Protein AF-0000000066476102 (afdb_homodimer)

Nearest PDB structures (foldseek):
  6sh2-assembly1_AAA  TM=7.411E-01  e=4.138E-29  Homo sapiens
  4cth-assembly1_A-2  TM=7.400E-01  e=7.046E-29  Homo sapiens
  6svy-assembly1_A  TM=7.236E-01  e=4.941E-29  Homo sapiens
  5v48-assembly1_B  TM=7.239E-01  e=5.421E-28  Oryctolagus cuniculus
  3dwb-assembly1_A  TM=7.372E-01  e=1.656E-25  Homo sapiens

Radius of gyration: 39.52 Å; Cα contacts (8 Å, |Δi|>4): 2120; chains: 2; bounding box: 120×96×130 Å

Sequence (1464 aa):
MNERDTENSRLLSSTQNLEVEEDGEEEGDDNEKVSKCCIYPLISIIICLVIIAICMGAVIVFWRMDSAPQAICKTDHNKTRDVCKTAECITLSSTLLNWQNTNIDPCEDFYEYSCGRYQEHTLNDGIRANEKDTIVMKLIRQFVLKNQSTTSNSENALMLLYEKCSLRYRMENRHQETEVIQREVFENIRKIGSWPIADKNWNSSHFNLNNMLSNMASIHMLPFGLFETRVIELYPMNTTAKQLVIRPTKLKFSIPQEELVRAIRDLLSVNGITSIMKKVKEDVAESFALDKEIGNIHIDPQPKPATLSELQKAVPDIDFERIIKSYLNPKTGNWSSLRTKIFSARFELFFGKNNNLSSIIARTKPRILANYLFLKYIEYAYFFFFDNTKVFSDDDFCTEVVTTSLPRASLRVFVRNHFKKENMAVASEIVEVVKTAYVEIINNSTWLHNSTRESAIEKVVKMKKVIGYTEEYERTGALDEMFETLQLSRSDSFFVLMTKVNRFKIEQLMDFVSSDSLLNPIEPLVMANAFYFPTKNLLNVLVPFLDKPLFDFKYPRYVAMAGVGRVLAHEIGHAFDINGRQTDEIGRTRDWWTREDTEEYDRRSECFAEQFTNFKDPSFKGKQNGTEVLAEIIADALGMEASWIAFKKINLTEEQGLIQFEDHDFGKLYFQVAALDFCAPSRIEERYSDQLSHPTNKFRINGAFSNSRAFADTYKCPVGSKMNPVQRCDMFMNERDTENSRLLSSTQNLEVEEDGEEEGDDNEKVSKCCIYPLISIIICLVIIAICMGAVIVFWRMDSAPQAICKTDHNKTRDVCKTAECITLSSTLLNWQNTNIDPCEDFYEYSCGRYQEHTLNDGIRANEKDTIVMKLIRQFVLKNQSTTSNSENALMLLYEKCSLRYRMENRHQETEVIQREVFENIRKIGSWPIADKNWNSSHFNLNNMLSNMASIHMLPFGLFETRVIELYPMNTTAKQLVIRPTKLKFSIPQEELVRAIRDLLSVNGITSIMKKVKEDVAESFALDKEIGNIHIDPQPKPATLSELQKAVPDIDFERIIKSYLNPKTGNWSSLRTKIFSARFELFFGKNNNLSSIIARTKPRILANYLFLKYIEYAYFFFFDNTKVFSDDDFCTEVVTTSLPRASLRVFVRNHFKKENMAVASEIVEVVKTAYVEIINNSTWLHNSTRESAIEKVVKMKKVIGYTEEYERTGALDEMFETLQLSRSDSFFVLMTKVNRFKIEQLMDFVSSDSLLNPIEPLVMANAFYFPTKNLLNVLVPFLDKPLFDFKYPRYVAMAGVGRVLAHEIGHAFDINGRQTDEIGRTRDWWTREDTEEYDRRSECFAEQFTNFKDPSFKGKQNGTEVLAEIIADALGMEASWIAFKKINLTEEQGLIQFEDHDFGKLYFQVAALDFCAPSRIEERYSDQLSHPTNKFRINGAFSNSRAFADTYKCPVGSKMNPVQRCDMF

InterPro domains:
  IPR000718 Peptidase M13 [PS51885] (83-732)
  IPR000718 Peptidase M13 [PTHR11733] (46-729)
  IPR000718 Peptidase M13 [cd08662] (104-729)
  IPR008753 Peptidase M13, N-terminal domain [PF05649] (106-469)
  IPR018497 Peptidase M13, C-terminal domain [PF01431] (529-730)
  IPR024079 Metallopeptidase, catalytic domain superfamily [G3DSA:3.40.390.10] (95-731)
  IPR042089 Peptidase M13, domain 2 [G3DSA:1.10.1380.10] (130-515)

Structure (mmCIF, N/CA/C/O backbone):
data_AF-0000000066476102-model_v1
#
loop_
_entity.id
_entity.type
_entity.pdbx_description
1 polymer 'NEPrilysin metallopeptidase family'
#
loop_
_atom_site.group_PDB
_atom_site.id
_atom_site.type_symbol
_atom_site.label_atom_id
_atom_site.label_alt_id
_atom_site.label_comp_id
_atom_site.label_asym_id
_atom_site.label_entity_id
_atom_site.label_seq_id
_atom_site.pdbx_PDB_ins_code
_atom_site.Cartn_x
_atom_site.Cartn_y
_atom_site.Cartn_z
_atom_site.occupancy
_atom_site.B_iso_or_equiv
_atom_site.auth_seq_id
_atom_site.auth_comp_id
_atom_site.auth_asym_id
_atom_site.auth_atom_id
_atom_site.pdbx_PDB_model_num
ATOM 1 N N . MET A 1 1 ? 6.676 3.709 6.262 1 16.86 1 MET A N 1
ATOM 2 C CA . MET A 1 1 ? 6.07 3.611 7.586 1 16.86 1 MET A CA 1
ATOM 3 C C . MET A 1 1 ? 5.715 4.992 8.125 1 16.86 1 MET A C 1
ATOM 5 O O . MET A 1 1 ? 6.148 6.008 7.578 1 16.86 1 MET A O 1
ATOM 9 N N . ASN A 1 2 ? 5.59 5.125 9.414 1 20.28 2 ASN A N 1
ATOM 10 C CA . ASN A 1 2 ? 4.926 5.875 10.477 1 20.28 2 ASN A CA 1
ATOM 11 C C . ASN A 1 2 ? 5.559 7.25 10.672 1 20.28 2 ASN A C 1
ATOM 13 O O . ASN A 1 2 ? 6.148 7.527 11.711 1 20.28 2 ASN A O 1
ATOM 17 N N . GLU A 1 3 ? 6 7.922 9.609 1 25.22 3 GLU A N 1
ATOM 18 C CA . GLU A 1 3 ? 6.68 9.219 9.578 1 25.22 3 GLU A CA 1
ATOM 19 C C . GLU A 1 3 ? 5.719 10.344 9.938 1 25.22 3 GLU A C 1
ATOM 21 O O . GLU A 1 3 ? 6.02 11.523 9.695 1 25.22 3 GLU A O 1
ATOM 26 N N . ARG A 1 4 ? 4.387 9.93 10.148 1 28.58 4 ARG A N 1
ATOM 27 C CA . ARG A 1 4 ? 3.518 11.094 10.305 1 28.58 4 ARG A CA 1
ATOM 28 C C . ARG A 1 4 ? 3.961 11.953 11.484 1 28.58 4 ARG A C 1
ATOM 30 O O . ARG A 1 4 ? 3.863 13.18 11.43 1 28.58 4 ARG A O 1
ATOM 37 N N . ASP A 1 5 ? 4.094 11.305 12.688 1 24.39 5 ASP A N 1
ATOM 38 C CA . ASP A 1 5 ? 4.145 12.062 13.93 1 24.39 5 ASP A CA 1
ATOM 39 C C . ASP A 1 5 ? 5.516 12.719 14.117 1 24.39 5 ASP A C 1
ATOM 41 O O . ASP A 1 5 ? 5.777 13.336 15.148 1 24.39 5 ASP A O 1
ATOM 45 N N . THR A 1 6 ? 6.57 12.305 13.344 1 26.31 6 THR A N 1
ATOM 46 C CA . THR A 1 6 ? 7.895 12.789 13.711 1 26.31 6 THR A CA 1
ATOM 47 C C . THR A 1 6 ? 8.023 14.281 13.422 1 26.31 6 THR A C 1
ATOM 49 O O . THR A 1 6 ? 8.969 14.93 13.883 1 26.31 6 THR A O 1
ATOM 52 N N . GLU A 1 7 ? 7.301 14.711 12.445 1 24.2 7 GLU A N 1
ATOM 53 C CA . GLU A 1 7 ? 7.727 16.062 12.07 1 24.2 7 GLU A CA 1
ATOM 54 C C . GLU A 1 7 ? 7.32 17.078 13.133 1 24.2 7 GLU A C 1
ATOM 56 O O . GLU A 1 7 ? 8.039 18.047 13.375 1 24.2 7 GLU A O 1
ATOM 61 N N . ASN A 1 8 ? 6.109 16.875 13.734 1 22.44 8 ASN A N 1
ATOM 62 C CA . ASN A 1 8 ? 5.695 18 14.57 1 22.44 8 ASN A CA 1
ATOM 63 C C . ASN A 1 8 ? 6.48 18.047 15.883 1 22.44 8 ASN A C 1
ATOM 65 O O . ASN A 1 8 ? 6.344 18.984 16.656 1 22.44 8 ASN A O 1
ATOM 69 N N . SER A 1 9 ? 6.918 16.828 16.328 1 23.72 9 SER A N 1
ATOM 70 C CA . SER A 1 9 ? 7.449 16.828 17.703 1 23.72 9 SER A CA 1
ATOM 71 C C . SER A 1 9 ? 8.766 17.594 17.781 1 23.72 9 SER A C 1
ATOM 73 O O . SER A 1 9 ? 9.383 17.656 18.844 1 23.72 9 SER A O 1
ATOM 75 N N . ARG A 1 10 ? 9.477 17.672 16.688 1 24.38 10 ARG A N 1
ATOM 76 C CA . ARG A 1 10 ? 10.781 18.281 16.953 1 24.38 10 ARG A CA 1
ATOM 77 C C . ARG A 1 10 ? 10.641 19.703 17.484 1 24.38 10 ARG A C 1
ATOM 79 O O . ARG A 1 10 ? 11.641 20.391 17.719 1 24.38 10 ARG A O 1
ATOM 86 N N . LEU A 1 11 ? 9.398 20.234 17.281 1 18.33 11 LEU A N 1
ATOM 87 C CA . LEU A 1 11 ? 9.492 21.656 17.594 1 18.33 11 LEU A CA 1
ATOM 88 C C . LEU A 1 11 ? 9.57 21.875 19.094 1 18.33 11 LEU A C 1
ATOM 90 O O . LEU A 1 11 ? 10.117 22.875 19.547 1 18.33 11 LEU A O 1
ATOM 94 N N . LEU A 1 12 ? 8.688 21.094 19.906 1 19.56 12 LEU A N 1
ATOM 95 C CA . LEU A 1 12 ? 8.312 21.672 21.188 1 19.56 12 LEU A CA 1
ATOM 96 C C . LEU A 1 12 ? 9.422 21.516 22.219 1 19.56 12 LEU A C 1
ATOM 98 O O . LEU A 1 12 ? 9.234 21.812 23.391 1 19.56 12 LEU A O 1
ATOM 102 N N . SER A 1 13 ? 10.43 20.797 22.031 1 19.67 13 SER A N 1
ATOM 103 C CA . SER A 1 13 ? 11.125 20.359 23.219 1 19.67 13 SER A CA 1
ATOM 104 C C . SER A 1 13 ? 11.75 21.531 23.969 1 19.67 13 SER A C 1
ATOM 106 O O . SER A 1 13 ? 12.477 21.344 24.953 1 19.67 13 SER A O 1
ATOM 108 N N . SER A 1 14 ? 11.805 22.672 23.422 1 17.52 14 SER A N 1
ATOM 109 C CA . SER A 1 14 ? 12.938 23.375 24 1 17.52 14 SER A CA 1
ATOM 110 C C . SER A 1 14 ? 12.656 23.781 25.453 1 17.52 14 SER A C 1
ATOM 112 O O . SER A 1 14 ? 13.586 23.984 26.234 1 17.52 14 SER A O 1
ATOM 114 N N . THR A 1 15 ? 11.383 24.266 25.844 1 16.45 15 THR A N 1
ATOM 115 C CA . THR A 1 15 ? 11.508 25.391 26.766 1 16.45 15 THR A CA 1
ATOM 116 C C . THR A 1 15 ? 11.586 24.891 28.203 1 16.45 15 THR A C 1
ATOM 118 O O . THR A 1 15 ? 11.227 25.625 29.141 1 16.45 15 THR A O 1
ATOM 121 N N . GLN A 1 16 ? 11.938 23.734 28.594 1 17.27 16 GLN A N 1
ATOM 122 C CA . GLN A 1 16 ? 11.75 23.422 30 1 17.27 16 GLN A CA 1
ATOM 123 C C . GLN A 1 16 ? 12.539 24.375 30.891 1 17.27 16 GLN A C 1
ATOM 125 O O . GLN A 1 16 ? 13.773 24.312 30.922 1 17.27 16 GLN A O 1
ATOM 130 N N . ASN A 1 17 ? 11.953 25.578 31.141 1 15.43 17 ASN A N 1
ATOM 131 C CA . ASN A 1 17 ? 12.609 26.562 32 1 15.43 17 ASN A CA 1
ATOM 132 C C . ASN A 1 17 ? 12.828 26.016 33.406 1 15.43 17 ASN A C 1
ATOM 134 O O . ASN A 1 17 ? 12.188 25.047 33.812 1 15.43 17 ASN A O 1
ATOM 138 N N . LEU A 1 18 ? 13.172 26.953 34.406 1 16.5 18 LEU A N 1
ATOM 139 C CA . LEU A 1 18 ? 14.156 27.219 35.438 1 16.5 18 LEU A CA 1
ATOM 140 C C . LEU A 1 18 ? 13.578 26.922 36.812 1 16.5 18 LEU A C 1
ATOM 142 O O . LEU A 1 18 ? 14.219 26.25 37.625 1 16.5 18 LEU A O 1
ATOM 146 N N . GLU A 1 19 ? 12.484 27.656 37.375 1 15.12 19 GLU A N 1
ATOM 147 C CA . GLU A 1 19 ? 12.93 28.422 38.531 1 15.12 19 GLU A CA 1
ATOM 148 C C . GLU A 1 19 ? 12.867 27.578 39.812 1 15.12 19 GLU A C 1
ATOM 150 O O . GLU A 1 19 ? 13.852 27.453 40.531 1 15.12 19 GLU A O 1
ATOM 155 N N . VAL A 1 20 ? 11.82 27.844 40.719 1 16.95 20 VAL A N 1
ATOM 156 C CA . VAL A 1 20 ? 11.953 28.531 42 1 16.95 20 VAL A CA 1
ATOM 157 C C . VAL A 1 20 ? 11.898 27.531 43.156 1 16.95 20 VAL A C 1
ATOM 159 O O . VAL A 1 20 ? 11.18 26.531 43.062 1 16.95 20 VAL A O 1
ATOM 162 N N . GLU A 1 21 ? 12.633 27.734 44.25 1 15.83 21 GLU A N 1
ATOM 163 C CA . GLU A 1 21 ? 13.18 27.094 45.438 1 15.83 21 GLU A CA 1
ATOM 164 C C . GLU A 1 21 ? 12.125 26.969 46.531 1 15.83 21 GLU A C 1
ATOM 166 O O . GLU A 1 21 ? 12.055 25.953 47.219 1 15.83 21 GLU A O 1
ATOM 171 N N . GLU A 1 22 ? 11.133 27.906 46.75 1 15.37 22 GLU A N 1
ATOM 172 C CA . GLU A 1 22 ? 11.219 28.281 48.156 1 15.37 22 GLU A CA 1
ATOM 173 C C . GLU A 1 22 ? 10.523 27.25 49.031 1 15.37 22 GLU A C 1
ATOM 175 O O . GLU A 1 22 ? 9.656 26.516 48.562 1 15.37 22 GLU A O 1
ATOM 180 N N . ASP A 1 23 ? 10.367 27.609 50.406 1 15.2 23 ASP A N 1
ATOM 181 C CA . ASP A 1 23 ? 10.633 27.062 51.75 1 15.2 23 ASP A CA 1
ATOM 182 C C . ASP A 1 23 ? 9.336 26.609 52.438 1 15.2 23 ASP A C 1
ATOM 184 O O . ASP A 1 23 ? 9.305 25.531 53.031 1 15.2 23 ASP A O 1
ATOM 188 N N . GLY A 1 24 ? 8.242 27.469 52.594 1 14.73 24 GLY A N 1
ATOM 189 C CA . GLY A 1 24 ? 7.996 27.672 54.031 1 14.73 24 GLY A CA 1
ATOM 190 C C . GLY A 1 24 ? 7.152 26.578 54.656 1 14.73 24 GLY A C 1
ATOM 191 O O . GLY A 1 24 ? 6.598 25.734 53.938 1 14.73 24 GLY A O 1
ATOM 192 N N . GLU A 1 25 ? 6.219 27.031 55.656 1 15.27 25 GLU A N 1
ATOM 193 C CA . GLU A 1 25 ? 6.102 26.672 57.094 1 15.27 25 GLU A CA 1
ATOM 194 C C . GLU A 1 25 ? 4.949 25.703 57.312 1 15.27 25 GLU A C 1
ATOM 196 O O . GLU A 1 25 ? 4.172 25.422 56.406 1 15.27 25 GLU A O 1
ATOM 201 N N . GLU A 1 26 ? 3.918 26.203 58.125 1 14.8 26 GLU A N 1
ATOM 202 C CA . GLU A 1 26 ? 3.705 25.703 59.469 1 14.8 26 GLU A CA 1
ATOM 203 C C . GLU A 1 26 ? 2.549 24.703 59.5 1 14.8 26 GLU A C 1
ATOM 205 O O . GLU A 1 26 ? 1.882 24.484 58.5 1 14.8 26 GLU A O 1
ATOM 210 N N . GLU A 1 27 ? 1.385 25.156 60.188 1 14.92 27 GLU A N 1
ATOM 211 C CA . GLU A 1 27 ? 1.034 24.578 61.5 1 14.92 27 GLU A CA 1
ATOM 212 C C . GLU A 1 27 ? -0.14 23.609 61.375 1 14.92 27 GLU A C 1
ATOM 214 O O . GLU A 1 27 ? -0.04 22.453 61.75 1 14.92 27 GLU A O 1
ATOM 219 N N . GLY A 1 28 ? -1.437 24.109 61.625 1 15.05 28 GLY A N 1
ATOM 220 C CA . GLY A 1 28 ? -2.064 23.688 62.875 1 15.05 28 GLY A CA 1
ATOM 221 C C . GLY A 1 28 ? -3.039 22.547 62.688 1 15.05 28 GLY A C 1
ATOM 222 O O . GLY A 1 28 ? -3.375 22.188 61.562 1 15.05 28 GLY A O 1
ATOM 223 N N . ASP A 1 29 ? -4.027 22.469 63.625 1 14.73 29 ASP A N 1
ATOM 224 C CA . ASP A 1 29 ? -4.398 21.406 64.562 1 14.73 29 ASP A CA 1
ATOM 225 C C . ASP A 1 29 ? -5.648 20.672 64.125 1 14.73 29 ASP A C 1
ATOM 227 O O . ASP A 1 29 ? -5.637 19.438 63.969 1 14.73 29 ASP A O 1
ATOM 231 N N . ASP A 1 30 ? -6.887 21.203 64.5 1 14.54 30 ASP A N 1
ATOM 232 C CA . ASP A 1 30 ? -7.637 20.5 65.562 1 14.54 30 ASP A CA 1
ATOM 233 C C . ASP A 1 30 ? -8.695 19.578 64.938 1 14.54 30 ASP A C 1
ATOM 235 O O . ASP A 1 30 ? -9.031 19.703 63.75 1 14.54 30 ASP A O 1
ATOM 239 N N . ASN A 1 31 ? -9.781 19.219 65.812 1 14.67 31 ASN A N 1
ATOM 240 C CA . ASN A 1 31 ? -10.359 18.031 66.438 1 14.67 31 ASN A CA 1
ATOM 241 C C . ASN A 1 31 ? -11.703 17.672 65.812 1 14.67 31 ASN A C 1
ATOM 243 O O . ASN A 1 31 ? -11.93 16.531 65.375 1 14.67 31 ASN A O 1
ATOM 247 N N . GLU A 1 32 ? -12.914 18.453 65.938 1 14.05 32 GLU A N 1
ATOM 248 C CA . GLU A 1 32 ? -13.945 17.953 66.875 1 14.05 32 GLU A CA 1
ATOM 249 C C . GLU A 1 32 ? -15.008 17.156 66.125 1 14.05 32 GLU A C 1
ATOM 251 O O . GLU A 1 32 ? -15.297 17.438 64.938 1 14.05 32 GLU A O 1
ATOM 256 N N . LYS A 1 33 ? -15.656 16.109 66.875 1 16.25 33 LYS A N 1
ATOM 257 C CA . LYS A 1 33 ? -16.375 14.836 66.812 1 16.25 33 LYS A CA 1
ATOM 258 C C . LYS A 1 33 ? -17.859 15.062 66.562 1 16.25 33 LYS A C 1
ATOM 260 O O . LYS A 1 33 ? -18.547 14.18 66 1 16.25 33 LYS A O 1
ATOM 265 N N . VAL A 1 34 ? -18.641 16.219 66.875 1 14.02 34 VAL A N 1
ATOM 266 C CA . VAL A 1 34 ? -19.719 15.93 67.812 1 14.02 34 VAL A CA 1
ATOM 267 C C . VAL A 1 34 ? -20.875 15.242 67.062 1 14.02 34 VAL A C 1
ATOM 269 O O . VAL A 1 34 ? -21.328 14.172 67.5 1 14.02 34 VAL A O 1
ATOM 272 N N . SER A 1 35 ? -22.203 15.906 67 1 13.95 35 SER A N 1
ATOM 273 C CA . SER A 1 35 ? -23.391 15.758 67.812 1 13.95 35 SER A CA 1
ATOM 274 C C . SER A 1 35 ? -24.453 14.891 67.125 1 13.95 35 SER A C 1
ATOM 276 O O . SER A 1 35 ? -24.469 14.773 65.938 1 13.95 35 SER A O 1
ATOM 278 N N . LYS A 1 36 ? -25.688 14.375 68 1 16.8 36 LYS A N 1
ATOM 279 C CA . LYS A 1 36 ? -26.531 13.328 68.562 1 16.8 36 LYS A CA 1
ATOM 280 C C . LYS A 1 36 ? -27.859 13.234 67.812 1 16.8 36 LYS A C 1
ATOM 282 O O . LYS A 1 36 ? -28.297 12.133 67.438 1 16.8 36 LYS A O 1
ATOM 287 N N . CYS A 1 37 ? -28.797 14.211 67.938 1 14.87 37 CYS A N 1
ATOM 288 C CA . CYS A 1 37 ? -30.031 13.93 68.625 1 14.87 37 CYS A CA 1
ATOM 289 C C . CYS A 1 37 ? -31.078 13.297 67.75 1 14.87 37 CYS A C 1
ATOM 291 O O . CYS A 1 37 ? -30.891 12.164 67.25 1 14.87 37 CYS A O 1
ATOM 293 N N . CYS A 1 38 ? -32.406 13.898 67.625 1 16.45 38 CYS A N 1
ATOM 294 C CA . CYS A 1 38 ? -33.719 13.664 68.125 1 16.45 38 CYS A CA 1
ATOM 295 C C . CYS A 1 38 ? -34.594 12.922 67.125 1 16.45 38 CYS A C 1
ATOM 297 O O . CYS A 1 38 ? -34.594 13.242 65.938 1 16.45 38 CYS A O 1
ATOM 299 N N . ILE A 1 39 ? -35.469 11.812 67.562 1 18.58 39 ILE A N 1
ATOM 300 C CA . ILE A 1 39 ? -36.062 10.5 67.312 1 18.58 39 ILE A CA 1
ATOM 301 C C . ILE A 1 39 ? -37.406 10.664 66.625 1 18.58 39 ILE A C 1
ATOM 303 O O . ILE A 1 39 ? -37.688 10.008 65.625 1 18.58 39 ILE A O 1
ATOM 307 N N . TYR A 1 40 ? -38.594 11.141 67.375 1 18.34 40 TYR A N 1
ATOM 308 C CA . TYR A 1 40 ? -39.719 10.305 67.688 1 18.34 40 TYR A CA 1
ATOM 309 C C . TYR A 1 40 ? -40.75 10.32 66.562 1 18.34 40 TYR A C 1
ATOM 311 O O . TYR A 1 40 ? -41.188 9.266 66.125 1 18.34 40 TYR A O 1
ATOM 319 N N . PRO A 1 41 ? -41.75 11.352 66.75 1 20.25 41 PRO A N 1
ATOM 320 C CA . PRO A 1 41 ? -43.188 11.102 66.875 1 20.25 41 PRO A CA 1
ATOM 321 C C . PRO A 1 41 ? -43.844 10.781 65.562 1 20.25 41 PRO A C 1
ATOM 323 O O . PRO A 1 41 ? -44.812 10.016 65.5 1 20.25 41 PRO A O 1
ATOM 326 N N . LEU A 1 42 ? -43.562 11.664 64.5 1 22.7 42 LEU A N 1
ATOM 327 C CA . LEU A 1 42 ? -44.5 12.07 63.469 1 22.7 42 LEU A CA 1
ATOM 328 C C . LEU A 1 42 ? -44.812 10.898 62.531 1 22.7 42 LEU A C 1
ATOM 330 O O . LEU A 1 42 ? -44.5 10.953 61.344 1 22.7 42 LEU A O 1
ATOM 334 N N . ILE A 1 43 ? -44.719 9.625 63.125 1 28.06 43 ILE A N 1
ATOM 335 C CA . ILE A 1 43 ? -44.875 8.312 62.5 1 28.06 43 ILE A CA 1
ATOM 336 C C . ILE A 1 43 ? -46.344 8.125 62.062 1 28.06 43 ILE A C 1
ATOM 338 O O . ILE A 1 43 ? -46.625 7.617 61 1 28.06 43 ILE A O 1
ATOM 342 N N . SER A 1 44 ? -47.125 8.547 63.125 1 26.47 44 SER A N 1
ATOM 343 C CA . SER A 1 44 ? -48.469 7.961 63.188 1 26.47 44 SER A CA 1
ATOM 344 C C . SER A 1 44 ? -49.312 8.344 61.969 1 26.47 44 SER A C 1
ATOM 346 O O . SER A 1 44 ? -50.062 7.523 61.469 1 26.47 44 SER A O 1
ATOM 348 N N . ILE A 1 45 ? -49.219 9.734 61.812 1 30.81 45 ILE A N 1
ATOM 349 C CA . ILE A 1 45 ? -50.25 10.312 60.969 1 30.81 45 ILE A CA 1
ATOM 350 C C . ILE A 1 45 ? -50.156 9.75 59.562 1 30.81 45 ILE A C 1
ATOM 352 O O . ILE A 1 45 ? -51.125 9.781 58.812 1 30.81 45 ILE A O 1
ATOM 356 N N . ILE A 1 46 ? -48.938 9.078 59.281 1 30.66 46 ILE A N 1
ATOM 357 C CA . ILE A 1 46 ? -48.625 8.602 57.938 1 30.66 46 ILE A CA 1
ATOM 358 C C . ILE A 1 46 ? -49.469 7.363 57.625 1 30.66 46 ILE A C 1
ATOM 360 O O . ILE A 1 46 ? -49.812 7.137 56.469 1 30.66 46 ILE A O 1
ATOM 364 N N . ILE A 1 47 ? -49.688 6.742 58.844 1 36.84 47 ILE A N 1
ATOM 365 C CA . ILE A 1 47 ? -50.219 5.41 58.562 1 36.84 47 ILE A CA 1
ATOM 366 C C . ILE A 1 47 ? -51.594 5.523 57.938 1 36.84 47 ILE A C 1
ATOM 368 O O . ILE A 1 47 ? -51.906 4.836 56.938 1 36.84 47 ILE A O 1
ATOM 372 N N . CYS A 1 48 ? -52.438 6.441 58.688 1 35.47 48 CYS A N 1
ATOM 373 C CA . CYS A 1 48 ? -53.875 6.375 58.406 1 35.47 48 CYS A CA 1
ATOM 374 C C . CYS A 1 48 ? -54.188 6.762 56.969 1 35.47 48 CYS A C 1
ATOM 376 O O . CYS A 1 48 ? -55.031 6.16 56.344 1 35.47 48 CYS A O 1
ATOM 378 N N . LEU A 1 49 ? -53.531 7.965 56.531 1 33.84 49 LEU A N 1
ATOM 379 C CA . LEU A 1 49 ? -53.906 8.516 55.219 1 33.84 49 LEU A CA 1
ATOM 380 C C . LEU A 1 49 ? -53.594 7.539 54.094 1 33.84 49 LEU A C 1
ATOM 382 O O . LEU A 1 49 ? -53.969 7.75 52.969 1 33.84 49 LEU A O 1
ATOM 386 N N . VAL A 1 50 ? -52.75 6.418 54.469 1 38.16 50 VAL A N 1
ATOM 387 C CA . VAL A 1 50 ? -52.375 5.371 53.5 1 38.16 50 VAL A CA 1
ATOM 388 C C . VAL A 1 50 ? -53.625 4.512 53.188 1 38.16 50 VAL A C 1
ATOM 390 O O . VAL A 1 50 ? -53.812 4.105 52.062 1 38.16 50 VAL A O 1
ATOM 393 N N . ILE A 1 51 ? -54.344 4.363 54.344 1 41.44 51 ILE A N 1
ATOM 394 C CA . ILE A 1 51 ? -55.344 3.309 54.188 1 41.44 51 ILE A CA 1
ATOM 395 C C . ILE A 1 51 ? -56.438 3.77 53.219 1 41.44 51 ILE A C 1
ATOM 397 O O . ILE A 1 51 ? -56.875 3.008 52.375 1 41.44 51 ILE A O 1
ATOM 401 N N . ILE A 1 52 ? -56.906 5.035 53.5 1 41.53 52 ILE A N 1
ATOM 402 C CA . ILE A 1 52 ? -58.125 5.496 52.812 1 41.53 52 ILE A CA 1
ATOM 403 C C . ILE A 1 52 ? -57.844 5.598 51.312 1 41.53 52 ILE A C 1
ATOM 405 O O . ILE A 1 52 ? -58.719 5.316 50.469 1 41.53 52 ILE A O 1
ATOM 409 N N . ALA A 1 53 ? -56.469 5.957 50.812 1 34.94 53 ALA A N 1
ATOM 410 C CA . ALA A 1 53 ? -56.031 6.004 49.438 1 34.94 53 ALA A CA 1
ATOM 411 C C . ALA A 1 53 ? -56.125 4.625 48.781 1 34.94 53 ALA A C 1
ATOM 413 O O . ALA A 1 53 ? -56.062 4.5 47.562 1 34.94 53 ALA A O 1
ATOM 414 N N . ILE A 1 54 ? -56.156 3.564 49.656 1 43.25 54 ILE A N 1
ATOM 415 C CA . ILE A 1 54 ? -56.188 2.197 49.125 1 43.25 54 ILE A CA 1
ATOM 416 C C . ILE A 1 54 ? -57.594 1.903 48.562 1 43.25 54 ILE A C 1
ATOM 418 O O . ILE A 1 54 ? -57.719 1.298 47.5 1 43.25 54 ILE A O 1
ATOM 422 N N . CYS A 1 55 ? -58.625 2.299 49.375 1 37.31 55 CYS A N 1
ATOM 423 C CA . CYS A 1 55 ? -59.969 1.786 49.094 1 37.31 55 CYS A CA 1
ATOM 424 C C . CYS A 1 55 ? -60.531 2.383 47.812 1 37.31 55 CYS A C 1
ATOM 426 O O . CYS A 1 55 ? -61.188 1.696 47.031 1 37.31 55 CYS A O 1
ATOM 428 N N . MET A 1 56 ? -60.469 3.812 47.656 1 36.06 56 MET A N 1
ATOM 429 C CA . MET A 1 56 ? -61.094 4.477 46.531 1 36.06 56 MET A CA 1
ATOM 430 C C . MET A 1 56 ? -60.5 3.99 45.219 1 36.06 56 MET A C 1
ATOM 432 O O . MET A 1 56 ? -60.938 4.398 44.125 1 36.06 56 MET A O 1
ATOM 436 N N . GLY A 1 57 ? -59.312 3.164 45.188 1 33 57 GLY A N 1
ATOM 437 C CA . GLY A 1 57 ? -58.688 2.408 44.125 1 33 57 GLY A CA 1
ATOM 438 C C . GLY A 1 57 ? -59.5 1.198 43.688 1 33 57 GLY A C 1
ATOM 439 O O . GLY A 1 57 ? -59.219 0.6 42.656 1 33 57 GLY A O 1
ATOM 440 N N . ALA A 1 58 ? -60.312 0.679 44.531 1 36.94 58 ALA A N 1
ATOM 441 C CA . ALA A 1 58 ? -60.906 -0.62 44.219 1 36.94 58 ALA A CA 1
ATOM 442 C C . ALA A 1 58 ? -61.969 -0.492 43.125 1 36.94 58 ALA A C 1
ATOM 444 O O . ALA A 1 58 ? -62.031 -1.329 42.219 1 36.94 58 ALA A O 1
ATOM 445 N N . VAL A 1 59 ? -63.062 0.24 43.312 1 38.25 59 VAL A N 1
ATOM 446 C CA . VAL A 1 59 ? -64.312 0.213 42.594 1 38.25 59 VAL A CA 1
ATOM 447 C C . VAL A 1 59 ? -64.125 0.775 41.188 1 38.25 59 VAL A C 1
ATOM 449 O O . VAL A 1 59 ? -64.75 0.281 40.219 1 38.25 59 VAL A O 1
ATOM 452 N N . ILE A 1 60 ? -63.344 1.99 40.844 1 32.62 60 ILE A N 1
ATOM 453 C CA . ILE A 1 60 ? -62.938 2.508 39.562 1 32.62 60 ILE A CA 1
ATOM 454 C C . ILE A 1 60 ? -62.156 1.443 38.781 1 32.62 60 ILE A C 1
ATOM 456 O O . ILE A 1 60 ? -61.938 1.559 37.594 1 32.62 60 ILE A O 1
ATOM 460 N N . VAL A 1 61 ? -61.688 0.255 39.344 1 34.25 61 VAL A N 1
ATOM 461 C CA . VAL A 1 61 ? -61.125 -0.963 38.781 1 34.25 61 VAL A CA 1
ATOM 462 C C . VAL A 1 61 ? -62.219 -1.767 38.062 1 34.25 61 VAL A C 1
ATOM 464 O O . VAL A 1 61 ? -62 -2.342 37 1 34.25 61 VAL A O 1
ATOM 467 N N . PHE A 1 62 ? -63.344 -1.976 38.688 1 33.88 62 PHE A N 1
ATOM 468 C CA . PHE A 1 62 ? -64.312 -2.975 38.188 1 33.88 62 PHE A CA 1
ATOM 469 C C . PHE A 1 62 ? -64.938 -2.52 36.875 1 33.88 62 PHE A C 1
ATOM 471 O O . PHE A 1 62 ? -65.125 -3.324 35.969 1 33.88 62 PHE A O 1
ATOM 478 N N . TRP A 1 63 ? -65.75 -1.439 36.781 1 33.78 63 TRP A N 1
ATOM 479 C CA . TRP A 1 63 ? -66.562 -1.022 35.656 1 33.78 63 TRP A CA 1
ATOM 480 C C . TRP A 1 63 ? -65.75 -0.66 34.438 1 33.78 63 TRP A C 1
ATOM 482 O O . TRP A 1 63 ? -66.25 -0.439 33.344 1 33.78 63 TRP A O 1
ATOM 492 N N . ARG A 1 64 ? -64.312 -0.327 34.531 1 28.53 64 ARG A N 1
ATOM 493 C CA . ARG A 1 64 ? -63.281 -0.451 33.531 1 28.53 64 ARG A CA 1
ATOM 494 C C . ARG A 1 64 ? -63.094 -1.905 33.094 1 28.53 64 ARG A C 1
ATOM 496 O O . ARG A 1 64 ? -62.188 -2.223 32.344 1 28.53 64 ARG A O 1
ATOM 503 N N . MET A 1 65 ? -63.75 -2.859 33.656 1 27.8 65 MET A N 1
ATOM 504 C CA . MET A 1 65 ? -63.438 -4.246 33.344 1 27.8 65 MET A CA 1
ATOM 505 C C . MET A 1 65 ? -63.938 -4.617 31.938 1 27.8 65 MET A C 1
ATOM 507 O O . MET A 1 65 ? -63.344 -5.426 31.25 1 27.8 65 MET A O 1
ATOM 511 N N . ASP A 1 66 ? -65.25 -4.734 31.719 1 27.88 66 ASP A N 1
ATOM 512 C CA . ASP A 1 66 ? -66 -5.469 30.688 1 27.88 66 ASP A CA 1
ATOM 513 C C . ASP A 1 66 ? -65.812 -4.812 29.312 1 27.88 66 ASP A C 1
ATOM 515 O O . ASP A 1 66 ? -66.312 -5.352 28.297 1 27.88 66 ASP A O 1
ATOM 519 N N . SER A 1 67 ? -66.312 -3.619 29.188 1 27.89 67 SER A N 1
ATOM 520 C CA . SER A 1 67 ? -66.438 -2.965 27.891 1 27.89 67 SER A CA 1
ATOM 521 C C . SER A 1 67 ? -65.125 -2.902 27.156 1 27.89 67 SER A C 1
ATOM 523 O O . SER A 1 67 ? -64.25 -2.176 27.578 1 27.89 67 SER A O 1
ATOM 525 N N . ALA A 1 68 ? -64.938 -4.012 26.406 1 28.52 68 ALA A N 1
ATOM 526 C CA . ALA A 1 68 ? -63.625 -4.469 25.875 1 28.52 68 ALA A CA 1
ATOM 527 C C . ALA A 1 68 ? -62.969 -3.375 25.047 1 28.52 68 ALA A C 1
ATOM 529 O O . ALA A 1 68 ? -63.5 -2.932 24.047 1 28.52 68 ALA A O 1
ATOM 530 N N . PRO A 1 69 ? -62.406 -2.271 25.688 1 27.45 69 PRO A N 1
ATOM 531 C CA . PRO A 1 69 ? -62.281 -1.223 24.672 1 27.45 69 PRO A CA 1
ATOM 532 C C . PRO A 1 69 ? -61.875 -1.773 23.297 1 27.45 69 PRO A C 1
ATOM 534 O O . PRO A 1 69 ? -61.281 -2.846 23.203 1 27.45 69 PRO A O 1
ATOM 537 N N . GLN A 1 70 ? -62.719 -1.508 22.234 1 27.14 70 GLN A N 1
ATOM 538 C CA . GLN A 1 70 ? -62.281 -1.847 20.875 1 27.14 70 GLN A CA 1
ATOM 539 C C . GLN A 1 70 ? -60.75 -1.812 20.766 1 27.14 70 GLN A C 1
ATOM 541 O O . GLN A 1 70 ? -60.125 -0.839 21.172 1 27.14 70 GLN A O 1
ATOM 546 N N . ALA A 1 71 ? -60.125 -2.979 20.812 1 27.55 71 ALA A N 1
ATOM 547 C CA . ALA A 1 71 ? -58.688 -3.121 20.656 1 27.55 71 ALA A CA 1
ATOM 548 C C . ALA A 1 71 ? -58.125 -1.986 19.812 1 27.55 71 ALA A C 1
ATOM 550 O O . ALA A 1 71 ? -58.375 -1.909 18.609 1 27.55 71 ALA A O 1
ATOM 551 N N . ILE A 1 72 ? -58.312 -0.694 20.312 1 27.61 72 ILE A N 1
ATOM 552 C CA . ILE A 1 72 ? -57.562 0.166 19.406 1 27.61 72 ILE A CA 1
ATOM 553 C C . ILE A 1 72 ? -56.344 -0.57 18.906 1 27.61 72 ILE A C 1
ATOM 555 O O . ILE A 1 72 ? -55.5 -1.013 19.703 1 27.61 72 ILE A O 1
ATOM 559 N N . CYS A 1 73 ? -56.5 -1.326 17.969 1 27 73 CYS A N 1
ATOM 560 C CA . CYS A 1 73 ? -55.312 -1.83 17.328 1 27 73 CYS A CA 1
ATOM 561 C C . CYS A 1 73 ? -54.125 -0.902 17.578 1 27 73 CYS A C 1
ATOM 563 O O . CYS A 1 73 ? -54.094 0.221 17.078 1 27 73 CYS A O 1
ATOM 565 N N . LYS A 1 74 ? -53.875 -0.716 18.875 1 28 74 LYS A N 1
ATOM 566 C CA . LYS A 1 74 ? -52.5 -0.199 19.016 1 28 74 LYS A CA 1
ATOM 567 C C . LYS A 1 74 ? -51.625 -0.673 17.875 1 28 74 LYS A C 1
ATOM 569 O O . LYS A 1 74 ? -51.156 -1.822 17.875 1 28 74 LYS A O 1
ATOM 574 N N . THR A 1 75 ? -52.156 -0.445 16.812 1 29.8 75 THR A N 1
ATOM 575 C CA . THR A 1 75 ? -51.062 -0.56 15.859 1 29.8 75 THR A CA 1
ATOM 576 C C . THR A 1 75 ? -49.75 -0.213 16.531 1 29.8 75 THR A C 1
ATOM 578 O O . THR A 1 75 ? -49.531 0.929 16.953 1 29.8 75 THR A O 1
ATOM 581 N N . ASP A 1 76 ? -49.531 -0.808 17.719 1 31.44 76 ASP A N 1
ATOM 582 C CA . ASP A 1 76 ? -48.125 -0.846 18.109 1 31.44 76 ASP A CA 1
ATOM 583 C C . ASP A 1 76 ? -47.219 -0.418 16.938 1 31.44 76 ASP A C 1
ATOM 585 O O . ASP A 1 76 ? -47.062 -1.165 15.977 1 31.44 76 ASP A O 1
ATOM 589 N N . HIS A 1 77 ? -47.531 0.656 16.531 1 35.03 77 HIS A N 1
ATOM 590 C CA . HIS A 1 77 ? -46.688 1.328 15.562 1 35.03 77 HIS A CA 1
ATOM 591 C C . HIS A 1 77 ? -45.219 1.06 15.859 1 35.03 77 HIS A C 1
ATOM 593 O O . HIS A 1 77 ? -44.562 1.807 16.609 1 35.03 77 HIS A O 1
ATOM 599 N N . ASN A 1 78 ? -44.938 0.045 16.5 1 38.81 78 ASN A N 1
ATOM 600 C CA . ASN A 1 78 ? -43.531 -0.318 16.297 1 38.81 78 ASN A CA 1
ATOM 601 C C . ASN A 1 78 ? -43 0.221 14.969 1 38.81 78 ASN A C 1
ATOM 603 O O . ASN A 1 78 ? -43.062 -0.468 13.953 1 38.81 78 ASN A O 1
ATOM 607 N N . LYS A 1 79 ? -43.438 1.243 14.68 1 43.97 79 LYS A N 1
ATOM 608 C CA . LYS A 1 79 ? -42.906 1.954 13.531 1 43.97 79 LYS A CA 1
ATOM 609 C C . LYS A 1 79 ? -41.438 1.638 13.336 1 43.97 79 LYS A C 1
ATOM 611 O O . LYS A 1 79 ? -40.594 1.984 14.172 1 43.97 79 LYS A O 1
ATOM 616 N N . THR A 1 80 ? -41.125 0.518 12.945 1 60.72 80 THR A N 1
ATOM 617 C CA . THR A 1 80 ? -39.781 0.143 12.547 1 60.72 80 THR A CA 1
ATOM 618 C C . THR A 1 80 ? -38.969 1.375 12.141 1 60.72 80 THR A C 1
ATOM 620 O O . THR A 1 80 ? -39.438 2.186 11.336 1 60.72 80 THR A O 1
ATOM 623 N N . ARG A 1 81 ? -38.188 1.903 13.141 1 78.25 81 ARG A N 1
ATOM 624 C CA . ARG A 1 81 ? -37.281 3.021 12.852 1 78.25 81 ARG A CA 1
ATOM 625 C C . ARG A 1 81 ? -36.812 2.977 11.406 1 78.25 81 ARG A C 1
ATOM 627 O O . ARG A 1 81 ? -36.469 1.908 10.891 1 78.25 81 ARG A O 1
ATOM 634 N N . ASP A 1 82 ? -37.125 4.086 10.812 1 89.06 82 ASP A N 1
ATOM 635 C CA . ASP A 1 82 ? -36.594 4.203 9.461 1 89.06 82 ASP A CA 1
ATOM 636 C C . ASP A 1 82 ? -35.094 3.926 9.453 1 89.06 82 ASP A C 1
ATOM 638 O O . ASP A 1 82 ? -34.375 4.227 10.422 1 89.06 82 ASP A O 1
ATOM 642 N N . VAL A 1 83 ? -34.656 3.232 8.461 1 93.38 83 VAL A N 1
ATOM 643 C CA . VAL A 1 83 ? -33.25 2.854 8.352 1 93.38 83 VAL A CA 1
ATOM 644 C C . VAL A 1 83 ? -32.562 3.713 7.293 1 93.38 83 VAL A C 1
ATOM 646 O O . VAL A 1 83 ? -33.125 3.963 6.227 1 93.38 83 VAL A O 1
ATOM 649 N N . CYS A 1 84 ? -31.391 4.227 7.648 1 95.06 84 CYS A N 1
ATOM 650 C CA . CYS A 1 84 ? -30.578 5.008 6.723 1 95.06 84 CYS A CA 1
ATOM 651 C C . CYS A 1 84 ? -30.078 4.141 5.578 1 95.06 84 CYS A C 1
ATOM 653 O O . CYS A 1 84 ? -29.344 3.172 5.801 1 95.06 84 CYS A O 1
ATOM 655 N N . LYS A 1 85 ? -30.375 4.48 4.332 1 94.19 85 LYS A N 1
ATOM 656 C CA . LYS A 1 85 ? -30.031 3.633 3.191 1 94.19 85 LYS A CA 1
ATOM 657 C C . LYS A 1 85 ? -29.141 4.379 2.197 1 94.19 85 LYS A C 1
ATOM 659 O O . LYS A 1 85 ? -29.062 4.008 1.024 1 94.19 85 LYS A O 1
ATOM 664 N N . THR A 1 86 ? -28.531 5.508 2.658 1 95.38 86 THR A N 1
ATOM 665 C CA . THR A 1 86 ? -27.547 6.156 1.799 1 95.38 86 THR A CA 1
ATOM 666 C C . THR A 1 86 ? -26.312 5.266 1.621 1 95.38 86 THR A C 1
ATOM 668 O O . THR A 1 86 ? -26.094 4.348 2.414 1 95.38 86 THR A O 1
ATOM 671 N N . ALA A 1 87 ? -25.562 5.48 0.523 1 95.81 87 ALA A N 1
ATOM 672 C CA . ALA A 1 87 ? -24.328 4.715 0.285 1 95.81 87 ALA A CA 1
ATOM 673 C C . ALA A 1 87 ? -23.391 4.793 1.486 1 95.81 87 ALA A C 1
ATOM 675 O O . ALA A 1 87 ? -22.766 3.801 1.851 1 95.81 87 ALA A O 1
ATOM 676 N N . GLU A 1 88 ? -23.359 5.945 2.121 1 95.81 88 GLU A N 1
ATOM 677 C CA . GLU A 1 88 ? -22.484 6.184 3.268 1 95.81 88 GLU A CA 1
ATOM 678 C C . GLU A 1 88 ? -22.922 5.348 4.469 1 95.81 88 GLU A C 1
ATOM 680 O O . GLU A 1 88 ? -22.078 4.723 5.125 1 95.81 88 GLU A O 1
ATOM 685 N N . CYS A 1 89 ? -24.234 5.285 4.711 1 96.81 89 CYS A N 1
ATOM 686 C CA . CYS A 1 89 ? -24.766 4.535 5.848 1 96.81 89 CYS A CA 1
ATOM 687 C C . CYS A 1 89 ? -24.594 3.035 5.633 1 96.81 89 CYS A C 1
ATOM 689 O O . CYS A 1 89 ? -24.266 2.305 6.562 1 96.81 89 CYS A O 1
ATOM 691 N N . ILE A 1 90 ? -24.844 2.594 4.406 1 97.25 90 ILE A N 1
ATOM 692 C CA . ILE A 1 90 ? -24.672 1.183 4.074 1 97.25 90 ILE A CA 1
ATOM 693 C C . ILE A 1 90 ? -23.219 0.774 4.242 1 97.25 90 ILE A C 1
ATOM 695 O O . ILE A 1 90 ? -22.922 -0.287 4.801 1 97.25 90 ILE A O 1
ATOM 699 N N . THR A 1 91 ? -22.281 1.627 3.818 1 97.06 91 THR A N 1
ATOM 700 C CA . THR A 1 91 ? -20.859 1.374 3.973 1 97.06 91 THR A CA 1
ATOM 701 C C . THR A 1 91 ? -20.484 1.277 5.449 1 97.06 91 THR A C 1
ATOM 703 O O . THR A 1 91 ? -19.703 0.403 5.844 1 97.06 91 THR A O 1
ATOM 706 N N . LEU A 1 92 ? -21.031 2.17 6.227 1 96.81 92 LEU A N 1
ATOM 707 C CA . LEU A 1 92 ? -20.75 2.145 7.66 1 96.81 92 LEU A CA 1
ATOM 708 C C . LEU A 1 92 ? -21.266 0.849 8.289 1 96.81 92 LEU A C 1
ATOM 710 O O . LEU A 1 92 ? -20.562 0.227 9.086 1 96.81 92 LEU A O 1
ATOM 714 N N . SER A 1 93 ? -22.484 0.477 7.938 1 97.19 93 SER A N 1
ATOM 715 C CA . SER A 1 93 ? -23.031 -0.781 8.43 1 97.19 93 SER A CA 1
ATOM 716 C C . SER A 1 93 ? -22.141 -1.959 8.062 1 97.19 93 SER A C 1
ATOM 718 O O . SER A 1 93 ? -21.891 -2.832 8.891 1 97.19 93 SER A O 1
ATOM 720 N N . SER A 1 94 ? -21.719 -1.945 6.809 1 96.69 94 SER A N 1
ATOM 721 C CA . SER A 1 94 ? -20.797 -2.979 6.352 1 96.69 94 SER A CA 1
ATOM 722 C C . SER A 1 94 ? -19.531 -3.012 7.203 1 96.69 94 SER A C 1
ATOM 724 O O . SER A 1 94 ? -19.094 -4.082 7.633 1 96.69 94 SER A O 1
ATOM 726 N N . THR A 1 95 ? -18.938 -1.906 7.508 1 96.81 95 THR A N 1
ATOM 727 C CA . THR A 1 95 ? -17.703 -1.784 8.281 1 96.81 95 THR A CA 1
ATOM 728 C C . THR A 1 95 ? -17.906 -2.311 9.703 1 96.81 95 THR A C 1
ATOM 730 O O . THR A 1 95 ? -17.125 -3.127 10.188 1 96.81 95 THR A O 1
ATOM 733 N N . LEU A 1 96 ? -19.016 -1.892 10.312 1 97.06 96 LEU A N 1
ATOM 734 C CA . LEU A 1 96 ? -19.312 -2.303 11.68 1 97.06 96 LEU A CA 1
ATOM 735 C C . LEU A 1 96 ? -19.5 -3.812 11.766 1 97.06 96 LEU A C 1
ATOM 737 O O . LEU A 1 96 ? -18.969 -4.457 12.672 1 97.06 96 LEU A O 1
ATOM 741 N N . LEU A 1 97 ? -20.156 -4.371 10.773 1 96.56 97 LEU A N 1
ATOM 742 C CA . LEU A 1 97 ? -20.469 -5.797 10.766 1 96.56 97 LEU A CA 1
ATOM 743 C C . LEU A 1 97 ? -19.219 -6.625 10.516 1 96.56 97 LEU A C 1
ATOM 745 O O . LEU A 1 97 ? -19.016 -7.672 11.133 1 96.56 97 LEU A O 1
ATOM 749 N N . ASN A 1 98 ? -18.375 -6.145 9.672 1 96 98 ASN A N 1
ATOM 750 C CA . ASN A 1 98 ? -17.234 -6.938 9.227 1 96 98 ASN A CA 1
ATOM 751 C C . ASN A 1 98 ? -16.078 -6.852 10.211 1 96 98 ASN A C 1
ATOM 753 O O . ASN A 1 98 ? -15.312 -7.809 10.367 1 96 98 ASN A O 1
ATOM 757 N N . TRP A 1 99 ? -15.945 -5.773 10.906 1 96.56 99 TRP A N 1
ATOM 758 C CA . TRP A 1 99 ? -14.758 -5.562 11.734 1 96.56 99 TRP A CA 1
ATOM 759 C C . TRP A 1 99 ? -14.945 -6.145 13.125 1 96.56 99 TRP A C 1
ATOM 761 O O . TRP A 1 99 ? -13.977 -6.434 13.828 1 96.56 99 TRP A O 1
ATOM 771 N N . GLN A 1 100 ? -16.141 -6.324 13.586 1 96.38 100 GLN A N 1
ATOM 772 C CA . GLN A 1 100 ? -16.406 -6.754 14.953 1 96.38 100 GLN A CA 1
ATOM 773 C C . GLN A 1 100 ? -16.125 -8.242 15.133 1 96.38 100 GLN A C 1
ATOM 775 O O . GLN A 1 100 ? -16.25 -9.016 14.18 1 96.38 100 GLN A O 1
ATOM 780 N N . ASN A 1 101 ? -15.633 -8.625 16.281 1 95.88 101 ASN A N 1
ATOM 781 C CA . ASN A 1 101 ? -15.508 -10 16.75 1 95.88 101 ASN A CA 1
ATOM 782 C C . ASN A 1 101 ? -16.438 -10.281 17.922 1 95.88 101 ASN A C 1
ATOM 784 O O . ASN A 1 101 ? -16.047 -10.086 19.078 1 95.88 101 ASN A O 1
ATOM 788 N N . THR A 1 102 ? -17.547 -10.836 17.641 1 94.12 102 THR A N 1
ATOM 789 C CA . THR A 1 102 ? -18.625 -10.953 18.641 1 94.12 102 THR A CA 1
ATOM 790 C C . THR A 1 102 ? -18.344 -12.109 19.594 1 94.12 102 THR A C 1
ATOM 792 O O . THR A 1 102 ? -19.094 -12.305 20.562 1 94.12 102 THR A O 1
ATOM 795 N N . ASN A 1 103 ? -17.281 -12.797 19.359 1 94.88 103 ASN A N 1
ATOM 796 C CA . ASN A 1 103 ? -16.891 -13.867 20.281 1 94.88 103 ASN A CA 1
ATOM 797 C C . ASN A 1 103 ? -16.172 -13.312 21.516 1 94.88 103 ASN A C 1
ATOM 799 O O . ASN A 1 103 ? -15.961 -14.039 22.484 1 94.88 103 ASN A O 1
ATOM 803 N N . ILE A 1 104 ? -15.844 -12.102 21.453 1 96.81 104 ILE A N 1
ATOM 804 C CA . ILE A 1 104 ? -15.109 -11.469 22.547 1 96.81 104 ILE A CA 1
ATOM 805 C C . ILE A 1 104 ? -16.078 -10.695 23.438 1 96.81 104 ILE A C 1
ATOM 807 O O . ILE A 1 104 ? -16.969 -10.008 22.953 1 96.81 104 ILE A O 1
ATOM 811 N N . ASP A 1 105 ? -15.898 -10.773 24.719 1 97.62 105 ASP A N 1
ATOM 812 C CA . ASP A 1 105 ? -16.672 -10 25.688 1 97.62 105 ASP A CA 1
ATOM 813 C C . ASP A 1 105 ? -16.234 -8.531 25.688 1 97.62 105 ASP A C 1
ATOM 815 O O . ASP A 1 105 ? -15.086 -8.211 25.984 1 97.62 105 ASP A O 1
ATOM 819 N N . PRO A 1 106 ? -17.172 -7.641 25.359 1 98 106 PRO A N 1
ATOM 820 C CA . PRO A 1 106 ? -16.812 -6.219 25.312 1 98 106 PRO A CA 1
ATOM 821 C C . PRO A 1 106 ? -16.328 -5.688 26.656 1 98 106 PRO A C 1
ATOM 823 O O . PRO A 1 106 ? -15.625 -4.672 26.703 1 98 106 PRO A O 1
ATOM 826 N N . CYS A 1 107 ? -16.656 -6.348 27.766 1 98.38 107 CYS A N 1
ATOM 827 C CA . CYS A 1 107 ? -16.25 -5.902 29.078 1 98.38 107 CYS A CA 1
ATOM 828 C C . CYS A 1 107 ? -14.828 -6.359 29.391 1 98.38 107 CYS A C 1
ATOM 830 O O . CYS A 1 107 ? -14.242 -5.941 30.391 1 98.38 107 CYS A O 1
ATOM 832 N N . GLU A 1 108 ? -14.25 -7.152 28.5 1 97.19 108 GLU A N 1
ATOM 833 C CA . GLU A 1 108 ? -12.883 -7.629 28.703 1 97.19 108 GLU A CA 1
ATOM 834 C C . GLU A 1 108 ? -11.914 -6.973 27.719 1 97.19 108 GLU A C 1
ATOM 836 O O . GLU A 1 108 ? -10.773 -6.684 28.062 1 97.19 108 GLU A O 1
ATOM 841 N N . ASP A 1 109 ? -12.305 -6.84 26.516 1 97.38 109 ASP A N 1
ATOM 842 C CA . ASP A 1 109 ? -11.484 -6.238 25.469 1 97.38 109 ASP A CA 1
ATOM 843 C C . ASP A 1 109 ? -12.352 -5.629 24.375 1 97.38 109 ASP A C 1
ATOM 845 O O . ASP A 1 109 ? -12.656 -6.289 23.375 1 97.38 109 ASP A O 1
ATOM 849 N N . PHE A 1 110 ? -12.648 -4.367 24.484 1 98.12 110 PHE A N 1
ATOM 850 C CA . PHE A 1 110 ? -13.578 -3.736 23.562 1 98.12 110 PHE A CA 1
ATOM 851 C C . PHE A 1 110 ? -12.914 -3.496 22.203 1 98.12 110 PHE A C 1
ATOM 853 O O . PHE A 1 110 ? -13.578 -3.525 21.172 1 98.12 110 PHE A O 1
ATOM 860 N N . TYR A 1 111 ? -11.602 -3.217 22.219 1 97.25 111 TYR A N 1
ATOM 861 C CA . TYR A 1 111 ? -10.891 -3.123 20.938 1 97.25 111 TYR A CA 1
ATOM 862 C C . TYR A 1 111 ? -11.086 -4.383 20.109 1 97.25 111 TYR A C 1
ATOM 864 O O . TYR A 1 111 ? -11.461 -4.309 18.938 1 97.25 111 TYR A O 1
ATOM 872 N N . GLU A 1 112 ? -10.891 -5.527 20.734 1 96.19 112 GLU A N 1
ATOM 873 C CA . GLU A 1 112 ? -11.047 -6.793 20.031 1 96.19 112 GLU A CA 1
ATOM 874 C C . GLU A 1 112 ? -12.5 -7.035 19.625 1 96.19 112 GLU A C 1
ATOM 876 O O . GLU A 1 112 ? -12.766 -7.598 18.562 1 96.19 112 GLU A O 1
ATOM 881 N N . TYR A 1 113 ? -13.375 -6.648 20.469 1 97.69 113 TYR A N 1
ATOM 882 C CA . TYR A 1 113 ? -14.797 -6.797 20.188 1 97.69 113 TYR A CA 1
ATOM 883 C C . TYR A 1 113 ? -15.195 -5.98 18.969 1 97.69 113 TYR A C 1
ATOM 885 O O . TYR A 1 113 ? -15.93 -6.469 18.109 1 97.69 113 TYR A O 1
ATOM 893 N N . SER A 1 114 ? -14.719 -4.758 18.828 1 97.44 114 SER A N 1
ATOM 894 C CA . SER A 1 114 ? -15.172 -3.826 17.797 1 97.44 114 SER A CA 1
ATOM 895 C C . SER A 1 114 ? -14.281 -3.879 16.562 1 97.44 114 SER A C 1
ATOM 897 O O . SER A 1 114 ? -14.742 -3.627 15.445 1 97.44 114 SER A O 1
ATOM 899 N N . CYS A 1 115 ? -12.969 -4.191 16.734 1 96.56 115 CYS A N 1
ATOM 900 C CA . CYS A 1 115 ? -11.984 -4.047 15.672 1 96.56 115 CYS A CA 1
ATOM 901 C C . CYS A 1 115 ? -11.297 -5.375 15.383 1 96.56 115 CYS A C 1
ATOM 903 O O . CYS A 1 115 ? -10.391 -5.441 14.555 1 96.56 115 CYS A O 1
ATOM 905 N N . GLY A 1 116 ? -11.656 -6.426 15.992 1 94.69 116 GLY A N 1
ATOM 906 C CA . GLY A 1 116 ? -10.883 -7.656 16.016 1 94.69 116 GLY A CA 1
ATOM 907 C C . GLY A 1 116 ? -10.703 -8.273 14.641 1 94.69 116 GLY A C 1
ATOM 908 O O . GLY A 1 116 ? -9.766 -9.039 14.414 1 94.69 116 GLY A O 1
ATOM 909 N N . ARG A 1 117 ? -11.555 -7.957 13.672 1 93.88 117 ARG A N 1
ATOM 910 C CA . ARG A 1 117 ? -11.469 -8.555 12.344 1 93.88 117 ARG A CA 1
ATOM 911 C C . ARG A 1 117 ? -11.07 -7.516 11.297 1 93.88 117 ARG A C 1
ATOM 913 O O . ARG A 1 117 ? -11.227 -7.742 10.094 1 93.88 117 ARG A O 1
ATOM 920 N N . TYR A 1 118 ? -10.594 -6.406 11.758 1 93.81 118 TYR A N 1
ATOM 921 C CA . TYR A 1 118 ? -10.18 -5.289 10.914 1 93.81 118 TYR A CA 1
ATOM 922 C C . TYR A 1 118 ? -9.203 -5.754 9.844 1 93.81 118 TYR A C 1
ATOM 924 O O . TYR A 1 118 ? -9.391 -5.469 8.656 1 93.81 118 TYR A O 1
ATOM 932 N N . GLN A 1 119 ? -8.273 -6.523 10.148 1 90.19 119 GLN A N 1
ATOM 933 C CA . GLN A 1 119 ? -7.18 -6.891 9.258 1 90.19 119 GLN A CA 1
ATOM 934 C C . GLN A 1 119 ? -7.645 -7.879 8.195 1 90.19 119 GLN A C 1
ATOM 936 O O . GLN A 1 119 ? -6.969 -8.078 7.184 1 90.19 119 GLN A O 1
ATOM 941 N N . GLU A 1 120 ? -8.773 -8.492 8.367 1 93.06 120 GLU A N 1
ATOM 942 C CA . GLU A 1 120 ? -9.32 -9.445 7.406 1 93.06 120 GLU A CA 1
ATOM 943 C C . GLU A 1 120 ? -10.016 -8.727 6.254 1 93.06 120 GLU A C 1
ATOM 945 O O . GLU A 1 120 ? -10.32 -9.336 5.227 1 93.06 120 GLU A O 1
ATOM 950 N N . HIS A 1 121 ? -10.164 -7.426 6.473 1 92.5 121 HIS A N 1
ATOM 951 C CA . HIS A 1 121 ? -11.07 -6.77 5.531 1 92.5 121 HIS A CA 1
ATOM 952 C C . HIS A 1 121 ? -10.414 -5.535 4.918 1 92.5 121 HIS A C 1
ATOM 954 O O . HIS A 1 121 ? -11.07 -4.766 4.215 1 92.5 121 HIS A O 1
ATOM 960 N N . THR A 1 122 ? -9.18 -5.301 5.156 1 90.44 122 THR A N 1
ATOM 961 C CA . THR A 1 122 ? -8.547 -4.117 4.578 1 90.44 122 THR A CA 1
ATOM 962 C C . THR A 1 122 ? -7.07 -4.371 4.312 1 90.44 122 THR A C 1
ATOM 964 O O . THR A 1 122 ? -6.418 -5.109 5.055 1 90.44 122 THR A O 1
ATOM 967 N N . LEU A 1 123 ? -6.598 -3.789 3.303 1 90.75 123 LEU A N 1
ATOM 968 C CA . LEU A 1 123 ? -5.164 -3.842 3.037 1 90.75 123 LEU A CA 1
ATOM 969 C C . LEU A 1 123 ? -4.434 -2.729 3.781 1 90.75 123 LEU A C 1
ATOM 971 O O . LEU A 1 123 ? -3.201 -2.711 3.826 1 90.75 123 LEU A O 1
ATOM 975 N N . ASN A 1 124 ? -5.184 -1.831 4.422 1 90.69 124 ASN A N 1
ATOM 976 C CA . ASN A 1 124 ? -4.609 -0.711 5.16 1 90.69 124 ASN A CA 1
ATOM 977 C C . ASN A 1 124 ? -3.912 -1.178 6.434 1 90.69 124 ASN A C 1
ATOM 979 O O . ASN A 1 124 ? -4.504 -1.893 7.242 1 90.69 124 ASN A O 1
ATOM 983 N N . ASP A 1 125 ? -2.668 -0.765 6.613 1 84.44 125 ASP A N 1
ATOM 984 C CA . ASP A 1 125 ? -1.934 -1.13 7.82 1 84.44 125 ASP A CA 1
ATOM 985 C C . ASP A 1 125 ? -2.154 -0.103 8.93 1 84.44 125 ASP A C 1
ATOM 987 O O . ASP A 1 125 ? -1.879 -0.376 10.102 1 84.44 125 ASP A O 1
ATOM 991 N N . GLY A 1 126 ? -2.623 1.024 8.547 1 90.5 126 GLY A N 1
ATOM 992 C CA . GLY A 1 126 ? -2.889 2.084 9.508 1 90.5 126 GLY A CA 1
ATOM 993 C C . GLY A 1 126 ? -4.363 2.262 9.812 1 90.5 126 GLY A C 1
ATOM 994 O O . GLY A 1 126 ? -5.164 1.352 9.578 1 90.5 126 GLY A O 1
ATOM 995 N N . ILE A 1 127 ? -4.691 3.336 10.445 1 93.69 127 ILE A N 1
ATOM 996 C CA . ILE A 1 127 ? -6.078 3.639 10.773 1 93.69 127 ILE A CA 1
ATOM 997 C C . ILE A 1 127 ? -6.781 4.238 9.562 1 93.69 127 ILE A C 1
ATOM 999 O O . ILE A 1 127 ? -6.172 4.41 8.5 1 93.69 127 ILE A O 1
ATOM 1003 N N . ARG A 1 128 ? -8.055 4.508 9.648 1 94.56 128 ARG A N 1
ATOM 1004 C CA . ARG A 1 128 ? -8.867 5.012 8.547 1 94.56 128 ARG A CA 1
ATOM 1005 C C . ARG A 1 128 ? -8.312 6.328 8.016 1 94.56 128 ARG A C 1
ATOM 1007 O O . ARG A 1 128 ? -8.406 6.605 6.816 1 94.56 128 ARG A O 1
ATOM 1014 N N . ALA A 1 129 ? -7.719 7.148 8.875 1 95.19 129 ALA A N 1
ATOM 1015 C CA . ALA A 1 129 ? -7.129 8.414 8.438 1 95.19 129 ALA A CA 1
ATOM 1016 C C . ALA A 1 129 ? -5.969 8.172 7.473 1 95.19 129 ALA A C 1
ATOM 1018 O O . ALA A 1 129 ? -5.812 8.891 6.488 1 95.19 129 ALA A O 1
ATOM 1019 N N . ASN A 1 130 ? -5.148 7.176 7.77 1 93.88 130 ASN A N 1
ATOM 1020 C CA . ASN A 1 130 ? -4.051 6.824 6.871 1 93.88 130 ASN A CA 1
ATOM 1021 C C . ASN A 1 130 ? -4.566 6.379 5.508 1 93.88 130 ASN A C 1
ATOM 1023 O O . ASN A 1 130 ? -3.963 6.691 4.48 1 93.88 130 ASN A O 1
ATOM 1027 N N . GLU A 1 131 ? -5.605 5.609 5.555 1 94.19 131 GLU A N 1
ATOM 1028 C CA . GLU A 1 131 ? -6.234 5.195 4.305 1 94.19 131 GLU A CA 1
ATOM 1029 C C . GLU A 1 131 ? -6.684 6.402 3.488 1 94.19 131 GLU A C 1
ATOM 1031 O O . GLU A 1 131 ? -6.445 6.465 2.279 1 94.19 131 GLU A O 1
ATOM 1036 N N . LYS A 1 132 ? -7.328 7.316 4.109 1 96.12 132 LYS A N 1
ATOM 1037 C CA . LYS A 1 132 ? -7.812 8.516 3.432 1 96.12 132 LYS A CA 1
ATOM 1038 C C . LYS A 1 132 ? -6.652 9.328 2.865 1 96.12 132 LYS A C 1
ATOM 1040 O O . LYS A 1 132 ? -6.738 9.852 1.749 1 96.12 132 LYS A O 1
ATOM 1045 N N . ASP A 1 133 ? -5.586 9.445 3.598 1 95.62 133 ASP A N 1
ATOM 1046 C CA . ASP A 1 133 ? -4.402 10.148 3.109 1 95.62 133 ASP A CA 1
ATOM 1047 C C . ASP A 1 133 ? -3.928 9.562 1.78 1 95.62 133 ASP A C 1
ATOM 1049 O O . ASP A 1 133 ? -3.672 10.305 0.827 1 95.62 133 ASP A O 1
ATOM 1053 N N . THR A 1 134 ? -3.848 8.273 1.775 1 94.75 134 THR A N 1
ATOM 1054 C CA . THR A 1 134 ? -3.369 7.59 0.581 1 94.75 134 THR A CA 1
ATOM 1055 C C . THR A 1 134 ? -4.32 7.812 -0.59 1 94.75 134 THR A C 1
ATOM 1057 O O . THR A 1 134 ? -3.883 8.047 -1.718 1 94.75 134 THR A O 1
ATOM 1060 N N . ILE A 1 135 ? -5.586 7.734 -0.311 1 95.62 135 ILE A N 1
ATOM 1061 C CA . ILE A 1 135 ? -6.59 7.918 -1.353 1 95.62 135 ILE A CA 1
ATOM 1062 C C . ILE A 1 135 ? -6.477 9.328 -1.934 1 95.62 135 ILE A C 1
ATOM 1064 O O . ILE A 1 135 ? -6.477 9.5 -3.154 1 95.62 135 ILE A O 1
ATOM 1068 N N . VAL A 1 136 ? -6.34 10.32 -1.083 1 96.88 136 VAL A N 1
ATOM 1069 C CA . VAL A 1 136 ? -6.273 11.711 -1.526 1 96.88 136 VAL A CA 1
ATOM 1070 C C . VAL A 1 136 ? -5.035 11.922 -2.395 1 96.88 136 VAL A C 1
ATOM 1072 O O . VAL A 1 136 ? -5.113 12.539 -3.461 1 96.88 136 VAL A O 1
ATOM 1075 N N . MET A 1 137 ? -3.918 11.414 -1.978 1 95.75 137 MET A N 1
ATOM 1076 C CA . MET A 1 137 ? -2.686 11.523 -2.752 1 95.75 137 MET A CA 1
ATOM 1077 C C . MET A 1 137 ? -2.846 10.875 -4.125 1 95.75 137 MET A C 1
ATOM 1079 O O . MET A 1 137 ? -2.385 11.422 -5.129 1 95.75 137 MET A O 1
ATOM 1083 N N . LYS A 1 138 ? -3.502 9.797 -4.152 1 92.44 138 LYS A N 1
ATOM 1084 C CA . LYS A 1 138 ? -3.729 9.094 -5.41 1 92.44 138 LYS A CA 1
ATOM 1085 C C . LYS A 1 138 ? -4.621 9.914 -6.34 1 92.44 138 LYS A C 1
ATOM 1087 O O . LYS A 1 138 ? -4.379 9.969 -7.551 1 92.44 138 LYS A O 1
ATOM 1092 N N . LEU A 1 139 ? -5.66 10.422 -5.816 1 94.19 139 LEU A N 1
ATOM 1093 C CA . LEU A 1 139 ? -6.582 11.227 -6.609 1 94.19 139 LEU A CA 1
ATOM 1094 C C . LEU A 1 139 ? -5.875 12.438 -7.203 1 94.19 139 LEU A C 1
ATOM 1096 O O . LEU A 1 139 ? -6.098 12.789 -8.367 1 94.19 139 LEU A O 1
ATOM 1100 N N . ILE A 1 140 ? -5.02 13.031 -6.426 1 95.06 140 ILE A N 1
ATOM 1101 C CA . ILE A 1 140 ? -4.266 14.188 -6.91 1 95.06 140 ILE A CA 1
ATOM 1102 C C . ILE A 1 140 ? -3.293 13.742 -8 1 95.06 140 ILE A C 1
ATOM 1104 O O . ILE A 1 140 ? -3.166 14.406 -9.031 1 95.06 140 ILE A O 1
ATOM 1108 N N . ARG A 1 141 ? -2.643 12.672 -7.797 1 91.94 141 ARG A N 1
ATOM 1109 C CA . ARG A 1 141 ? -1.729 12.133 -8.797 1 91.94 141 ARG A CA 1
ATOM 1110 C C . ARG A 1 141 ? -2.453 11.859 -10.109 1 91.94 141 ARG A C 1
ATOM 1112 O O . ARG A 1 141 ? -1.948 12.188 -11.188 1 91.94 141 ARG A O 1
ATOM 1119 N N . GLN A 1 142 ? -3.588 11.234 -10.008 1 87.81 142 GLN A N 1
ATOM 1120 C CA . GLN A 1 142 ? -4.371 10.945 -11.203 1 87.81 142 GLN A CA 1
ATOM 1121 C C . GLN A 1 142 ? -4.715 12.219 -11.961 1 87.81 142 GLN A C 1
ATOM 1123 O O . GLN A 1 142 ? -4.699 12.234 -13.195 1 87.81 142 GLN A O 1
ATOM 1128 N N . PHE A 1 143 ? -5.051 13.188 -11.219 1 91.44 143 PHE A N 1
ATOM 1129 C CA . PHE A 1 143 ? -5.375 14.469 -11.836 1 91.44 143 PHE A CA 1
ATOM 1130 C C . PHE A 1 143 ? -4.172 15.023 -12.594 1 91.44 143 PHE A C 1
ATOM 1132 O O . PHE A 1 143 ? -4.301 15.43 -13.75 1 91.44 143 PHE A O 1
ATOM 1139 N N . VAL A 1 144 ? -3.035 15.008 -11.992 1 91.75 144 VAL A N 1
ATOM 1140 C CA . VAL A 1 144 ? -1.873 15.641 -12.602 1 91.75 144 VAL A CA 1
ATOM 1141 C C . VAL A 1 144 ? -1.383 14.812 -13.781 1 91.75 144 VAL A C 1
ATOM 1143 O O . VAL A 1 144 ? -0.841 15.352 -14.75 1 91.75 144 VAL A O 1
ATOM 1146 N N . LEU A 1 145 ? -1.545 13.539 -13.734 1 85 145 LEU A N 1
ATOM 1147 C CA . LEU A 1 145 ? -1.084 12.656 -14.805 1 85 145 LEU A CA 1
ATOM 1148 C C . LEU A 1 145 ? -1.93 12.836 -16.062 1 85 145 LEU A C 1
ATOM 1150 O O . LEU A 1 145 ? -1.482 12.516 -17.172 1 85 145 LEU A O 1
ATOM 1154 N N . LYS A 1 146 ? -3.164 13.195 -15.859 1 78.94 146 LYS A N 1
ATOM 1155 C CA . LYS A 1 146 ? -3.973 13.492 -17.031 1 78.94 146 LYS A CA 1
ATOM 1156 C C . LYS A 1 146 ? -3.338 14.594 -17.875 1 78.94 146 LYS A C 1
ATOM 1158 O O . LYS A 1 146 ? -3.506 14.633 -19.094 1 78.94 146 LYS A O 1
ATOM 1163 N N . ASN A 1 147 ? -2.59 15.469 -17.281 1 72.38 147 ASN A N 1
ATOM 1164 C CA . ASN A 1 147 ? -1.789 16.531 -17.875 1 72.38 147 ASN A CA 1
ATOM 1165 C C . ASN A 1 147 ? -2.588 17.312 -18.906 1 72.38 147 ASN A C 1
ATOM 1167 O O . ASN A 1 147 ? -2.092 17.609 -20 1 72.38 147 ASN A O 1
ATOM 1171 N N . GLN A 1 148 ? -3.867 17.5 -18.625 1 74.5 148 GLN A N 1
ATOM 1172 C CA . GLN A 1 148 ? -4.707 18.344 -19.453 1 74.5 148 GLN A CA 1
ATOM 1173 C C . GLN A 1 148 ? -4.797 19.766 -18.891 1 74.5 148 GLN A C 1
ATOM 1175 O O . GLN A 1 148 ? -5.223 19.953 -17.75 1 74.5 148 GLN A O 1
ATOM 1180 N N . SER A 1 149 ? -4.281 20.594 -19.75 1 77.69 149 SER A N 1
ATOM 1181 C CA . SER A 1 149 ? -4.273 22 -19.312 1 77.69 149 SER A CA 1
ATOM 1182 C C . SER A 1 149 ? -5.68 22.469 -18.953 1 77.69 149 SER A C 1
ATOM 1184 O O . SER A 1 149 ? -6.66 22.062 -19.578 1 77.69 149 SER A O 1
ATOM 1186 N N . THR A 1 150 ? -5.613 23.281 -17.875 1 83.88 150 THR A N 1
ATOM 1187 C CA . THR A 1 150 ? -6.871 23.844 -17.406 1 83.88 150 THR A CA 1
ATOM 1188 C C . THR A 1 150 ? -6.812 25.375 -17.406 1 83.88 150 THR A C 1
ATOM 1190 O O . THR A 1 150 ? -5.824 25.953 -17.844 1 83.88 150 THR A O 1
ATOM 1193 N N . THR A 1 151 ? -7.883 26.062 -17 1 82.81 151 THR A N 1
ATOM 1194 C CA . THR A 1 151 ? -7.922 27.516 -16.891 1 82.81 151 THR A CA 1
ATOM 1195 C C . THR A 1 151 ? -7.402 27.984 -15.539 1 82.81 151 THR A C 1
ATOM 1197 O O . THR A 1 151 ? -7.344 29.188 -15.266 1 82.81 151 THR A O 1
ATOM 1200 N N . SER A 1 152 ? -6.969 27.125 -14.742 1 89.12 152 SER A N 1
ATOM 1201 C CA . SER A 1 152 ? -6.504 27.453 -13.398 1 89.12 152 SER A CA 1
ATOM 1202 C C . SER A 1 152 ? -4.984 27.453 -13.328 1 89.12 152 SER A C 1
ATOM 1204 O O . SER A 1 152 ? -4.336 26.438 -13.547 1 89.12 152 SER A O 1
ATOM 1206 N N . ASN A 1 153 ? -4.434 28.672 -12.883 1 90.75 153 ASN A N 1
ATOM 1207 C CA . ASN A 1 153 ? -2.988 28.797 -12.727 1 90.75 153 ASN A CA 1
ATOM 1208 C C . ASN A 1 153 ? -2.455 27.859 -11.648 1 90.75 153 ASN A C 1
ATOM 1210 O O . ASN A 1 153 ? -1.353 27.328 -11.773 1 90.75 153 ASN A O 1
ATOM 1214 N N . SER A 1 154 ? -3.215 27.734 -10.664 1 93.12 154 SER A N 1
ATOM 1215 C CA . SER A 1 154 ? -2.795 26.859 -9.562 1 93.12 154 SER A CA 1
ATOM 1216 C C . SER A 1 154 ? -2.713 25.406 -10.016 1 93.12 154 SER A C 1
ATOM 1218 O O . SER A 1 154 ? -1.746 24.719 -9.695 1 93.12 154 SER A O 1
ATOM 1220 N N . GLU A 1 155 ? -3.688 24.922 -10.797 1 93 155 GLU A N 1
ATOM 1221 C CA . GLU A 1 155 ? -3.699 23.547 -11.281 1 93 155 GLU A CA 1
ATOM 1222 C C . GLU A 1 155 ? -2.576 23.312 -12.289 1 93 155 GLU A C 1
ATOM 1224 O O . GLU A 1 155 ? -1.917 22.266 -12.258 1 93 155 GLU A O 1
ATOM 1229 N N . ASN A 1 156 ? -2.371 24.297 -13.102 1 93.5 156 ASN A N 1
ATOM 1230 C CA . ASN A 1 156 ? -1.307 24.172 -14.094 1 93.5 156 ASN A CA 1
ATOM 1231 C C . ASN A 1 156 ? 0.069 24.141 -13.438 1 93.5 156 ASN A C 1
ATOM 1233 O O . ASN A 1 156 ? 0.962 23.422 -13.906 1 93.5 156 ASN A O 1
ATOM 1237 N N . ALA A 1 157 ? 0.21 24.969 -12.422 1 94.88 157 ALA A N 1
ATOM 1238 C CA . ALA A 1 157 ? 1.469 24.938 -11.68 1 94.88 157 ALA A CA 1
ATOM 1239 C C . ALA A 1 157 ? 1.733 23.562 -11.102 1 94.88 157 ALA A C 1
ATOM 1241 O O . ALA A 1 157 ? 2.861 23.062 -11.156 1 94.88 157 ALA A O 1
ATOM 1242 N N . LEU A 1 158 ? 0.671 22.969 -10.586 1 94.88 158 LEU A N 1
ATOM 1243 C CA . LEU A 1 158 ? 0.77 21.625 -10.008 1 94.88 158 LEU A CA 1
ATOM 1244 C C . LEU A 1 158 ? 1.179 20.609 -11.07 1 94.88 158 LEU A C 1
ATOM 1246 O O . LEU A 1 158 ? 2.074 19.797 -10.836 1 94.88 158 LEU A O 1
ATOM 1250 N N . MET A 1 159 ? 0.581 20.625 -12.203 1 94.88 159 MET A N 1
ATOM 1251 C CA . MET A 1 159 ? 0.84 19.688 -13.297 1 94.88 159 MET A CA 1
ATOM 1252 C C . MET A 1 159 ? 2.264 19.844 -13.82 1 94.88 159 MET A C 1
ATOM 1254 O O . MET A 1 159 ? 2.965 18.859 -14.023 1 94.88 159 MET A O 1
ATOM 1258 N N . LEU A 1 160 ? 2.678 21.031 -13.969 1 95.56 160 LEU A N 1
ATOM 1259 C CA . LEU A 1 160 ? 4.008 21.312 -14.5 1 95.56 160 LEU A CA 1
ATOM 1260 C C . LEU A 1 160 ? 5.09 20.844 -13.531 1 95.56 160 LEU A C 1
ATOM 1262 O O . LEU A 1 160 ? 6.086 20.25 -13.945 1 95.56 160 LEU A O 1
ATOM 1266 N N . LEU A 1 161 ? 4.879 21.188 -12.289 1 96.12 161 LEU A N 1
ATOM 1267 C CA . LEU A 1 161 ? 5.855 20.766 -11.289 1 96.12 161 LEU A CA 1
ATOM 1268 C C . LEU A 1 161 ? 5.98 19.25 -11.242 1 96.12 161 LEU A C 1
ATOM 1270 O O . LEU A 1 161 ? 7.09 18.719 -11.164 1 96.12 161 LEU A O 1
ATOM 1274 N N . TYR A 1 162 ? 4.871 18.531 -11.305 1 94.56 162 TYR A N 1
ATOM 1275 C CA . TYR A 1 162 ? 4.902 17.062 -11.305 1 94.56 162 TYR A CA 1
ATOM 1276 C C . TYR A 1 162 ? 5.621 16.531 -12.539 1 94.56 162 TYR A C 1
ATOM 1278 O O . TYR A 1 162 ? 6.438 15.617 -12.438 1 94.56 162 TYR A O 1
ATOM 1286 N N . GLU A 1 163 ? 5.266 17.094 -13.633 1 92.81 163 GLU A N 1
ATOM 1287 C CA . GLU A 1 163 ? 5.867 16.672 -14.898 1 92.81 163 GLU A CA 1
ATOM 1288 C C . GLU A 1 163 ? 7.391 16.781 -14.844 1 92.81 163 GLU A C 1
ATOM 1290 O O . GLU A 1 163 ? 8.102 15.844 -15.219 1 92.81 163 GLU A O 1
ATOM 1295 N N . LYS A 1 164 ? 7.867 17.891 -14.367 1 93.44 164 LYS A N 1
ATOM 1296 C CA . LYS A 1 164 ? 9.305 18.125 -14.344 1 93.44 164 LYS A CA 1
ATOM 1297 C C . LYS A 1 164 ? 9.984 17.297 -13.258 1 93.44 164 LYS A C 1
ATOM 1299 O O . LYS A 1 164 ? 11.133 16.859 -13.43 1 93.44 164 LYS A O 1
ATOM 1304 N N . CYS A 1 165 ? 9.305 17.109 -12.156 1 92.31 165 CYS A N 1
ATOM 1305 C CA . CYS A 1 165 ? 9.812 16.219 -11.125 1 92.31 165 CYS A CA 1
ATOM 1306 C C . CYS A 1 165 ? 9.969 14.797 -11.672 1 92.31 165 CYS A C 1
ATOM 1308 O O . CYS A 1 165 ? 11.008 14.164 -11.492 1 92.31 165 CYS A O 1
ATOM 1310 N N . SER A 1 166 ? 8.953 14.32 -12.391 1 88.06 166 SER A N 1
ATOM 1311 C CA . SER A 1 166 ? 8.969 12.977 -12.961 1 88.06 166 SER A CA 1
ATOM 1312 C C . SER A 1 166 ? 10.07 12.836 -14 1 88.06 166 SER A C 1
ATOM 1314 O O . SER A 1 166 ? 10.742 11.805 -14.062 1 88.06 166 SER A O 1
ATOM 1316 N N . LEU A 1 167 ? 10.258 13.867 -14.75 1 87.31 167 LEU A N 1
ATOM 1317 C CA . LEU A 1 167 ? 11.297 13.852 -15.773 1 87.31 167 LEU A CA 1
ATOM 1318 C C . LEU A 1 167 ? 12.68 13.797 -15.133 1 87.31 167 LEU A C 1
ATOM 1320 O O . LEU A 1 167 ? 13.562 13.07 -15.602 1 87.31 167 LEU A O 1
ATOM 1324 N N . ARG A 1 168 ? 12.867 14.531 -14.141 1 88.81 168 ARG A N 1
ATOM 1325 C CA . ARG A 1 168 ? 14.156 14.617 -13.461 1 88.81 168 ARG A CA 1
ATOM 1326 C C . ARG A 1 168 ? 14.555 13.273 -12.859 1 88.81 168 ARG A C 1
ATOM 1328 O O . ARG A 1 168 ? 15.734 12.922 -12.852 1 88.81 168 ARG A O 1
ATOM 1335 N N . TYR A 1 169 ? 13.633 12.57 -12.398 1 83.88 169 TYR A N 1
ATOM 1336 C CA . TYR A 1 169 ? 13.992 11.414 -11.578 1 83.88 169 TYR A CA 1
ATOM 1337 C C . TYR A 1 169 ? 13.789 10.125 -12.359 1 83.88 169 TYR A C 1
ATOM 1339 O O . TYR A 1 169 ? 14.016 9.031 -11.828 1 83.88 169 TYR A O 1
ATOM 1347 N N . ARG A 1 170 ? 13.461 10.312 -13.578 1 79.94 170 ARG A N 1
ATOM 1348 C CA . ARG A 1 170 ? 13.516 9.141 -14.453 1 79.94 170 ARG A CA 1
ATOM 1349 C C . ARG A 1 170 ? 14.953 8.695 -14.68 1 79.94 170 ARG A C 1
ATOM 1351 O O . ARG A 1 170 ? 15.852 9.531 -14.852 1 79.94 170 ARG A O 1
ATOM 1358 N N . MET A 1 171 ? 15.164 7.449 -14.688 1 75.06 171 MET A N 1
ATOM 1359 C CA . MET A 1 171 ? 16.516 6.879 -14.75 1 75.06 171 MET A CA 1
ATOM 1360 C C . MET A 1 171 ? 17.234 7.344 -16 1 75.06 171 MET A C 1
ATOM 1362 O O . MET A 1 171 ? 18.422 7.699 -15.945 1 75.06 171 MET A O 1
ATOM 1366 N N . GLU A 1 172 ? 16.547 7.336 -17.109 1 78.25 172 GLU A N 1
ATOM 1367 C CA . GLU A 1 172 ? 17.188 7.652 -18.391 1 78.25 172 GLU A CA 1
ATOM 1368 C C . GLU A 1 172 ? 17.594 9.117 -18.453 1 78.25 172 GLU A C 1
ATOM 1370 O O . GLU A 1 172 ? 18.453 9.492 -19.25 1 78.25 172 GLU A O 1
ATOM 1375 N N . ASN A 1 173 ? 17.031 9.945 -17.562 1 83.44 173 ASN A N 1
ATOM 1376 C CA . ASN A 1 173 ? 17.266 11.383 -17.625 1 83.44 173 ASN A CA 1
ATOM 1377 C C . ASN A 1 173 ? 18.219 11.852 -16.531 1 83.44 173 ASN A C 1
ATOM 1379 O O . ASN A 1 173 ? 18.609 13.016 -16.5 1 83.44 173 ASN A O 1
ATOM 1383 N N . ARG A 1 174 ? 18.594 11 -15.688 1 80.75 174 ARG A N 1
ATOM 1384 C CA . ARG A 1 174 ? 19.266 11.375 -14.453 1 80.75 174 ARG A CA 1
ATOM 1385 C C . ARG A 1 174 ? 20.547 12.141 -14.742 1 80.75 174 ARG A C 1
ATOM 1387 O O . ARG A 1 174 ? 20.797 13.195 -14.148 1 80.75 174 ARG A O 1
ATOM 1394 N N . HIS A 1 175 ? 21.328 11.625 -15.578 1 83.44 175 HIS A N 1
ATOM 1395 C CA . HIS A 1 175 ? 22.609 12.242 -15.867 1 83.44 175 HIS A CA 1
ATOM 1396 C C . HIS A 1 175 ? 22.438 13.609 -16.516 1 83.44 175 HIS A C 1
ATOM 1398 O O . HIS A 1 175 ? 23.047 14.594 -16.078 1 83.44 175 HIS A O 1
ATOM 1404 N N . GLN A 1 176 ? 21.625 13.688 -17.484 1 88.44 176 GLN A N 1
ATOM 1405 C CA . GLN A 1 176 ? 21.406 14.93 -18.203 1 88.44 176 GLN A CA 1
ATOM 1406 C C . GLN A 1 176 ? 20.781 15.992 -17.312 1 88.44 176 GLN A C 1
ATOM 1408 O O . GLN A 1 176 ? 21.219 17.156 -17.312 1 88.44 176 GLN A O 1
ATOM 1413 N N . GLU A 1 177 ? 19.844 15.625 -16.562 1 88.75 177 GLU A N 1
ATOM 1414 C CA . GLU A 1 177 ? 19.156 16.562 -15.68 1 88.75 177 GLU A CA 1
ATOM 1415 C C . GLU A 1 177 ? 20.078 17.047 -14.562 1 88.75 177 GLU A C 1
ATOM 1417 O O . GLU A 1 177 ? 19.969 18.203 -14.125 1 88.75 177 GLU A O 1
ATOM 1422 N N . THR A 1 178 ? 20.938 16.188 -14.125 1 89.56 178 THR A N 1
ATOM 1423 C CA . THR A 1 178 ? 21.906 16.578 -13.102 1 89.56 178 THR A CA 1
ATOM 1424 C C . THR A 1 178 ? 22.812 17.688 -13.609 1 89.56 178 THR A C 1
ATOM 1426 O O . THR A 1 178 ? 23.062 18.672 -12.906 1 89.56 178 THR A O 1
ATOM 1429 N N . GLU A 1 179 ? 23.297 17.578 -14.789 1 91.56 179 GLU A N 1
ATOM 1430 C CA . GLU A 1 179 ? 24.172 18.578 -15.375 1 91.56 179 GLU A CA 1
ATOM 1431 C C . GLU A 1 179 ? 23.438 19.906 -15.57 1 91.56 179 GLU A C 1
ATOM 1433 O O . GLU A 1 179 ? 24.016 20.969 -15.336 1 91.56 179 GLU A O 1
ATOM 1438 N N . VAL A 1 180 ? 22.25 19.781 -16 1 93.19 180 VAL A N 1
ATOM 1439 C CA . VAL A 1 180 ? 21.438 20.984 -16.188 1 93.19 180 VAL A CA 1
ATOM 1440 C C . VAL A 1 180 ? 21.281 21.719 -14.859 1 93.19 180 VAL A C 1
ATOM 1442 O O . VAL A 1 180 ? 21.469 22.938 -14.789 1 93.19 180 VAL A O 1
ATOM 1445 N N . ILE A 1 181 ? 21.047 21 -13.789 1 92.56 181 ILE A N 1
ATOM 1446 C CA . ILE A 1 181 ? 20.828 21.578 -12.469 1 92.56 181 ILE A CA 1
ATOM 1447 C C . ILE A 1 181 ? 22.141 22.188 -11.969 1 92.56 181 ILE A C 1
ATOM 1449 O O . ILE A 1 181 ? 22.141 23.297 -11.406 1 92.56 181 ILE A O 1
ATOM 1453 N N . GLN A 1 182 ? 23.172 21.5 -12.234 1 93.44 182 GLN A N 1
ATOM 1454 C CA . GLN A 1 182 ? 24.469 22.016 -11.805 1 93.44 182 GLN A CA 1
ATOM 1455 C C . GLN A 1 182 ? 24.797 23.344 -12.484 1 93.44 182 GLN A C 1
ATOM 1457 O O . GLN A 1 182 ? 25.328 24.25 -11.852 1 93.44 182 GLN A O 1
ATOM 1462 N N . ARG A 1 183 ? 24.484 23.484 -13.703 1 95 183 ARG A N 1
ATOM 1463 C CA . ARG A 1 183 ? 24.688 24.734 -14.422 1 95 183 ARG A CA 1
ATOM 1464 C C . ARG A 1 183 ? 23.797 25.844 -13.859 1 95 183 ARG A C 1
ATOM 1466 O O . ARG A 1 183 ? 24.234 26.984 -13.688 1 95 183 ARG A O 1
ATOM 1473 N N . GLU A 1 184 ? 22.609 25.453 -13.562 1 94 184 GLU A N 1
ATOM 1474 C CA . GLU A 1 184 ? 21.656 26.422 -13.016 1 94 184 GLU A CA 1
ATOM 1475 C C . GLU A 1 184 ? 22.047 26.844 -11.602 1 94 184 GLU A C 1
ATOM 1477 O O . GLU A 1 184 ? 21.844 28 -11.219 1 94 184 GLU A O 1
ATOM 1482 N N . VAL A 1 185 ? 22.547 25.922 -10.836 1 93.56 185 VAL A N 1
ATOM 1483 C CA . VAL A 1 185 ? 23.078 26.234 -9.516 1 93.56 185 VAL A CA 1
ATOM 1484 C C . VAL A 1 185 ? 24.188 27.281 -9.633 1 93.56 185 VAL A C 1
ATOM 1486 O O . VAL A 1 185 ? 24.234 28.234 -8.859 1 93.56 185 VAL A O 1
ATOM 1489 N N . PHE A 1 186 ? 25.016 27.109 -10.586 1 93.56 186 PHE A N 1
ATOM 1490 C CA . PHE A 1 186 ? 26.125 28.031 -10.781 1 93.56 186 PHE A CA 1
ATOM 1491 C C . PHE A 1 186 ? 25.625 29.391 -11.25 1 93.56 186 PHE A C 1
ATOM 1493 O O . PHE A 1 186 ? 26.188 30.422 -10.891 1 93.56 186 PHE A O 1
ATOM 1500 N N . GLU A 1 187 ? 24.578 29.391 -12.023 1 93.69 187 GLU A N 1
ATOM 1501 C CA . GLU A 1 187 ? 23.953 30.656 -12.414 1 93.69 187 GLU A CA 1
ATOM 1502 C C . GLU A 1 187 ? 23.422 31.422 -11.203 1 93.69 187 GLU A C 1
ATOM 1504 O O . GLU A 1 187 ? 23.547 32.656 -11.125 1 93.69 187 GLU A O 1
ATOM 1509 N N . ASN A 1 188 ? 22.844 30.719 -10.305 1 92.75 188 ASN A N 1
ATOM 1510 C CA . ASN A 1 188 ? 22.375 31.344 -9.078 1 92.75 188 ASN A CA 1
ATOM 1511 C C . ASN A 1 188 ? 23.516 31.859 -8.219 1 92.75 188 ASN A C 1
ATOM 1513 O O . ASN A 1 188 ? 23.406 32.906 -7.582 1 92.75 188 ASN A O 1
ATOM 1517 N N . ILE A 1 189 ? 24.578 31.125 -8.211 1 93.12 189 ILE A N 1
ATOM 1518 C CA . ILE A 1 189 ? 25.766 31.547 -7.488 1 93.12 189 ILE A CA 1
ATOM 1519 C C . ILE A 1 189 ? 26.25 32.906 -8.031 1 93.12 189 ILE A C 1
ATOM 1521 O O . ILE A 1 189 ? 26.594 33.812 -7.262 1 93.12 189 ILE A O 1
ATOM 1525 N N . ARG A 1 190 ? 26.188 33.062 -9.281 1 92.62 190 ARG A N 1
ATOM 1526 C CA . ARG A 1 190 ? 26.609 34.312 -9.914 1 92.62 190 ARG A CA 1
ATOM 1527 C C . ARG A 1 190 ? 25.688 35.469 -9.531 1 92.62 190 ARG A C 1
ATOM 1529 O O . ARG A 1 190 ? 26.125 36.625 -9.414 1 92.62 190 ARG A O 1
ATOM 1536 N N . LYS A 1 191 ? 24.469 35.156 -9.328 1 92.19 191 LYS A N 1
ATOM 1537 C CA . LYS A 1 191 ? 23.516 36.188 -8.906 1 92.19 191 LYS A CA 1
ATOM 1538 C C . LYS A 1 191 ? 23.75 36.594 -7.453 1 92.19 191 LYS A C 1
ATOM 1540 O O . LYS A 1 191 ? 23.484 37.719 -7.078 1 92.19 191 LYS A O 1
ATOM 1545 N N . ILE A 1 192 ? 24.219 35.688 -6.684 1 91.5 192 ILE A N 1
ATOM 1546 C CA . ILE A 1 192 ? 24.469 35.938 -5.27 1 91.5 192 ILE A CA 1
ATOM 1547 C C . ILE A 1 192 ? 25.688 36.844 -5.113 1 91.5 192 ILE A C 1
ATOM 1549 O O . ILE A 1 192 ? 25.672 37.812 -4.328 1 91.5 192 ILE A O 1
ATOM 1553 N N . GLY A 1 193 ? 26.766 36.531 -5.82 1 91.94 193 GLY A N 1
ATOM 1554 C CA . GLY A 1 193 ? 28 37.281 -5.773 1 91.94 193 GLY A CA 1
ATOM 1555 C C . GLY A 1 193 ? 29.172 36.531 -6.383 1 91.94 193 GLY A C 1
ATOM 1556 O O . GLY A 1 193 ? 29 35.562 -7.102 1 91.94 193 GLY A O 1
ATOM 1557 N N . SER A 1 194 ? 30.328 37.156 -6.098 1 93.44 194 SER A N 1
ATOM 1558 C CA . SER A 1 194 ? 31.547 36.5 -6.574 1 93.44 194 SER A CA 1
ATOM 1559 C C . SER A 1 194 ? 32.031 35.438 -5.602 1 93.44 194 SER A C 1
ATOM 1561 O O . SER A 1 194 ? 32.281 35.719 -4.43 1 93.44 194 SER A O 1
ATOM 1563 N N . TRP A 1 195 ? 32.156 34.219 -6.141 1 94.62 195 TRP A N 1
ATOM 1564 C CA . TRP A 1 195 ? 32.562 33.094 -5.324 1 94.62 195 TRP A CA 1
ATOM 1565 C C . TRP A 1 195 ? 34.062 32.938 -5.301 1 94.62 195 TRP A C 1
ATOM 1567 O O . TRP A 1 195 ? 34.688 32.625 -6.324 1 94.62 195 TRP A O 1
ATOM 1577 N N . PRO A 1 196 ? 34.625 33.062 -4.109 1 95.12 196 PRO A N 1
ATOM 1578 C CA . PRO A 1 196 ? 36.094 33.062 -4.043 1 95.12 196 PRO A CA 1
ATOM 1579 C C . PRO A 1 196 ? 36.719 31.766 -4.582 1 95.12 196 PRO A C 1
ATOM 1581 O O . PRO A 1 196 ? 37.781 31.812 -5.215 1 95.12 196 PRO A O 1
ATOM 1584 N N . ILE A 1 197 ? 36.094 30.672 -4.391 1 94.81 197 ILE A N 1
ATOM 1585 C CA . ILE A 1 197 ? 36.625 29.391 -4.828 1 94.81 197 ILE A CA 1
ATOM 1586 C C . ILE A 1 197 ? 36.656 29.328 -6.355 1 94.81 197 ILE A C 1
ATOM 1588 O O . ILE A 1 197 ? 37.562 28.75 -6.953 1 94.81 197 ILE A O 1
ATOM 1592 N N . ALA A 1 198 ? 35.688 29.891 -6.984 1 93.5 198 ALA A N 1
ATOM 1593 C CA . ALA A 1 198 ? 35.5 29.766 -8.43 1 93.5 198 ALA A CA 1
ATOM 1594 C C . ALA A 1 198 ? 36.188 30.906 -9.172 1 93.5 198 ALA A C 1
ATOM 1596 O O . ALA A 1 198 ? 36.406 30.828 -10.383 1 93.5 198 ALA A O 1
ATOM 1597 N N . ASP A 1 199 ? 36.469 32.031 -8.438 1 90.25 199 ASP A N 1
ATOM 1598 C CA . ASP A 1 199 ? 37.031 33.219 -9.055 1 90.25 199 ASP A CA 1
ATOM 1599 C C . ASP A 1 199 ? 38.5 33.438 -8.625 1 90.25 199 ASP A C 1
ATOM 1601 O O . ASP A 1 199 ? 38.75 33.906 -7.52 1 90.25 199 ASP A O 1
ATOM 1605 N N . LYS A 1 200 ? 39.406 33.312 -9.477 1 85.56 200 LYS A N 1
ATOM 1606 C CA . LYS A 1 200 ? 40.812 33.438 -9.195 1 85.56 200 LYS A CA 1
ATOM 1607 C C . LYS A 1 200 ? 41.188 34.875 -8.898 1 85.56 200 LYS A C 1
ATOM 1609 O O . LYS A 1 200 ? 42.156 35.156 -8.195 1 85.56 200 LYS A O 1
ATOM 1614 N N . ASN A 1 201 ? 40.406 35.781 -9.344 1 88.44 201 ASN A N 1
ATOM 1615 C CA . ASN A 1 201 ? 40.688 37.188 -9.164 1 88.44 201 ASN A CA 1
ATOM 1616 C C . ASN A 1 201 ? 39.844 37.781 -8.047 1 88.44 201 ASN A C 1
ATOM 1618 O O . ASN A 1 201 ? 39.656 39 -7.973 1 88.44 201 ASN A O 1
ATOM 1622 N N . TRP A 1 202 ? 39.25 36.906 -7.242 1 92.38 202 TRP A N 1
ATOM 1623 C CA . TRP A 1 202 ? 38.406 37.375 -6.152 1 92.38 202 TRP A CA 1
ATOM 1624 C C . TRP A 1 202 ? 39.188 38.312 -5.23 1 92.38 202 TRP A C 1
ATOM 1626 O O . TRP A 1 202 ? 40.375 38.062 -4.926 1 92.38 202 TRP A O 1
ATOM 1636 N N . ASN A 1 203 ? 38.5 39.406 -4.863 1 91.88 203 ASN A N 1
ATOM 1637 C CA . ASN A 1 203 ? 39.094 40.406 -3.979 1 91.88 203 ASN A CA 1
ATOM 1638 C C . ASN A 1 203 ? 38.125 40.75 -2.83 1 91.88 203 ASN A C 1
ATOM 1640 O O . ASN A 1 203 ? 36.938 40.938 -3.039 1 91.88 203 ASN A O 1
ATOM 1644 N N . SER A 1 204 ? 38.719 40.906 -1.685 1 91.19 204 SER A N 1
ATOM 1645 C CA . SER A 1 204 ? 37.938 41.156 -0.477 1 91.19 204 SER A CA 1
ATOM 1646 C C . SER A 1 204 ? 37.25 42.5 -0.525 1 91.19 204 SER A C 1
ATOM 1648 O O . SER A 1 204 ? 36.25 42.719 0.149 1 91.19 204 SER A O 1
ATOM 1650 N N . SER A 1 205 ? 37.781 43.375 -1.349 1 89.12 205 SER A N 1
ATOM 1651 C CA . SER A 1 205 ? 37.219 44.719 -1.432 1 89.12 205 SER A CA 1
ATOM 1652 C C . SER A 1 205 ? 35.844 44.719 -2.076 1 89.12 205 SER A C 1
ATOM 1654 O O . SER A 1 205 ? 35.062 45.656 -1.891 1 89.12 205 SER A O 1
ATOM 1656 N N . HIS A 1 206 ? 35.594 43.688 -2.775 1 85.69 206 HIS A N 1
ATOM 1657 C CA . HIS A 1 206 ? 34.312 43.594 -3.471 1 85.69 206 HIS A CA 1
ATOM 1658 C C . HIS A 1 206 ? 33.281 42.844 -2.639 1 85.69 206 HIS A C 1
ATOM 1660 O O . HIS A 1 206 ? 32.125 42.75 -3.014 1 85.69 206 HIS A O 1
ATOM 1666 N N . PHE A 1 207 ? 33.75 42.375 -1.53 1 93.31 207 PHE A N 1
ATOM 1667 C CA . PHE A 1 207 ? 32.875 41.562 -0.683 1 93.31 207 PHE A CA 1
ATOM 1668 C C . PHE A 1 207 ? 31.953 42.469 0.14 1 93.31 207 PHE A C 1
ATOM 1670 O O . PHE A 1 207 ? 32.438 43.375 0.831 1 93.31 207 PHE A O 1
ATOM 1677 N N . ASN A 1 208 ? 30.656 42.312 0.003 1 94.44 208 ASN A N 1
ATOM 1678 C CA . ASN A 1 208 ? 29.641 42.938 0.837 1 94.44 208 ASN A CA 1
ATOM 1679 C C . ASN A 1 208 ? 28.656 41.906 1.408 1 94.44 208 ASN A C 1
ATOM 1681 O O . ASN A 1 208 ? 27.828 41.375 0.68 1 94.44 208 ASN A O 1
ATOM 1685 N N . LEU A 1 209 ? 28.781 41.75 2.707 1 93.5 209 LEU A N 1
ATOM 1686 C CA . LEU A 1 209 ? 28.016 40.719 3.391 1 93.5 209 LEU A CA 1
ATOM 1687 C C . LEU A 1 209 ? 26.516 40.938 3.189 1 93.5 209 LEU A C 1
ATOM 1689 O O . LEU A 1 209 ? 25.797 40 2.85 1 93.5 209 LEU A O 1
ATOM 1693 N N . ASN A 1 210 ? 26 42.125 3.344 1 93.56 210 ASN A N 1
ATOM 1694 C CA . ASN A 1 210 ? 24.562 42.406 3.262 1 93.56 210 ASN A CA 1
ATOM 1695 C C . ASN A 1 210 ? 24.047 42.281 1.833 1 93.56 210 ASN A C 1
ATOM 1697 O O . ASN A 1 210 ? 22.906 41.844 1.622 1 93.56 210 ASN A O 1
ATOM 1701 N N . ASN A 1 211 ? 24.859 42.625 0.849 1 93.06 211 ASN A N 1
ATOM 1702 C CA . ASN A 1 211 ? 24.484 42.375 -0.536 1 93.06 211 ASN A CA 1
ATOM 1703 C C . ASN A 1 211 ? 24.297 40.875 -0.803 1 93.06 211 ASN A C 1
ATOM 1705 O O . ASN A 1 211 ? 23.328 40.469 -1.429 1 93.06 211 ASN A O 1
ATOM 1709 N N . MET A 1 212 ? 25.234 40.125 -0.346 1 91.81 212 MET A N 1
ATOM 1710 C CA . MET A 1 212 ? 25.172 38.688 -0.564 1 91.81 212 MET A CA 1
ATOM 1711 C C . MET A 1 212 ? 23.953 38.094 0.116 1 91.81 212 MET A C 1
ATOM 1713 O O . MET A 1 212 ? 23.234 37.281 -0.49 1 91.81 212 MET A O 1
ATOM 1717 N N . LEU A 1 213 ? 23.734 38.469 1.381 1 91.44 213 LEU A N 1
ATOM 1718 C CA . LEU A 1 213 ? 22.594 37.938 2.133 1 91.44 213 LEU A CA 1
ATOM 1719 C C . LEU A 1 213 ? 21.281 38.344 1.479 1 91.44 213 LEU A C 1
ATOM 1721 O O . LEU A 1 213 ? 20.344 37.562 1.406 1 91.44 213 LEU A O 1
ATOM 1725 N N . SER A 1 214 ? 21.188 39.531 1.022 1 90.31 214 SER A N 1
ATOM 1726 C CA . SER A 1 214 ? 19.969 40.031 0.353 1 90.31 214 SER A CA 1
ATOM 1727 C C . SER A 1 214 ? 19.75 39.281 -0.965 1 90.31 214 SER A C 1
ATOM 1729 O O . SER A 1 214 ? 18.609 38.969 -1.31 1 90.31 214 SER A O 1
ATOM 1731 N N . ASN A 1 215 ? 20.812 39.125 -1.692 1 90.31 215 ASN A N 1
ATOM 1732 C CA . ASN A 1 215 ? 20.703 38.406 -2.949 1 90.31 215 ASN A CA 1
ATOM 1733 C C . ASN A 1 215 ? 20.281 36.938 -2.723 1 90.31 215 ASN A C 1
ATOM 1735 O O . ASN A 1 215 ? 19.5 36.406 -3.49 1 90.31 215 ASN A O 1
ATOM 1739 N N . MET A 1 216 ? 20.828 36.344 -1.714 1 89.62 216 MET A N 1
ATOM 1740 C CA . MET A 1 216 ? 20.438 35 -1.357 1 89.62 216 MET A CA 1
ATOM 1741 C C . MET A 1 216 ? 18.969 34.938 -0.979 1 89.62 216 MET A C 1
ATOM 1743 O O . MET A 1 216 ? 18.25 34 -1.393 1 89.62 216 MET A O 1
ATOM 1747 N N . ALA A 1 217 ? 18.531 35.875 -0.203 1 86.62 217 ALA A N 1
ATOM 1748 C CA . ALA A 1 217 ? 17.141 35.938 0.218 1 86.62 217 ALA A CA 1
ATOM 1749 C C . ALA A 1 217 ? 16.203 36.094 -0.984 1 86.62 217 ALA A C 1
ATOM 1751 O O . ALA A 1 217 ? 15.086 35.594 -0.983 1 86.62 217 ALA A O 1
ATOM 1752 N N . SER A 1 218 ? 16.688 36.781 -1.95 1 83.88 218 SER A N 1
ATOM 1753 C CA . SER A 1 218 ? 15.867 37.031 -3.137 1 83.88 218 SER A CA 1
ATOM 1754 C C . SER A 1 218 ? 15.68 35.75 -3.955 1 83.88 218 SER A C 1
ATOM 1756 O O . SER A 1 218 ? 14.703 35.625 -4.695 1 83.88 218 SER A O 1
ATOM 1758 N N . ILE A 1 219 ? 16.547 34.875 -3.832 1 80.81 219 ILE A N 1
ATOM 1759 C CA . ILE A 1 219 ? 16.438 33.625 -4.555 1 80.81 219 ILE A CA 1
ATOM 1760 C C . ILE A 1 219 ? 15.641 32.625 -3.727 1 80.81 219 ILE A C 1
ATOM 1762 O O . ILE A 1 219 ? 14.844 31.844 -4.27 1 80.81 219 ILE A O 1
ATOM 1766 N N . HIS A 1 220 ? 15.906 32.5 -2.432 1 72.25 220 HIS A N 1
ATOM 1767 C CA . HIS A 1 220 ? 15.109 31.609 -1.573 1 72.25 220 HIS A CA 1
ATOM 1768 C C . HIS A 1 220 ? 15.359 31.906 -0.099 1 72.25 220 HIS A C 1
ATOM 1770 O O . HIS A 1 220 ? 16.328 32.594 0.244 1 72.25 220 HIS A O 1
ATOM 1776 N N . MET A 1 221 ? 14.305 31.547 0.689 1 58.72 221 MET A N 1
ATOM 1777 C CA . MET A 1 221 ? 14.383 31.766 2.131 1 58.72 221 MET A CA 1
ATOM 1778 C C . MET A 1 221 ? 15.25 30.688 2.789 1 58.72 221 MET A C 1
ATOM 1780 O O . MET A 1 221 ? 14.727 29.703 3.312 1 58.72 221 MET A O 1
ATOM 1784 N N . LEU A 1 222 ? 16.328 30.375 2.281 1 61.81 222 LEU A N 1
ATOM 1785 C CA . LEU A 1 222 ? 17.141 29.344 2.936 1 61.81 222 LEU A CA 1
ATOM 1786 C C . LEU A 1 222 ? 17.875 29.922 4.148 1 61.81 222 LEU A C 1
ATOM 1788 O O . LEU A 1 222 ? 18.156 31.125 4.199 1 61.81 222 LEU A O 1
ATOM 1792 N N . PRO A 1 223 ? 17.766 29.109 5.344 1 63.66 223 PRO A N 1
ATOM 1793 C CA . PRO A 1 223 ? 18.719 29.484 6.383 1 63.66 223 PRO A CA 1
ATOM 1794 C C . PRO A 1 223 ? 20.109 29.766 5.82 1 63.66 223 PRO A C 1
ATOM 1796 O O . PRO A 1 223 ? 20.641 28.984 5.016 1 63.66 223 PRO A O 1
ATOM 1799 N N . PHE A 1 224 ? 20.562 31.016 5.957 1 65.94 224 PHE A N 1
ATOM 1800 C CA . PHE A 1 224 ? 21.812 31.5 5.383 1 65.94 224 PHE A CA 1
ATOM 1801 C C . PHE A 1 224 ? 23 31.109 6.266 1 65.94 224 PHE A C 1
ATOM 1803 O O . PHE A 1 224 ? 24.094 31.656 6.109 1 65.94 224 PHE A O 1
ATOM 1810 N N . GLY A 1 225 ? 22.75 30.234 7.176 1 72.56 225 GLY A N 1
ATOM 1811 C CA . GLY A 1 225 ? 23.844 29.781 8.031 1 72.56 225 GLY A CA 1
ATOM 1812 C C . GLY A 1 225 ? 24.062 30.672 9.227 1 72.56 225 GLY A C 1
ATOM 1813 O O . GLY A 1 225 ? 24.531 30.219 10.273 1 72.56 225 GLY A O 1
ATOM 1814 N N . LEU A 1 226 ? 23.719 32 9 1 80.44 226 LEU A N 1
ATOM 1815 C CA . LEU A 1 226 ? 23.984 32.938 10.086 1 80.44 226 LEU A CA 1
ATOM 1816 C C . LEU A 1 226 ? 22.75 33.094 10.977 1 80.44 226 LEU A C 1
ATOM 1818 O O . LEU A 1 226 ? 22.875 33.188 12.203 1 80.44 226 LEU A O 1
ATOM 1822 N N . PHE A 1 227 ? 21.688 33.094 10.398 1 79.44 227 PHE A N 1
ATOM 1823 C CA . PHE A 1 227 ? 20.422 33.188 11.109 1 79.44 227 PHE A CA 1
ATOM 1824 C C . PHE A 1 227 ? 19.281 32.625 10.266 1 79.44 227 PHE A C 1
ATOM 1826 O O . PHE A 1 227 ? 19.484 32.312 9.086 1 79.44 227 PHE A O 1
ATOM 1833 N N . GLU A 1 228 ? 18.188 32.344 10.898 1 79.69 228 GLU A N 1
ATOM 1834 C CA . GLU A 1 228 ? 16.984 31.875 10.211 1 79.69 228 GLU A CA 1
ATOM 1835 C C . GLU A 1 228 ? 15.758 32.656 10.664 1 79.69 228 GLU A C 1
ATOM 1837 O O . GLU A 1 228 ? 15.781 33.312 11.711 1 79.69 228 GLU A O 1
ATOM 1842 N N . THR A 1 229 ? 14.914 32.719 9.773 1 72.62 229 THR A N 1
ATOM 1843 C CA . THR A 1 229 ? 13.609 33.281 10.078 1 72.62 229 THR A CA 1
ATOM 1844 C C . THR A 1 229 ? 12.523 32.219 10.078 1 72.62 229 THR A C 1
ATOM 1846 O O . THR A 1 229 ? 12.484 31.359 9.188 1 72.62 229 THR A O 1
ATOM 1849 N N . ARG A 1 230 ? 11.797 32.094 11.117 1 71.12 230 ARG A N 1
ATOM 1850 C CA . ARG A 1 230 ? 10.719 31.141 11.227 1 71.12 230 ARG A CA 1
ATOM 1851 C C . ARG A 1 230 ? 9.438 31.797 11.727 1 71.12 230 ARG A C 1
ATOM 1853 O O . ARG A 1 230 ? 9.484 32.781 12.477 1 71.12 230 ARG A O 1
ATOM 1860 N N . VAL A 1 231 ? 8.516 31.25 11.141 1 68.69 231 VAL A N 1
ATOM 1861 C CA . VAL A 1 231 ? 7.227 31.703 11.656 1 68.69 231 VAL A CA 1
ATOM 1862 C C . VAL A 1 231 ? 6.883 30.922 12.93 1 68.69 231 VAL A C 1
ATOM 1864 O O . VAL A 1 231 ? 6.918 29.688 12.938 1 68.69 231 VAL A O 1
ATOM 1867 N N . ILE A 1 232 ? 7.082 31.406 13.898 1 60.72 232 ILE A N 1
ATOM 1868 C CA . ILE A 1 232 ? 6.652 30.797 15.148 1 60.72 232 ILE A CA 1
ATOM 1869 C C . ILE A 1 232 ? 5.262 31.312 15.523 1 60.72 232 ILE A C 1
ATOM 1871 O O . ILE A 1 232 ? 4.992 32.5 15.438 1 60.72 232 ILE A O 1
ATOM 1875 N N . GLU A 1 233 ? 4.512 30.297 15.484 1 56.44 233 GLU A N 1
ATOM 1876 C CA . GLU A 1 233 ? 3.156 30.656 15.875 1 56.44 233 GLU A CA 1
ATOM 1877 C C . GLU A 1 233 ? 3.031 30.75 17.391 1 56.44 233 GLU A C 1
ATOM 1879 O O . GLU A 1 233 ? 1.921 30.844 17.922 1 56.44 233 GLU A O 1
ATOM 1884 N N . LEU A 1 234 ? 4.262 30.516 18.078 1 49.72 234 LEU A N 1
ATOM 1885 C CA . LEU A 1 234 ? 4.23 30.547 19.547 1 49.72 234 LEU A CA 1
ATOM 1886 C C . LEU A 1 234 ? 4.004 31.953 20.062 1 49.72 234 LEU A C 1
ATOM 1888 O O . LEU A 1 234 ? 4.438 32.938 19.438 1 49.72 234 LEU A O 1
ATOM 1892 N N . TYR A 1 235 ? 2.93 32.156 20.688 1 45.38 235 TYR A N 1
ATOM 1893 C CA . TYR A 1 235 ? 2.662 33.438 21.359 1 45.38 235 TYR A CA 1
ATOM 1894 C C . TYR A 1 235 ? 3.873 33.906 22.156 1 45.38 235 TYR A C 1
ATOM 1896 O O . TYR A 1 235 ? 4.168 33.344 23.219 1 45.38 235 TYR A O 1
ATOM 1904 N N . PRO A 1 236 ? 4.969 34.062 21.547 1 42.47 236 PRO A N 1
ATOM 1905 C CA . PRO A 1 236 ? 5.922 34.5 22.578 1 42.47 236 PRO A CA 1
ATOM 1906 C C . PRO A 1 236 ? 5.238 35.156 23.766 1 42.47 236 PRO A C 1
ATOM 1908 O O . PRO A 1 236 ? 4.043 35.469 23.703 1 42.47 236 PRO A O 1
ATOM 1911 N N . MET A 1 237 ? 6.082 36 24.391 1 36.38 237 MET A N 1
ATOM 1912 C CA . MET A 1 237 ? 6.129 37.062 25.375 1 36.38 237 MET A CA 1
ATOM 1913 C C . MET A 1 237 ? 5.109 38.156 25.047 1 36.38 237 MET A C 1
ATOM 1915 O O . MET A 1 237 ? 5.156 38.75 23.969 1 36.38 237 MET A O 1
ATOM 1919 N N . ASN A 1 238 ? 4.199 38.469 25.594 1 40.94 238 ASN A N 1
ATOM 1920 C CA . ASN A 1 238 ? 3.064 39.344 25.875 1 40.94 238 ASN A CA 1
ATOM 1921 C C . ASN A 1 238 ? 2.176 39.531 24.656 1 40.94 238 ASN A C 1
ATOM 1923 O O . ASN A 1 238 ? 1.104 40.125 24.734 1 40.94 238 ASN A O 1
ATOM 1927 N N . THR A 1 239 ? 2.727 39.688 23.344 1 44 239 THR A N 1
ATOM 1928 C CA . THR A 1 239 ? 1.84 40.312 22.359 1 44 239 THR A CA 1
ATOM 1929 C C . THR A 1 239 ? 1.244 39.281 21.438 1 44 239 THR A C 1
ATOM 1931 O O . THR A 1 239 ? 1.386 38.062 21.672 1 44 239 THR A O 1
ATOM 1934 N N . THR A 1 240 ? 1.378 39.562 19.906 1 51.88 240 THR A N 1
ATOM 1935 C CA . THR A 1 240 ? 0.609 39.156 18.719 1 51.88 240 THR A CA 1
ATOM 1936 C C . THR A 1 240 ? 0.868 37.719 18.375 1 51.88 240 THR A C 1
ATOM 1938 O O . THR A 1 240 ? 1.99 37.219 18.516 1 51.88 240 THR A O 1
ATOM 1941 N N . ALA A 1 241 ? -0.258 36.844 18.078 1 57.62 241 ALA A N 1
ATOM 1942 C CA . ALA A 1 241 ? -0.392 35.406 17.812 1 57.62 241 ALA A CA 1
ATOM 1943 C C . ALA A 1 241 ? 0.557 34.969 16.703 1 57.62 241 ALA A C 1
ATOM 1945 O O . ALA A 1 241 ? 1.073 33.844 16.734 1 57.62 241 ALA A O 1
ATOM 1946 N N . LYS A 1 242 ? 0.793 35.75 15.695 1 70.19 242 LYS A N 1
ATOM 1947 C CA . LYS A 1 242 ? 1.605 35.375 14.539 1 70.19 242 LYS A CA 1
ATOM 1948 C C . LYS A 1 242 ? 2.82 36.281 14.406 1 70.19 242 LYS A C 1
ATOM 1950 O O . LYS A 1 242 ? 2.676 37.5 14.219 1 70.19 242 LYS A O 1
ATOM 1955 N N . GLN A 1 243 ? 4.047 35.594 14.727 1 75.25 243 GLN A N 1
ATOM 1956 C CA . GLN A 1 243 ? 5.25 36.438 14.68 1 75.25 243 GLN A CA 1
ATOM 1957 C C . GLN A 1 243 ? 6.332 35.781 13.828 1 75.25 243 GLN A C 1
ATOM 1959 O O . GLN A 1 243 ? 6.387 34.531 13.727 1 75.25 243 GLN A O 1
ATOM 1964 N N . LEU A 1 244 ? 6.984 36.625 13.102 1 79.81 244 LEU A N 1
ATOM 1965 C CA . LEU A 1 244 ? 8.211 36.188 12.438 1 79.81 244 LEU A CA 1
ATOM 1966 C C . LEU A 1 244 ? 9.414 36.344 13.367 1 79.81 244 LEU A C 1
ATOM 1968 O O . LEU A 1 244 ? 9.727 37.438 13.82 1 79.81 244 LEU A O 1
ATOM 1972 N N . VAL A 1 245 ? 10.023 35.281 13.68 1 80.44 245 VAL A N 1
ATOM 1973 C CA . VAL A 1 245 ? 11.117 35.312 14.641 1 80.44 245 VAL A CA 1
ATOM 1974 C C . VAL A 1 245 ? 12.445 35.094 13.922 1 80.44 245 VAL A C 1
ATOM 1976 O O . VAL A 1 245 ? 12.594 34.188 13.094 1 80.44 245 VAL A O 1
ATOM 1979 N N . ILE A 1 246 ? 13.344 35.969 14.188 1 83.5 246 ILE A N 1
ATOM 1980 C CA . ILE A 1 246 ? 14.727 35.844 13.727 1 83.5 246 ILE A CA 1
ATOM 1981 C C . ILE A 1 246 ? 15.547 35.125 14.797 1 83.5 246 ILE A C 1
ATOM 1983 O O . ILE A 1 246 ? 15.633 35.594 15.938 1 83.5 246 ILE A O 1
ATOM 1987 N N . ARG A 1 247 ? 16.094 34 14.414 1 83.31 247 ARG A N 1
ATOM 1988 C CA . ARG A 1 247 ? 16.875 33.25 15.383 1 83.31 247 ARG A CA 1
ATOM 1989 C C . ARG A 1 247 ? 18.156 32.688 14.742 1 83.31 247 ARG A C 1
ATOM 1991 O O . ARG A 1 247 ? 18.281 32.688 13.516 1 83.31 247 ARG A O 1
ATOM 1998 N N . PRO A 1 248 ? 19.078 32.375 15.68 1 80.31 248 PRO A N 1
ATOM 1999 C CA . PRO A 1 248 ? 20.266 31.734 15.133 1 80.31 248 PRO A CA 1
ATOM 2000 C C . PRO A 1 248 ? 19.953 30.422 14.43 1 80.31 248 PRO A C 1
ATOM 2002 O O . PRO A 1 248 ? 19.062 29.688 14.859 1 80.31 248 PRO A O 1
ATOM 2005 N N . THR A 1 249 ? 20.656 30.203 13.359 1 76.12 249 THR A N 1
ATOM 2006 C CA . THR A 1 249 ? 20.469 28.938 12.664 1 76.12 249 THR A CA 1
ATOM 2007 C C . THR A 1 249 ? 21.047 27.781 13.484 1 76.12 249 THR A C 1
ATOM 2009 O O . THR A 1 249 ? 22.094 27.906 14.117 1 76.12 249 THR A O 1
ATOM 2012 N N . LYS A 1 250 ? 20.234 26.703 13.586 1 68.31 250 LYS A N 1
ATOM 2013 C CA . LYS A 1 250 ? 20.734 25.5 14.242 1 68.31 250 LYS A CA 1
ATOM 2014 C C . LYS A 1 250 ? 21.328 24.531 13.227 1 68.31 250 LYS A C 1
ATOM 2016 O O . LYS A 1 250 ? 21.906 23.5 13.602 1 68.31 250 LYS A O 1
ATOM 2021 N N . LEU A 1 251 ? 21.328 25.062 12.094 1 65.38 251 LEU A N 1
ATOM 2022 C CA . LEU A 1 251 ? 21.641 24.094 11.047 1 65.38 251 LEU A CA 1
ATOM 2023 C C . LEU A 1 251 ? 23.141 24.078 10.758 1 65.38 251 LEU A C 1
ATOM 2025 O O . LEU A 1 251 ? 23.719 25.109 10.414 1 65.38 251 LEU A O 1
ATOM 2029 N N . LYS A 1 252 ? 23.719 22.984 11.148 1 80.5 252 LYS A N 1
ATOM 2030 C CA . LYS A 1 252 ? 25.062 22.656 10.672 1 80.5 252 LYS A CA 1
ATOM 2031 C C . LYS A 1 252 ? 25.031 21.969 9.312 1 80.5 252 LYS A C 1
ATOM 2033 O O . LYS A 1 252 ? 23.953 21.641 8.812 1 80.5 252 LYS A O 1
ATOM 2038 N N . PHE A 1 253 ? 26.172 22.078 8.695 1 87.19 253 PHE A N 1
ATOM 2039 C CA . PHE A 1 253 ? 26.219 21.328 7.453 1 87.19 253 PHE A CA 1
ATOM 2040 C C . PHE A 1 253 ? 25.703 19.906 7.672 1 87.19 253 PHE A C 1
ATOM 2042 O O . PHE A 1 253 ? 26.125 19.219 8.602 1 87.19 253 PHE A O 1
ATOM 2049 N N . SER A 1 254 ? 24.766 19.516 6.938 1 84.62 254 SER A N 1
ATOM 2050 C CA . SER A 1 254 ? 24.141 18.219 7.105 1 84.62 254 SER A CA 1
ATOM 2051 C C . SER A 1 254 ? 24.812 17.156 6.234 1 84.62 254 SER A C 1
ATOM 2053 O O . SER A 1 254 ? 24.516 15.969 6.34 1 84.62 254 SER A O 1
ATOM 2055 N N . ILE A 1 255 ? 25.703 17.578 5.348 1 88.12 255 ILE A N 1
ATOM 2056 C CA . ILE A 1 255 ? 26.422 16.641 4.496 1 88.12 255 ILE A CA 1
ATOM 2057 C C . ILE A 1 255 ? 27.891 16.594 4.902 1 88.12 255 ILE A C 1
ATOM 2059 O O . ILE A 1 255 ? 28.438 17.594 5.371 1 88.12 255 ILE A O 1
ATOM 2063 N N . PRO A 1 256 ? 28.5 15.469 4.668 1 90.62 256 PRO A N 1
ATOM 2064 C CA . PRO A 1 256 ? 29.922 15.359 5.027 1 90.62 256 PRO A CA 1
ATOM 2065 C C . PRO A 1 256 ? 30.812 16.266 4.188 1 90.62 256 PRO A C 1
ATOM 2067 O O . PRO A 1 256 ? 30.484 16.578 3.039 1 90.62 256 PRO A O 1
ATOM 2070 N N . GLN A 1 257 ? 31.922 16.688 4.859 1 93.06 257 GLN A N 1
ATOM 2071 C CA . GLN A 1 257 ? 32.875 17.594 4.23 1 93.06 257 GLN A CA 1
ATOM 2072 C C . GLN A 1 257 ? 33.344 17.047 2.881 1 93.06 257 GLN A C 1
ATOM 2074 O O . GLN A 1 257 ? 33.406 17.797 1.899 1 93.06 257 GLN A O 1
ATOM 2079 N N . GLU A 1 258 ? 33.562 15.742 2.783 1 91.62 258 GLU A N 1
ATOM 2080 C CA . GLU A 1 258 ? 34.062 15.133 1.556 1 91.62 258 GLU A CA 1
ATOM 2081 C C . GLU A 1 258 ? 33 15.195 0.443 1 91.62 258 GLU A C 1
ATOM 2083 O O . GLU A 1 258 ? 33.344 15.383 -0.726 1 91.62 258 GLU A O 1
ATOM 2088 N N . GLU A 1 259 ? 31.797 15.016 0.837 1 90.69 259 GLU A N 1
ATOM 2089 C CA . GLU A 1 259 ? 30.703 15.062 -0.135 1 90.69 259 GLU A CA 1
ATOM 2090 C C . GLU A 1 259 ? 30.531 16.469 -0.701 1 90.69 259 GLU A C 1
ATOM 2092 O O . GLU A 1 259 ? 30.266 16.641 -1.892 1 90.69 259 GLU A O 1
ATOM 2097 N N . LEU A 1 260 ? 30.672 17.453 0.17 1 93.94 260 LEU A N 1
ATOM 2098 C CA . LEU A 1 260 ? 30.562 18.828 -0.279 1 93.94 260 LEU A CA 1
ATOM 2099 C C . LEU A 1 260 ? 31.703 19.203 -1.221 1 93.94 260 LEU A C 1
ATOM 2101 O O . LEU A 1 260 ? 31.5 19.922 -2.201 1 93.94 260 LEU A O 1
ATOM 2105 N N . VAL A 1 261 ? 32.906 18.703 -0.896 1 94.06 261 VAL A N 1
ATOM 2106 C CA . VAL A 1 261 ? 34.062 18.938 -1.765 1 94.06 261 VAL A CA 1
ATOM 2107 C C . VAL A 1 261 ? 33.781 18.328 -3.143 1 94.06 261 VAL A C 1
ATOM 2109 O O . VAL A 1 261 ? 34.062 18.969 -4.164 1 94.06 261 VAL A O 1
ATOM 2112 N N . ARG A 1 262 ? 33.25 17.125 -3.139 1 90.56 262 ARG A N 1
ATOM 2113 C CA . ARG A 1 262 ? 32.906 16.469 -4.402 1 90.56 262 ARG A CA 1
ATOM 2114 C C . ARG A 1 262 ? 31.875 17.281 -5.18 1 90.56 262 ARG A C 1
ATOM 2116 O O . ARG A 1 262 ? 32 17.438 -6.395 1 90.56 262 ARG A O 1
ATOM 2123 N N . ALA A 1 263 ? 30.859 17.719 -4.504 1 92.38 263 ALA A N 1
ATOM 2124 C CA . ALA A 1 263 ? 29.797 18.516 -5.129 1 92.38 263 ALA A CA 1
ATOM 2125 C C . ALA A 1 263 ? 30.359 19.781 -5.762 1 92.38 263 ALA A C 1
ATOM 2127 O O . ALA A 1 263 ? 29.969 20.156 -6.871 1 92.38 263 ALA A O 1
ATOM 2128 N N . ILE A 1 264 ? 31.281 20.406 -5.023 1 94.75 264 ILE A N 1
ATOM 2129 C CA . ILE A 1 264 ? 31.906 21.656 -5.492 1 94.75 264 ILE A CA 1
ATOM 2130 C C . ILE A 1 264 ? 32.75 21.359 -6.719 1 94.75 264 ILE A C 1
ATOM 2132 O O . ILE A 1 264 ? 32.719 22.094 -7.703 1 94.75 264 ILE A O 1
ATOM 2136 N N . ARG A 1 265 ? 33.5 20.312 -6.629 1 91.62 265 ARG A N 1
ATOM 2137 C CA . ARG A 1 265 ? 34.312 19.922 -7.766 1 91.62 265 ARG A CA 1
ATOM 2138 C C . ARG A 1 265 ? 33.469 19.688 -9.016 1 91.62 265 ARG A C 1
ATOM 2140 O O . ARG A 1 265 ? 33.844 20.141 -10.102 1 91.62 265 ARG A O 1
ATOM 2147 N N . ASP A 1 266 ? 32.406 18.984 -8.875 1 89.81 266 ASP A N 1
ATOM 2148 C CA . ASP A 1 266 ? 31.516 18.688 -9.992 1 89.81 266 ASP A CA 1
ATOM 2149 C C . ASP A 1 266 ? 30.938 19.984 -10.57 1 89.81 266 ASP A C 1
ATOM 2151 O O . ASP A 1 266 ? 30.859 20.141 -11.797 1 89.81 266 ASP A O 1
ATOM 2155 N N . LEU A 1 267 ? 30.531 20.859 -9.664 1 92.81 267 LEU A N 1
ATOM 2156 C CA . LEU A 1 267 ? 29.953 22.141 -10.07 1 92.81 267 LEU A CA 1
ATOM 2157 C C . LEU A 1 267 ? 30.953 22.953 -10.867 1 92.81 267 LEU A C 1
ATOM 2159 O O . LEU A 1 267 ? 30.609 23.562 -11.883 1 92.81 267 LEU A O 1
ATOM 2163 N N . LEU A 1 268 ? 32.188 22.969 -10.359 1 93.81 268 LEU A N 1
ATOM 2164 C CA . LEU A 1 268 ? 33.25 23.719 -11.047 1 93.81 268 LEU A CA 1
ATOM 2165 C C . LEU A 1 268 ? 33.594 23.078 -12.391 1 93.81 268 LEU A C 1
ATOM 2167 O O . LEU A 1 268 ? 33.719 23.781 -13.398 1 93.81 268 LEU A O 1
ATOM 2171 N N . SER A 1 269 ? 33.625 21.781 -12.406 1 90.69 269 SER A N 1
ATOM 2172 C CA . SER A 1 269 ? 33.969 21.047 -13.617 1 90.69 269 SER A CA 1
ATOM 2173 C C . SER A 1 269 ? 32.938 21.25 -14.719 1 90.69 269 SER A C 1
ATOM 2175 O O . SER A 1 269 ? 33.312 21.516 -15.867 1 90.69 269 SER A O 1
ATOM 2177 N N . VAL A 1 270 ? 31.688 21.125 -14.406 1 91.56 270 VAL A N 1
ATOM 2178 C CA . VAL A 1 270 ? 30.609 21.234 -15.383 1 91.56 270 VAL A CA 1
ATOM 2179 C C . VAL A 1 270 ? 30.578 22.641 -15.969 1 91.56 270 VAL A C 1
ATOM 2181 O O . VAL A 1 270 ? 30.125 22.828 -17.094 1 91.56 270 VAL A O 1
ATOM 2184 N N . ASN A 1 271 ? 31.109 23.609 -15.219 1 91.12 271 ASN A N 1
ATOM 2185 C CA . ASN A 1 271 ? 31.109 24.984 -15.688 1 91.12 271 ASN A CA 1
ATOM 2186 C C . ASN A 1 271 ? 32.469 25.406 -16.234 1 91.12 271 ASN A C 1
ATOM 2188 O O . ASN A 1 271 ? 32.719 26.594 -16.438 1 91.12 271 ASN A O 1
ATOM 2192 N N . GLY A 1 272 ? 33.344 24.438 -16.359 1 90.31 272 GLY A N 1
ATOM 2193 C CA . GLY A 1 272 ? 34.625 24.656 -17 1 90.31 272 GLY A CA 1
ATOM 2194 C C . GLY A 1 272 ? 35.625 25.422 -16.141 1 90.31 272 GLY A C 1
ATOM 2195 O O . GLY A 1 272 ? 36.5 26.078 -16.656 1 90.31 272 GLY A O 1
ATOM 2196 N N . ILE A 1 273 ? 35.406 25.422 -14.883 1 91.25 273 ILE A N 1
ATOM 2197 C CA . ILE A 1 273 ? 36.281 26.141 -13.969 1 91.25 273 ILE A CA 1
ATOM 2198 C C . ILE A 1 273 ? 37.281 25.172 -13.344 1 91.25 273 ILE A C 1
ATOM 2200 O O . ILE A 1 273 ? 36.906 24.141 -12.805 1 91.25 273 ILE A O 1
ATOM 2204 N N . THR A 1 274 ? 38.531 25.438 -13.508 1 84.69 274 THR A N 1
ATOM 2205 C CA . THR A 1 274 ? 39.562 24.625 -12.914 1 84.69 274 THR A CA 1
ATOM 2206 C C . THR A 1 274 ? 40 25.203 -11.562 1 84.69 274 THR A C 1
ATOM 2208 O O . THR A 1 274 ? 40.031 26.422 -11.383 1 84.69 274 THR A O 1
ATOM 2211 N N . SER A 1 275 ? 39.969 24.438 -10.617 1 78.38 275 SER A N 1
ATOM 2212 C CA . SER A 1 275 ? 40.438 24.875 -9.297 1 78.38 275 SER A CA 1
ATOM 2213 C C . SER A 1 275 ? 41.438 23.875 -8.703 1 78.38 275 SER A C 1
ATOM 2215 O O . SER A 1 275 ? 41.5 22.719 -9.125 1 78.38 275 SER A O 1
ATOM 2217 N N . ILE A 1 276 ? 42.312 24.438 -7.855 1 79.38 276 ILE A N 1
ATOM 2218 C CA . ILE A 1 276 ? 43.25 23.609 -7.129 1 79.38 276 ILE A CA 1
ATOM 2219 C C . ILE A 1 276 ? 42.531 22.859 -6.004 1 79.38 276 ILE A C 1
ATOM 2221 O O . ILE A 1 276 ? 42.062 23.484 -5.051 1 79.38 276 ILE A O 1
ATOM 2225 N N . MET A 1 277 ? 42.531 21.562 -6.113 1 85.44 277 MET A N 1
ATOM 2226 C CA . MET A 1 277 ? 41.75 20.734 -5.207 1 85.44 277 MET A CA 1
ATOM 2227 C C . MET A 1 277 ? 42.188 20.938 -3.762 1 85.44 277 MET A C 1
ATOM 2229 O O . MET A 1 277 ? 41.344 20.906 -2.848 1 85.44 277 MET A O 1
ATOM 2233 N N . LYS A 1 278 ? 43.438 21.078 -3.561 1 88.25 278 LYS A N 1
ATOM 2234 C CA . LYS A 1 278 ? 43.938 21.312 -2.209 1 88.25 278 LYS A CA 1
ATOM 2235 C C . LYS A 1 278 ? 43.344 22.594 -1.62 1 88.25 278 LYS A C 1
ATOM 2237 O O . LYS A 1 278 ? 42.969 22.625 -0.447 1 88.25 278 LYS A O 1
ATOM 2242 N N . LYS A 1 279 ? 43.25 23.594 -2.395 1 91.5 279 LYS A N 1
ATOM 2243 C CA . LYS A 1 279 ? 42.719 24.859 -1.941 1 91.5 279 LYS A CA 1
ATOM 2244 C C . LYS A 1 279 ? 41.219 24.75 -1.666 1 91.5 279 LYS A C 1
ATOM 2246 O O . LYS A 1 279 ? 40.688 25.344 -0.718 1 91.5 279 LYS A O 1
ATOM 2251 N N . VAL A 1 280 ? 40.531 24.031 -2.49 1 94.69 280 VAL A N 1
ATOM 2252 C CA . VAL A 1 280 ? 39.094 23.812 -2.297 1 94.69 280 VAL A CA 1
ATOM 2253 C C . VAL A 1 280 ? 38.875 23.094 -0.962 1 94.69 280 VAL A C 1
ATOM 2255 O O . VAL A 1 280 ? 37.969 23.484 -0.203 1 94.69 280 VAL A O 1
ATOM 2258 N N . LYS A 1 281 ? 39.625 22.078 -0.675 1 95.56 281 LYS A N 1
ATOM 2259 C CA . LYS A 1 281 ? 39.531 21.328 0.577 1 95.56 281 LYS A CA 1
ATOM 2260 C C . LYS A 1 281 ? 39.75 22.234 1.778 1 95.56 281 LYS A C 1
ATOM 2262 O O . LYS A 1 281 ? 39.062 22.125 2.795 1 95.56 281 LYS A O 1
ATOM 2267 N N . GLU A 1 282 ? 40.719 23.125 1.605 1 95.44 282 GLU A N 1
ATOM 2268 C CA . GLU A 1 282 ? 41 24.078 2.672 1 95.44 282 GLU A CA 1
ATOM 2269 C C . GLU A 1 282 ? 39.844 25.047 2.887 1 95.44 282 GLU A C 1
ATOM 2271 O O . GLU A 1 282 ? 39.469 25.328 4.023 1 95.44 282 GLU A O 1
ATOM 2276 N N . ASP A 1 283 ? 39.375 25.562 1.823 1 95.75 283 ASP A N 1
ATOM 2277 C CA . ASP A 1 283 ? 38.25 26.5 1.89 1 95.75 283 ASP A CA 1
ATOM 2278 C C . ASP A 1 283 ? 37.031 25.844 2.543 1 95.75 283 ASP A C 1
ATOM 2280 O O . ASP A 1 283 ? 36.375 26.469 3.359 1 95.75 283 ASP A O 1
ATOM 2284 N N . VAL A 1 284 ? 36.75 24.625 2.209 1 96.88 284 VAL A N 1
ATOM 2285 C CA . VAL A 1 284 ? 35.625 23.891 2.768 1 96.88 284 VAL A CA 1
ATOM 2286 C C . VAL A 1 284 ? 35.844 23.641 4.254 1 96.88 284 VAL A C 1
ATOM 2288 O O . VAL A 1 284 ? 34.938 23.797 5.066 1 96.88 284 VAL A O 1
ATOM 2291 N N . ALA A 1 285 ? 37.031 23.281 4.594 1 96.75 285 ALA A N 1
ATOM 2292 C CA . ALA A 1 285 ? 37.375 23.031 5.992 1 96.75 285 ALA A CA 1
ATOM 2293 C C . ALA A 1 285 ? 37.188 24.297 6.828 1 96.75 285 ALA A C 1
ATOM 2295 O O . ALA A 1 285 ? 36.719 24.234 7.961 1 96.75 285 ALA A O 1
ATOM 2296 N N . GLU A 1 286 ? 37.656 25.391 6.297 1 96.69 286 GLU A N 1
ATOM 2297 C CA . GLU A 1 286 ? 37.531 26.672 6.996 1 96.69 286 GLU A CA 1
ATOM 2298 C C . GLU A 1 286 ? 36.062 27.031 7.191 1 96.69 286 GLU A C 1
ATOM 2300 O O . GLU A 1 286 ? 35.688 27.578 8.227 1 96.69 286 GLU A O 1
ATOM 2305 N N . SER A 1 287 ? 35.312 26.766 6.246 1 95.5 287 SER A N 1
ATOM 2306 C CA . SER A 1 287 ? 33.906 27.031 6.344 1 95.5 287 SER A CA 1
ATOM 2307 C C . SER A 1 287 ? 33.25 26.141 7.395 1 95.5 287 SER A C 1
ATOM 2309 O O . SER A 1 287 ? 32.344 26.578 8.125 1 95.5 287 SER A O 1
ATOM 2311 N N . PHE A 1 288 ? 33.594 24.859 7.457 1 95.06 288 PHE A N 1
ATOM 2312 C CA . PHE A 1 288 ? 33.062 23.953 8.477 1 95.06 288 PHE A CA 1
ATOM 2313 C C . PHE A 1 288 ? 33.469 24.422 9.867 1 95.06 288 PHE A C 1
ATOM 2315 O O . PHE A 1 288 ? 32.688 24.281 10.812 1 95.06 288 PHE A O 1
ATOM 2322 N N . ALA A 1 289 ? 34.688 24.938 9.953 1 94.31 289 ALA A N 1
ATOM 2323 C CA . ALA A 1 289 ? 35.125 25.484 11.234 1 94.31 289 ALA A CA 1
ATOM 2324 C C . ALA A 1 289 ? 34.281 26.672 11.648 1 94.31 289 ALA A C 1
ATOM 2326 O O . ALA A 1 289 ? 33.906 26.812 12.828 1 94.31 289 ALA A O 1
ATOM 2327 N N . LEU A 1 290 ? 34.031 27.516 10.703 1 93.12 290 LEU A N 1
ATOM 2328 C CA . LEU A 1 290 ? 33.156 28.656 10.984 1 93.12 290 LEU A CA 1
ATOM 2329 C C . LEU A 1 290 ? 31.766 28.188 11.391 1 93.12 290 LEU A C 1
ATOM 2331 O O . LEU A 1 290 ? 31.172 28.734 12.32 1 93.12 290 LEU A O 1
ATOM 2335 N N . ASP A 1 291 ? 31.234 27.219 10.648 1 92.12 291 ASP A N 1
ATOM 2336 C CA . ASP A 1 291 ? 29.922 26.656 10.938 1 92.12 291 ASP A CA 1
ATOM 2337 C C . ASP A 1 291 ? 29.859 26.125 12.367 1 92.12 291 ASP A C 1
ATOM 2339 O O . ASP A 1 291 ? 28.844 26.328 13.055 1 92.12 291 ASP A O 1
ATOM 2343 N N . LYS A 1 292 ? 30.812 25.438 12.75 1 89.38 292 LYS A N 1
ATOM 2344 C CA . LYS A 1 292 ? 30.906 24.906 14.102 1 89.38 292 LYS A CA 1
ATOM 2345 C C . LYS A 1 292 ? 30.922 26.016 15.141 1 89.38 292 LYS A C 1
ATOM 2347 O O . LYS A 1 292 ? 30.297 25.906 16.203 1 89.38 292 LYS A O 1
ATOM 2352 N N . GLU A 1 293 ? 31.672 27.031 14.812 1 87.81 293 GLU A N 1
ATOM 2353 C CA . GLU A 1 293 ? 31.766 28.156 15.734 1 87.81 293 GLU A CA 1
ATOM 2354 C C . GLU A 1 293 ? 30.406 28.828 15.906 1 87.81 293 GLU A C 1
ATOM 2356 O O . GLU A 1 293 ? 30 29.141 17.031 1 87.81 293 GLU A O 1
ATOM 2361 N N . ILE A 1 294 ? 29.688 29.016 14.836 1 87.69 294 ILE A N 1
ATOM 2362 C CA . ILE A 1 294 ? 28.391 29.672 14.859 1 87.69 294 ILE A CA 1
ATOM 2363 C C . ILE A 1 294 ? 27.359 28.766 15.539 1 87.69 294 ILE A C 1
ATOM 2365 O O . ILE A 1 294 ? 26.484 29.25 16.266 1 87.69 294 ILE A O 1
ATOM 2369 N N . GLY A 1 295 ? 27.422 27.438 15.305 1 80.5 295 GLY A N 1
ATOM 2370 C CA . GLY A 1 295 ? 26.438 26.484 15.797 1 80.5 295 GLY A CA 1
ATOM 2371 C C . GLY A 1 295 ? 26.625 26.141 17.266 1 80.5 295 GLY A C 1
ATOM 2372 O O . GLY A 1 295 ? 25.719 25.594 17.891 1 80.5 295 GLY A O 1
ATOM 2373 N N . ASN A 1 296 ? 27.781 26.312 17.797 1 73.31 296 ASN A N 1
ATOM 2374 C CA . ASN A 1 296 ? 28.094 25.922 19.156 1 73.31 296 ASN A CA 1
ATOM 2375 C C . ASN A 1 296 ? 27.578 26.938 20.172 1 73.31 296 ASN A C 1
ATOM 2377 O O . ASN A 1 296 ? 28.312 27.344 21.078 1 73.31 296 ASN A O 1
ATOM 2381 N N . ILE A 1 297 ? 26.375 27.375 19.906 1 68.25 297 ILE A N 1
ATOM 2382 C CA . ILE A 1 297 ? 25.875 28.375 20.859 1 68.25 297 ILE A CA 1
ATOM 2383 C C . ILE A 1 297 ? 24.562 27.875 21.484 1 68.25 297 ILE A C 1
ATOM 2385 O O . ILE A 1 297 ? 23.703 27.344 20.781 1 68.25 297 ILE A O 1
ATOM 2389 N N . HIS A 1 298 ? 24.547 27.969 22.703 1 68.88 298 HIS A N 1
ATOM 2390 C CA . HIS A 1 298 ? 23.406 27.531 23.531 1 68.88 298 HIS A CA 1
ATOM 2391 C C . HIS A 1 298 ? 22.172 28.344 23.219 1 68.88 298 HIS A C 1
ATOM 2393 O O . HIS A 1 298 ? 22.234 29.578 23.078 1 68.88 298 HIS A O 1
ATOM 2399 N N . ILE A 1 299 ? 21.141 27.734 22.891 1 70 299 ILE A N 1
ATOM 2400 C CA . ILE A 1 299 ? 19.859 28.406 22.688 1 70 299 ILE A CA 1
ATOM 2401 C C . ILE A 1 299 ? 18.969 28.188 23.906 1 70 299 ILE A C 1
ATOM 2403 O O . ILE A 1 299 ? 18.625 27.047 24.25 1 70 299 ILE A O 1
ATOM 2407 N N . ASP A 1 300 ? 18.75 29.312 24.578 1 66.75 300 ASP A N 1
ATOM 2408 C CA . ASP A 1 300 ? 17.828 29.297 25.719 1 66.75 300 ASP A CA 1
ATOM 2409 C C . ASP A 1 300 ? 16.438 28.859 25.281 1 66.75 300 ASP A C 1
ATOM 2411 O O . ASP A 1 300 ? 15.898 29.359 24.297 1 66.75 300 ASP A O 1
ATOM 2415 N N . PRO A 1 301 ? 15.852 27.891 26 1 64.81 301 PRO A N 1
ATOM 2416 C CA . PRO A 1 301 ? 14.5 27.438 25.656 1 64.81 301 PRO A CA 1
ATOM 2417 C C . PRO A 1 301 ? 13.445 28.531 25.828 1 64.81 301 PRO A C 1
ATOM 2419 O O . PRO A 1 301 ? 12.398 28.484 25.172 1 64.81 301 PRO A O 1
ATOM 2422 N N . GLN A 1 302 ? 13.711 29.469 26.75 1 65.94 302 GLN A N 1
ATOM 2423 C CA . GLN A 1 302 ? 12.789 30.578 26.953 1 65.94 302 GLN A CA 1
ATOM 2424 C C . GLN A 1 302 ? 13.516 31.922 26.844 1 65.94 302 GLN A C 1
ATOM 2426 O O . GLN A 1 302 ? 13.648 32.625 27.844 1 65.94 302 GLN A O 1
ATOM 2431 N N . PRO A 1 303 ? 13.836 32.219 25.625 1 70.94 303 PRO A N 1
ATOM 2432 C CA . PRO A 1 303 ? 14.617 33.469 25.484 1 70.94 303 PRO A CA 1
ATOM 2433 C C . PRO A 1 303 ? 13.758 34.719 25.641 1 70.94 303 PRO A C 1
ATOM 2435 O O . PRO A 1 303 ? 12.57 34.688 25.297 1 70.94 303 PRO A O 1
ATOM 2438 N N . LYS A 1 304 ? 14.398 35.781 26.234 1 75.88 304 LYS A N 1
ATOM 2439 C CA . LYS A 1 304 ? 13.727 37.062 26.359 1 75.88 304 LYS A CA 1
ATOM 2440 C C . LYS A 1 304 ? 13.516 37.719 24.984 1 75.88 304 LYS A C 1
ATOM 2442 O O . LYS A 1 304 ? 14.398 37.656 24.125 1 75.88 304 LYS A O 1
ATOM 2447 N N . PRO A 1 305 ? 12.328 38.25 24.828 1 80.56 305 PRO A N 1
ATOM 2448 C CA . PRO A 1 305 ? 12.047 38.844 23.531 1 80.56 305 PRO A CA 1
ATOM 2449 C C . PRO A 1 305 ? 12.953 40.031 23.219 1 80.56 305 PRO A C 1
ATOM 2451 O O . PRO A 1 305 ? 13.406 40.719 24.141 1 80.56 305 PRO A O 1
ATOM 2454 N N . ALA A 1 306 ? 13.258 40.281 22.016 1 86.31 306 ALA A N 1
ATOM 2455 C CA . ALA A 1 306 ? 13.984 41.438 21.5 1 86.31 306 ALA A CA 1
ATOM 2456 C C . ALA A 1 306 ? 13.312 41.969 20.234 1 86.31 306 ALA A C 1
ATOM 2458 O O . ALA A 1 306 ? 12.852 41.219 19.391 1 86.31 306 ALA A O 1
ATOM 2459 N N . THR A 1 307 ? 13.227 43.312 20.125 1 86.25 307 THR A N 1
ATOM 2460 C CA . THR A 1 307 ? 12.672 43.938 18.922 1 86.25 307 THR A CA 1
ATOM 2461 C C . THR A 1 307 ? 13.672 43.875 17.781 1 86.25 307 THR A C 1
ATOM 2463 O O . THR A 1 307 ? 14.852 43.625 17.984 1 86.25 307 THR A O 1
ATOM 2466 N N . LEU A 1 308 ? 13.125 44.156 16.625 1 89.38 308 LEU A N 1
ATOM 2467 C CA . LEU A 1 308 ? 14 44.219 15.461 1 89.38 308 LEU A CA 1
ATOM 2468 C C . LEU A 1 308 ? 15.062 45.281 15.633 1 89.38 308 LEU A C 1
ATOM 2470 O O . LEU A 1 308 ? 16.219 45.125 15.219 1 89.38 308 LEU A O 1
ATOM 2474 N N . SER A 1 309 ? 14.672 46.406 16.25 1 91.06 309 SER A N 1
ATOM 2475 C CA . SER A 1 309 ? 15.602 47.5 16.484 1 91.06 309 SER A CA 1
ATOM 2476 C C . SER A 1 309 ? 16.703 47.094 17.453 1 91.06 309 SER A C 1
ATOM 2478 O O . SER A 1 309 ? 17.875 47.438 17.25 1 91.06 309 SER A O 1
ATOM 2480 N N . GLU A 1 310 ? 16.344 46.406 18.469 1 92.38 310 GLU A N 1
ATOM 2481 C CA . GLU A 1 310 ? 17.328 45.938 19.438 1 92.38 310 GLU A CA 1
ATOM 2482 C C . GLU A 1 310 ? 18.281 44.938 18.781 1 92.38 310 GLU A C 1
ATOM 2484 O O . GLU A 1 310 ? 19.484 44.969 19.047 1 92.38 310 GLU A O 1
ATOM 2489 N N . LEU A 1 311 ? 17.719 44.125 17.984 1 92.62 311 LEU A N 1
ATOM 2490 C CA . LEU A 1 311 ? 18.531 43.125 17.266 1 92.62 311 LEU A CA 1
ATOM 2491 C C . LEU A 1 311 ? 19.516 43.844 16.344 1 92.62 311 LEU A C 1
ATOM 2493 O O . LEU A 1 311 ? 20.688 43.438 16.266 1 92.62 311 LEU A O 1
ATOM 2497 N N . GLN A 1 312 ? 19.062 44.812 15.656 1 93.44 312 GLN A N 1
ATOM 2498 C CA . GLN A 1 312 ? 19.922 45.562 14.742 1 93.44 312 GLN A CA 1
ATOM 2499 C C . GLN A 1 312 ? 21.094 46.219 15.477 1 93.44 312 GLN A C 1
ATOM 2501 O O . GLN A 1 312 ? 22.203 46.25 14.961 1 93.44 312 GLN A O 1
ATOM 2506 N N . LYS A 1 313 ? 20.844 46.688 16.625 1 94 313 LYS A N 1
ATOM 2507 C CA . LYS A 1 313 ? 21.891 47.312 17.438 1 94 313 LYS A CA 1
ATOM 2508 C C . LYS A 1 313 ? 22.891 46.281 17.938 1 94 313 LYS A C 1
ATOM 2510 O O . LYS A 1 313 ? 24.094 46.531 18.016 1 94 313 LYS A O 1
ATOM 2515 N N . ALA A 1 314 ? 22.344 45.156 18.266 1 93.06 314 ALA A N 1
ATOM 2516 C CA . ALA A 1 314 ? 23.188 44.094 18.797 1 93.06 314 ALA A CA 1
ATOM 2517 C C . ALA A 1 314 ? 24.109 43.531 17.719 1 93.06 314 ALA A C 1
ATOM 2519 O O . ALA A 1 314 ? 25.234 43.125 18 1 93.06 314 ALA A O 1
ATOM 2520 N N . VAL A 1 315 ? 23.562 43.469 16.547 1 94.06 315 VAL A N 1
ATOM 2521 C CA . VAL A 1 315 ? 24.328 42.969 15.406 1 94.06 315 VAL A CA 1
ATOM 2522 C C . VAL A 1 315 ? 24.312 43.969 14.273 1 94.06 315 VAL A C 1
ATOM 2524 O O . VAL A 1 315 ? 23.688 43.75 13.234 1 94.06 315 VAL A O 1
ATOM 2527 N N . PRO A 1 316 ? 25.125 44.906 14.32 1 94.19 316 PRO A N 1
ATOM 2528 C CA . PRO A 1 316 ? 25.062 46 13.344 1 94.19 316 PRO A CA 1
ATOM 2529 C C . PRO A 1 316 ? 25.609 45.594 11.969 1 94.19 316 PRO A C 1
ATOM 2531 O O . PRO A 1 316 ? 25.297 46.219 10.969 1 94.19 316 PRO A O 1
ATOM 2534 N N . ASP A 1 317 ? 26.359 44.469 11.922 1 93.38 317 ASP A N 1
ATOM 2535 C CA . ASP A 1 317 ? 27 44.062 10.68 1 93.38 317 ASP A CA 1
ATOM 2536 C C . ASP A 1 317 ? 25.969 43.5 9.703 1 93.38 317 ASP A C 1
ATOM 2538 O O . ASP A 1 317 ? 26.25 43.344 8.508 1 93.38 317 ASP A O 1
ATOM 2542 N N . ILE A 1 318 ? 24.812 43.125 10.195 1 93.38 318 ILE A N 1
ATOM 2543 C CA . ILE A 1 318 ? 23.766 42.562 9.352 1 93.38 318 ILE A CA 1
ATOM 2544 C C . ILE A 1 318 ? 22.578 43.5 9.281 1 93.38 318 ILE A C 1
ATOM 2546 O O . ILE A 1 318 ? 22.047 43.938 10.312 1 93.38 318 ILE A O 1
ATOM 2550 N N . ASP A 1 319 ? 22.188 43.812 8.117 1 94.12 319 ASP A N 1
ATOM 2551 C CA . ASP A 1 319 ? 21.016 44.656 7.891 1 94.12 319 ASP A CA 1
ATOM 2552 C C . ASP A 1 319 ? 19.75 43.812 7.824 1 94.12 319 ASP A C 1
ATOM 2554 O O . ASP A 1 319 ? 19.234 43.531 6.734 1 94.12 319 ASP A O 1
ATOM 2558 N N . PHE A 1 320 ? 19.219 43.469 8.984 1 91.88 320 PHE A N 1
ATOM 2559 C CA . PHE A 1 320 ? 18.094 42.531 9.086 1 91.88 320 PHE A CA 1
ATOM 2560 C C . PHE A 1 320 ? 16.891 43.094 8.328 1 91.88 320 PHE A C 1
ATOM 2562 O O . PHE A 1 320 ? 16.188 42.344 7.637 1 91.88 320 PHE A O 1
ATOM 2569 N N . GLU A 1 321 ? 16.641 44.344 8.453 1 90.31 321 GLU A N 1
ATOM 2570 C CA . GLU A 1 321 ? 15.484 44.938 7.777 1 90.31 321 GLU A CA 1
ATOM 2571 C C . GLU A 1 321 ? 15.586 44.781 6.266 1 90.31 321 GLU A C 1
ATOM 2573 O O . GLU A 1 321 ? 14.609 44.406 5.609 1 90.31 321 GLU A O 1
ATOM 2578 N N . ARG A 1 322 ? 16.688 45.062 5.73 1 90.94 322 ARG A N 1
ATOM 2579 C CA . ARG A 1 322 ? 16.906 44.938 4.297 1 90.94 322 ARG A CA 1
ATOM 2580 C C . ARG A 1 322 ? 16.672 43.5 3.84 1 90.94 322 ARG A C 1
ATOM 2582 O O . ARG A 1 322 ? 16.031 43.25 2.814 1 90.94 322 ARG A O 1
ATOM 2589 N N . ILE A 1 323 ? 17.203 42.625 4.582 1 89.81 323 ILE A N 1
ATOM 2590 C CA . ILE A 1 323 ? 17.125 41.219 4.219 1 89.81 323 ILE A CA 1
ATOM 2591 C C . ILE A 1 323 ? 15.672 40.75 4.289 1 89.81 323 ILE A C 1
ATOM 2593 O O . ILE A 1 323 ? 15.172 40.094 3.363 1 89.81 323 ILE A O 1
ATOM 2597 N N . ILE A 1 324 ? 14.914 41.031 5.301 1 88.12 324 ILE A N 1
ATOM 2598 C CA . ILE A 1 324 ? 13.539 40.562 5.48 1 88.12 324 ILE A CA 1
ATOM 2599 C C . ILE A 1 324 ? 12.641 41.219 4.43 1 88.12 324 ILE A C 1
ATOM 2601 O O . ILE A 1 324 ? 11.711 40.594 3.928 1 88.12 324 ILE A O 1
ATOM 2605 N N . LYS A 1 325 ? 12.891 42.469 4.105 1 88.12 325 LYS A N 1
ATOM 2606 C CA . LYS A 1 325 ? 12.141 43.156 3.055 1 88.12 325 LYS A CA 1
ATOM 2607 C C . LYS A 1 325 ? 12.281 42.438 1.718 1 88.12 325 LYS A C 1
ATOM 2609 O O . LYS A 1 325 ? 11.367 42.469 0.89 1 88.12 325 LYS A O 1
ATOM 2614 N N . SER A 1 326 ? 13.406 41.812 1.568 1 87.88 326 SER A N 1
ATOM 2615 C CA . SER A 1 326 ? 13.656 41.094 0.315 1 87.88 326 SER A CA 1
ATOM 2616 C C . SER A 1 326 ? 12.766 39.875 0.174 1 87.88 326 SER A C 1
ATOM 2618 O O . SER A 1 326 ? 12.602 39.344 -0.925 1 87.88 326 SER A O 1
ATOM 2620 N N . TYR A 1 327 ? 12.188 39.406 1.265 1 86.25 327 TYR A N 1
ATOM 2621 C CA . TYR A 1 327 ? 11.289 38.25 1.224 1 86.25 327 TYR A CA 1
ATOM 2622 C C . TYR A 1 327 ? 9.914 38.656 0.717 1 86.25 327 TYR A C 1
ATOM 2624 O O . TYR A 1 327 ? 9.109 37.812 0.33 1 86.25 327 TYR A O 1
ATOM 2632 N N . LEU A 1 328 ? 9.602 39.906 0.765 1 87.06 328 LEU A N 1
ATOM 2633 C CA . LEU A 1 328 ? 8.273 40.406 0.396 1 87.06 328 LEU A CA 1
ATOM 2634 C C . LEU A 1 328 ? 8.117 40.469 -1.12 1 87.06 328 LEU A C 1
ATOM 2636 O O . LEU A 1 328 ? 9.102 40.656 -1.843 1 87.06 328 LEU A O 1
ATOM 2640 N N . ASN A 1 329 ? 6.871 40.25 -1.477 1 81 329 ASN A N 1
ATOM 2641 C CA . ASN A 1 329 ? 6.562 40.562 -2.869 1 81 329 ASN A CA 1
ATOM 2642 C C . ASN A 1 329 ? 6.82 42.031 -3.189 1 81 329 ASN A C 1
ATOM 2644 O O . ASN A 1 329 ? 6.352 42.906 -2.473 1 81 329 ASN A O 1
ATOM 2648 N N . PRO A 1 330 ? 7.543 42.219 -4.25 1 76.62 330 PRO A N 1
ATOM 2649 C CA . PRO A 1 330 ? 7.918 43.625 -4.543 1 76.62 330 PRO A CA 1
ATOM 2650 C C . PRO A 1 330 ? 6.711 44.5 -4.848 1 76.62 330 PRO A C 1
ATOM 2652 O O . PRO A 1 330 ? 6.75 45.719 -4.605 1 76.62 330 PRO A O 1
ATOM 2655 N N . LYS A 1 331 ? 5.68 43.906 -5.285 1 78 331 LYS A N 1
ATOM 2656 C CA . LYS A 1 331 ? 4.527 44.688 -5.699 1 78 331 LYS A CA 1
ATOM 2657 C C . LYS A 1 331 ? 3.477 44.75 -4.594 1 78 331 LYS A C 1
ATOM 2659 O O . LYS A 1 331 ? 2.914 45.812 -4.32 1 78 331 LYS A O 1
ATOM 2664 N N . THR A 1 332 ? 3.27 43.688 -3.877 1 79.06 332 THR A N 1
ATOM 2665 C CA . THR A 1 332 ? 2.104 43.594 -3.004 1 79.06 332 THR A CA 1
ATOM 2666 C C . THR A 1 332 ? 2.527 43.438 -1.548 1 79.06 332 THR A C 1
ATOM 2668 O O . THR A 1 332 ? 1.691 43.5 -0.643 1 79.06 332 THR A O 1
ATOM 2671 N N . GLY A 1 333 ? 3.812 43.312 -1.377 1 83.88 333 GLY A N 1
ATOM 2672 C CA . GLY A 1 333 ? 4.273 43.094 -0.016 1 83.88 333 GLY A CA 1
ATOM 2673 C C . GLY A 1 333 ? 4.031 44.281 0.897 1 83.88 333 GLY A C 1
ATOM 2674 O O . GLY A 1 333 ? 4.164 45.438 0.477 1 83.88 333 GLY A O 1
ATOM 2675 N N . ASN A 1 334 ? 3.578 44 2.148 1 86.38 334 ASN A N 1
ATOM 2676 C CA . ASN A 1 334 ? 3.295 45.031 3.141 1 86.38 334 ASN A CA 1
ATOM 2677 C C . ASN A 1 334 ? 4.352 45.062 4.242 1 86.38 334 ASN A C 1
ATOM 2679 O O . ASN A 1 334 ? 4.168 44.438 5.297 1 86.38 334 ASN A O 1
ATOM 2683 N N . TRP A 1 335 ? 5.289 45.875 4.062 1 88.81 335 TRP A N 1
ATOM 2684 C CA . TRP A 1 335 ? 6.383 45.938 5.031 1 88.81 335 TRP A CA 1
ATOM 2685 C C . TRP A 1 335 ? 5.902 46.5 6.359 1 88.81 335 TRP A C 1
ATOM 2687 O O . TRP A 1 335 ? 6.316 46.031 7.426 1 88.81 335 TRP A O 1
ATOM 2697 N N . SER A 1 336 ? 5.031 47.5 6.273 1 88.5 336 SER A N 1
ATOM 2698 C CA . SER A 1 336 ? 4.57 48.156 7.488 1 88.5 336 SER A CA 1
ATOM 2699 C C . SER A 1 336 ? 3.861 47.188 8.414 1 88.5 336 SER A C 1
ATOM 2701 O O . SER A 1 336 ? 4.066 47.219 9.633 1 88.5 336 SER A O 1
ATOM 2703 N N . SER A 1 337 ? 3.09 46.406 7.828 1 86.44 337 SER A N 1
ATOM 2704 C CA . SER A 1 337 ? 2.381 45.406 8.617 1 86.44 337 SER A CA 1
ATOM 2705 C C . SER A 1 337 ? 3.328 44.312 9.109 1 86.44 337 SER A C 1
ATOM 2707 O O . SER A 1 337 ? 3.25 43.875 10.266 1 86.44 337 SER A O 1
ATOM 2709 N N . LEU A 1 338 ? 4.219 43.875 8.273 1 86.88 338 LEU A N 1
ATOM 2710 C CA . LEU A 1 338 ? 5.148 42.812 8.633 1 86.88 338 LEU A CA 1
ATOM 2711 C C . LEU A 1 338 ? 6.098 43.25 9.734 1 86.88 338 LEU A C 1
ATOM 2713 O O . LEU A 1 338 ? 6.41 42.5 10.648 1 86.88 338 LEU A O 1
ATOM 2717 N N . ARG A 1 339 ? 6.551 44.438 9.641 1 87.25 339 ARG A N 1
ATOM 2718 C CA . ARG A 1 339 ? 7.543 44.969 10.562 1 87.25 339 ARG A CA 1
ATOM 2719 C C . ARG A 1 339 ? 7.051 44.875 12.008 1 87.25 339 ARG A C 1
ATOM 2721 O O . ARG A 1 339 ? 7.84 44.625 12.922 1 87.25 339 ARG A O 1
ATOM 2728 N N . THR A 1 340 ? 5.781 45.031 12.18 1 82.56 340 THR A N 1
ATOM 2729 C CA . THR A 1 340 ? 5.207 45.031 13.523 1 82.56 340 THR A CA 1
ATOM 2730 C C . THR A 1 340 ? 5.129 43.594 14.07 1 82.56 340 THR A C 1
ATOM 2732 O O . THR A 1 340 ? 4.895 43.406 15.266 1 82.56 340 THR A O 1
ATOM 2735 N N . LYS A 1 341 ? 5.324 42.656 13.195 1 81.75 341 LYS A N 1
ATOM 2736 C CA . LYS A 1 341 ? 5.18 41.25 13.594 1 81.75 341 LYS A CA 1
ATOM 2737 C C . LYS A 1 341 ? 6.539 40.562 13.711 1 81.75 341 LYS A C 1
ATOM 2739 O O . LYS A 1 341 ? 6.617 39.375 14 1 81.75 341 LYS A O 1
ATOM 2744 N N . ILE A 1 342 ? 7.59 41.281 13.477 1 78.5 342 ILE A N 1
ATOM 2745 C CA . ILE A 1 342 ? 8.938 40.719 13.539 1 78.5 342 ILE A CA 1
ATOM 2746 C C . ILE A 1 342 ? 9.492 40.875 14.953 1 78.5 342 ILE A C 1
ATOM 2748 O O . ILE A 1 342 ? 9.445 41.969 15.539 1 78.5 342 ILE A O 1
ATOM 2752 N N . PHE A 1 343 ? 9.93 39.781 15.43 1 78.12 343 PHE A N 1
ATOM 2753 C CA . PHE A 1 343 ? 10.594 39.812 16.734 1 78.12 343 PHE A CA 1
ATOM 2754 C C . PHE A 1 343 ? 11.797 38.875 16.75 1 78.12 343 PHE A C 1
ATOM 2756 O O . PHE A 1 343 ? 11.984 38.094 15.828 1 78.12 343 PHE A O 1
ATOM 2763 N N . SER A 1 344 ? 12.672 39.094 17.547 1 78.5 344 SER A N 1
ATOM 2764 C CA . SER A 1 344 ? 13.758 38.188 17.906 1 78.5 344 SER A CA 1
ATOM 2765 C C . SER A 1 344 ? 13.789 37.938 19.406 1 78.5 344 SER A C 1
ATOM 2767 O O . SER A 1 344 ? 12.828 38.219 20.109 1 78.5 344 SER A O 1
ATOM 2769 N N . ALA A 1 345 ? 14.734 37.125 19.797 1 78.31 345 ALA A N 1
ATOM 2770 C CA . ALA A 1 345 ? 15.016 36.938 21.219 1 78.31 345 ALA A CA 1
ATOM 2771 C C . ALA A 1 345 ? 16.484 37.188 21.516 1 78.31 345 ALA A C 1
ATOM 2773 O O . ALA A 1 345 ? 17.297 37.375 20.609 1 78.31 345 ALA A O 1
ATOM 2774 N N . ARG A 1 346 ? 16.656 37.344 22.734 1 83.44 346 ARG A N 1
ATOM 2775 C CA . ARG A 1 346 ? 18.016 37.656 23.156 1 83.44 346 ARG A CA 1
ATOM 2776 C C . ARG A 1 346 ? 18.891 36.406 23.172 1 83.44 346 ARG A C 1
ATOM 2778 O O . ARG A 1 346 ? 19.422 36.031 24.219 1 83.44 346 ARG A O 1
ATOM 2785 N N . PHE A 1 347 ? 19.031 35.938 22.031 1 85.12 347 PHE A N 1
ATOM 2786 C CA . PHE A 1 347 ? 19.891 34.781 21.844 1 85.12 347 PHE A CA 1
ATOM 2787 C C . PHE A 1 347 ? 21.344 35.156 22.109 1 85.12 347 PHE A C 1
ATOM 2789 O O . PHE A 1 347 ? 21.797 36.219 21.75 1 85.12 347 PHE A O 1
ATOM 2796 N N . GLU A 1 348 ? 22.031 34.188 22.641 1 85.31 348 GLU A N 1
ATOM 2797 C CA . GLU A 1 348 ? 23.422 34.438 22.984 1 85.31 348 GLU A CA 1
ATOM 2798 C C . GLU A 1 348 ? 24.25 34.812 21.75 1 85.31 348 GLU A C 1
ATOM 2800 O O . GLU A 1 348 ? 25.156 35.625 21.828 1 85.31 348 GLU A O 1
ATOM 2805 N N . LEU A 1 349 ? 23.984 34.25 20.672 1 88.31 349 LEU A N 1
ATOM 2806 C CA . LEU A 1 349 ? 24.734 34.5 19.453 1 88.31 349 LEU A CA 1
ATOM 2807 C C . LEU A 1 349 ? 24.562 35.969 19 1 88.31 349 LEU A C 1
ATOM 2809 O O . LEU A 1 349 ? 25.438 36.5 18.328 1 88.31 34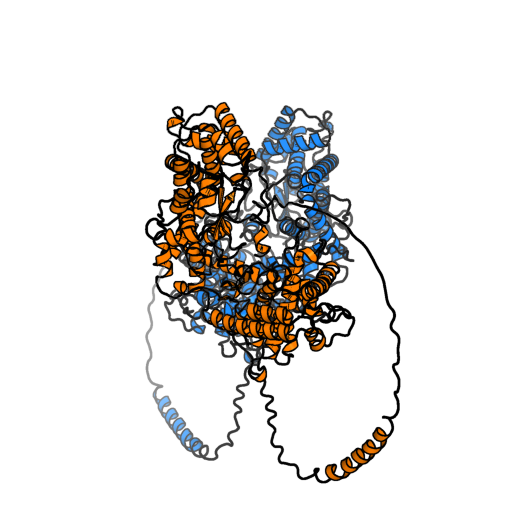9 LEU A O 1
ATOM 2813 N N . PHE A 1 350 ? 23.5 36.531 19.344 1 90.44 350 PHE A N 1
ATOM 2814 C CA . PHE A 1 350 ? 23.219 37.906 18.906 1 90.44 350 PHE A CA 1
ATOM 2815 C C . PHE A 1 350 ? 23.625 38.906 19.969 1 90.44 350 PHE A C 1
ATOM 2817 O O . PHE A 1 350 ? 24.188 39.969 19.656 1 90.44 350 PHE A O 1
ATOM 2824 N N . PHE A 1 351 ? 23.328 38.531 21.219 1 90.12 351 PHE A N 1
ATOM 2825 C CA . PHE A 1 351 ? 23.422 39.531 22.281 1 90.12 351 PHE A CA 1
ATOM 2826 C C . PHE A 1 351 ? 24.531 39.188 23.25 1 90.12 351 PHE A C 1
ATOM 2828 O O . PHE A 1 351 ? 24.812 39.969 24.188 1 90.12 351 PHE A O 1
ATOM 2835 N N . GLY A 1 352 ? 25.141 38.156 23.016 1 87.12 352 GLY A N 1
ATOM 2836 C CA . GLY A 1 352 ? 26.203 37.75 23.922 1 87.12 352 GLY A CA 1
ATOM 2837 C C . GLY A 1 352 ? 27.375 38.719 23.906 1 87.12 352 GLY A C 1
ATOM 2838 O O . GLY A 1 352 ? 27.547 39.5 22.969 1 87.12 352 GLY A O 1
ATOM 2839 N N . LYS A 1 353 ? 28.219 38.688 24.953 1 81.62 353 LYS A N 1
ATOM 2840 C CA . LYS A 1 353 ? 29.297 39.656 25.125 1 81.62 353 LYS A CA 1
ATOM 2841 C C . LYS A 1 353 ? 30.531 39.219 24.328 1 81.62 353 LYS A C 1
ATOM 2843 O O . LYS A 1 353 ? 31.219 40.094 23.75 1 81.62 353 LYS A O 1
ATOM 2848 N N . ASN A 1 354 ? 30.906 38.031 24.281 1 76 354 ASN A N 1
ATOM 2849 C CA . ASN A 1 354 ? 32.219 37.688 23.719 1 76 354 ASN A CA 1
ATOM 2850 C C . ASN A 1 354 ? 32.062 36.969 22.375 1 76 354 ASN A C 1
ATOM 2852 O O . ASN A 1 354 ? 32.812 37.25 21.438 1 76 354 ASN A O 1
ATOM 2856 N N . ASN A 1 355 ? 31.281 36 22.203 1 81.56 355 ASN A N 1
ATOM 2857 C CA . ASN A 1 355 ? 31.219 35.156 21 1 81.56 355 ASN A CA 1
ATOM 2858 C C . ASN A 1 355 ? 29.859 35.312 20.312 1 81.56 355 ASN A C 1
ATOM 2860 O O . ASN A 1 355 ? 29.203 34.281 20.016 1 81.56 355 ASN A O 1
ATOM 2864 N N . ASN A 1 356 ? 29.703 36.625 20.094 1 89.19 356 ASN A N 1
ATOM 2865 C CA . ASN A 1 356 ? 28.453 36.875 19.375 1 89.19 356 ASN A CA 1
ATOM 2866 C C . ASN A 1 356 ? 28.688 37 17.875 1 89.19 356 ASN A C 1
ATOM 2868 O O . ASN A 1 356 ? 29.844 37 17.406 1 89.19 356 ASN A O 1
ATOM 2872 N N . LEU A 1 357 ? 27.656 37.062 17.141 1 91.44 357 LEU A N 1
ATOM 2873 C CA . LEU A 1 357 ? 27.734 37.031 15.688 1 91.44 357 LEU A CA 1
ATOM 2874 C C . LEU A 1 357 ? 28.547 38.219 15.164 1 91.44 357 LEU A C 1
ATOM 2876 O O . LEU A 1 357 ? 29.297 38.062 14.203 1 91.44 357 LEU A O 1
ATOM 2880 N N . SER A 1 358 ? 28.422 39.375 15.797 1 91.25 358 SER A N 1
ATOM 2881 C CA . SER A 1 358 ? 29.172 40.562 15.391 1 91.25 358 SER A CA 1
ATOM 2882 C C . SER A 1 358 ? 30.672 40.344 15.547 1 91.25 358 SER A C 1
ATOM 2884 O O . SER A 1 358 ? 31.469 40.688 14.664 1 91.25 358 SER A O 1
ATOM 2886 N N . SER A 1 359 ? 31.016 39.781 16.641 1 92.31 359 SER A N 1
ATOM 2887 C CA . SER A 1 359 ? 32.406 39.5 16.875 1 92.31 359 SER A CA 1
ATOM 2888 C C . SER A 1 359 ? 32.938 38.469 15.906 1 92.31 359 SER A C 1
ATOM 2890 O O . SER A 1 359 ? 34.094 38.562 15.43 1 92.31 359 SER A O 1
ATOM 2892 N N . ILE A 1 360 ? 32.156 37.5 15.641 1 92.44 360 ILE A N 1
ATOM 2893 C CA . ILE A 1 360 ? 32.562 36.438 14.727 1 92.44 360 ILE A CA 1
ATOM 2894 C C . ILE A 1 360 ? 32.75 37 13.32 1 92.44 360 ILE A C 1
ATOM 2896 O O . ILE A 1 360 ? 33.781 36.75 12.672 1 92.44 360 ILE A O 1
ATOM 2900 N N . ILE A 1 361 ? 31.844 37.812 12.867 1 93.94 361 ILE A N 1
ATOM 2901 C CA . ILE A 1 361 ? 31.922 38.438 11.547 1 93.94 361 ILE A CA 1
ATOM 2902 C C . ILE A 1 361 ? 33.156 39.312 11.461 1 93.94 361 ILE A C 1
ATOM 2904 O O . ILE A 1 361 ? 33.875 39.281 10.469 1 93.94 361 ILE A O 1
ATOM 2908 N N . ALA A 1 362 ? 33.406 40.062 12.531 1 91.56 362 ALA A N 1
ATOM 2909 C CA . ALA A 1 362 ? 34.531 41 12.547 1 91.56 362 ALA A CA 1
ATOM 2910 C C . ALA A 1 362 ? 35.875 40.281 12.461 1 91.56 362 ALA A C 1
ATOM 2912 O O . ALA A 1 362 ? 36.812 40.781 11.836 1 91.56 362 ALA A O 1
ATOM 2913 N N . ARG A 1 363 ? 35.938 39.188 13.062 1 93.31 363 ARG A N 1
ATOM 2914 C CA . ARG A 1 363 ? 37.219 38.531 13.109 1 93.31 363 ARG A CA 1
ATOM 2915 C C . ARG A 1 363 ? 37.375 37.531 11.953 1 93.31 363 ARG A C 1
ATOM 2917 O O . ARG A 1 363 ? 38.5 37.062 11.672 1 93.31 363 ARG A O 1
ATOM 2924 N N . THR A 1 364 ? 36.375 37.188 11.289 1 95.38 364 THR A N 1
ATOM 2925 C CA . THR A 1 364 ? 36.406 36.25 10.18 1 95.38 364 THR A CA 1
ATOM 2926 C C . THR A 1 364 ? 36.844 36.969 8.891 1 95.38 364 THR A C 1
ATOM 2928 O O . THR A 1 364 ? 36.281 38 8.539 1 95.38 364 THR A O 1
ATOM 2931 N N . LYS A 1 365 ? 37.812 36.344 8.172 1 96.06 365 LYS A N 1
ATOM 2932 C CA . LYS A 1 365 ? 38.219 36.906 6.883 1 96.06 365 LYS A CA 1
ATOM 2933 C C . LYS A 1 365 ? 37.031 36.906 5.898 1 96.06 365 LYS A C 1
ATOM 2935 O O . LYS A 1 365 ? 36.25 35.969 5.859 1 96.06 365 LYS A O 1
ATOM 2940 N N . PRO A 1 366 ? 36.938 37.969 5.082 1 95.75 366 PRO A N 1
ATOM 2941 C CA . PRO A 1 366 ? 35.844 38.062 4.113 1 95.75 366 PRO A CA 1
ATOM 2942 C C . PRO A 1 366 ? 35.75 36.875 3.189 1 95.75 366 PRO A C 1
ATOM 2944 O O . PRO A 1 366 ? 34.656 36.406 2.85 1 95.75 366 PRO A O 1
ATOM 2947 N N . ARG A 1 367 ? 36.875 36.312 2.842 1 95.81 367 ARG A N 1
ATOM 2948 C CA . ARG A 1 367 ? 36.875 35.156 1.954 1 95.81 367 ARG A CA 1
ATOM 2949 C C . ARG A 1 367 ? 36.188 33.969 2.6 1 95.81 367 ARG A C 1
ATOM 2951 O O . ARG A 1 367 ? 35.438 33.25 1.941 1 95.81 367 ARG A O 1
ATOM 2958 N N . ILE A 1 368 ? 36.5 33.812 3.865 1 96.62 368 ILE A N 1
ATOM 2959 C CA . ILE A 1 368 ? 35.906 32.688 4.594 1 96.62 368 ILE A CA 1
ATOM 2960 C C . ILE A 1 368 ? 34.406 32.875 4.715 1 96.62 368 ILE A C 1
ATOM 2962 O O . ILE A 1 368 ? 33.625 31.938 4.508 1 96.62 368 ILE A O 1
ATOM 2966 N N . LEU A 1 369 ? 34 34.062 5 1 95.06 369 LEU A N 1
ATOM 2967 C CA . LEU A 1 369 ? 32.594 34.375 5.133 1 95.06 369 LEU A CA 1
ATOM 2968 C C . LEU A 1 369 ? 31.844 34.156 3.811 1 95.06 369 LEU A C 1
ATOM 2970 O O . LEU A 1 369 ? 30.766 33.594 3.787 1 95.06 369 LEU A O 1
ATOM 2974 N N . ALA A 1 370 ? 32.438 34.656 2.793 1 94.69 370 ALA A N 1
ATOM 2975 C CA . ALA A 1 370 ? 31.859 34.469 1.468 1 94.69 370 ALA A CA 1
ATOM 2976 C C . ALA A 1 370 ? 31.734 33 1.111 1 94.69 370 ALA A C 1
ATOM 2978 O O . ALA A 1 370 ? 30.656 32.531 0.697 1 94.69 370 ALA A O 1
ATOM 2979 N N . ASN A 1 371 ? 32.812 32.312 1.271 1 95.56 371 ASN A N 1
ATOM 2980 C CA . ASN A 1 371 ? 32.781 30.875 0.989 1 95.56 371 ASN A CA 1
ATOM 2981 C C . ASN A 1 371 ? 31.734 30.156 1.83 1 95.56 371 ASN A C 1
ATOM 2983 O O . ASN A 1 371 ? 31 29.297 1.325 1 95.56 371 ASN A O 1
ATOM 2987 N N . TYR A 1 372 ? 31.656 30.516 3.057 1 94.5 372 TYR A N 1
ATOM 2988 C CA . TYR A 1 372 ? 30.719 29.891 3.969 1 94.5 372 TYR A CA 1
ATOM 2989 C C . TYR A 1 372 ? 29.281 30.031 3.459 1 94.5 372 TYR A C 1
ATOM 2991 O O . TYR A 1 372 ? 28.547 29.047 3.402 1 94.5 372 TYR A O 1
ATOM 2999 N N . LEU A 1 373 ? 28.906 31.156 3.074 1 92.44 373 LEU A N 1
ATOM 3000 C CA . LEU A 1 373 ? 27.547 31.406 2.602 1 92.44 373 LEU A CA 1
ATOM 3001 C C . LEU A 1 373 ? 27.266 30.672 1.299 1 92.44 373 LEU A C 1
ATOM 3003 O O . LEU A 1 373 ? 26.188 30.094 1.118 1 92.44 373 LEU A O 1
ATOM 3007 N N . PHE A 1 374 ? 28.219 30.641 0.447 1 93.06 374 PHE A N 1
ATOM 3008 C CA . PHE A 1 374 ? 28.062 29.922 -0.805 1 93.06 374 PHE A CA 1
ATOM 3009 C C . PHE A 1 374 ? 27.953 28.422 -0.546 1 93.06 374 PHE A C 1
ATOM 3011 O O . PHE A 1 374 ? 27.156 27.734 -1.19 1 93.06 374 PHE A O 1
ATOM 3018 N N . LEU A 1 375 ? 28.766 27.969 0.337 1 93.81 375 LEU A N 1
ATOM 3019 C CA . LEU A 1 375 ? 28.734 26.531 0.635 1 93.81 375 LEU A CA 1
ATOM 3020 C C . LEU A 1 375 ? 27.406 26.141 1.246 1 93.81 375 LEU A C 1
ATOM 3022 O O . LEU A 1 375 ? 26.906 25.031 0.997 1 93.81 375 LEU A O 1
ATOM 3026 N N . LYS A 1 376 ? 26.828 26.984 2.037 1 90.44 376 LYS A N 1
ATOM 3027 C CA . LYS A 1 376 ? 25.484 26.734 2.568 1 90.44 376 LYS A CA 1
ATOM 3028 C C . LYS A 1 376 ? 24.453 26.641 1.448 1 90.44 376 LYS A C 1
ATOM 3030 O O . LYS A 1 376 ? 23.562 25.797 1.485 1 90.44 376 LYS A O 1
ATOM 3035 N N . TYR A 1 377 ? 24.562 27.484 0.503 1 90.81 377 TYR A N 1
ATOM 3036 C CA . TYR A 1 377 ? 23.672 27.453 -0.648 1 90.81 377 TYR A CA 1
ATOM 3037 C C . TYR A 1 377 ? 23.875 26.172 -1.454 1 90.81 377 TYR A C 1
ATOM 3039 O O . TYR A 1 377 ? 22.922 25.547 -1.909 1 90.81 377 TYR A O 1
ATOM 3047 N N . ILE A 1 378 ? 25.109 25.828 -1.656 1 92.06 378 ILE A N 1
ATOM 3048 C CA . ILE A 1 378 ? 25.438 24.625 -2.428 1 92.06 378 ILE A CA 1
ATOM 3049 C C . ILE A 1 378 ? 24.906 23.391 -1.711 1 92.06 378 ILE A C 1
ATOM 3051 O O . ILE A 1 378 ? 24.422 22.453 -2.354 1 92.06 378 ILE A O 1
ATOM 3055 N N . GLU A 1 379 ? 25.031 23.375 -0.455 1 90.38 379 GLU A N 1
ATOM 3056 C CA . GLU A 1 379 ? 24.453 22.281 0.315 1 90.38 379 GLU A CA 1
ATOM 3057 C C . GLU A 1 379 ? 22.969 22.141 0.047 1 90.38 379 GLU A C 1
ATOM 3059 O O . GLU A 1 379 ? 22.469 21.016 -0.146 1 90.38 379 GLU A O 1
ATOM 3064 N N . TYR A 1 380 ? 22.281 23.188 0.034 1 85.81 380 TYR A N 1
ATOM 3065 C CA . TYR A 1 380 ? 20.859 23.188 -0.262 1 85.81 380 TYR A CA 1
ATOM 3066 C C . TYR A 1 380 ? 20.594 22.656 -1.665 1 85.81 380 TYR A C 1
ATOM 3068 O O . TYR A 1 380 ? 19.719 21.797 -1.856 1 85.81 380 TYR A O 1
ATOM 3076 N N . ALA A 1 381 ? 21.344 23.172 -2.588 1 89 381 ALA A N 1
ATOM 3077 C CA . ALA A 1 381 ? 21.141 22.797 -3.988 1 89 381 ALA A CA 1
ATOM 3078 C C . ALA A 1 381 ? 21.516 21.344 -4.234 1 89 381 ALA A C 1
ATOM 3080 O O . ALA A 1 381 ? 20.984 20.703 -5.145 1 89 381 ALA A O 1
ATOM 3081 N N . TYR A 1 382 ? 22.438 20.906 -3.424 1 89.25 382 TYR A N 1
ATOM 3082 C CA . TYR A 1 382 ? 22.969 19.547 -3.566 1 89.25 382 TYR A CA 1
ATOM 3083 C C . TYR A 1 382 ? 21.844 18.516 -3.486 1 89.25 382 TYR A C 1
ATOM 3085 O O . TYR A 1 382 ? 21.906 17.484 -4.156 1 89.25 382 TYR A O 1
ATOM 3093 N N . PHE A 1 383 ? 20.797 18.781 -2.842 1 82.38 383 PHE A N 1
ATOM 3094 C CA . PHE A 1 383 ? 19.672 17.875 -2.672 1 82.38 383 PHE A CA 1
ATOM 3095 C C . PHE A 1 383 ? 18.938 17.656 -3.992 1 82.38 383 PHE A C 1
ATOM 3097 O O . PHE A 1 383 ? 18.266 16.641 -4.184 1 82.38 383 PHE A O 1
ATOM 3104 N N . PHE A 1 384 ? 19.141 18.578 -4.867 1 85 384 PHE A N 1
ATOM 3105 C CA . PHE A 1 384 ? 18.438 18.5 -6.145 1 85 384 PHE A CA 1
ATOM 3106 C C . PHE A 1 384 ? 19.297 17.766 -7.184 1 85 384 PHE A C 1
ATOM 3108 O O . PHE A 1 384 ? 18.781 17.297 -8.195 1 85 384 PHE A O 1
ATOM 3115 N N . PHE A 1 385 ? 20.609 17.656 -6.992 1 79.5 385 PHE A N 1
ATOM 3116 C CA . PHE A 1 385 ? 21.391 17.031 -8.047 1 79.5 385 PHE A CA 1
ATOM 3117 C C . PHE A 1 385 ? 22.234 15.883 -7.496 1 79.5 385 PHE A C 1
ATOM 3119 O O . PHE A 1 385 ? 23.094 15.344 -8.195 1 79.5 385 PHE A O 1
ATOM 3126 N N . PHE A 1 386 ? 21.938 15.609 -6.199 1 79.19 386 PHE A N 1
ATOM 3127 C CA . PHE A 1 386 ? 22.594 14.422 -5.672 1 79.19 386 PHE A CA 1
ATOM 3128 C C . PHE A 1 386 ? 21.875 13.156 -6.121 1 79.19 386 PHE A C 1
ATOM 3130 O O . PHE A 1 386 ? 20.641 13.125 -6.191 1 79.19 386 PHE A O 1
ATOM 3137 N N . ASP A 1 387 ? 22.562 12.242 -6.715 1 64 387 ASP A N 1
ATOM 3138 C CA . ASP A 1 387 ? 21.969 10.984 -7.188 1 64 387 ASP A CA 1
ATOM 3139 C C . ASP A 1 387 ? 21.625 10.07 -6.016 1 64 387 ASP A C 1
ATOM 3141 O O . ASP A 1 387 ? 22.5 9.445 -5.422 1 64 387 ASP A O 1
ATOM 3145 N N . ASN A 1 388 ? 20.562 10.398 -5.34 1 58.31 388 ASN A N 1
ATOM 3146 C CA . ASN A 1 388 ? 20.188 9.438 -4.312 1 58.31 388 ASN A CA 1
ATOM 3147 C C . ASN A 1 388 ? 19.562 8.188 -4.918 1 58.31 388 ASN A C 1
ATOM 3149 O O . ASN A 1 388 ? 18.578 8.273 -5.66 1 58.31 388 ASN A O 1
ATOM 3153 N N . THR A 1 389 ? 20.391 7.176 -5.133 1 52.5 389 THR A N 1
ATOM 3154 C CA . THR A 1 389 ? 20 5.879 -5.676 1 52.5 389 THR A CA 1
ATOM 3155 C C . THR A 1 389 ? 18.719 5.387 -5.02 1 52.5 389 THR A C 1
ATOM 3157 O O . THR A 1 389 ? 18.156 4.363 -5.422 1 52.5 389 THR A O 1
ATOM 3160 N N . LYS A 1 390 ? 18.312 5.984 -3.941 1 54.62 390 LYS A N 1
ATOM 3161 C CA . LYS A 1 390 ? 17.141 5.32 -3.359 1 54.62 390 LYS A CA 1
ATOM 3162 C C . LYS A 1 390 ? 15.922 5.457 -4.262 1 54.62 390 LYS A C 1
ATOM 3164 O O . LYS A 1 390 ? 15.516 6.574 -4.598 1 54.62 390 LYS A O 1
ATOM 3169 N N . VAL A 1 391 ? 15.703 4.395 -5.016 1 49.5 391 VAL A N 1
ATOM 3170 C CA . VAL A 1 391 ? 14.688 4.234 -6.043 1 49.5 391 VAL A CA 1
ATOM 3171 C C . VAL A 1 391 ? 13.297 4.426 -5.434 1 49.5 391 VAL A C 1
ATOM 3173 O O . VAL A 1 391 ? 12.828 3.584 -4.664 1 49.5 391 VAL A O 1
ATOM 3176 N N . PHE A 1 392 ? 12.969 5.516 -4.938 1 52.47 392 PHE A N 1
ATOM 3177 C CA . PHE A 1 392 ? 11.547 5.695 -4.664 1 52.47 392 PHE A CA 1
ATOM 3178 C C . PHE A 1 392 ? 10.719 5.441 -5.918 1 52.47 392 PHE A C 1
ATOM 3180 O O . PHE A 1 392 ? 11.227 5.555 -7.035 1 52.47 392 PHE A O 1
ATOM 3187 N N . SER A 1 393 ? 9.578 4.809 -5.676 1 60.19 393 SER A N 1
ATOM 3188 C CA . SER A 1 393 ? 8.672 4.941 -6.809 1 60.19 393 SER A CA 1
ATOM 3189 C C . SER A 1 393 ? 8.578 6.387 -7.277 1 60.19 393 SER A C 1
ATOM 3191 O O . SER A 1 393 ? 8.203 7.273 -6.508 1 60.19 393 SER A O 1
ATOM 3193 N N . ASP A 1 394 ? 9.078 6.734 -8.359 1 65.69 394 ASP A N 1
ATOM 3194 C CA . ASP A 1 394 ? 9.141 8.078 -8.922 1 65.69 394 ASP A CA 1
ATOM 3195 C C . ASP A 1 394 ? 7.793 8.789 -8.805 1 65.69 394 ASP A C 1
ATOM 3197 O O . ASP A 1 394 ? 7.734 9.961 -8.43 1 65.69 394 ASP A O 1
ATOM 3201 N N . ASP A 1 395 ? 6.785 7.965 -8.812 1 77.75 395 ASP A N 1
ATOM 3202 C CA . ASP A 1 395 ? 5.473 8.602 -8.828 1 77.75 395 ASP A CA 1
ATOM 3203 C C . ASP A 1 395 ? 5.047 9.023 -7.422 1 77.75 395 ASP A C 1
ATOM 3205 O O . ASP A 1 395 ? 4.5 10.109 -7.234 1 77.75 395 ASP A O 1
ATOM 3209 N N . ASP A 1 396 ? 5.344 8.219 -6.453 1 82.94 396 ASP A N 1
ATOM 3210 C CA . ASP A 1 396 ? 4.98 8.547 -5.078 1 82.94 396 ASP A CA 1
ATOM 3211 C C . ASP A 1 396 ? 5.793 9.734 -4.566 1 82.94 396 ASP A C 1
ATOM 3213 O O . ASP A 1 396 ? 5.25 10.625 -3.916 1 82.94 396 ASP A O 1
ATOM 3217 N N . PHE A 1 397 ? 7 9.719 -4.906 1 88.5 397 PHE A N 1
ATOM 3218 C CA . PHE A 1 397 ? 7.887 10.789 -4.477 1 88.5 397 PHE A CA 1
ATOM 3219 C C . PHE A 1 397 ? 7.445 12.125 -5.07 1 88.5 397 PHE A C 1
ATOM 3221 O O . PHE A 1 397 ? 7.316 13.117 -4.352 1 88.5 397 PHE A O 1
ATOM 3228 N N . CYS A 1 398 ? 7.219 12.188 -6.359 1 92 398 CYS A N 1
ATOM 3229 C CA . CYS A 1 398 ? 6.859 13.438 -7.02 1 92 398 CYS A CA 1
ATOM 3230 C C . CYS A 1 398 ? 5.488 13.922 -6.562 1 92 398 CYS A C 1
ATOM 3232 O O . CYS A 1 398 ? 5.246 15.133 -6.484 1 92 398 CYS A O 1
ATOM 3234 N N . THR A 1 399 ? 4.602 12.992 -6.273 1 93.31 399 THR A N 1
ATOM 3235 C CA . THR A 1 399 ? 3.314 13.398 -5.723 1 93.31 399 THR A CA 1
ATOM 3236 C C . THR A 1 399 ? 3.498 14.094 -4.375 1 93.31 399 THR A C 1
ATOM 3238 O O . THR A 1 399 ? 2.85 15.109 -4.102 1 93.31 399 THR A O 1
ATOM 3241 N N . GLU A 1 400 ? 4.348 13.586 -3.559 1 93.31 400 GLU A N 1
ATOM 3242 C CA . GLU A 1 400 ? 4.641 14.211 -2.27 1 93.31 400 GLU A CA 1
ATOM 3243 C C . GLU A 1 400 ? 5.266 15.586 -2.453 1 93.31 400 GLU A C 1
ATOM 3245 O O . GLU A 1 400 ? 4.914 16.531 -1.744 1 93.31 400 GLU A O 1
ATOM 3250 N N . VAL A 1 401 ? 6.129 15.664 -3.387 1 92.94 401 VAL A N 1
ATOM 3251 C CA . VAL A 1 401 ? 6.797 16.938 -3.652 1 92.94 401 VAL A CA 1
ATOM 3252 C C . VAL A 1 401 ? 5.77 17.984 -4.047 1 92.94 401 VAL A C 1
ATOM 3254 O O . VAL A 1 401 ? 5.77 19.094 -3.502 1 92.94 401 VAL A O 1
ATOM 3257 N N . VAL A 1 402 ? 4.949 17.625 -4.91 1 94.75 402 VAL A N 1
ATOM 3258 C CA . VAL A 1 402 ? 4.039 18.625 -5.441 1 94.75 402 VAL A CA 1
ATOM 3259 C C . VAL A 1 402 ? 3.018 19.016 -4.375 1 94.75 402 VAL A C 1
ATOM 3261 O O . VAL A 1 402 ? 2.648 20.188 -4.254 1 94.75 402 VAL A O 1
ATOM 3264 N N . THR A 1 403 ? 2.551 18.062 -3.557 1 96.19 403 THR A N 1
ATOM 3265 C CA . THR A 1 403 ? 1.531 18.344 -2.553 1 96.19 403 THR A CA 1
ATOM 3266 C C . THR A 1 403 ? 2.117 19.172 -1.407 1 96.19 403 THR A C 1
ATOM 3268 O O . THR A 1 403 ? 1.424 19.984 -0.806 1 96.19 403 THR A O 1
ATOM 3271 N N . THR A 1 404 ? 3.355 19 -1.13 1 94.19 404 THR A N 1
ATOM 3272 C CA . THR A 1 404 ? 4.004 19.75 -0.054 1 94.19 404 THR A CA 1
ATOM 3273 C C . THR A 1 404 ? 4.473 21.109 -0.545 1 94.19 404 THR A C 1
ATOM 3275 O O . THR A 1 404 ? 4.5 22.078 0.221 1 94.19 404 THR A O 1
ATOM 3278 N N . SER A 1 405 ? 4.801 21.188 -1.817 1 95.31 405 SER A N 1
ATOM 3279 C CA . SER A 1 405 ? 5.316 22.422 -2.377 1 95.31 405 SER A CA 1
ATOM 3280 C C . SER A 1 405 ? 4.188 23.391 -2.705 1 95.31 405 SER A C 1
ATOM 3282 O O . SER A 1 405 ? 4.352 24.609 -2.598 1 95.31 405 SER A O 1
ATOM 3284 N N . LEU A 1 406 ? 3.096 22.859 -3.109 1 96.19 406 LEU A N 1
ATOM 3285 C CA . LEU A 1 406 ? 1.938 23.672 -3.471 1 96.19 406 LEU A CA 1
ATOM 3286 C C . LEU A 1 406 ? 0.677 23.156 -2.787 1 96.19 406 LEU A C 1
ATOM 3288 O O . LEU A 1 406 ? -0.265 22.719 -3.455 1 96.19 406 LEU A O 1
ATOM 3292 N N . PRO A 1 407 ? 0.61 23.344 -1.482 1 95.81 407 PRO A N 1
ATOM 3293 C CA . PRO A 1 407 ? -0.501 22.766 -0.723 1 95.81 407 PRO A CA 1
ATOM 3294 C C . PRO A 1 407 ? -1.854 23.359 -1.116 1 95.81 407 PRO A C 1
ATOM 3296 O O . PRO A 1 407 ? -2.844 22.625 -1.214 1 95.81 407 PRO A O 1
ATOM 3299 N N . ARG A 1 408 ? -1.935 24.641 -1.425 1 94.44 408 ARG A N 1
ATOM 3300 C CA . ARG A 1 408 ? -3.199 25.266 -1.783 1 94.44 408 ARG A CA 1
ATOM 3301 C C . ARG A 1 408 ? -3.705 24.766 -3.129 1 94.44 408 ARG A C 1
ATOM 3303 O O . ARG A 1 408 ? -4.906 24.547 -3.305 1 94.44 408 ARG A O 1
ATOM 3310 N N . ALA A 1 409 ? -2.793 24.641 -4.023 1 95.5 409 ALA A N 1
ATOM 3311 C CA . ALA A 1 409 ? -3.172 24.109 -5.332 1 95.5 409 ALA A CA 1
ATOM 3312 C C . ALA A 1 409 ? -3.654 22.672 -5.219 1 95.5 409 ALA A C 1
ATOM 3314 O O . ALA A 1 409 ? -4.617 22.281 -5.879 1 95.5 409 ALA A O 1
ATOM 3315 N N . SER A 1 410 ? -2.988 21.875 -4.414 1 96.69 410 SER A N 1
ATOM 3316 C CA . SER A 1 410 ? -3.373 20.484 -4.191 1 96.69 410 SER A CA 1
ATOM 3317 C C . SER A 1 410 ? -4.766 20.391 -3.58 1 96.69 410 SER A C 1
ATOM 3319 O O . SER A 1 410 ? -5.578 19.562 -3.994 1 96.69 410 SER A O 1
ATOM 3321 N N . LEU A 1 411 ? -4.98 21.234 -2.611 1 96.56 411 LEU A N 1
ATOM 3322 C CA . LEU A 1 411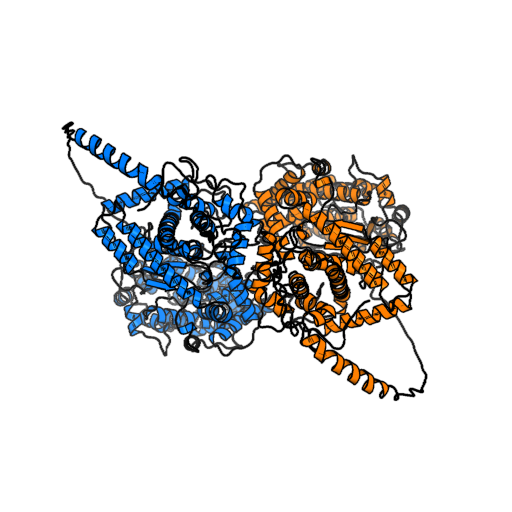 ? -6.297 21.25 -1.977 1 96.56 411 LEU A CA 1
ATOM 3323 C C . LEU A 1 411 ? -7.379 21.609 -2.984 1 96.56 411 LEU A C 1
ATOM 3325 O O . LEU A 1 411 ? -8.484 21.062 -2.941 1 96.56 411 LEU A O 1
ATOM 3329 N N . ARG A 1 412 ? -7.105 22.516 -3.859 1 94.56 412 ARG A N 1
ATOM 3330 C CA . ARG A 1 412 ? -8.055 22.938 -4.887 1 94.56 412 ARG A CA 1
ATOM 3331 C C . ARG A 1 412 ? -8.508 21.75 -5.727 1 94.56 412 ARG A C 1
ATOM 3333 O O . ARG A 1 412 ? -9.695 21.578 -6 1 94.56 412 ARG A O 1
ATOM 3340 N N . VAL A 1 413 ? -7.574 20.938 -6.117 1 94.06 413 VAL A N 1
ATOM 3341 C CA . VAL A 1 413 ? -7.871 19.766 -6.938 1 94.06 413 VAL A CA 1
ATOM 3342 C C . VAL A 1 413 ? -8.828 18.844 -6.188 1 94.06 413 VAL A C 1
ATOM 3344 O O . VAL A 1 413 ? -9.82 18.375 -6.75 1 94.06 413 VAL A O 1
ATOM 3347 N N . PHE A 1 414 ? -8.578 18.609 -4.98 1 96 414 PHE A N 1
ATOM 3348 C CA . PHE A 1 414 ? -9.398 17.703 -4.195 1 96 414 PHE A CA 1
ATOM 3349 C C . PHE A 1 414 ? -10.781 18.281 -3.951 1 96 414 PHE A C 1
ATOM 3351 O O . PHE A 1 414 ? -11.789 17.609 -4.133 1 96 414 PHE A O 1
ATOM 3358 N N . VAL A 1 415 ? -10.836 19.531 -3.543 1 95.38 415 VAL A N 1
ATOM 3359 C CA . VAL A 1 415 ? -12.078 20.188 -3.172 1 95.38 415 VAL A CA 1
ATOM 3360 C C . VAL A 1 415 ? -12.992 20.297 -4.391 1 95.38 415 VAL A C 1
ATOM 3362 O O . VAL A 1 415 ? -14.188 20.016 -4.305 1 95.38 415 VAL A O 1
ATOM 3365 N N . ARG A 1 416 ? -12.484 20.625 -5.473 1 91.69 416 ARG A N 1
ATOM 3366 C CA . ARG A 1 416 ? -13.281 20.844 -6.676 1 91.69 416 ARG A CA 1
ATOM 3367 C C . ARG A 1 416 ? -13.828 19.531 -7.23 1 91.69 416 ARG A C 1
ATOM 3369 O O . ARG A 1 416 ? -14.953 19.484 -7.73 1 91.69 416 ARG A O 1
ATOM 3376 N N . ASN A 1 417 ? -13.102 18.516 -7.078 1 91.31 417 ASN A N 1
ATOM 3377 C CA . ASN A 1 417 ? -13.43 17.312 -7.828 1 91.31 417 ASN A CA 1
ATOM 3378 C C . ASN A 1 417 ? -14.031 16.234 -6.93 1 91.31 417 ASN A C 1
ATOM 3380 O O . ASN A 1 417 ? -14.742 15.344 -7.406 1 91.31 417 ASN A O 1
ATOM 3384 N N . HIS A 1 418 ? -13.805 16.281 -5.594 1 93.81 418 HIS A N 1
ATOM 3385 C CA . HIS A 1 418 ? -14.086 15.062 -4.832 1 93.81 418 HIS A CA 1
ATOM 3386 C C . HIS A 1 418 ? -14.773 15.391 -3.51 1 93.81 418 HIS A C 1
ATOM 3388 O O . HIS A 1 418 ? -15.352 14.508 -2.867 1 93.81 418 HIS A O 1
ATOM 3394 N N . PHE A 1 419 ? -14.742 16.625 -3.039 1 96.06 419 PHE A N 1
ATOM 3395 C CA . PHE A 1 419 ? -15.188 16.984 -1.695 1 96.06 419 PHE A CA 1
ATOM 3396 C C . PHE A 1 419 ? -16.594 17.578 -1.725 1 96.06 419 PHE A C 1
ATOM 3398 O O . PHE A 1 419 ? -16.953 18.281 -2.674 1 96.06 419 PHE A O 1
ATOM 3405 N N . LYS A 1 420 ? -17.375 17.375 -0.725 1 95.06 420 LYS A N 1
ATOM 3406 C CA . LYS A 1 420 ? -18.703 17.953 -0.543 1 95.06 420 LYS A CA 1
ATOM 3407 C C . LYS A 1 420 ? -18.688 19.094 0.458 1 95.06 420 LYS A C 1
ATOM 3409 O O . LYS A 1 420 ? -18.422 18.891 1.646 1 95.06 420 LYS A O 1
ATOM 3414 N N . LYS A 1 421 ? -19.062 20.219 0.047 1 95.12 421 LYS A N 1
ATOM 3415 C CA . LYS A 1 421 ? -19 21.406 0.885 1 95.12 421 LYS A CA 1
ATOM 3416 C C . LYS A 1 421 ? -19.938 21.297 2.078 1 95.12 421 LYS A C 1
ATOM 3418 O O . LYS A 1 421 ? -19.688 21.875 3.133 1 95.12 421 LYS A O 1
ATOM 3423 N N . GLU A 1 422 ? -21.016 20.5 2.006 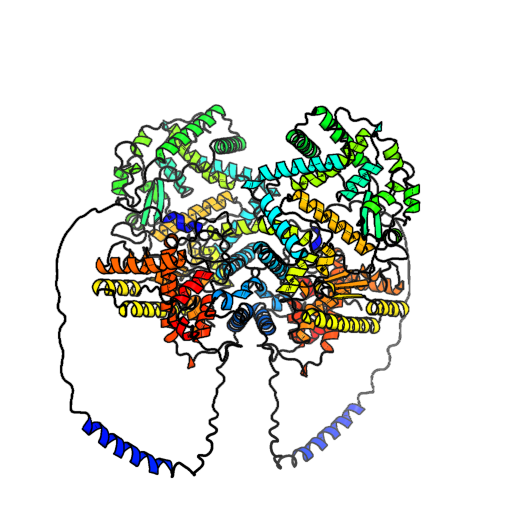1 96.69 422 GLU A N 1
ATOM 3424 C CA . GLU A 1 422 ? -22 20.312 3.074 1 96.69 422 GLU A CA 1
ATOM 3425 C C . GLU A 1 422 ? -21.344 19.719 4.32 1 96.69 422 GLU A C 1
ATOM 3427 O O . GLU A 1 422 ? -21.781 19.984 5.441 1 96.69 422 GLU A O 1
ATOM 3432 N N . ASN A 1 423 ? -20.266 18.969 4.113 1 97.88 423 ASN A N 1
ATOM 3433 C CA . ASN A 1 423 ? -19.578 18.344 5.234 1 97.88 423 ASN A CA 1
ATOM 3434 C C . ASN A 1 423 ? -19.016 19.391 6.191 1 97.88 423 ASN A C 1
ATOM 3436 O O . ASN A 1 423 ? -18.984 19.188 7.402 1 97.88 423 ASN A O 1
ATOM 3440 N N . MET A 1 424 ? -18.562 20.516 5.68 1 97.44 424 MET A N 1
ATOM 3441 C CA . MET A 1 424 ? -17.969 21.578 6.504 1 97.44 424 MET A CA 1
ATOM 3442 C C . MET A 1 424 ? -19.031 22.188 7.426 1 97.44 424 MET A C 1
ATOM 3444 O O . MET A 1 424 ? -18.75 22.469 8.594 1 97.44 424 MET A O 1
ATOM 3448 N N . ALA A 1 425 ? -20.219 22.391 6.91 1 96.31 425 ALA A N 1
ATOM 3449 C CA . ALA A 1 425 ? -21.297 23 7.699 1 96.31 425 ALA A CA 1
ATOM 3450 C C . ALA A 1 425 ? -21.688 22.094 8.859 1 96.31 425 ALA A C 1
ATOM 3452 O O . ALA A 1 425 ? -21.844 22.562 9.992 1 96.31 425 ALA A O 1
ATOM 3453 N N . VAL A 1 426 ? -21.844 20.844 8.562 1 96.94 426 VAL A N 1
ATOM 3454 C CA . VAL A 1 426 ? -22.25 19.891 9.594 1 96.94 426 VAL A CA 1
ATOM 3455 C C . VAL A 1 426 ? -21.141 19.766 10.633 1 96.94 426 VAL A C 1
ATOM 3457 O O . VAL A 1 426 ? -21.406 19.703 11.836 1 96.94 426 VAL A O 1
ATOM 3460 N N . ALA A 1 427 ? -19.906 19.734 10.195 1 97.94 427 ALA A N 1
ATOM 3461 C CA . ALA A 1 427 ? -18.781 19.656 11.117 1 97.94 427 ALA A CA 1
ATOM 3462 C C . ALA A 1 427 ? -18.719 20.875 12.023 1 97.94 427 ALA A C 1
ATOM 3464 O O . ALA A 1 427 ? -18.438 20.75 13.219 1 97.94 427 ALA A O 1
ATOM 3465 N N . SER A 1 428 ? -18.984 22.016 11.469 1 97.5 428 SER A N 1
ATOM 3466 C CA . SER A 1 428 ? -18.984 23.25 12.25 1 97.5 428 SER A CA 1
ATOM 3467 C C . SER A 1 428 ? -20.047 23.203 13.352 1 97.5 428 SER A C 1
ATOM 3469 O O . SER A 1 428 ? -19.797 23.656 14.477 1 97.5 428 SER A O 1
ATOM 3471 N N . GLU A 1 429 ? -21.141 22.656 13.047 1 97.19 429 GLU A N 1
ATOM 3472 C CA . GLU A 1 429 ? -22.203 22.484 14.039 1 97.19 429 GLU A CA 1
ATOM 3473 C C . GLU A 1 429 ? -21.781 21.531 15.148 1 97.19 429 GLU A C 1
ATOM 3475 O O . GLU A 1 429 ? -22.047 21.766 16.328 1 97.19 429 GLU A O 1
ATOM 3480 N N . ILE A 1 430 ? -21.172 20.484 14.742 1 97.94 430 ILE A N 1
ATOM 3481 C CA . ILE A 1 430 ? -20.703 19.5 15.711 1 97.94 430 ILE A CA 1
ATOM 3482 C C . ILE A 1 430 ? -19.719 20.141 16.672 1 97.94 430 ILE A C 1
ATOM 3484 O O . ILE A 1 430 ? -19.766 19.906 17.891 1 97.94 430 ILE A O 1
ATOM 3488 N N . VAL A 1 431 ? -18.828 21 16.156 1 98.25 431 VAL A N 1
ATOM 3489 C CA . VAL A 1 431 ? -17.844 21.688 16.984 1 98.25 431 VAL A CA 1
ATOM 3490 C C . VAL A 1 431 ? -18.562 22.531 18.031 1 98.25 431 VAL A C 1
ATOM 3492 O O . VAL A 1 431 ? -18.172 22.531 19.203 1 98.25 431 VAL A O 1
ATOM 3495 N N . GLU A 1 432 ? -19.594 23.203 17.688 1 97.94 432 GLU A N 1
ATOM 3496 C CA . GLU A 1 432 ? -20.328 24.047 18.625 1 97.94 432 GLU A CA 1
ATOM 3497 C C . GLU A 1 432 ? -20.984 23.203 19.719 1 97.94 432 GLU A C 1
ATOM 3499 O O . GLU A 1 432 ? -21 23.578 20.891 1 97.94 432 GLU A O 1
ATOM 3504 N N . VAL A 1 433 ? -21.547 22.109 19.312 1 98 433 VAL A N 1
ATOM 3505 C CA . VAL A 1 433 ? -22.188 21.203 20.266 1 98 433 VAL A CA 1
ATOM 3506 C C . VAL A 1 433 ? -21.156 20.656 21.234 1 98 433 VAL A C 1
ATOM 3508 O O . VAL A 1 433 ? -21.406 20.562 22.438 1 98 433 VAL A O 1
ATOM 3511 N N . VAL A 1 434 ? -20.016 20.344 20.75 1 98.5 434 VAL A N 1
ATOM 3512 C CA . VAL A 1 434 ? -18.938 19.797 21.578 1 98.5 434 VAL A CA 1
ATOM 3513 C C . VAL A 1 434 ? -18.438 20.875 22.531 1 98.5 434 VAL A C 1
ATOM 3515 O O . VAL A 1 434 ? -18.156 20.594 23.703 1 98.5 434 VAL A O 1
ATOM 3518 N N . LYS A 1 435 ? -18.281 22.094 22.047 1 98.5 435 LYS A N 1
ATOM 3519 C CA . LYS A 1 435 ? -17.875 23.203 22.922 1 98.5 435 LYS A CA 1
ATOM 3520 C C . LYS A 1 435 ? -18.844 23.344 24.094 1 98.5 435 LYS A C 1
ATOM 3522 O O . LYS A 1 435 ? -18.422 23.531 25.234 1 98.5 435 LYS A O 1
ATOM 3527 N N . THR A 1 436 ? -20.109 23.234 23.781 1 98.38 436 THR A N 1
ATOM 3528 C CA . THR A 1 436 ? -21.109 23.328 24.828 1 98.38 436 THR A CA 1
ATOM 3529 C C . THR A 1 436 ? -20.953 22.203 25.844 1 98.38 436 THR A C 1
ATOM 3531 O O . THR A 1 436 ? -21.141 22.406 27.047 1 98.38 436 THR A O 1
ATOM 3534 N N . ALA A 1 437 ? -20.641 21.031 25.359 1 98.56 437 ALA A N 1
ATOM 3535 C CA . ALA A 1 437 ? -20.406 19.891 26.234 1 98.56 437 ALA A CA 1
ATOM 3536 C C . ALA A 1 437 ? -19.203 20.156 27.156 1 98.56 437 ALA A C 1
ATOM 3538 O O . ALA A 1 437 ? -19.234 19.812 28.328 1 98.56 437 ALA A O 1
ATOM 3539 N N . TYR A 1 438 ? -18.172 20.75 26.641 1 98.62 438 TYR A N 1
ATOM 3540 C CA . TYR A 1 438 ? -17 21.078 27.453 1 98.62 438 TYR A CA 1
ATOM 3541 C C . TYR A 1 438 ? -17.359 22.094 28.531 1 98.62 438 TYR A C 1
ATOM 3543 O O . TYR A 1 438 ? -16.891 21.984 29.672 1 98.62 438 TYR A O 1
ATOM 3551 N N . VAL A 1 439 ? -18.109 23.062 28.172 1 98.56 439 VAL A N 1
ATOM 3552 C CA . VAL A 1 439 ? -18.562 24.047 29.156 1 98.56 439 VAL A CA 1
ATOM 3553 C C . VAL A 1 439 ? -19.297 23.344 30.281 1 98.56 439 VAL A C 1
ATOM 3555 O O . VAL A 1 439 ? -19.109 23.656 31.453 1 98.56 439 VAL A O 1
ATOM 3558 N N . GLU A 1 440 ? -20.109 22.406 29.953 1 98.19 440 GLU A N 1
ATOM 3559 C CA . GLU A 1 440 ? -20.844 21.641 30.938 1 98.19 440 GLU A CA 1
ATOM 3560 C C . GLU A 1 440 ? -19.906 20.844 31.844 1 98.19 440 GLU A C 1
ATOM 3562 O O . GLU A 1 440 ? -20.094 20.797 33.062 1 98.19 440 GLU A O 1
ATOM 3567 N N . ILE A 1 441 ? -18.953 20.172 31.25 1 97.69 441 ILE A N 1
ATOM 3568 C CA . ILE A 1 441 ? -17.969 19.391 32 1 97.69 441 ILE A CA 1
ATOM 3569 C C . ILE A 1 441 ? -17.25 20.281 33 1 97.69 441 ILE A C 1
ATOM 3571 O O . ILE A 1 441 ? -17.156 19.922 34.188 1 97.69 441 ILE A O 1
ATOM 3575 N N . ILE A 1 442 ? -16.828 21.469 32.594 1 98.06 442 ILE A N 1
ATOM 3576 C CA . ILE A 1 442 ? -16.062 22.406 33.438 1 98.06 442 ILE A CA 1
ATOM 3577 C C . ILE A 1 442 ? -16.969 22.953 34.531 1 98.06 442 ILE A C 1
ATOM 3579 O O . ILE A 1 442 ? -16.578 23.016 35.688 1 98.06 442 ILE A O 1
ATOM 3583 N N . ASN A 1 443 ? -18.125 23.281 34.156 1 97.38 443 ASN A N 1
ATOM 3584 C CA . ASN A 1 443 ? -19.094 23.828 35.094 1 97.38 443 ASN A CA 1
ATOM 3585 C C . ASN A 1 443 ? -19.422 22.812 36.188 1 97.38 443 ASN A C 1
ATOM 3587 O O . ASN A 1 443 ? -19.672 23.188 37.344 1 97.38 443 ASN A O 1
ATOM 3591 N N . ASN A 1 444 ? -19.438 21.578 35.844 1 95.81 444 ASN A N 1
ATOM 3592 C CA . ASN A 1 444 ? -19.875 20.531 36.781 1 95.81 444 ASN A CA 1
ATOM 3593 C C . ASN A 1 444 ? -18.703 19.969 37.594 1 95.81 444 ASN A C 1
ATOM 3595 O O . ASN A 1 444 ? -18.875 19.109 38.438 1 95.81 444 ASN A O 1
ATOM 3599 N N . SER A 1 445 ? -17.547 20.438 37.25 1 96.69 445 SER A N 1
ATOM 3600 C CA . SER A 1 445 ? -16.375 19.969 38 1 96.69 445 SER A CA 1
ATOM 3601 C C . SER A 1 445 ? -16.5 20.312 39.469 1 96.69 445 SER A C 1
ATOM 3603 O O . SER A 1 445 ? -16.922 21.422 39.844 1 96.69 445 SER A O 1
ATOM 3605 N N . THR A 1 446 ? -16.094 19.375 40.312 1 94.88 446 THR A N 1
ATOM 3606 C CA . THR A 1 446 ? -16.266 19.547 41.75 1 94.88 446 THR A CA 1
ATOM 3607 C C . THR A 1 446 ? -14.992 20.078 42.406 1 94.88 446 THR A C 1
ATOM 3609 O O . THR A 1 446 ? -14.984 20.422 43.594 1 94.88 446 THR A O 1
ATOM 3612 N N . TRP A 1 447 ? -13.922 20.125 41.719 1 96.38 447 TRP A N 1
ATOM 3613 C CA . TRP A 1 447 ? -12.664 20.469 42.344 1 96.38 447 TRP A CA 1
ATOM 3614 C C . TRP A 1 447 ? -12.117 21.797 41.844 1 96.38 447 TRP A C 1
ATOM 3616 O O . TRP A 1 447 ? -11.227 22.391 42.438 1 96.38 447 TRP A O 1
ATOM 3626 N N . LEU A 1 448 ? -12.625 22.375 40.75 1 97.19 448 LEU A N 1
ATOM 3627 C CA . LEU A 1 448 ? -12.125 23.641 40.188 1 97.19 448 LEU A CA 1
ATOM 3628 C C . LEU A 1 448 ? -12.625 24.812 41.031 1 97.19 448 LEU A C 1
ATOM 3630 O O . LEU A 1 448 ? -13.82 24.922 41.312 1 97.19 448 LEU A O 1
ATOM 3634 N N . HIS A 1 449 ? -11.719 25.672 41.375 1 97.56 449 HIS A N 1
ATOM 3635 C CA . HIS A 1 449 ? -12.117 26.938 41.969 1 97.56 449 HIS A CA 1
ATOM 3636 C C . HIS A 1 449 ? -12.75 27.875 40.969 1 97.56 449 HIS A C 1
ATOM 3638 O O . HIS A 1 449 ? -12.539 27.719 39.75 1 97.56 449 HIS A O 1
ATOM 3644 N N . ASN A 1 450 ? -13.453 28.891 41.406 1 97 450 ASN A N 1
ATOM 3645 C CA . ASN A 1 450 ? -14.273 29.734 40.562 1 97 450 ASN A CA 1
ATOM 3646 C C . ASN A 1 450 ? -13.43 30.5 39.531 1 97 450 ASN A C 1
ATOM 3648 O O . ASN A 1 450 ? -13.805 30.609 38.375 1 97 450 ASN A O 1
ATOM 3652 N N . SER A 1 451 ? -12.336 31.031 39.938 1 96.69 451 SER A N 1
ATOM 3653 C CA . SER A 1 451 ? -11.5 31.812 39.031 1 96.69 451 SER A CA 1
ATOM 3654 C C . SER A 1 451 ? -11 30.953 37.875 1 96.69 451 SER A C 1
ATOM 3656 O O . SER A 1 451 ? -11.062 31.375 36.719 1 96.69 451 SER A O 1
ATOM 3658 N N . THR A 1 452 ? -10.492 29.781 38.219 1 97.56 452 THR A N 1
ATOM 3659 C CA . THR A 1 452 ? -10.016 28.859 37.188 1 97.56 452 THR A CA 1
ATOM 3660 C C . THR A 1 452 ? -11.172 28.391 36.312 1 97.56 452 THR A C 1
ATOM 3662 O O . THR A 1 452 ? -11.023 28.297 35.094 1 97.56 452 THR A O 1
ATOM 3665 N N . ARG A 1 453 ? -12.289 28.109 36.875 1 97.75 453 ARG A N 1
ATOM 3666 C CA . ARG A 1 453 ? -13.484 27.672 36.156 1 97.75 453 ARG A CA 1
ATOM 3667 C C . ARG A 1 453 ? -13.914 28.703 35.125 1 97.75 453 ARG A C 1
ATOM 3669 O O . ARG A 1 453 ? -14.148 28.375 33.969 1 97.75 453 ARG A O 1
ATOM 3676 N N . GLU A 1 454 ? -14.008 29.922 35.531 1 97.62 454 GLU A N 1
ATOM 3677 C CA . GLU A 1 454 ? -14.438 31 34.625 1 97.62 454 GLU A CA 1
ATOM 3678 C C . GLU A 1 454 ? -13.469 31.172 33.469 1 97.62 454 GLU A C 1
ATOM 3680 O O . GLU A 1 454 ? -13.883 31.359 32.312 1 97.62 454 GLU A O 1
ATOM 3685 N N . SER A 1 455 ? -12.203 31.094 33.781 1 97.38 455 SER A N 1
ATOM 3686 C CA . SER A 1 455 ? -11.18 31.234 32.75 1 97.38 455 SER A CA 1
ATOM 3687 C C . SER A 1 455 ? -11.227 30.078 31.766 1 97.38 455 SER A C 1
ATOM 3689 O O . SER A 1 455 ? -11.031 30.266 30.562 1 97.38 455 SER A O 1
ATOM 3691 N N . ALA A 1 456 ? -11.453 28.906 32.312 1 98.12 456 ALA A N 1
ATOM 3692 C CA . ALA A 1 456 ? -11.539 27.719 31.453 1 98.12 456 ALA A CA 1
ATOM 3693 C C . ALA A 1 456 ? -12.727 27.797 30.516 1 98.12 456 ALA A C 1
ATOM 3695 O O . ALA A 1 456 ? -12.617 27.469 29.328 1 98.12 456 ALA A O 1
ATOM 3696 N N . ILE A 1 457 ? -13.828 28.234 31.016 1 98.31 457 ILE A N 1
ATOM 3697 C CA . ILE A 1 457 ? -15.031 28.391 30.203 1 98.31 457 ILE A CA 1
ATOM 3698 C C . ILE A 1 457 ? -14.789 29.453 29.141 1 98.31 457 ILE A C 1
ATOM 3700 O O . ILE A 1 457 ? -15.164 29.266 27.969 1 98.31 457 ILE A O 1
ATOM 3704 N N . GLU A 1 458 ? -14.172 30.531 29.5 1 97.81 458 GLU A N 1
ATOM 3705 C CA . GLU A 1 458 ? -13.859 31.594 28.547 1 97.81 458 GLU A CA 1
ATOM 3706 C C . GLU A 1 458 ? -12.969 31.078 27.422 1 97.81 458 GLU A C 1
ATOM 3708 O O . GLU A 1 458 ? -13.148 31.453 26.266 1 97.81 458 GLU A O 1
ATOM 3713 N N . LYS A 1 459 ? -12.023 30.266 27.75 1 97 459 LYS A N 1
ATOM 3714 C CA . LYS A 1 459 ? -11.133 29.672 26.766 1 97 459 LYS A CA 1
ATOM 3715 C C . LYS A 1 459 ? -11.906 28.859 25.734 1 97 459 LYS A C 1
ATOM 3717 O O . LYS A 1 459 ? -11.656 28.938 24.531 1 97 459 LYS A O 1
ATOM 3722 N N . VAL A 1 460 ? -12.867 28.078 26.172 1 98.44 460 VAL A N 1
ATOM 3723 C CA . VAL A 1 460 ? -13.68 27.25 25.281 1 98.44 460 VAL A CA 1
ATOM 3724 C C . VAL A 1 460 ? -14.539 28.156 24.391 1 98.44 460 VAL A C 1
ATOM 3726 O O . VAL A 1 460 ? -14.602 27.984 23.172 1 98.44 460 VAL A O 1
ATOM 3729 N N . VAL A 1 461 ? -15.148 29.094 24.984 1 97.94 461 VAL A N 1
ATOM 3730 C CA . VAL A 1 461 ? -16.109 29.953 24.297 1 97.94 461 VAL A CA 1
ATOM 3731 C C . VAL A 1 461 ? -15.383 30.797 23.234 1 97.94 461 VAL A C 1
ATOM 3733 O O . VAL A 1 461 ? -15.906 31 22.141 1 97.94 461 VAL A O 1
ATOM 3736 N N . LYS A 1 462 ? -14.203 31.203 23.5 1 96.38 462 LYS A N 1
ATOM 3737 C CA . LYS A 1 462 ? -13.469 32.094 22.609 1 96.38 462 LYS A CA 1
ATOM 3738 C C . LYS A 1 462 ? -12.609 31.312 21.625 1 96.38 462 LYS A C 1
ATOM 3740 O O . LYS A 1 462 ? -11.938 31.906 20.781 1 96.38 462 LYS A O 1
ATOM 3745 N N . MET A 1 463 ? -12.594 30.031 21.781 1 96.38 463 MET A N 1
ATOM 3746 C CA . MET A 1 463 ? -11.805 29.203 20.875 1 96.38 463 MET A CA 1
ATOM 3747 C C . MET A 1 463 ? -12.195 29.453 19.422 1 96.38 463 MET A C 1
ATOM 3749 O O . MET A 1 463 ? -13.367 29.328 19.062 1 96.38 463 MET A O 1
ATOM 3753 N N . LYS A 1 464 ? -11.227 29.812 18.625 1 93.12 464 LYS A N 1
ATOM 3754 C CA . LYS A 1 464 ? -11.453 30.016 17.188 1 93.12 464 LYS A CA 1
ATOM 3755 C C . LYS A 1 464 ? -11.469 28.672 16.453 1 93.12 464 LYS A C 1
ATOM 3757 O O . LYS A 1 464 ? -11 27.672 16.984 1 93.12 464 LYS A O 1
ATOM 3762 N N . LYS A 1 465 ? -12.062 28.656 15.297 1 94.25 465 LYS A N 1
ATOM 3763 C CA . LYS A 1 465 ? -12.086 27.422 14.516 1 94.25 465 LYS A CA 1
ATOM 3764 C C . LYS A 1 465 ? -11.93 27.719 13.023 1 94.25 465 LYS A C 1
ATOM 3766 O O . LYS A 1 465 ? -12.391 28.75 12.531 1 94.25 465 LYS A O 1
ATOM 3771 N N . VAL A 1 466 ? -11.164 26.938 12.375 1 93.38 466 VAL A N 1
ATOM 3772 C CA . VAL A 1 466 ? -11.109 26.828 10.922 1 93.38 466 VAL A CA 1
ATOM 3773 C C . VAL A 1 466 ? -11.539 25.422 10.5 1 93.38 466 VAL A C 1
ATOM 3775 O O . VAL A 1 466 ? -10.859 24.438 10.812 1 93.38 466 VAL A O 1
ATOM 3778 N N . ILE A 1 467 ? -12.68 25.359 9.82 1 96.31 467 ILE A N 1
ATOM 3779 C CA . ILE A 1 467 ? -13.227 24.062 9.391 1 96.31 467 ILE A CA 1
ATOM 3780 C C . ILE A 1 467 ? -13.133 23.938 7.875 1 96.31 467 ILE A C 1
ATOM 3782 O O . ILE A 1 467 ? -13.914 24.562 7.145 1 96.31 467 ILE A O 1
ATOM 3786 N N . GLY A 1 468 ? -12.227 23.047 7.477 1 95.19 468 GLY A N 1
ATOM 3787 C CA . GLY A 1 468 ? -12.062 22.812 6.051 1 95.19 468 GLY A CA 1
ATOM 3788 C C . GLY A 1 468 ? -11.227 23.875 5.359 1 95.19 468 GLY A C 1
ATOM 3789 O O . GLY A 1 468 ? -10.055 24.062 5.684 1 95.19 468 GLY A O 1
ATOM 3790 N N . TYR A 1 469 ? -11.891 24.547 4.387 1 92.88 469 TYR A N 1
ATOM 3791 C CA . TYR A 1 469 ? -11.164 25.531 3.592 1 92.88 469 TYR A CA 1
ATOM 3792 C C . TYR A 1 469 ? -11.805 26.906 3.703 1 92.88 469 TYR A C 1
ATOM 3794 O O . TYR A 1 469 ? -12.883 27.047 4.281 1 92.88 469 TYR A O 1
ATOM 3802 N N . THR A 1 470 ? -11.078 27.891 3.207 1 89.31 470 THR A N 1
ATOM 3803 C CA . THR A 1 470 ? -11.523 29.281 3.293 1 89.31 470 THR A CA 1
ATOM 3804 C C . THR A 1 470 ? -12.219 29.703 2.002 1 89.31 470 THR A C 1
ATOM 3806 O O . THR A 1 470 ? -12.328 28.922 1.06 1 89.31 470 THR A O 1
ATOM 3809 N N . GLU A 1 471 ? -12.711 30.906 1.89 1 87.62 471 GLU A N 1
ATOM 3810 C CA . GLU A 1 471 ? -13.633 31.406 0.873 1 87.62 471 GLU A CA 1
ATOM 3811 C C . GLU A 1 471 ? -12.977 31.422 -0.505 1 87.62 471 GLU A C 1
ATOM 3813 O O . GLU A 1 471 ? -13.664 31.375 -1.526 1 87.62 471 GLU A O 1
ATOM 3818 N N . GLU A 1 472 ? -11.68 31.5 -0.63 1 88.12 472 GLU A N 1
ATOM 3819 C CA . GLU A 1 472 ? -11 31.594 -1.917 1 88.12 472 GLU A CA 1
ATOM 3820 C C . GLU A 1 472 ? -11.234 30.328 -2.756 1 88.12 472 GLU A C 1
ATOM 3822 O O . GLU A 1 472 ? -11.031 30.344 -3.973 1 88.12 472 GLU A O 1
ATOM 3827 N N . TYR A 1 473 ? -11.656 29.234 -2.182 1 91.44 473 TYR A N 1
ATOM 3828 C CA . TYR A 1 473 ? -11.891 28 -2.906 1 91.44 473 TYR A CA 1
ATOM 3829 C C . TYR A 1 473 ? -13.289 27.969 -3.521 1 91.44 473 TYR A C 1
ATOM 3831 O O . TYR A 1 473 ? -13.578 27.141 -4.379 1 91.44 473 TYR A O 1
ATOM 3839 N N . GLU A 1 474 ? -14.141 28.828 -3.08 1 88.81 474 GLU A N 1
ATOM 3840 C CA . GLU A 1 474 ? -15.516 28.875 -3.576 1 88.81 474 GLU A CA 1
ATOM 3841 C C . GLU A 1 474 ? -15.68 29.969 -4.629 1 88.81 474 GLU A C 1
ATOM 3843 O O . GLU A 1 474 ? -16.516 29.844 -5.535 1 88.81 474 GLU A O 1
ATOM 3848 N N . ARG A 1 475 ? -14.906 30.953 -4.492 1 87.88 475 ARG A N 1
ATOM 3849 C CA . ARG A 1 475 ? -15.016 32.094 -5.402 1 87.88 475 ARG A CA 1
ATOM 3850 C C . ARG A 1 475 ? -14.195 31.859 -6.668 1 87.88 475 ARG A C 1
ATOM 3852 O O . ARG A 1 475 ? -12.984 31.641 -6.598 1 87.88 475 ARG A O 1
ATOM 3859 N N . THR A 1 476 ? -14.805 31.969 -7.75 1 86.81 476 THR A N 1
ATOM 3860 C CA . THR A 1 476 ? -14.156 31.719 -9.031 1 86.81 476 THR A CA 1
ATOM 3861 C C . THR A 1 476 ? -12.961 32.656 -9.234 1 86.81 476 THR A C 1
ATOM 3863 O O . THR A 1 476 ? -13.086 33.875 -9.086 1 86.81 476 THR A O 1
ATOM 3866 N N . GLY A 1 477 ? -11.836 32.094 -9.43 1 87.88 477 GLY A N 1
ATOM 3867 C CA . GLY A 1 477 ? -10.648 32.875 -9.805 1 87.88 477 GLY A CA 1
ATOM 3868 C C . GLY A 1 477 ? -9.859 33.344 -8.609 1 87.88 477 GLY A C 1
ATOM 3869 O O . GLY A 1 477 ? -8.719 33.781 -8.75 1 87.88 477 GLY A O 1
ATOM 3870 N N . ALA A 1 478 ? -10.453 33.344 -7.422 1 88.19 478 ALA A N 1
ATOM 3871 C CA . ALA A 1 478 ? -9.828 33.938 -6.242 1 88.19 478 ALA A CA 1
ATOM 3872 C C . ALA A 1 478 ? -8.508 33.25 -5.918 1 88.19 478 ALA A C 1
ATOM 3874 O O . ALA A 1 478 ? -7.508 33.906 -5.621 1 88.19 478 ALA A O 1
ATOM 3875 N N . LEU A 1 479 ? -8.484 31.969 -5.957 1 89.44 479 LEU A N 1
ATOM 3876 C CA . LEU A 1 479 ? -7.246 31.25 -5.68 1 89.44 479 LEU A CA 1
ATOM 3877 C C . LEU A 1 479 ? -6.207 31.516 -6.766 1 89.44 479 LEU A C 1
ATOM 3879 O O . LEU A 1 479 ? -5.02 31.656 -6.473 1 89.44 479 LEU A O 1
ATOM 3883 N N . ASP A 1 480 ? -6.637 31.594 -7.93 1 88.75 480 ASP A N 1
ATOM 3884 C CA . ASP A 1 480 ? -5.727 31.844 -9.047 1 88.75 480 ASP A CA 1
ATOM 3885 C C . ASP A 1 480 ? -5.09 33.219 -8.938 1 88.75 480 ASP A C 1
ATOM 3887 O O . ASP A 1 480 ? -3.941 33.406 -9.336 1 88.75 480 ASP A O 1
ATOM 3891 N N . GLU A 1 481 ? -5.84 34.156 -8.383 1 87.38 481 GLU A N 1
ATOM 3892 C CA . GLU A 1 481 ? -5.281 35.469 -8.125 1 87.38 481 GLU A CA 1
ATOM 3893 C C . GLU A 1 481 ? -4.102 35.406 -7.16 1 87.38 481 GLU A C 1
ATOM 3895 O O . GLU A 1 481 ? -3.125 36.125 -7.309 1 87.38 481 GLU A O 1
ATOM 3900 N N . MET A 1 482 ? -4.18 34.531 -6.305 1 86.5 482 MET A N 1
ATOM 3901 C CA . MET A 1 482 ? -3.111 34.344 -5.324 1 86.5 482 MET A CA 1
ATOM 3902 C C . MET A 1 482 ? -1.875 33.719 -5.965 1 86.5 482 MET A C 1
ATOM 3904 O O . MET A 1 482 ? -0.776 33.812 -5.414 1 86.5 482 MET A O 1
ATOM 3908 N N . PHE A 1 483 ? -2.047 33.125 -7.121 1 90.88 483 PHE A N 1
ATOM 3909 C CA . PHE A 1 483 ? -0.948 32.469 -7.805 1 90.88 483 PHE A CA 1
ATOM 3910 C C . PHE A 1 483 ? -0.395 33.344 -8.93 1 90.88 483 PHE A C 1
ATOM 3912 O O . PHE A 1 483 ? 0.464 32.906 -9.695 1 90.88 483 PHE A O 1
ATOM 3919 N N . GLU A 1 484 ? -0.821 34.5 -9.023 1 85.56 484 GLU A N 1
ATOM 3920 C CA . GLU A 1 484 ? -0.462 35.375 -10.133 1 85.56 484 GLU A CA 1
ATOM 3921 C C . GLU A 1 484 ? 1.039 35.625 -10.156 1 85.56 484 GLU A C 1
ATOM 3923 O O . GLU A 1 484 ? 1.631 35.781 -11.234 1 85.56 484 GLU A O 1
ATOM 3928 N N . THR A 1 485 ? 1.676 35.688 -9.039 1 85.75 485 THR A N 1
ATOM 3929 C CA . THR A 1 485 ? 3.092 36.031 -8.977 1 85.75 485 THR A CA 1
ATOM 3930 C C . THR A 1 485 ? 3.957 34.812 -9.289 1 85.75 485 THR A C 1
ATOM 3932 O O . THR A 1 485 ? 5.16 34.938 -9.516 1 85.75 485 THR A O 1
ATOM 3935 N N . LEU A 1 486 ? 3.391 33.656 -9.219 1 92.19 486 LEU A N 1
ATOM 3936 C CA . LEU A 1 486 ? 4.145 32.438 -9.531 1 92.19 486 LEU A CA 1
ATOM 3937 C C . LEU A 1 486 ? 4.219 32.219 -11.039 1 92.19 486 LEU A C 1
ATOM 3939 O O . LEU A 1 486 ? 3.316 31.609 -11.625 1 92.19 486 LEU A O 1
ATOM 3943 N N . GLN A 1 487 ? 5.328 32.719 -11.602 1 89.75 487 GLN A N 1
ATOM 3944 C CA . GLN A 1 487 ? 5.516 32.594 -13.047 1 89.75 487 GLN A CA 1
ATOM 3945 C C . GLN A 1 487 ? 6.363 31.359 -13.391 1 89.75 487 GLN A C 1
ATOM 3947 O O . GLN A 1 487 ? 7.586 31.391 -13.227 1 89.75 487 GLN A O 1
ATOM 3952 N N . LEU A 1 488 ? 5.684 30.328 -13.828 1 94.12 488 LEU A N 1
ATOM 3953 C CA . LEU A 1 488 ? 6.371 29.109 -14.219 1 94.12 488 LEU A CA 1
ATOM 3954 C C . LEU A 1 488 ? 6.355 28.922 -15.727 1 94.12 488 LEU A C 1
ATOM 3956 O O . LEU A 1 488 ? 5.418 29.359 -16.406 1 94.12 488 LEU A O 1
ATOM 3960 N N . SER A 1 489 ? 7.453 28.375 -16.234 1 93.5 489 SER A N 1
ATOM 3961 C CA . SER A 1 489 ? 7.57 28.109 -17.672 1 93.5 489 SER A CA 1
ATOM 3962 C C . SER A 1 489 ? 7.871 26.641 -17.938 1 93.5 489 SER A C 1
ATOM 3964 O O . SER A 1 489 ? 8.562 26 -17.156 1 93.5 489 SER A O 1
ATOM 3966 N N . ARG A 1 490 ? 7.402 26.109 -19.094 1 92.19 490 ARG A N 1
ATOM 3967 C CA . ARG A 1 490 ? 7.656 24.719 -19.484 1 92.19 490 ARG A CA 1
ATOM 3968 C C . ARG A 1 490 ? 9.133 24.5 -19.797 1 92.19 490 ARG A C 1
ATOM 3970 O O . ARG A 1 490 ? 9.617 23.375 -19.781 1 92.19 490 ARG A O 1
ATOM 3977 N N . SER A 1 491 ? 9.844 25.578 -20.031 1 93.5 491 SER A N 1
ATOM 3978 C CA . SER A 1 491 ? 11.273 25.469 -20.328 1 93.5 491 SER A CA 1
ATOM 3979 C C . SER A 1 491 ? 12.102 25.391 -19.062 1 93.5 491 SER A C 1
ATOM 3981 O O . SER A 1 491 ? 13.289 25.062 -19.109 1 93.5 491 SER A O 1
ATOM 3983 N N . ASP A 1 492 ? 11.477 25.641 -17.922 1 93.88 492 ASP A N 1
ATOM 3984 C CA . ASP A 1 492 ? 12.195 25.594 -16.656 1 93.88 492 ASP A CA 1
ATOM 3985 C C . ASP A 1 492 ? 12.562 24.141 -16.297 1 93.88 492 ASP A C 1
ATOM 3987 O O . ASP A 1 492 ? 11.789 23.219 -16.547 1 93.88 492 ASP A O 1
ATOM 3991 N N . SER A 1 493 ? 13.734 24 -15.734 1 93 493 SER A N 1
ATOM 3992 C CA . SER A 1 493 ? 14.086 22.719 -15.125 1 93 493 SER A CA 1
ATOM 3993 C C . SER A 1 493 ? 13.359 22.531 -13.789 1 93 493 SER A C 1
ATOM 3995 O O . SER A 1 493 ? 12.789 23.469 -13.25 1 93 493 SER A O 1
ATOM 3997 N N . PHE A 1 494 ? 13.414 21.281 -13.312 1 93.62 494 PHE A N 1
ATOM 3998 C CA . PHE A 1 494 ? 12.805 21 -12.016 1 93.62 494 PHE A CA 1
ATOM 3999 C C . PHE A 1 494 ? 13.414 21.891 -10.938 1 93.62 494 PHE A C 1
ATOM 4001 O O . PHE A 1 494 ? 12.695 22.422 -10.086 1 93.62 494 PHE A O 1
ATOM 4008 N N . PHE A 1 495 ? 14.734 22.109 -11.008 1 93.94 495 PHE A N 1
ATOM 4009 C CA . PHE A 1 495 ? 15.43 22.922 -10.023 1 93.94 495 PHE A CA 1
ATOM 4010 C C . PHE A 1 495 ? 14.945 24.375 -10.078 1 93.94 495 PHE A C 1
ATOM 4012 O O . PHE A 1 495 ? 14.68 24.984 -9.039 1 93.94 495 PHE A O 1
ATOM 4019 N N . VAL A 1 496 ? 14.82 24.891 -11.219 1 93.88 496 VAL A N 1
ATOM 4020 C CA . VAL A 1 496 ? 14.367 26.266 -11.391 1 93.88 496 VAL A CA 1
ATOM 4021 C C . VAL A 1 496 ? 12.922 26.406 -10.898 1 93.88 496 VAL A C 1
ATOM 4023 O O . VAL A 1 496 ? 12.586 27.375 -10.227 1 93.88 496 VAL A O 1
ATOM 4026 N N . LEU A 1 497 ? 12.086 25.438 -11.242 1 95.44 497 LEU A N 1
ATOM 4027 C CA . LEU A 1 497 ? 10.711 25.453 -10.758 1 95.44 497 LEU A CA 1
ATOM 4028 C C . LEU A 1 497 ? 10.672 25.453 -9.234 1 95.44 497 LEU A C 1
ATOM 4030 O O . LEU A 1 497 ? 9.938 26.25 -8.633 1 95.44 497 LEU A O 1
ATOM 4034 N N . MET A 1 498 ? 11.453 24.594 -8.648 1 93.62 498 MET A N 1
ATOM 4035 C CA . MET A 1 498 ? 11.469 24.5 -7.191 1 93.62 498 MET A CA 1
ATOM 4036 C C . MET A 1 498 ? 11.961 25.797 -6.566 1 93.62 498 MET A C 1
ATOM 4038 O O . MET A 1 498 ? 11.461 26.219 -5.52 1 93.62 498 MET A O 1
ATOM 4042 N N . THR A 1 499 ? 12.914 26.438 -7.191 1 91.5 499 THR A N 1
ATOM 4043 C CA . THR A 1 499 ? 13.398 27.734 -6.723 1 91.5 499 THR A CA 1
ATOM 4044 C C . THR A 1 499 ? 12.289 28.766 -6.754 1 91.5 499 THR A C 1
ATOM 4046 O O . THR A 1 499 ? 12.078 29.5 -5.777 1 91.5 499 THR A O 1
ATOM 4049 N N . LYS A 1 500 ? 11.586 28.797 -7.824 1 92.25 500 LYS A N 1
ATOM 4050 C CA . LYS A 1 500 ? 10.492 29.75 -7.977 1 92.25 500 LYS A CA 1
ATOM 4051 C C . LYS A 1 500 ? 9.367 29.453 -6.988 1 92.25 500 LYS A C 1
ATOM 4053 O O . LYS A 1 500 ? 8.789 30.375 -6.398 1 92.25 500 LYS A O 1
ATOM 4058 N N . VAL A 1 501 ? 9.047 28.203 -6.832 1 94.12 501 VAL A N 1
ATOM 4059 C CA . VAL A 1 501 ? 7.98 27.781 -5.938 1 94.12 501 VAL A CA 1
ATOM 4060 C C . VAL A 1 501 ? 8.352 28.109 -4.492 1 94.12 501 VAL A C 1
ATOM 4062 O O . VAL A 1 501 ? 7.508 28.578 -3.721 1 94.12 501 VAL A O 1
ATOM 4065 N N . ASN A 1 502 ? 9.57 27.875 -4.129 1 90.25 502 ASN A N 1
ATOM 4066 C CA . ASN A 1 502 ? 10.008 28.188 -2.775 1 90.25 502 ASN A CA 1
ATOM 4067 C C . ASN A 1 502 ? 9.938 29.688 -2.506 1 90.25 502 ASN A C 1
ATOM 4069 O O . ASN A 1 502 ? 9.547 30.109 -1.414 1 90.25 502 ASN A O 1
ATOM 4073 N N . ARG A 1 503 ? 10.375 30.438 -3.477 1 88.62 503 ARG A N 1
ATOM 4074 C CA . ARG A 1 503 ? 10.242 31.875 -3.359 1 88.62 503 ARG A CA 1
ATOM 4075 C C . ARG A 1 503 ? 8.789 32.281 -3.188 1 88.62 503 ARG A C 1
ATOM 4077 O O . ARG A 1 503 ? 8.469 33.125 -2.352 1 88.62 503 ARG A O 1
ATOM 4084 N N . PHE A 1 504 ? 7.961 31.734 -3.912 1 91.06 504 PHE A N 1
ATOM 4085 C CA . PHE A 1 504 ? 6.527 31.984 -3.844 1 91.06 504 PHE A CA 1
ATOM 4086 C C . PHE A 1 504 ? 5.984 31.641 -2.459 1 91.06 504 PHE A C 1
ATOM 4088 O O . PHE A 1 504 ? 5.211 32.406 -1.886 1 91.06 504 PHE A O 1
ATOM 4095 N N . LYS A 1 505 ? 6.371 30.562 -1.944 1 90.38 505 LYS A N 1
ATOM 4096 C CA . LYS A 1 505 ? 5.941 30.125 -0.616 1 90.38 505 LYS A CA 1
ATOM 4097 C C . LYS A 1 505 ? 6.355 31.141 0.447 1 90.38 505 LYS A C 1
ATOM 4099 O O . LYS A 1 505 ? 5.598 31.422 1.381 1 90.38 505 LYS A O 1
ATOM 4104 N N . ILE A 1 506 ? 7.492 31.672 0.328 1 87.81 506 ILE A N 1
ATOM 4105 C CA . ILE A 1 506 ? 7.98 32.688 1.274 1 87.81 506 ILE A CA 1
ATOM 4106 C C . ILE A 1 506 ? 7.117 33.938 1.186 1 87.81 506 ILE A C 1
ATOM 4108 O O . ILE A 1 506 ? 6.754 34.531 2.209 1 87.81 506 ILE A O 1
ATOM 4112 N N . GLU A 1 507 ? 6.848 34.281 0.018 1 87.25 507 GLU A N 1
ATOM 4113 C CA . GLU A 1 507 ? 5.98 35.438 -0.168 1 87.25 507 GLU A CA 1
ATOM 4114 C C . GLU A 1 507 ? 4.617 35.219 0.488 1 87.25 507 GLU A C 1
ATOM 4116 O O . GLU A 1 507 ? 4.094 36.125 1.155 1 87.25 507 GLU A O 1
ATOM 4121 N N . GLN A 1 508 ? 4.102 34.062 0.28 1 86.94 508 GLN A N 1
ATOM 4122 C CA . GLN A 1 508 ? 2.814 33.719 0.882 1 86.94 508 GLN A CA 1
ATOM 4123 C C . GLN A 1 508 ? 2.904 33.719 2.406 1 86.94 508 GLN A C 1
ATOM 4125 O O . GLN A 1 508 ? 1.964 34.125 3.09 1 86.94 508 GLN A O 1
ATOM 4130 N N . LEU A 1 509 ? 3.959 33.25 2.879 1 86.44 509 LEU A N 1
ATOM 4131 C CA . LEU A 1 509 ? 4.168 33.219 4.324 1 86.44 509 LEU A CA 1
ATOM 4132 C C . LEU A 1 509 ? 4.242 34.625 4.898 1 86.44 509 LEU A C 1
ATOM 4134 O O . LEU A 1 509 ? 3.697 34.875 5.977 1 86.44 509 LEU A O 1
ATOM 4138 N N . MET A 1 510 ? 4.977 35.5 4.238 1 86.56 510 MET A N 1
ATOM 4139 C CA . MET A 1 510 ? 5.062 36.875 4.684 1 86.56 510 MET A CA 1
ATOM 4140 C C . MET A 1 510 ? 3.689 37.562 4.664 1 86.56 510 MET A C 1
ATOM 4142 O O . MET A 1 510 ? 3.357 38.312 5.562 1 86.56 510 MET A O 1
ATOM 4146 N N . ASP A 1 511 ? 2.963 37.219 3.68 1 83.69 511 ASP A N 1
ATOM 4147 C CA . ASP A 1 511 ? 1.599 37.719 3.602 1 83.69 511 ASP A CA 1
ATOM 4148 C C . ASP A 1 511 ? 0.745 37.188 4.75 1 83.69 511 ASP A C 1
ATOM 4150 O O . ASP A 1 511 ? -0.059 37.906 5.328 1 83.69 511 ASP A O 1
ATOM 4154 N N . PHE A 1 512 ? 0.86 36 5.051 1 84.19 512 PHE A N 1
ATOM 4155 C CA . PHE A 1 512 ? 0.147 35.344 6.137 1 84.19 512 PHE A CA 1
ATOM 4156 C C . PHE A 1 512 ? 0.475 36 7.473 1 84.19 512 PHE A C 1
ATOM 4158 O O . PHE A 1 512 ? -0.426 36.344 8.242 1 84.19 512 PHE A O 1
ATOM 4165 N N . VAL A 1 513 ? 1.747 36.25 7.707 1 83.44 513 VAL A N 1
ATOM 4166 C CA . VAL A 1 513 ? 2.189 36.844 8.953 1 83.44 513 VAL A CA 1
ATOM 4167 C C . VAL A 1 513 ? 1.66 38.281 9.055 1 83.44 513 VAL A C 1
ATOM 4169 O O . VAL A 1 513 ? 1.317 38.75 10.141 1 83.44 513 VAL A O 1
ATOM 4172 N N . SER A 1 514 ? 1.549 38.844 7.887 1 82.94 514 SER A N 1
ATOM 4173 C CA . SER A 1 514 ? 1.147 40.25 7.836 1 82.94 514 SER A CA 1
ATOM 4174 C C . SER A 1 514 ? -0.367 40.406 7.93 1 82.94 514 SER A C 1
ATOM 4176 O O . SER A 1 514 ? -0.887 41.531 7.977 1 82.94 514 SER A O 1
ATOM 4178 N N . SER A 1 515 ? -1.04 39.281 7.934 1 79.94 515 SER A N 1
ATOM 4179 C CA . SER A 1 515 ? -2.498 39.344 7.906 1 79.94 515 SER A CA 1
ATOM 4180 C C . SER A 1 515 ? -3.098 38.719 9.156 1 79.94 515 SER A C 1
ATOM 4182 O O . SER A 1 515 ? -2.367 38.25 10.031 1 79.94 515 SER A O 1
ATOM 4184 N N . ASP A 1 516 ? -4.5 38.719 9.211 1 76.56 516 ASP A N 1
ATOM 4185 C CA . ASP A 1 516 ? -5.215 38.125 10.328 1 76.56 516 ASP A CA 1
ATOM 4186 C C . ASP A 1 516 ? -5.734 36.75 9.961 1 76.56 516 ASP A C 1
ATOM 4188 O O . ASP A 1 516 ? -6.57 36.188 10.664 1 76.56 516 ASP A O 1
ATOM 4192 N N . SER A 1 517 ? -5.172 36.281 8.883 1 78.19 517 SER A N 1
ATOM 4193 C CA . SER A 1 517 ? -5.59 34.969 8.445 1 78.19 517 SER A CA 1
ATOM 4194 C C . SER A 1 517 ? -5.164 33.875 9.453 1 78.19 517 SER A C 1
ATOM 4196 O O . SER A 1 517 ? -4.098 34 10.062 1 78.19 517 SER A O 1
ATOM 4198 N N . LEU A 1 518 ? -6.012 32.875 9.617 1 78.44 518 LEU A N 1
ATOM 4199 C CA . LEU A 1 518 ? -5.73 31.812 10.578 1 78.44 518 LEU A CA 1
ATOM 4200 C C . LEU A 1 518 ? -5.156 30.594 9.883 1 78.44 518 LEU A C 1
ATOM 4202 O O . LEU A 1 518 ? -4.609 29.703 10.539 1 78.44 518 LEU A O 1
ATOM 4206 N N . LEU A 1 519 ? -5.254 30.531 8.617 1 78.69 519 LEU A N 1
ATOM 4207 C CA . LEU A 1 519 ? -4.789 29.359 7.887 1 78.69 519 LEU A CA 1
ATOM 4208 C C . LEU A 1 519 ? -3.398 29.594 7.305 1 78.69 519 LEU A C 1
ATOM 4210 O O . LEU A 1 519 ? -3.211 30.484 6.48 1 78.69 519 LEU A O 1
ATOM 4214 N N . ASN A 1 520 ? -2.418 28.844 7.734 1 80.75 520 ASN A N 1
ATOM 4215 C CA . ASN A 1 520 ? -1.075 28.891 7.164 1 80.75 520 ASN A CA 1
ATOM 4216 C C . ASN A 1 520 ? -1.041 28.297 5.758 1 80.75 520 ASN A C 1
ATOM 4218 O O . ASN A 1 520 ? -1.303 27.094 5.578 1 80.75 520 ASN A O 1
ATOM 4222 N N . PRO A 1 521 ? -0.732 29.078 4.812 1 82 521 PRO A N 1
ATOM 4223 C CA . PRO A 1 521 ? -0.866 28.641 3.42 1 82 521 PRO A CA 1
ATOM 4224 C C . PRO A 1 521 ? 0.209 27.641 3.008 1 82 521 PRO A C 1
ATOM 4226 O O . PRO A 1 521 ? 0.107 27.031 1.944 1 82 521 PRO A O 1
ATOM 4229 N N . ILE A 1 522 ? 1.252 27.469 3.74 1 84.88 522 ILE A N 1
ATOM 4230 C CA . ILE A 1 522 ? 2.35 26.625 3.264 1 84.88 522 ILE A CA 1
ATOM 4231 C C . ILE A 1 522 ? 2.359 25.312 4.023 1 84.88 522 ILE A C 1
ATOM 4233 O O . ILE A 1 522 ? 3.217 24.453 3.787 1 84.88 522 ILE A O 1
ATOM 4237 N N . GLU A 1 523 ? 1.497 25.125 4.91 1 87.69 523 GLU A N 1
ATOM 4238 C CA . GLU A 1 523 ? 1.352 23.844 5.605 1 87.69 523 GLU A CA 1
ATOM 4239 C C . GLU A 1 523 ? 0.562 22.844 4.762 1 87.69 523 GLU A C 1
ATOM 4241 O O . GLU A 1 523 ? -0.22 23.25 3.895 1 87.69 523 GLU A O 1
ATOM 4246 N N . PRO A 1 524 ? 0.853 21.547 5.066 1 90.5 524 PRO A N 1
ATOM 4247 C CA . PRO A 1 524 ? 0.077 20.562 4.324 1 90.5 524 PRO A CA 1
ATOM 4248 C C . PRO A 1 524 ? -1.427 20.688 4.547 1 90.5 524 PRO A C 1
ATOM 4250 O O . PRO A 1 524 ? -1.872 20.875 5.684 1 90.5 524 PRO A O 1
ATOM 4253 N N . LEU A 1 525 ? -2.129 20.641 3.496 1 94.62 525 LEU A N 1
ATOM 4254 C CA . LEU A 1 525 ? -3.564 20.875 3.586 1 94.62 525 LEU A CA 1
ATOM 4255 C C . LEU A 1 525 ? -4.352 19.656 3.148 1 94.62 525 LEU A C 1
ATOM 4257 O O . LEU A 1 525 ? -5.57 19.594 3.342 1 94.62 525 LEU A O 1
ATOM 4261 N N . VAL A 1 526 ? -3.672 18.641 2.613 1 96.62 526 VAL A N 1
ATOM 4262 C CA . VAL A 1 526 ? -4.406 17.516 2.035 1 96.62 526 VAL A CA 1
ATOM 4263 C C . VAL A 1 526 ? -4.164 16.266 2.861 1 96.62 526 VAL A C 1
ATOM 4265 O O . VAL A 1 526 ? -4.133 15.148 2.32 1 96.62 526 VAL A O 1
ATOM 4268 N N . MET A 1 527 ? -3.992 16.375 4.078 1 95.88 527 MET A N 1
ATOM 4269 C CA . MET A 1 527 ? -3.912 15.273 5.035 1 95.88 527 MET A CA 1
ATOM 4270 C C . MET A 1 527 ? -5.227 15.109 5.793 1 95.88 527 MET A C 1
ATOM 4272 O O . MET A 1 527 ? -5.922 16.094 6.051 1 95.88 527 MET A O 1
ATOM 4276 N N . ALA A 1 528 ? -5.531 13.883 6.129 1 96.31 528 ALA A N 1
ATOM 4277 C CA . ALA A 1 528 ? -6.707 13.625 6.957 1 96.31 528 ALA A CA 1
ATOM 4278 C C . ALA A 1 528 ? -6.379 13.797 8.438 1 96.31 528 ALA A C 1
ATOM 4280 O O . ALA A 1 528 ? -6.098 12.82 9.133 1 96.31 528 ALA A O 1
ATOM 4281 N N . ASN A 1 529 ? -6.566 15.078 8.852 1 95.81 529 ASN A N 1
ATOM 4282 C CA . ASN A 1 529 ? -6.172 15.375 10.219 1 95.81 529 ASN A CA 1
ATOM 4283 C C . ASN A 1 529 ? -6.93 16.578 10.766 1 95.81 529 ASN A C 1
ATOM 4285 O O . ASN A 1 529 ? -7.59 17.297 10.016 1 95.81 529 ASN A O 1
ATOM 4289 N N . ALA A 1 530 ? -6.902 16.734 12.031 1 96.44 530 ALA A N 1
ATOM 4290 C CA . ALA A 1 530 ? -7.367 17.891 12.797 1 96.44 530 ALA A CA 1
ATOM 4291 C C . ALA A 1 530 ? -6.367 18.266 13.891 1 96.44 530 ALA A C 1
ATOM 4293 O O . ALA A 1 530 ? -5.641 17.406 14.398 1 96.44 530 ALA A O 1
ATOM 4294 N N . PHE A 1 531 ? -6.359 19.641 14.211 1 94.06 531 PHE A N 1
ATOM 4295 C CA . PHE A 1 531 ? -5.359 20.125 15.156 1 94.06 531 PHE A CA 1
ATOM 4296 C C . PHE A 1 531 ? -5.961 21.156 16.094 1 94.06 531 PHE A C 1
ATOM 4298 O O . PHE A 1 531 ? -6.844 21.922 15.711 1 94.06 531 PHE A O 1
ATOM 4305 N N . TYR A 1 532 ? -5.461 21.109 17.297 1 95.44 532 TYR A N 1
ATOM 4306 C CA . TYR A 1 532 ? -5.613 22.234 18.203 1 95.44 532 TYR A CA 1
ATOM 4307 C C . TYR A 1 532 ? -4.289 22.969 18.391 1 95.44 532 TYR A C 1
ATOM 4309 O O . TYR A 1 532 ? -3.283 22.359 18.766 1 95.44 532 TYR A O 1
ATOM 4317 N N . PHE A 1 533 ? -4.301 24.266 18.125 1 89.25 533 PHE A N 1
ATOM 4318 C CA . PHE A 1 533 ? -3.119 25.094 18.328 1 89.25 533 PHE A CA 1
ATOM 4319 C C . PHE A 1 533 ? -3.242 25.922 19.594 1 89.25 533 PHE A C 1
ATOM 4321 O O . PHE A 1 533 ? -3.941 26.938 19.625 1 89.25 533 PHE A O 1
ATOM 4328 N N . PRO A 1 534 ? -2.564 25.594 20.594 1 89.75 534 PRO A N 1
ATOM 4329 C CA . PRO A 1 534 ? -2.715 26.266 21.891 1 89.75 534 PRO A CA 1
ATOM 4330 C C . PRO A 1 534 ? -2.355 27.75 21.844 1 89.75 534 PRO A C 1
ATOM 4332 O O . PRO A 1 534 ? -3.025 28.562 22.469 1 89.75 534 PRO A O 1
ATOM 4335 N N . THR A 1 535 ? -1.37 28.109 21.109 1 81 535 THR A N 1
ATOM 4336 C CA . THR A 1 535 ? -0.855 29.484 21.125 1 81 535 THR A CA 1
ATOM 4337 C C . THR A 1 535 ? -1.816 30.422 20.406 1 81 535 THR A C 1
ATOM 4339 O O . THR A 1 535 ? -1.693 31.641 20.516 1 81 535 THR A O 1
ATOM 4342 N N . LYS A 1 536 ? -2.824 29.891 19.734 1 82.56 536 LYS A N 1
ATOM 4343 C CA . LYS A 1 536 ? -3.848 30.688 19.062 1 82.56 536 LYS A CA 1
ATOM 4344 C C . LYS A 1 536 ? -5.234 30.375 19.625 1 82.56 536 LYS A C 1
ATOM 4346 O O . LYS A 1 536 ? -6.219 31.016 19.25 1 82.56 536 LYS A O 1
ATOM 4351 N N . ASN A 1 537 ? -5.266 29.438 20.516 1 91.81 537 ASN A N 1
ATOM 4352 C CA . ASN A 1 537 ? -6.559 28.891 20.922 1 91.81 537 ASN A CA 1
ATOM 4353 C C . ASN A 1 537 ? -7.465 28.641 19.719 1 91.81 537 ASN A C 1
ATOM 4355 O O . ASN A 1 537 ? -8.586 29.141 19.672 1 91.81 537 ASN A O 1
ATOM 4359 N N . LEU A 1 538 ? -6.891 27.781 18.812 1 92.38 538 LEU A N 1
ATOM 4360 C CA . LEU A 1 538 ? -7.512 27.594 17.516 1 92.38 538 LEU A CA 1
ATOM 4361 C C . LEU A 1 538 ? -7.691 26.109 17.203 1 92.38 538 LEU A C 1
ATOM 4363 O O . LEU A 1 538 ? -6.742 25.328 17.328 1 92.38 538 LEU A O 1
ATOM 4367 N N . LEU A 1 539 ? -8.93 25.766 16.859 1 96.38 539 LEU A N 1
ATOM 4368 C CA . LEU A 1 539 ? -9.211 24.453 16.281 1 96.38 539 LEU A CA 1
ATOM 4369 C C . LEU A 1 539 ? -9.141 24.5 14.766 1 96.38 539 LEU A C 1
ATOM 4371 O O . LEU A 1 539 ? -9.812 25.328 14.133 1 96.38 539 LEU A O 1
ATOM 4375 N N . ASN A 1 540 ? -8.25 23.672 14.203 1 94.69 540 ASN A N 1
ATOM 4376 C CA . ASN A 1 540 ? -8.094 23.609 12.75 1 94.69 540 ASN A CA 1
ATOM 4377 C C . ASN A 1 540 ? -8.406 22.203 12.227 1 94.69 540 ASN A C 1
ATOM 4379 O O . ASN A 1 540 ? -7.727 21.234 12.594 1 94.69 540 ASN A O 1
ATOM 4383 N N . VAL A 1 541 ? -9.43 22.078 11.383 1 97.12 541 VAL A N 1
ATOM 4384 C CA . VAL A 1 541 ? -9.828 20.781 10.812 1 97.12 541 VAL A CA 1
ATOM 4385 C C . VAL A 1 541 ? -9.57 20.797 9.305 1 97.12 541 VAL A C 1
ATOM 4387 O O . VAL A 1 541 ? -10.125 21.625 8.586 1 97.12 541 VAL A O 1
ATOM 4390 N N . LEU A 1 542 ? -8.82 19.859 8.766 1 96.88 542 LEU A N 1
ATOM 4391 C CA . LEU A 1 542 ? -8.453 19.828 7.355 1 96.88 542 LEU A CA 1
ATOM 4392 C C . LEU A 1 542 ? -9.523 19.094 6.539 1 96.88 542 LEU A C 1
ATOM 4394 O O . LEU A 1 542 ? -10.242 18.25 7.066 1 96.88 542 LEU A O 1
ATOM 4398 N N . VAL A 1 543 ? -9.555 19.328 5.316 1 97.31 543 VAL A N 1
ATOM 4399 C CA . VAL A 1 543 ? -10.633 18.938 4.418 1 97.31 543 VAL A CA 1
ATOM 4400 C C . VAL A 1 543 ? -10.688 17.406 4.316 1 97.31 543 VAL A C 1
ATOM 4402 O O . VAL A 1 543 ? -11.766 16.812 4.453 1 97.31 543 VAL A O 1
ATOM 4405 N N . PRO A 1 544 ? -9.57 16.672 4.125 1 97.88 544 PRO A N 1
ATOM 4406 C CA . PRO A 1 544 ? -9.68 15.227 3.951 1 97.88 544 PRO A CA 1
ATOM 4407 C C . PRO A 1 544 ? -10.25 14.531 5.18 1 97.88 544 PRO A C 1
ATOM 4409 O O . PRO A 1 544 ? -10.883 13.477 5.059 1 97.88 544 PRO A O 1
ATOM 4412 N N . PHE A 1 545 ? -10.078 15.125 6.363 1 97.81 545 PHE A N 1
ATOM 4413 C CA . PHE A 1 545 ? -10.633 14.562 7.586 1 97.81 545 PHE A CA 1
ATOM 4414 C C . PHE A 1 545 ? -12.156 14.625 7.57 1 97.81 545 PHE A C 1
ATOM 4416 O O . PHE A 1 545 ? -12.828 13.836 8.234 1 97.81 545 PHE A O 1
ATOM 4423 N N . LEU A 1 546 ? -12.703 15.547 6.832 1 98.06 546 LEU A N 1
ATOM 4424 C CA . LEU A 1 546 ? -14.141 15.797 6.766 1 98.06 546 LEU A CA 1
ATOM 4425 C C . LEU A 1 546 ? -14.766 15.039 5.594 1 98.06 546 LEU A C 1
ATOM 4427 O O . LEU A 1 546 ? -15.828 15.422 5.105 1 98.06 546 LEU A O 1
ATOM 4431 N N . ASP A 1 547 ? -14.141 14.047 5.152 1 96.75 547 ASP A N 1
ATOM 4432 C CA . ASP A 1 547 ? -14.617 13.266 4.016 1 96.75 547 ASP A CA 1
ATOM 4433 C C . ASP A 1 547 ? -14.703 11.781 4.363 1 96.75 547 ASP A C 1
ATOM 4435 O O . ASP A 1 547 ? -14.219 11.359 5.418 1 96.75 547 ASP A O 1
ATOM 4439 N N . LYS A 1 548 ? -15.445 10.945 3.619 1 92.25 548 LYS A N 1
ATOM 4440 C CA . LYS A 1 548 ? -15.523 9.5 3.779 1 92.25 548 LYS A CA 1
ATOM 4441 C C . LYS A 1 548 ? -14.141 8.859 3.682 1 92.25 548 LYS A C 1
ATOM 4443 O O . LYS A 1 548 ? -13.266 9.375 2.98 1 92.25 548 LYS A O 1
ATOM 4448 N N . PRO A 1 549 ? -13.93 7.938 4.359 1 90.44 549 PRO A N 1
ATOM 4449 C CA . PRO A 1 549 ? -14.898 7.184 5.16 1 90.44 549 PRO A CA 1
ATOM 4450 C C . PRO A 1 549 ? -15.023 7.715 6.59 1 90.44 549 PRO A C 1
ATOM 4452 O O . PRO A 1 549 ? -15.812 7.191 7.379 1 90.44 549 PRO A O 1
ATOM 4455 N N . LEU A 1 550 ? -14.344 8.727 6.914 1 94 550 LEU A N 1
ATOM 4456 C CA . LEU A 1 550 ? -14.32 9.234 8.281 1 94 550 LEU A CA 1
ATOM 4457 C C . LEU A 1 550 ? -15.625 9.945 8.617 1 94 550 LEU A C 1
ATOM 4459 O O . LEU A 1 550 ? -16.156 9.805 9.727 1 94 550 LEU A O 1
ATOM 4463 N N . PHE A 1 551 ? -16.094 10.656 7.594 1 95.88 551 PHE A N 1
ATOM 4464 C CA . PHE A 1 551 ? -17.234 11.516 7.855 1 95.88 551 PHE A CA 1
ATOM 4465 C C . PHE A 1 551 ? -18.031 11.758 6.582 1 95.88 551 PHE A C 1
ATOM 4467 O O . PHE A 1 551 ? -17.484 11.727 5.48 1 95.88 551 PHE A O 1
ATOM 4474 N N . ASP A 1 552 ? -19.281 11.953 6.73 1 96.75 552 ASP A N 1
ATOM 4475 C CA . ASP A 1 552 ? -20.188 12.43 5.688 1 96.75 552 ASP A CA 1
ATOM 4476 C C . ASP A 1 552 ? -21.422 13.094 6.297 1 96.75 552 ASP A C 1
ATOM 4478 O O . ASP A 1 552 ? -21.969 12.609 7.285 1 96.75 552 ASP A O 1
ATOM 4482 N N . PHE A 1 553 ? -21.844 14.141 5.66 1 96.94 553 PHE A N 1
ATOM 4483 C CA . PHE A 1 553 ? -22.969 14.906 6.203 1 96.94 553 PHE A CA 1
ATOM 4484 C C . PHE A 1 553 ? -24.25 14.086 6.176 1 96.94 553 PHE A C 1
ATOM 4486 O O . PHE A 1 553 ? -25.219 14.414 6.859 1 96.94 553 PHE A O 1
ATOM 4493 N N . LYS A 1 554 ? -24.234 12.953 5.473 1 95.25 554 LYS A N 1
ATOM 4494 C CA . LYS A 1 554 ? -25.438 12.125 5.336 1 95.25 554 LYS A CA 1
ATOM 4495 C C . LYS A 1 554 ? -25.562 11.148 6.504 1 95.25 554 LYS A C 1
ATOM 4497 O O . LYS A 1 554 ? -26.594 10.492 6.668 1 95.25 554 LYS A O 1
ATOM 4502 N N . TYR A 1 555 ? -24.609 11.07 7.332 1 96.56 555 TYR A N 1
ATOM 4503 C CA . TYR A 1 555 ? -24.703 10.227 8.516 1 96.56 555 TYR A CA 1
ATOM 4504 C C . TYR A 1 555 ? -25.766 10.75 9.477 1 96.56 555 TYR A C 1
ATOM 4506 O O . TYR A 1 555 ? -25.891 11.969 9.656 1 96.56 555 TYR A O 1
ATOM 4514 N N . PRO A 1 556 ? -26.469 9.781 10.164 1 96 556 PRO A N 1
ATOM 4515 C CA . PRO A 1 556 ? -27.25 10.258 11.305 1 96 556 PRO A CA 1
ATOM 4516 C C . PRO A 1 556 ? -26.406 11.023 12.32 1 96 556 PRO A C 1
ATOM 4518 O O . PRO A 1 556 ? -25.219 10.75 12.469 1 96 556 PRO A O 1
ATOM 4521 N N . ARG A 1 557 ? -27.078 11.906 13.055 1 96.25 557 ARG A N 1
ATOM 4522 C CA . ARG A 1 557 ? -26.344 12.805 13.938 1 96.25 557 ARG A CA 1
ATOM 4523 C C . ARG A 1 557 ? -25.578 12.023 15.016 1 96.25 557 ARG A C 1
ATOM 4525 O O . ARG A 1 557 ? -24.484 12.406 15.398 1 96.25 557 ARG A O 1
ATOM 4532 N N . TYR A 1 558 ? -26.172 10.938 15.523 1 96 558 TYR A N 1
ATOM 4533 C CA . TYR A 1 558 ? -25.516 10.18 16.578 1 96 558 TYR A CA 1
ATOM 4534 C C . TYR A 1 558 ? -24.266 9.5 16.062 1 96 558 TYR A C 1
ATOM 4536 O O . TYR A 1 558 ? -23.281 9.344 16.797 1 96 558 TYR A O 1
ATOM 4544 N N . VAL A 1 559 ? -24.234 9.109 14.727 1 96.94 559 VAL A N 1
ATOM 4545 C CA . VAL A 1 559 ? -23.078 8.508 14.078 1 96.94 559 VAL A CA 1
ATOM 4546 C C . VAL A 1 559 ? -21.984 9.555 13.906 1 96.94 559 VAL A C 1
ATOM 4548 O O . VAL A 1 559 ? -20.812 9.305 14.234 1 96.94 559 VAL A O 1
ATOM 4551 N N . ALA A 1 560 ? -22.375 10.695 13.43 1 97.44 560 ALA A N 1
ATOM 4552 C CA . ALA A 1 560 ? -21.422 11.781 13.227 1 97.44 560 ALA A CA 1
ATOM 4553 C C . ALA A 1 560 ? -20.781 12.203 14.547 1 97.44 560 ALA A C 1
ATOM 4555 O O . ALA A 1 560 ? -19.578 12.453 14.609 1 97.44 560 ALA A O 1
ATOM 4556 N N . MET A 1 561 ? -21.578 12.25 15.609 1 97.81 561 MET A N 1
ATOM 4557 C CA . MET A 1 561 ? -21.078 12.656 16.922 1 97.81 561 MET A CA 1
ATOM 4558 C C . MET A 1 561 ? -20.109 11.617 17.484 1 97.81 561 MET A C 1
ATOM 4560 O O . MET A 1 561 ? -19.078 11.969 18.047 1 97.81 561 MET A O 1
ATOM 4564 N N . ALA A 1 562 ? -20.406 10.336 17.281 1 97.5 562 ALA A N 1
ATOM 4565 C CA . ALA A 1 562 ? -19.562 9.258 17.781 1 97.5 562 ALA A CA 1
ATOM 4566 C C . ALA A 1 562 ? -18.25 9.195 17.016 1 97.5 562 ALA A C 1
ATOM 4568 O O . ALA A 1 562 ? -17.203 8.906 17.594 1 97.5 562 ALA A O 1
ATOM 4569 N N . GLY A 1 563 ? -18.328 9.438 15.727 1 96.62 563 GLY A N 1
ATOM 4570 C CA . GLY A 1 563 ? -17.156 9.375 14.891 1 96.62 563 GLY A CA 1
ATOM 4571 C C . GLY A 1 563 ? -16.344 10.656 14.906 1 96.62 563 GLY A C 1
ATOM 4572 O O . GLY A 1 563 ? -15.531 10.875 15.805 1 96.62 563 GLY A O 1
ATOM 4573 N N . VAL A 1 564 ? -16.641 11.531 13.969 1 96.56 564 VAL A N 1
ATOM 4574 C CA . VAL A 1 564 ? -15.914 12.789 13.805 1 96.56 564 VAL A CA 1
ATOM 4575 C C . VAL A 1 564 ? -16.062 13.641 15.062 1 96.56 564 VAL A C 1
ATOM 4577 O O . VAL A 1 564 ? -15.117 14.328 15.469 1 96.56 564 VAL A O 1
ATOM 4580 N N . GLY A 1 565 ? -17.188 13.562 15.703 1 97.81 565 GLY A N 1
ATOM 4581 C CA . GLY A 1 565 ? -17.406 14.32 16.922 1 97.81 565 GLY A CA 1
ATOM 4582 C C . GLY A 1 565 ? -16.438 13.969 18.031 1 97.81 565 GLY A C 1
ATOM 4583 O O . GLY A 1 565 ? -15.938 14.852 18.734 1 97.81 565 GLY A O 1
ATOM 4584 N N . ARG A 1 566 ? -16.156 12.711 18.172 1 97.69 566 ARG A N 1
ATOM 4585 C CA . ARG A 1 566 ? -15.195 12.281 19.188 1 97.69 566 ARG A CA 1
ATOM 4586 C C . ARG A 1 566 ? -13.805 12.844 18.906 1 97.69 566 ARG A C 1
ATOM 4588 O O . ARG A 1 566 ? -13.117 13.281 19.812 1 97.69 566 ARG A O 1
ATOM 4595 N N . VAL A 1 567 ? -13.398 12.797 17.672 1 97.62 567 VAL A N 1
ATOM 4596 C CA . VAL A 1 567 ? -12.062 13.266 17.312 1 97.62 567 VAL A CA 1
ATOM 4597 C C . VAL A 1 567 ? -11.984 14.781 17.484 1 97.62 567 VAL A C 1
ATOM 4599 O O . VAL A 1 567 ? -10.984 15.305 17.969 1 97.62 567 VAL A O 1
ATOM 4602 N N . LEU A 1 568 ? -13.039 15.477 17.078 1 98.31 568 LEU A N 1
ATOM 4603 C CA . LEU A 1 568 ? -13.078 16.922 17.297 1 98.31 568 LEU A CA 1
ATOM 4604 C C . LEU A 1 568 ? -13.047 17.25 18.781 1 98.31 568 LEU A C 1
ATOM 4606 O O . LEU A 1 568 ? -12.375 18.188 19.203 1 98.31 568 LEU A O 1
ATOM 4610 N N . ALA A 1 569 ? -13.773 16.484 19.531 1 98.69 569 ALA A N 1
ATOM 4611 C CA . ALA A 1 569 ? -13.758 16.656 20.984 1 98.69 569 ALA A CA 1
ATOM 4612 C C . ALA A 1 569 ? -12.359 16.391 21.547 1 98.69 569 ALA A C 1
ATOM 4614 O O . ALA A 1 569 ? -11.922 17.078 22.484 1 98.69 569 ALA A O 1
ATOM 4615 N N . HIS A 1 570 ? -11.688 15.398 21.031 1 98.25 570 HIS A N 1
ATOM 4616 C CA . HIS A 1 570 ? -10.297 15.117 21.391 1 98.25 570 HIS A CA 1
ATOM 4617 C C . HIS A 1 570 ? -9.414 16.328 21.125 1 98.25 570 HIS A C 1
ATOM 4619 O O . HIS A 1 570 ? -8.625 16.719 21.984 1 98.25 570 HIS A O 1
ATOM 4625 N N . GLU A 1 571 ? -9.547 16.938 19.938 1 98.38 571 GLU A N 1
ATOM 4626 C CA . GLU A 1 571 ? -8.734 18.094 19.578 1 98.38 571 GLU A CA 1
ATOM 4627 C C . GLU A 1 571 ? -9.016 19.266 20.516 1 98.38 571 GLU A C 1
ATOM 4629 O O . GLU A 1 571 ? -8.086 19.953 20.953 1 98.38 571 GLU A O 1
ATOM 4634 N N . ILE A 1 572 ? -10.25 19.453 20.828 1 98.56 572 ILE A N 1
ATOM 4635 C CA . ILE A 1 572 ? -10.602 20.516 21.766 1 98.56 572 ILE A CA 1
ATOM 4636 C C . ILE A 1 572 ? -10.047 20.188 23.156 1 98.56 572 ILE A C 1
ATOM 4638 O O . ILE A 1 572 ? -9.625 21.078 23.875 1 98.56 572 ILE A O 1
ATOM 4642 N N . GLY A 1 573 ? -10.016 18.938 23.469 1 98.44 573 GLY A N 1
ATOM 4643 C CA . GLY A 1 573 ? -9.453 18.484 24.734 1 98.44 573 GLY A CA 1
ATOM 4644 C C . GLY A 1 573 ? -8.008 18.891 24.938 1 98.44 573 GLY A C 1
ATOM 4645 O O . GLY A 1 573 ? -7.559 19.094 26.062 1 98.44 573 GLY A O 1
ATOM 4646 N N . HIS A 1 574 ? -7.277 19.047 23.875 1 97.88 574 HIS A N 1
ATOM 4647 C CA . HIS A 1 574 ? -5.891 19.484 23.938 1 97.88 574 HIS A CA 1
ATOM 4648 C C . HIS A 1 574 ? -5.789 20.875 24.562 1 97.88 574 HIS A C 1
ATOM 4650 O O . HIS A 1 574 ? -4.723 21.266 25.047 1 97.88 574 HIS A O 1
ATOM 4656 N N . ALA A 1 575 ? -6.809 21.609 24.578 1 97.88 575 ALA A N 1
ATOM 4657 C CA . ALA A 1 575 ? -6.809 22.906 25.234 1 97.88 575 ALA A CA 1
ATOM 4658 C C . ALA A 1 575 ? -6.609 22.766 26.734 1 97.88 575 ALA A C 1
ATOM 4660 O O . ALA A 1 575 ? -6.23 23.734 27.406 1 97.88 575 ALA A O 1
ATOM 4661 N N . PHE A 1 576 ? -6.84 21.578 27.25 1 98.12 576 PHE A N 1
ATOM 4662 C CA . PHE A 1 576 ? -6.812 21.391 28.688 1 98.12 576 PHE A CA 1
ATOM 4663 C C . PHE A 1 576 ? -5.91 20.219 29.062 1 98.12 576 PHE A C 1
ATOM 4665 O O . PHE A 1 576 ? -6.055 19.625 30.125 1 98.12 576 PHE A O 1
ATOM 4672 N N . ASP A 1 577 ? -5.102 19.734 28.188 1 97 577 ASP A N 1
ATOM 4673 C CA . ASP A 1 577 ? -4.098 18.734 28.531 1 97 577 ASP A CA 1
ATOM 4674 C C . ASP A 1 577 ? -2.904 19.375 29.234 1 97 577 ASP A C 1
ATOM 4676 O O . ASP A 1 577 ? -2.975 20.531 29.656 1 97 577 ASP A O 1
ATOM 4680 N N . ILE A 1 578 ? -1.813 18.641 29.422 1 95.25 578 ILE A N 1
ATOM 4681 C CA . ILE A 1 578 ? -0.704 19.109 30.234 1 95.25 578 ILE A CA 1
ATOM 4682 C C . ILE A 1 578 ? -0.026 20.297 29.562 1 95.25 578 ILE A C 1
ATOM 4684 O O . ILE A 1 578 ? 0.588 21.141 30.219 1 95.25 578 ILE A O 1
ATOM 4688 N N . ASN A 1 579 ? -0.17 20.422 28.266 1 91.88 579 ASN A N 1
ATOM 4689 C CA . ASN A 1 579 ? 0.427 21.516 27.516 1 91.88 579 ASN A CA 1
ATOM 4690 C C . ASN A 1 579 ? -0.573 22.656 27.281 1 91.88 579 ASN A C 1
ATOM 4692 O O . ASN A 1 579 ? -0.272 23.812 27.547 1 91.88 579 ASN A O 1
ATOM 4696 N N . GLY A 1 580 ? -1.771 22.266 26.891 1 94.06 580 GLY A N 1
ATOM 4697 C CA . GLY A 1 580 ? -2.781 23.25 26.531 1 94.06 580 GLY A CA 1
ATOM 4698 C C . GLY A 1 580 ? -3.266 24.062 27.719 1 94.06 580 GLY A C 1
ATOM 4699 O O . GLY A 1 580 ? -3.68 25.203 27.562 1 94.06 580 GLY A O 1
ATOM 4700 N N . ARG A 1 581 ? -3.189 23.531 28.812 1 95.19 581 ARG A N 1
ATOM 4701 C CA . ARG A 1 581 ? -3.674 24.234 30 1 95.19 581 ARG A CA 1
ATOM 4702 C C . ARG A 1 581 ? -2.775 25.422 30.328 1 95.19 581 ARG A C 1
ATOM 4704 O O . ARG A 1 581 ? -3.16 26.312 31.094 1 95.19 581 ARG A O 1
ATOM 4711 N N . GLN A 1 582 ? -1.663 25.5 29.734 1 91.56 582 GLN A N 1
ATOM 4712 C CA . GLN A 1 582 ? -0.696 26.547 30.031 1 91.56 582 GLN A CA 1
ATOM 4713 C C . GLN A 1 582 ? -1 27.812 29.234 1 91.56 582 GLN A C 1
ATOM 4715 O O . GLN A 1 582 ? -0.407 28.859 29.484 1 91.56 582 GLN A O 1
ATOM 4720 N N . THR A 1 583 ? -1.923 27.75 28.312 1 90.69 583 THR A N 1
ATOM 4721 C CA . THR A 1 583 ? -2.285 28.906 27.516 1 90.69 583 THR A CA 1
ATOM 4722 C C . THR A 1 583 ? -3.721 29.344 27.797 1 90.69 583 THR A C 1
ATOM 4724 O O . THR A 1 583 ? -4.57 28.5 28.125 1 90.69 583 THR A O 1
ATOM 4727 N N . ASP A 1 584 ? -3.924 30.625 27.656 1 91.75 584 ASP A N 1
ATOM 4728 C CA . ASP A 1 584 ? -5.234 31.172 28 1 91.75 584 ASP A CA 1
ATOM 4729 C C . ASP A 1 584 ? -6.105 31.328 26.75 1 91.75 584 ASP A C 1
ATOM 4731 O O . ASP A 1 584 ? -5.852 30.703 25.734 1 91.75 584 ASP A O 1
ATOM 4735 N N . GLU A 1 585 ? -7.234 32.094 26.844 1 92.94 585 GLU A N 1
ATOM 4736 C CA . GLU A 1 585 ? -8.297 32.188 25.844 1 92.94 585 GLU A CA 1
ATOM 4737 C C . GLU A 1 585 ? -7.812 32.906 24.594 1 92.94 585 GLU A C 1
ATOM 4739 O O . GLU A 1 585 ? -8.438 32.812 23.531 1 92.94 585 GLU A O 1
ATOM 4744 N N . ILE A 1 586 ? -6.723 33.625 24.688 1 87.19 586 ILE A N 1
ATOM 4745 C CA . ILE A 1 586 ? -6.219 34.312 23.5 1 87.19 586 ILE A CA 1
ATOM 4746 C C . ILE A 1 586 ? -4.914 33.656 23.047 1 87.19 586 ILE A C 1
ATOM 4748 O O . ILE A 1 586 ? -4.227 34.188 22.172 1 87.19 586 ILE A O 1
ATOM 4752 N N . GLY A 1 587 ? -4.465 32.562 23.75 1 85.81 587 GLY A N 1
ATOM 4753 C CA . GLY A 1 587 ? -3.305 31.797 23.328 1 85.81 587 GLY A CA 1
ATOM 4754 C C . GLY A 1 587 ? -2.031 32.188 24.047 1 85.81 587 GLY A C 1
ATOM 4755 O O . GLY A 1 587 ? -0.946 31.719 23.719 1 85.81 587 GLY A O 1
ATOM 4756 N N . ARG A 1 588 ? -2.166 32.969 25.031 1 81.81 588 ARG A N 1
ATOM 4757 C CA . ARG A 1 588 ? -0.997 33.375 25.797 1 81.81 588 ARG A CA 1
ATOM 4758 C C . ARG A 1 588 ? -0.587 32.344 26.812 1 81.81 588 ARG A C 1
ATOM 4760 O O . ARG A 1 588 ? -1.433 31.797 27.531 1 81.81 588 ARG A O 1
ATOM 4767 N N . THR A 1 589 ? 0.749 32.125 26.859 1 83.56 589 THR A N 1
ATOM 4768 C CA . THR A 1 589 ? 1.265 31.219 27.875 1 83.56 589 THR A CA 1
ATOM 4769 C C . THR A 1 589 ? 1.32 31.922 29.234 1 83.56 589 THR A C 1
ATOM 4771 O O . THR A 1 589 ? 2.084 32.875 29.422 1 83.56 589 THR A O 1
ATOM 4774 N N . ARG A 1 590 ? 0.571 31.5 30.125 1 84.94 590 ARG A N 1
ATOM 4775 C CA . ARG A 1 590 ? 0.553 32 31.484 1 84.94 590 ARG A CA 1
ATOM 4776 C C . ARG A 1 590 ? -0.124 31.031 32.438 1 84.94 590 ARG A C 1
ATOM 4778 O O . ARG A 1 590 ? -0.943 30.203 32 1 84.94 590 ARG A O 1
ATOM 4785 N N . ASP A 1 591 ? 0.23 31.125 33.625 1 89.44 591 ASP A N 1
ATOM 4786 C CA . ASP A 1 591 ? -0.437 30.312 34.625 1 89.44 591 ASP A CA 1
ATOM 4787 C C . ASP A 1 591 ? -1.729 30.969 35.125 1 89.44 591 ASP A C 1
ATOM 4789 O O . ASP A 1 591 ? -1.695 31.891 35.938 1 89.44 591 ASP A O 1
ATOM 4793 N N . TRP A 1 592 ? -2.801 30.562 34.688 1 93.69 592 TRP A N 1
ATOM 4794 C CA . TRP A 1 592 ? -4.094 31.156 35 1 93.69 592 TRP A CA 1
ATOM 4795 C C . TRP A 1 592 ? -4.902 30.234 35.906 1 93.69 592 TRP A C 1
ATOM 4797 O O . TRP A 1 592 ? -6.09 30.484 36.156 1 93.69 592 TRP A O 1
ATOM 4807 N N . TRP A 1 593 ? -4.285 29.203 36.375 1 95.81 593 TRP A N 1
ATOM 4808 C CA . TRP A 1 593 ? -4.887 28.281 37.344 1 95.81 593 TRP A CA 1
ATOM 4809 C C . TRP A 1 593 ? -4.488 28.656 38.781 1 95.81 593 TRP A C 1
ATOM 4811 O O . TRP A 1 593 ? -3.373 29.125 39.031 1 95.81 593 TRP A O 1
ATOM 4821 N N . THR A 1 594 ? -5.414 28.391 39.781 1 96.62 594 THR A N 1
ATOM 4822 C CA . THR A 1 594 ? -4.984 28.5 41.156 1 96.62 594 THR A CA 1
ATOM 4823 C C . THR A 1 594 ? -3.969 27.422 41.5 1 96.62 594 THR A C 1
ATOM 4825 O O . THR A 1 594 ? -3.906 26.391 40.844 1 96.62 594 THR A O 1
ATOM 4828 N N . ARG A 1 595 ? -3.174 27.641 42.562 1 96.44 595 ARG A N 1
ATOM 4829 C CA . ARG A 1 595 ? -2.17 26.672 42.969 1 96.44 595 ARG A CA 1
ATOM 4830 C C . ARG A 1 595 ? -2.82 25.359 43.375 1 96.44 595 ARG A C 1
ATOM 4832 O O . ARG A 1 595 ? -2.312 24.281 43.031 1 96.44 595 ARG A O 1
ATOM 4839 N N . GLU A 1 596 ? -3.959 25.438 44.062 1 97.06 596 GLU A N 1
ATOM 4840 C CA . GLU A 1 596 ? -4.684 24.25 44.5 1 97.06 596 GLU A CA 1
ATOM 4841 C C . GLU A 1 596 ? -5.203 23.453 43.312 1 97.06 596 GLU A C 1
ATOM 4843 O O . GLU A 1 596 ? -5.117 22.219 43.312 1 97.06 596 GLU A O 1
ATOM 4848 N N . ASP A 1 597 ? -5.746 24.203 42.375 1 97.69 597 ASP A N 1
ATOM 4849 C CA . ASP A 1 597 ? -6.27 23.531 41.188 1 97.69 597 ASP A CA 1
ATOM 4850 C C . ASP A 1 597 ? -5.156 22.844 40.406 1 97.69 597 ASP A C 1
ATOM 4852 O O . ASP A 1 597 ? -5.352 21.75 39.875 1 97.69 597 ASP A O 1
ATOM 4856 N N . THR A 1 598 ? -3.979 23.422 40.312 1 97.25 598 THR A N 1
ATOM 4857 C CA . THR A 1 598 ? -2.824 22.828 39.625 1 97.25 598 THR A CA 1
ATOM 4858 C C . THR A 1 598 ? -2.393 21.531 40.312 1 97.25 598 THR A C 1
ATOM 4860 O O . THR A 1 598 ? -2.09 20.547 39.656 1 97.25 598 THR A O 1
ATOM 4863 N N . GLU A 1 599 ? -2.348 21.578 41.594 1 97.06 599 GLU A N 1
ATOM 4864 C CA . GLU A 1 599 ? -1.95 20.391 42.344 1 97.06 599 GLU A CA 1
ATOM 4865 C C . GLU A 1 599 ? -2.932 19.234 42.125 1 97.06 599 GLU A C 1
ATOM 4867 O O . GLU A 1 599 ? -2.52 18.094 41.938 1 97.06 599 GLU A O 1
ATOM 4872 N N . GLU A 1 600 ? -4.188 19.594 42.188 1 97.5 600 GLU A N 1
ATOM 4873 C CA . GLU A 1 600 ? -5.207 18.562 41.938 1 97.5 600 GLU A CA 1
ATOM 4874 C C . GLU A 1 600 ? -5.133 18.031 40.531 1 97.5 600 GLU A C 1
ATOM 4876 O O . GLU A 1 600 ? -5.273 16.828 40.312 1 97.5 600 GLU A O 1
ATOM 4881 N N . TYR A 1 601 ? -4.949 18.953 39.562 1 97.5 601 TYR A N 1
ATOM 4882 C CA . TYR A 1 601 ? -4.781 18.562 38.156 1 97.5 601 TYR A CA 1
ATOM 4883 C C . TYR A 1 601 ? -3.629 17.578 38.031 1 97.5 601 TYR A C 1
ATOM 4885 O O . TYR A 1 601 ? -3.758 16.562 37.312 1 97.5 601 TYR A O 1
ATOM 4893 N N . ASP A 1 602 ? -2.521 17.844 38.594 1 97.06 602 ASP A N 1
ATOM 4894 C CA . ASP A 1 602 ? -1.33 17.016 38.5 1 97.06 602 ASP A CA 1
ATOM 4895 C C . ASP A 1 602 ? -1.583 15.625 39.094 1 97.06 602 ASP A C 1
ATOM 4897 O O . ASP A 1 602 ? -1.143 14.617 38.531 1 97.06 602 ASP A O 1
ATOM 4901 N N . ARG A 1 603 ? -2.252 15.656 40.156 1 96.88 603 ARG A N 1
ATOM 4902 C CA . ARG A 1 603 ? -2.576 14.383 40.781 1 96.88 603 ARG A CA 1
ATOM 4903 C C . ARG A 1 603 ? -3.443 13.523 39.875 1 96.88 603 ARG A C 1
ATOM 4905 O O . ARG A 1 603 ? -3.188 12.328 39.719 1 96.88 603 ARG A O 1
ATOM 4912 N N . ARG A 1 604 ? -4.438 14.109 39.344 1 96.81 604 ARG A N 1
ATOM 4913 C CA . ARG A 1 604 ? -5.348 13.391 38.438 1 96.81 604 ARG A CA 1
ATOM 4914 C C . ARG A 1 604 ? -4.633 12.953 37.188 1 96.81 604 ARG A C 1
ATOM 4916 O O . ARG A 1 604 ? -4.898 11.875 36.656 1 96.81 604 ARG A O 1
ATOM 4923 N N . SER A 1 605 ? -3.77 13.828 36.625 1 97 605 SER A N 1
ATOM 4924 C CA . SER A 1 605 ? -2.994 13.5 35.438 1 97 605 SER A CA 1
ATOM 4925 C C . SER A 1 605 ? -2.098 12.289 35.688 1 97 605 SER A C 1
ATOM 4927 O O . SER A 1 605 ? -1.878 11.484 34.781 1 97 605 SER A O 1
ATOM 4929 N N . GLU A 1 606 ? -1.56 12.156 36.844 1 96.62 606 GLU A N 1
ATOM 4930 C CA . GLU A 1 606 ? -0.686 11.047 37.219 1 96.62 606 GLU A CA 1
ATOM 4931 C C . GLU A 1 606 ? -1.429 9.711 37.125 1 96.62 606 GLU A C 1
ATOM 4933 O O . GLU A 1 606 ? -0.842 8.688 36.781 1 96.62 606 GLU A O 1
ATOM 4938 N N . CYS A 1 607 ? -2.658 9.758 37.5 1 96.81 607 CYS A N 1
ATOM 4939 C CA . CYS A 1 607 ? -3.488 8.562 37.375 1 96.81 607 CYS A CA 1
ATOM 4940 C C . CYS A 1 607 ? -3.479 8.008 35.969 1 96.81 607 CYS A C 1
ATOM 4942 O O . CYS A 1 607 ? -3.311 6.805 35.75 1 96.81 607 CYS A O 1
ATOM 4944 N N . PHE A 1 608 ? -3.637 8.859 34.969 1 96.88 608 PHE A N 1
ATOM 4945 C CA . PHE A 1 608 ? -3.66 8.469 33.562 1 96.88 608 PHE A CA 1
ATOM 4946 C C . PHE A 1 608 ? -2.301 7.934 33.125 1 96.88 608 PHE A C 1
ATOM 4948 O O . PHE A 1 608 ? -2.221 6.941 32.406 1 96.88 608 PHE A O 1
ATOM 4955 N N . ALA A 1 609 ? -1.228 8.609 33.531 1 96 609 ALA A N 1
ATOM 4956 C CA . ALA A 1 609 ? 0.124 8.172 33.188 1 96 609 ALA A CA 1
ATOM 4957 C C . ALA A 1 609 ? 0.387 6.758 33.688 1 96 609 ALA A C 1
ATOM 4959 O O . ALA A 1 609 ? 0.939 5.93 32.969 1 96 609 ALA A O 1
ATOM 4960 N N . GLU A 1 610 ? -0.044 6.516 34.875 1 95.25 610 GLU A N 1
ATOM 4961 C CA . GLU A 1 610 ? 0.159 5.203 35.5 1 95.25 610 GLU A CA 1
ATOM 4962 C C . GLU A 1 610 ? -0.672 4.133 34.781 1 95.25 610 GLU A C 1
ATOM 4964 O O . GLU A 1 610 ? -0.205 3.012 34.594 1 95.25 610 GLU A O 1
ATOM 4969 N N . GLN A 1 611 ? -1.879 4.512 34.5 1 94.75 611 GLN A N 1
ATOM 4970 C CA . GLN A 1 611 ? -2.758 3.568 33.812 1 94.75 611 GLN A CA 1
ATOM 4971 C C . GLN A 1 611 ? -2.137 3.084 32.5 1 94.75 611 GLN A C 1
ATOM 4973 O O . GLN A 1 611 ? -2.115 1.883 32.219 1 94.75 611 GLN A O 1
ATOM 4978 N N . PHE A 1 612 ? -1.646 3.986 31.688 1 92.62 612 PHE A N 1
ATOM 4979 C CA . PHE A 1 612 ? -1.054 3.611 30.406 1 92.62 612 PHE A CA 1
ATOM 4980 C C . PHE A 1 612 ? 0.241 2.836 30.625 1 92.62 612 PHE A C 1
ATOM 4982 O O . PHE A 1 612 ? 0.505 1.856 29.922 1 92.62 612 PHE A O 1
ATOM 4989 N N . THR A 1 613 ? 1.017 3.285 31.547 1 93 613 THR A N 1
ATOM 4990 C CA . THR A 1 613 ? 2.275 2.605 31.828 1 93 613 THR A CA 1
ATOM 4991 C C . THR A 1 613 ? 2.033 1.143 32.188 1 93 613 THR A C 1
ATOM 4993 O O . THR A 1 613 ? 2.832 0.271 31.844 1 93 613 THR A O 1
ATOM 4996 N N . ASN A 1 614 ? 0.918 0.853 32.844 1 91.44 614 ASN A N 1
ATOM 4997 C CA . ASN A 1 614 ? 0.62 -0.499 33.281 1 91.44 614 ASN A CA 1
ATOM 4998 C C . ASN A 1 614 ? -0.188 -1.278 32.25 1 91.44 614 ASN A C 1
ATOM 5000 O O . ASN A 1 614 ? -0.431 -2.475 32.438 1 91.44 614 ASN A O 1
ATOM 5004 N N . PHE A 1 615 ? -0.589 -0.593 31.234 1 91.31 615 PHE A N 1
ATOM 5005 C CA . PHE A 1 615 ? -1.36 -1.233 30.172 1 91.31 615 PHE A CA 1
ATOM 5006 C C . PHE A 1 615 ? -0.458 -2.07 29.281 1 91.31 615 PHE A C 1
ATOM 5008 O O . PHE A 1 615 ? 0.625 -1.627 28.891 1 91.31 615 PHE A O 1
ATOM 5015 N N . LYS A 1 616 ? -0.84 -3.307 29.016 1 85.44 616 LYS A N 1
ATOM 5016 C CA . LYS A 1 616 ? -0.073 -4.184 28.141 1 85.44 616 LYS A CA 1
ATOM 5017 C C . LYS A 1 616 ? -0.791 -4.391 26.812 1 85.44 616 LYS A C 1
ATOM 5019 O O . LYS A 1 616 ? -1.903 -4.918 26.766 1 85.44 616 LYS A O 1
ATOM 5024 N N . ASP A 1 617 ? -0.241 -3.939 25.781 1 85.44 617 ASP A N 1
ATOM 5025 C CA . ASP A 1 617 ? -0.72 -4.18 24.422 1 85.44 617 ASP A CA 1
ATOM 5026 C C . ASP A 1 617 ? 0.095 -5.273 23.734 1 85.44 617 ASP A C 1
ATOM 5028 O O . ASP A 1 617 ? 1.279 -5.086 23.453 1 85.44 617 ASP A O 1
ATOM 5032 N N . PRO A 1 618 ? -0.537 -6.367 23.438 1 76.31 618 PRO A N 1
ATOM 5033 C CA . PRO A 1 618 ? 0.202 -7.484 22.859 1 76.31 618 PRO A CA 1
ATOM 5034 C C . PRO A 1 618 ? 0.812 -7.145 21.5 1 76.31 618 PRO A C 1
ATOM 5036 O O . PRO A 1 618 ? 1.772 -7.785 21.062 1 76.31 618 PRO A O 1
ATOM 5039 N N . SER A 1 619 ? 0.274 -6.203 20.828 1 74.12 619 SER A N 1
ATOM 5040 C CA . SER A 1 619 ? 0.76 -5.855 19.484 1 74.12 619 SER A CA 1
ATOM 5041 C C . SER A 1 619 ? 1.962 -4.922 19.562 1 74.12 619 SER A C 1
ATOM 5043 O O . SER A 1 619 ? 2.633 -4.68 18.562 1 74.12 619 SER A O 1
ATOM 5045 N N . PHE A 1 620 ? 2.152 -4.43 20.75 1 73.69 620 PHE A N 1
ATOM 5046 C CA . PHE A 1 620 ? 3.25 -3.492 20.953 1 73.69 620 PHE A CA 1
ATOM 5047 C C . PHE A 1 620 ? 4.363 -4.137 21.781 1 73.69 620 PHE A C 1
ATOM 5049 O O . PHE A 1 620 ? 4.141 -4.562 22.906 1 73.69 620 PHE A O 1
ATOM 5056 N N . LYS A 1 621 ? 5.559 -4.312 21.266 1 67.81 621 LYS A N 1
ATOM 5057 C CA . LYS A 1 621 ? 6.648 -5.012 21.938 1 67.81 621 LYS A CA 1
ATOM 5058 C C . LYS A 1 621 ? 7.523 -4.035 22.719 1 67.81 621 LYS A C 1
ATOM 5060 O O . LYS A 1 621 ? 8.352 -4.453 23.531 1 67.81 621 LYS A O 1
ATOM 5065 N N . GLY A 1 622 ? 7.281 -2.76 22.703 1 70.56 622 GLY A N 1
ATOM 5066 C CA . GLY A 1 622 ? 8.148 -1.799 23.359 1 70.56 622 GLY A CA 1
ATOM 5067 C C . GLY A 1 622 ? 7.629 -1.379 24.734 1 70.56 622 GLY A C 1
ATOM 5068 O O . GLY A 1 622 ? 6.598 -1.875 25.188 1 70.56 622 GLY A O 1
ATOM 5069 N N . LYS A 1 623 ? 8.484 -0.707 25.438 1 74.75 623 LYS A N 1
ATOM 5070 C CA . LYS A 1 623 ? 8.07 -0.147 26.719 1 74.75 623 LYS A CA 1
ATOM 5071 C C . LYS A 1 623 ? 7.105 1.019 26.531 1 74.75 623 LYS A C 1
ATOM 5073 O O . LYS A 1 623 ? 7.27 1.82 25.609 1 74.75 623 LYS A O 1
ATOM 5078 N N . GLN A 1 624 ? 6.078 0.988 27.328 1 81.94 624 GLN A N 1
ATOM 5079 C CA . GLN A 1 624 ? 5.113 2.082 27.328 1 81.94 624 GLN A CA 1
ATOM 5080 C C . GLN A 1 624 ? 5.355 3.031 28.5 1 81.94 624 GLN A C 1
ATOM 5082 O O . GLN A 1 624 ? 5.59 2.588 29.625 1 81.94 624 GLN A O 1
ATOM 5087 N N . ASN A 1 625 ? 5.59 4.289 28.156 1 86.06 625 ASN A N 1
ATOM 5088 C CA . ASN A 1 625 ? 5.727 5.34 29.156 1 86.06 625 ASN A CA 1
ATOM 5089 C C . ASN A 1 625 ? 4.59 6.352 29.062 1 86.06 625 ASN A C 1
ATOM 5091 O O . ASN A 1 625 ? 4.562 7.18 28.156 1 86.06 625 ASN A O 1
ATOM 5095 N N . GLY A 1 626 ? 3.789 6.316 30.109 1 90 626 GLY A N 1
ATOM 5096 C CA . GLY A 1 626 ? 2.59 7.141 30.078 1 90 626 GLY A CA 1
ATOM 5097 C C . GLY A 1 626 ? 2.889 8.633 30.094 1 90 626 GLY A C 1
ATOM 5098 O O . GLY A 1 626 ? 2.107 9.43 29.562 1 90 626 GLY A O 1
ATOM 5099 N N . THR A 1 627 ? 4.004 9.062 30.625 1 90.69 627 THR A N 1
ATOM 5100 C CA . THR A 1 627 ? 4.328 10.484 30.734 1 90.69 627 THR A CA 1
ATOM 5101 C C . THR A 1 627 ? 4.645 11.086 29.375 1 90.69 627 THR A C 1
ATOM 5103 O O . THR A 1 627 ? 4.355 12.258 29.125 1 90.69 627 THR A O 1
ATOM 5106 N N . GLU A 1 628 ? 5.094 10.289 28.516 1 88.94 628 GLU A N 1
ATOM 5107 C CA . GLU A 1 628 ? 5.527 10.773 27.203 1 88.94 628 GLU A CA 1
ATOM 5108 C C . GLU A 1 628 ? 4.336 11.055 26.297 1 88.94 628 GLU A C 1
ATOM 5110 O O . GLU A 1 628 ? 4.434 11.859 25.375 1 88.94 628 GLU A O 1
ATOM 5115 N N . VAL A 1 629 ? 3.232 10.375 26.641 1 93.19 629 VAL A N 1
ATOM 5116 C CA . VAL A 1 629 ? 2.076 10.531 25.75 1 93.19 629 VAL A CA 1
ATOM 5117 C C . VAL A 1 629 ? 0.877 11.016 26.562 1 93.19 629 VAL A C 1
ATOM 5119 O O . VAL A 1 629 ? -0.272 10.812 26.172 1 93.19 629 VAL A O 1
ATOM 5122 N N . LEU A 1 630 ? 1.159 11.656 27.688 1 96.06 630 LEU A N 1
ATOM 5123 C CA . LEU A 1 630 ? 0.13 12 28.656 1 96.06 630 LEU A CA 1
ATOM 5124 C C . LEU A 1 630 ? -0.852 13.016 28.062 1 96.06 630 LEU A C 1
ATOM 5126 O O . LEU A 1 630 ? -2.055 12.938 28.328 1 96.06 630 LEU A O 1
ATOM 5130 N N . ALA A 1 631 ? -0.362 13.984 27.281 1 96.31 631 ALA A N 1
ATOM 5131 C CA . ALA A 1 631 ? -1.235 14.977 26.641 1 96.31 631 ALA A CA 1
ATOM 5132 C C . ALA A 1 631 ? -2.305 14.297 25.797 1 96.31 631 ALA A C 1
ATOM 5134 O O . ALA A 1 631 ? -3.484 14.648 25.875 1 96.31 631 ALA A O 1
ATOM 5135 N N . GLU A 1 632 ? -1.943 13.266 25.078 1 96.38 632 GLU A N 1
ATOM 5136 C CA . GLU A 1 632 ? -2.848 12.531 24.203 1 96.38 632 GLU A CA 1
ATOM 5137 C C . GLU A 1 632 ? -3.861 11.719 25 1 96.38 632 GLU A C 1
ATOM 5139 O O . GLU A 1 632 ? -5.031 11.633 24.625 1 96.38 632 GLU A O 1
ATOM 5144 N N . ILE A 1 633 ? -3.379 11.164 26.078 1 96.69 633 ILE A N 1
ATOM 5145 C CA . ILE A 1 633 ? -4.227 10.328 26.922 1 96.69 633 ILE A CA 1
ATOM 5146 C C . ILE A 1 633 ? -5.328 11.18 27.547 1 96.69 633 ILE A C 1
ATOM 5148 O O . ILE A 1 633 ? -6.496 10.789 27.562 1 96.69 633 ILE A O 1
ATOM 5152 N N . ILE A 1 634 ? -4.93 12.32 28 1 97.19 634 ILE A N 1
ATOM 5153 C CA . ILE A 1 634 ? -5.883 13.227 28.625 1 97.19 634 ILE A CA 1
ATOM 5154 C C . ILE A 1 634 ? -6.879 13.734 27.594 1 97.19 634 ILE A C 1
ATOM 5156 O O . ILE A 1 634 ? -8.086 13.781 27.844 1 97.19 634 ILE A O 1
ATOM 5160 N N . ALA A 1 635 ? -6.395 14.078 26.422 1 97.69 635 ALA A N 1
ATOM 5161 C CA . ALA A 1 635 ? -7.27 14.539 25.344 1 97.69 635 ALA A CA 1
ATOM 5162 C C . ALA A 1 635 ? -8.273 13.461 24.953 1 97.69 635 ALA A C 1
ATOM 5164 O O . ALA A 1 635 ? -9.43 13.758 24.656 1 97.69 635 ALA A O 1
ATOM 5165 N N . ASP A 1 636 ? -7.867 12.227 24.953 1 96.88 636 ASP A N 1
ATOM 5166 C CA . ASP A 1 636 ? -8.766 11.117 24.656 1 96.88 636 ASP A CA 1
ATOM 5167 C C . ASP A 1 636 ? -9.883 11.016 25.688 1 96.88 636 ASP A C 1
ATOM 5169 O O . ASP A 1 636 ? -11.047 10.844 25.344 1 96.88 636 ASP A O 1
ATOM 5173 N N . ALA A 1 637 ? -9.469 11.07 26.906 1 96.25 637 ALA A N 1
ATOM 5174 C CA . ALA A 1 637 ? -10.438 10.961 28 1 96.25 637 ALA A CA 1
ATOM 5175 C C . ALA A 1 637 ? -11.453 12.094 27.953 1 96.25 637 ALA A C 1
ATOM 5177 O O . ALA A 1 637 ? -12.656 11.859 28.078 1 96.25 637 ALA A O 1
ATOM 5178 N N . LEU A 1 638 ? -10.953 13.281 27.797 1 97 638 LEU A N 1
ATOM 5179 C CA . LEU A 1 638 ? -11.828 14.445 27.734 1 97 638 LEU A CA 1
ATOM 5180 C C . LEU A 1 638 ? -12.734 14.391 26.5 1 97 638 LEU A C 1
ATOM 5182 O O . LEU A 1 638 ? -13.922 14.703 26.594 1 97 638 LEU A O 1
ATOM 5186 N N . GLY A 1 639 ? -12.133 14.023 25.359 1 97.25 639 GLY A N 1
ATOM 5187 C CA . GLY A 1 639 ? -12.906 13.906 24.141 1 97.25 639 GLY A CA 1
ATOM 5188 C C . GLY A 1 639 ? -14.039 12.898 24.234 1 97.25 639 GLY A C 1
ATOM 5189 O O . GLY A 1 639 ? -15.133 13.141 23.734 1 97.25 639 GLY A O 1
ATOM 5190 N N . MET A 1 640 ? -13.766 11.805 24.906 1 96.25 640 MET A N 1
ATOM 5191 C CA . MET A 1 640 ? -14.789 10.781 25.094 1 96.25 640 MET A CA 1
ATOM 5192 C C . MET A 1 640 ? -15.93 11.305 25.969 1 96.25 640 MET A C 1
ATOM 5194 O O . MET A 1 640 ? -17.109 11.109 25.641 1 96.25 640 MET A O 1
ATOM 5198 N N . GLU A 1 641 ? -15.594 11.938 27.016 1 96.19 641 GLU A N 1
ATOM 5199 C CA . GLU A 1 641 ? -16.594 12.484 27.922 1 96.19 641 GLU A CA 1
ATOM 5200 C C . GLU A 1 641 ? -17.438 13.547 27.219 1 96.19 641 GLU A C 1
ATOM 5202 O O . GLU A 1 641 ? -18.672 13.516 27.297 1 96.19 641 GLU A O 1
ATOM 5207 N N . ALA A 1 642 ? -16.766 14.438 26.562 1 98 642 ALA A N 1
ATOM 5208 C CA . ALA A 1 642 ? -17.469 15.547 25.922 1 98 642 ALA A CA 1
ATOM 5209 C C . ALA A 1 642 ? -18.375 15.039 24.797 1 98 642 ALA A C 1
ATOM 5211 O O . ALA A 1 642 ? -19.516 15.484 24.672 1 98 642 ALA A O 1
ATOM 5212 N N . SER A 1 643 ? -17.875 14.148 23.969 1 98 643 SER A N 1
ATOM 5213 C CA . SER A 1 643 ? -18.672 13.641 22.859 1 98 643 SER A CA 1
ATOM 5214 C C . SER A 1 643 ? -19.844 12.812 23.344 1 98 643 SER A C 1
ATOM 5216 O O . SER A 1 643 ? -20.922 12.82 22.734 1 98 643 SER A O 1
ATOM 5218 N N . TRP A 1 644 ? -19.703 12.102 24.484 1 97.88 644 TRP A N 1
ATOM 5219 C CA . TRP A 1 644 ? -20.812 11.359 25.062 1 97.88 644 TRP A CA 1
ATOM 5220 C C . TRP A 1 644 ? -21.906 12.312 25.562 1 97.88 644 TRP A C 1
ATOM 5222 O O . TRP A 1 644 ? -23.094 12.094 25.312 1 97.88 644 TRP A O 1
ATOM 5232 N N . ILE A 1 645 ? -21.484 13.344 26.297 1 97.75 645 ILE A N 1
ATOM 5233 C CA . ILE A 1 645 ? -22.438 14.344 26.781 1 97.75 645 ILE A CA 1
ATOM 5234 C C . ILE A 1 645 ? -23.203 14.945 25.609 1 97.75 645 ILE A C 1
ATOM 5236 O O . ILE A 1 645 ? -24.422 15.078 25.641 1 97.75 645 ILE A O 1
ATOM 5240 N N . ALA A 1 646 ? -22.453 15.266 24.531 1 98.06 646 ALA A N 1
ATOM 5241 C CA . ALA A 1 646 ? -23.062 15.82 23.312 1 98.06 646 ALA A CA 1
ATOM 5242 C C . ALA A 1 646 ? -24.016 14.812 22.688 1 98.06 646 ALA A C 1
ATOM 5244 O O . ALA A 1 646 ? -25.094 15.18 22.203 1 98.06 646 ALA A O 1
ATOM 5245 N N . PHE A 1 647 ? -23.656 13.57 22.672 1 97.38 647 PHE A N 1
ATOM 5246 C CA . PHE A 1 647 ? -24.469 12.484 22.141 1 97.38 647 PHE A CA 1
ATOM 5247 C C . PHE A 1 647 ? -25.781 12.367 22.875 1 97.38 647 PHE A C 1
ATOM 5249 O O . PHE A 1 647 ? -26.844 12.242 22.266 1 97.38 647 PHE A O 1
ATOM 5256 N N . LYS A 1 648 ? -25.766 12.477 24.125 1 96 648 LYS A N 1
ATOM 5257 C CA . LYS A 1 648 ? -26.938 12.305 24.969 1 96 648 LYS A CA 1
ATOM 5258 C C . LYS A 1 648 ? -27.953 13.422 24.734 1 96 648 LYS A C 1
ATOM 5260 O O . LYS A 1 648 ? -29.141 13.266 25 1 96 648 LYS A O 1
ATOM 5265 N N . LYS A 1 649 ? -27.531 14.43 24.156 1 94.75 649 LYS A N 1
ATOM 5266 C CA . LYS A 1 649 ? -28.406 15.578 23.922 1 94.75 649 LYS A CA 1
ATOM 5267 C C . LYS A 1 649 ? -29.141 15.445 22.594 1 94.75 649 LYS A C 1
ATOM 5269 O O . LYS A 1 649 ? -30.094 16.188 22.328 1 94.75 649 LYS A O 1
ATOM 5274 N N . ILE A 1 650 ? -28.734 14.516 21.781 1 93.88 650 ILE A N 1
ATOM 5275 C CA . ILE A 1 650 ? -29.375 14.297 20.5 1 93.88 650 ILE A CA 1
ATOM 5276 C C . ILE A 1 650 ? -30.734 13.625 20.703 1 93.88 650 ILE A C 1
ATOM 5278 O O . ILE A 1 650 ? -30.844 12.68 21.484 1 93.88 650 ILE A O 1
ATOM 5282 N N . ASN A 1 651 ? -31.797 14.156 20.047 1 93.25 651 ASN A N 1
ATOM 5283 C CA . ASN A 1 651 ? -33.094 13.5 20.047 1 93.25 651 ASN A CA 1
ATOM 5284 C C . ASN A 1 651 ? -33.094 12.258 19.156 1 93.25 651 ASN A C 1
ATOM 5286 O O . ASN A 1 651 ? -33.406 12.344 17.969 1 93.25 651 ASN A O 1
ATOM 5290 N N . LEU A 1 652 ? -32.906 11.18 19.719 1 91.38 652 LEU A N 1
ATOM 5291 C CA . LEU A 1 652 ? -32.688 9.93 19 1 91.38 652 LEU A CA 1
ATOM 5292 C C . LEU A 1 652 ? -33.969 9.43 18.359 1 91.38 652 LEU A C 1
ATOM 5294 O O . LEU A 1 652 ? -33.906 8.609 17.438 1 91.38 652 LEU A O 1
ATOM 5298 N N . THR A 1 653 ? -35.062 9.859 18.797 1 89.31 653 THR A N 1
ATOM 5299 C CA . THR A 1 653 ? -36.344 9.406 18.25 1 89.31 653 THR A CA 1
ATOM 5300 C C . THR A 1 653 ? -36.531 9.891 16.828 1 89.31 653 THR A C 1
ATOM 5302 O O . THR A 1 653 ? -37.281 9.297 16.047 1 89.31 653 THR A O 1
ATOM 5305 N N . GLU A 1 654 ? -35.812 10.883 16.516 1 90.38 654 GLU A N 1
ATOM 5306 C CA . GLU A 1 654 ? -35.938 11.477 15.195 1 90.38 654 GLU A CA 1
ATOM 5307 C C . GLU A 1 654 ? -34.812 10.961 14.266 1 90.38 654 GLU A C 1
ATOM 5309 O O . GLU A 1 654 ? -34.812 11.273 13.07 1 90.38 654 GLU A O 1
ATOM 5314 N N . GLU A 1 655 ? -33.938 10.156 14.781 1 93.12 655 GLU A N 1
ATOM 5315 C CA . GLU A 1 655 ? -32.781 9.711 13.992 1 93.12 655 GLU A CA 1
ATOM 5316 C C . GLU A 1 655 ? -33.062 8.367 13.328 1 93.12 655 GLU A C 1
ATOM 5318 O O . GLU A 1 655 ? -33.75 7.516 13.891 1 93.12 655 GLU A O 1
ATOM 5323 N N . GLN A 1 656 ? -32.531 8.188 12.102 1 94.06 656 GLN A N 1
ATOM 5324 C CA . GLN A 1 656 ? -32.625 6.902 11.414 1 94.06 656 GLN A CA 1
ATOM 5325 C C . GLN A 1 656 ? -31.656 5.891 12.031 1 94.06 656 GLN A C 1
ATOM 5327 O O . GLN A 1 656 ? -30.578 6.258 12.516 1 94.06 656 GLN A O 1
ATOM 5332 N N . GLY A 1 657 ? -32.094 4.637 11.969 1 94.44 657 GLY A N 1
ATOM 5333 C CA . GLY A 1 657 ? -31.188 3.574 12.375 1 94.44 657 GLY A CA 1
ATOM 5334 C C . GLY A 1 657 ? -30.25 3.145 11.266 1 94.44 657 GLY A C 1
ATOM 5335 O O . GLY A 1 657 ? -30.328 3.654 10.141 1 94.44 657 GLY A O 1
ATOM 5336 N N . LEU A 1 658 ? -29.297 2.254 11.602 1 95.25 658 LEU A N 1
ATOM 5337 C CA . LEU A 1 658 ? -28.406 1.638 10.617 1 95.25 658 LEU A CA 1
ATOM 5338 C C . LEU A 1 658 ? -28.875 0.227 10.273 1 95.25 658 LEU A C 1
ATOM 5340 O O . LEU A 1 658 ? -29.422 -0.475 11.125 1 95.25 658 LEU A O 1
ATOM 5344 N N . ILE A 1 659 ? -28.609 -0.179 9.07 1 94.38 659 ILE A N 1
ATOM 5345 C CA . ILE A 1 659 ? -28.984 -1.519 8.625 1 94.38 659 ILE A CA 1
ATOM 5346 C C . ILE A 1 659 ? -28.328 -2.561 9.523 1 94.38 659 ILE A C 1
ATOM 5348 O O . ILE A 1 659 ? -27.125 -2.506 9.773 1 94.38 659 ILE A O 1
ATOM 5352 N N . GLN A 1 660 ? -29.062 -3.559 10.047 1 93.69 660 GLN A N 1
ATOM 5353 C CA . GLN A 1 660 ? -28.656 -4.676 10.891 1 93.69 660 GLN A CA 1
ATOM 5354 C C . GLN A 1 660 ? -28.375 -4.215 12.32 1 93.69 660 GLN A C 1
ATOM 5356 O O . GLN A 1 660 ? -28.016 -5.023 13.172 1 93.69 660 GLN A O 1
ATOM 5361 N N . PHE A 1 661 ? -28.594 -2.936 12.586 1 92.44 661 PHE A N 1
ATOM 5362 C CA . PHE A 1 661 ? -28.406 -2.393 13.93 1 92.44 661 PHE A CA 1
ATOM 5363 C C . PHE A 1 661 ? -29.656 -1.647 14.391 1 92.44 661 PHE A C 1
ATOM 5365 O O . PHE A 1 661 ? -29.578 -0.766 15.25 1 92.44 661 PHE A O 1
ATOM 5372 N N . GLU A 1 662 ? -30.75 -1.955 13.844 1 80.19 662 GLU A N 1
ATOM 5373 C CA . GLU A 1 662 ? -32 -1.24 14.078 1 80.19 662 GLU A CA 1
ATOM 5374 C C . GLU A 1 662 ? -32.469 -1.382 15.531 1 80.19 662 GLU A C 1
ATOM 5376 O O . GLU A 1 662 ? -33 -0.446 16.109 1 80.19 662 GLU A O 1
ATOM 5381 N N . ASP A 1 663 ? -32.156 -2.574 16.031 1 75 663 ASP A N 1
ATOM 5382 C CA . ASP A 1 663 ? -32.594 -2.855 17.391 1 75 663 ASP A CA 1
ATOM 5383 C C . ASP A 1 663 ? -31.469 -2.598 18.391 1 75 663 ASP A C 1
ATOM 5385 O O . ASP A 1 663 ? -31.625 -2.844 19.594 1 75 663 ASP A O 1
ATOM 5389 N N . HIS A 1 664 ? -30.484 -2.096 17.844 1 73.38 664 HIS A N 1
ATOM 5390 C CA . HIS A 1 664 ? -29.344 -1.865 18.719 1 73.38 664 HIS A CA 1
ATOM 5391 C C . HIS A 1 664 ? -29.562 -0.642 19.609 1 73.38 664 HIS A C 1
ATOM 5393 O O . HIS A 1 664 ? -30.172 0.342 19.172 1 73.38 664 HIS A O 1
ATOM 5399 N N . ASP A 1 665 ? -29.078 -0.801 20.766 1 85.75 665 ASP A N 1
ATOM 5400 C CA . ASP A 1 665 ? -28.938 0.322 21.688 1 85.75 665 ASP A CA 1
ATOM 5401 C C . ASP A 1 665 ? -28.016 1.39 21.125 1 85.75 665 ASP A C 1
ATOM 5403 O O . ASP A 1 665 ? -26.859 1.106 20.797 1 85.75 665 ASP A O 1
ATOM 5407 N N . PHE A 1 666 ? -28.578 2.619 21 1 93.75 666 PHE A N 1
ATOM 5408 C CA . PHE A 1 666 ? -27.797 3.705 20.406 1 93.75 666 PHE A CA 1
ATOM 5409 C C . PHE A 1 666 ? -26.547 3.975 21.219 1 93.75 666 PHE A C 1
ATOM 5411 O O . PHE A 1 666 ? -25.531 4.41 20.672 1 93.75 666 PHE A O 1
ATOM 5418 N N . GLY A 1 667 ? -26.609 3.721 22.484 1 95.5 667 GLY A N 1
ATOM 5419 C CA . GLY A 1 667 ? -25.406 3.846 23.297 1 95.5 667 GLY A CA 1
ATOM 5420 C C . GLY A 1 667 ? -24.312 2.883 22.906 1 95.5 667 GLY A C 1
ATOM 5421 O O . GLY A 1 667 ? -23.141 3.266 22.812 1 95.5 667 GLY A O 1
ATOM 5422 N N . LYS A 1 668 ? -24.719 1.64 22.703 1 96 668 LYS A N 1
ATOM 5423 C CA . LYS A 1 668 ? -23.75 0.648 22.25 1 96 668 LYS A CA 1
ATOM 5424 C C . LYS A 1 668 ? -23.188 1.022 20.875 1 96 668 LYS A C 1
ATOM 5426 O O . LYS A 1 668 ? -21.984 0.919 20.656 1 96 668 LYS A O 1
ATOM 5431 N N . LEU A 1 669 ? -24.078 1.481 20.031 1 96.19 669 LEU A N 1
ATOM 5432 C CA . LEU A 1 669 ? -23.656 1.888 18.688 1 96.19 669 LEU A CA 1
ATOM 5433 C C . LEU A 1 669 ? -22.703 3.072 18.766 1 96.19 669 LEU A C 1
ATOM 5435 O O . LEU A 1 669 ? -21.75 3.164 17.969 1 96.19 669 LEU A O 1
ATOM 5439 N N . TYR A 1 670 ? -23 3.994 19.688 1 97 670 TYR A N 1
ATOM 5440 C CA . TYR A 1 670 ? -22.109 5.125 19.891 1 97 670 TYR A CA 1
ATOM 5441 C C . TYR A 1 670 ? -20.672 4.645 20.125 1 97 670 TYR A C 1
ATOM 5443 O O . TYR A 1 670 ? -19.75 5.105 19.453 1 97 670 TYR A O 1
ATOM 5451 N N . PHE A 1 671 ? -20.484 3.689 20.984 1 97.94 671 PHE A N 1
ATOM 5452 C CA . PHE A 1 671 ? -19.141 3.26 21.359 1 97.94 671 PHE A CA 1
ATOM 5453 C C . PHE A 1 671 ? -18.484 2.473 20.219 1 97.94 671 PHE A C 1
ATOM 5455 O O . PHE A 1 671 ? -17.281 2.572 20 1 97.94 671 PHE A O 1
ATOM 5462 N N . GLN A 1 672 ? -19.25 1.695 19.516 1 97.56 672 GLN A N 1
ATOM 5463 C CA . GLN A 1 672 ? -18.703 0.958 18.375 1 97.56 672 GLN A CA 1
ATOM 5464 C C . GLN A 1 672 ? -18.219 1.906 17.281 1 97.56 672 GLN A C 1
ATOM 5466 O O . GLN A 1 672 ? -17.125 1.716 16.734 1 97.56 672 GLN A O 1
ATOM 5471 N N . VAL A 1 673 ? -19.016 2.912 16.969 1 97.75 673 VAL A N 1
ATOM 5472 C CA . VAL A 1 673 ? -18.641 3.889 15.961 1 97.75 673 VAL A CA 1
ATOM 5473 C C . VAL A 1 673 ? -17.438 4.699 16.438 1 97.75 673 VAL A C 1
ATOM 5475 O O . VAL A 1 673 ? -16.516 4.984 15.656 1 97.75 673 VAL A O 1
ATOM 5478 N N . ALA A 1 674 ? -17.406 4.996 17.719 1 97.94 674 ALA A N 1
ATOM 5479 C CA . ALA A 1 674 ? -16.344 5.801 18.312 1 97.94 674 ALA A CA 1
ATOM 5480 C C . ALA A 1 674 ? -15.008 5.059 18.25 1 97.94 674 ALA A C 1
ATOM 5482 O O . ALA A 1 674 ? -13.945 5.676 18.344 1 97.94 674 ALA A O 1
ATOM 5483 N N . ALA A 1 675 ? -15.023 3.762 18.141 1 97.81 675 ALA A N 1
ATOM 5484 C CA . ALA A 1 675 ? -13.812 2.947 18.125 1 97.81 675 ALA A CA 1
ATOM 5485 C C . ALA A 1 675 ? -13.227 2.857 16.719 1 97.81 675 ALA A C 1
ATOM 5487 O O . ALA A 1 675 ? -12.031 2.605 16.562 1 97.81 675 ALA A O 1
ATOM 5488 N N . LEU A 1 676 ? -14 3.119 15.688 1 96.38 676 LEU A N 1
ATOM 5489 C CA . LEU A 1 676 ? -13.688 2.779 14.305 1 96.38 676 LEU A CA 1
ATOM 5490 C C . LEU A 1 676 ? -12.422 3.498 13.844 1 96.38 676 LEU A C 1
ATOM 5492 O O . LEU A 1 676 ? -11.609 2.924 13.109 1 96.38 676 LEU A O 1
ATOM 5496 N N . ASP A 1 677 ? -12.195 4.668 14.242 1 94.12 677 ASP A N 1
ATOM 5497 C CA . ASP A 1 677 ? -11.117 5.48 13.688 1 94.12 677 ASP A CA 1
ATOM 5498 C C . ASP A 1 677 ? -9.773 5.121 14.328 1 94.12 677 ASP A C 1
ATOM 5500 O O . ASP A 1 677 ? -8.734 5.648 13.93 1 94.12 677 ASP A O 1
ATOM 5504 N N . PHE A 1 678 ? -9.789 4.191 15.258 1 95.19 678 PHE A N 1
ATOM 5505 C CA . PHE A 1 678 ? -8.555 3.754 15.898 1 95.19 678 PHE A CA 1
ATOM 5506 C C . PHE A 1 678 ? -8.352 2.254 15.727 1 95.19 678 PHE A C 1
ATOM 5508 O O . PHE A 1 678 ? -7.578 1.637 16.453 1 95.19 678 PHE A O 1
ATOM 5515 N N . CYS A 1 679 ? -9.195 1.762 14.781 1 95.31 679 CYS A N 1
ATOM 5516 C CA . CYS A 1 679 ? -9.039 0.34 14.492 1 95.31 679 CYS A CA 1
ATOM 5517 C C . CYS A 1 679 ? -7.777 0.082 13.68 1 95.31 679 CYS A C 1
ATOM 5519 O O . CYS A 1 679 ? -7.676 0.519 12.531 1 95.31 679 CYS A O 1
ATOM 5521 N N . ALA A 1 680 ? -6.738 -0.419 14.141 1 90.44 680 ALA A N 1
ATOM 5522 C CA . ALA A 1 680 ? -5.488 -0.865 13.531 1 90.44 680 ALA A CA 1
ATOM 5523 C C . ALA A 1 680 ? -4.461 -1.237 14.602 1 90.44 680 ALA A C 1
ATOM 5525 O O . ALA A 1 680 ? -4.316 -0.534 15.602 1 90.44 680 ALA A O 1
ATOM 5526 N N . PRO A 1 681 ? -3.842 -2.367 14.359 1 78.31 681 PRO A N 1
ATOM 5527 C CA . PRO A 1 681 ? -2.781 -2.684 15.32 1 78.31 681 PRO A CA 1
ATOM 5528 C C . PRO A 1 681 ? -1.629 -1.682 15.273 1 78.31 681 PRO A C 1
ATOM 5530 O O . PRO A 1 681 ? -1.286 -1.174 14.203 1 78.31 681 PRO A O 1
ATOM 5533 N N . SER A 1 682 ? -1.249 -1.285 16.5 1 70.88 682 SER A N 1
ATOM 5534 C CA . SER A 1 682 ? -0.086 -0.406 16.562 1 70.88 682 SER A CA 1
ATOM 5535 C C . SER A 1 682 ? 1.211 -1.19 16.406 1 70.88 682 SER A C 1
ATOM 5537 O O . SER A 1 682 ? 1.413 -2.213 17.062 1 70.88 682 SER A O 1
ATOM 5539 N N . ARG A 1 683 ? 1.851 -1.073 15.188 1 61.84 683 ARG A N 1
ATOM 5540 C CA . ARG A 1 683 ? 3.096 -1.815 15.016 1 61.84 683 ARG A CA 1
ATOM 5541 C C . ARG A 1 683 ? 4.305 -0.902 15.18 1 61.84 683 ARG A C 1
ATOM 5543 O O . ARG A 1 683 ? 4.383 0.155 14.547 1 61.84 683 ARG A O 1
ATOM 5550 N N . ILE A 1 684 ? 4.863 -0.812 16.297 1 55.34 684 ILE A N 1
ATOM 5551 C CA . ILE A 1 684 ? 6.117 -0.072 16.375 1 55.34 684 ILE A CA 1
ATOM 5552 C C . ILE A 1 684 ? 7.285 -1.013 16.094 1 55.34 684 ILE A C 1
ATOM 5554 O O . ILE A 1 684 ? 7.391 -2.08 16.688 1 55.34 684 ILE A O 1
ATOM 5558 N N . GLU A 1 685 ? 7.668 -1.005 14.852 1 52.88 685 GLU A N 1
ATOM 5559 C CA . GLU A 1 685 ? 8.867 -1.794 14.586 1 52.88 685 GLU A CA 1
ATOM 5560 C C . GLU A 1 685 ? 9.891 -1.641 15.703 1 52.88 685 GLU A C 1
ATOM 5562 O O . GLU A 1 685 ? 10.008 -0.569 16.297 1 52.88 685 GLU A O 1
ATOM 5567 N N . GLU A 1 686 ? 10.219 -2.754 16.234 1 49.62 686 GLU A N 1
ATOM 5568 C CA . GLU A 1 686 ? 11.211 -2.807 17.312 1 49.62 686 GLU A CA 1
ATOM 5569 C C . GLU A 1 686 ? 12.234 -1.685 17.172 1 49.62 686 GLU A C 1
ATOM 5571 O O . GLU A 1 686 ? 12.711 -1.143 18.172 1 49.62 686 GLU A O 1
ATOM 5576 N N . ARG A 1 687 ? 12.5 -1.413 15.922 1 46.91 687 ARG A N 1
ATOM 5577 C CA . ARG A 1 687 ? 13.562 -0.446 15.688 1 46.91 687 ARG A CA 1
ATOM 5578 C C . ARG A 1 687 ? 13.117 0.963 16.062 1 46.91 687 ARG A C 1
ATOM 5580 O O . ARG A 1 687 ? 13.945 1.854 16.25 1 46.91 687 ARG A O 1
ATOM 5587 N N . TYR A 1 688 ? 11.852 1.124 16.062 1 50.62 688 TYR A N 1
ATOM 5588 C CA . TYR A 1 688 ? 11.367 2.475 16.312 1 50.62 688 TYR A CA 1
ATOM 5589 C C . TYR A 1 688 ? 10.797 2.592 17.734 1 50.62 688 TYR A C 1
ATOM 5591 O O . TYR A 1 688 ? 9.867 3.365 17.969 1 50.62 688 TYR A O 1
ATOM 5599 N N . SER A 1 689 ? 11.219 1.618 18.516 1 49.47 689 SER A N 1
ATOM 5600 C CA . SER A 1 689 ? 10.609 1.385 19.812 1 49.47 689 SER A CA 1
ATOM 5601 C C . SER A 1 689 ? 10.406 2.693 20.578 1 49.47 689 SER A C 1
ATOM 5603 O O . SER A 1 689 ? 9.492 2.803 21.391 1 49.47 689 SER A O 1
ATOM 5605 N N . ASP A 1 690 ? 11.414 3.578 20.625 1 51.81 690 ASP A N 1
ATOM 5606 C CA . ASP A 1 690 ? 11.5 4.418 21.812 1 51.81 690 ASP A CA 1
ATOM 5607 C C . ASP A 1 690 ? 10.539 5.598 21.719 1 51.81 690 ASP A C 1
ATOM 5609 O O . ASP A 1 690 ? 10.352 6.328 22.703 1 51.81 690 ASP A O 1
ATOM 5613 N N . GLN A 1 691 ? 9.906 5.902 20.812 1 58.94 691 GLN A N 1
ATOM 5614 C CA . GLN A 1 691 ? 9.18 7.121 21.141 1 58.94 691 GLN A CA 1
ATOM 5615 C C . GLN A 1 691 ? 7.816 7.16 20.453 1 58.94 691 GLN A C 1
ATOM 5617 O O . GLN A 1 691 ? 7.742 7.105 19.219 1 58.94 691 GLN A O 1
ATOM 5622 N N . LEU A 1 692 ? 6.75 6.75 21.375 1 64.94 692 LEU A N 1
ATOM 5623 C CA . LEU A 1 692 ? 5.375 6.945 20.922 1 64.94 692 LEU A CA 1
ATOM 5624 C C . LEU A 1 692 ? 4.973 8.414 21.031 1 64.94 692 LEU A C 1
ATOM 5626 O O . LEU A 1 692 ? 5.207 9.055 22.047 1 64.94 692 LEU A O 1
ATOM 5630 N N . SER A 1 693 ? 4.605 8.945 19.969 1 77.5 693 SER A N 1
ATOM 5631 C CA . SER A 1 693 ? 3.98 10.266 20.047 1 77.5 693 SER A CA 1
ATOM 5632 C C . SER A 1 693 ? 2.529 10.164 20.5 1 77.5 693 SER A C 1
ATOM 5634 O O . SER A 1 693 ? 1.959 11.141 20.984 1 77.5 693 SER A O 1
ATOM 5636 N N . HIS A 1 694 ? 1.894 9.008 20.438 1 88.69 694 HIS A N 1
ATOM 5637 C CA . HIS A 1 694 ? 0.538 8.688 20.875 1 88.69 694 HIS A CA 1
ATOM 5638 C C . HIS A 1 694 ? 0.493 7.332 21.578 1 88.69 694 HIS A C 1
ATOM 5640 O O . HIS A 1 694 ? 1.362 6.484 21.359 1 88.69 694 HIS A O 1
ATOM 5646 N N . PRO A 1 695 ? -0.498 7.25 22.438 1 91.88 695 PRO A N 1
ATOM 5647 C CA . PRO A 1 695 ? -0.712 5.895 22.953 1 91.88 695 PRO A CA 1
ATOM 5648 C C . PRO A 1 695 ? -1.077 4.898 21.859 1 91.88 695 PRO A C 1
ATOM 5650 O O . PRO A 1 695 ? -1.394 5.297 20.734 1 91.88 695 PRO A O 1
ATOM 5653 N N . THR A 1 696 ? -0.949 3.553 22.188 1 91.31 696 THR A N 1
ATOM 5654 C CA . THR A 1 696 ? -1.354 2.545 21.219 1 91.31 696 THR A CA 1
ATOM 5655 C C . THR A 1 696 ? -2.832 2.691 20.875 1 91.31 696 THR A C 1
ATOM 5657 O O . THR A 1 696 ? -3.629 3.137 21.703 1 91.31 696 THR A O 1
ATOM 5660 N N . ASN A 1 697 ? -3.201 2.303 19.688 1 93.06 697 ASN A N 1
ATOM 5661 C CA . ASN A 1 697 ? -4.594 2.385 19.25 1 93.06 697 ASN A CA 1
ATOM 5662 C C . ASN A 1 697 ? -5.512 1.591 20.188 1 93.06 697 ASN A C 1
ATOM 5664 O O . ASN A 1 697 ? -6.629 2.021 20.469 1 93.06 697 ASN A O 1
ATOM 5668 N N . LYS A 1 698 ? -5.035 0.451 20.625 1 93.75 698 LYS A N 1
ATOM 5669 C CA . LYS A 1 698 ? -5.816 -0.346 21.562 1 93.75 698 LYS A CA 1
ATOM 5670 C C . LYS A 1 698 ? -6.105 0.438 22.844 1 93.75 698 LYS A C 1
ATOM 5672 O O . LYS A 1 698 ? -7.219 0.384 23.375 1 93.75 698 LYS A O 1
ATOM 5677 N N . PHE A 1 699 ? -5.141 1.147 23.297 1 94.75 699 PHE A N 1
ATOM 5678 C CA . PHE A 1 699 ? -5.336 1.925 24.516 1 94.75 699 PHE A CA 1
ATOM 5679 C C . PHE A 1 699 ? -6.258 3.111 24.25 1 94.75 699 PHE A C 1
ATOM 5681 O O . PHE A 1 699 ? -7.031 3.506 25.125 1 94.75 699 PHE A O 1
ATOM 5688 N N . ARG A 1 700 ? -6.172 3.707 23.125 1 95.94 700 ARG A N 1
ATOM 5689 C CA . ARG A 1 700 ? -7.023 4.848 22.797 1 95.94 700 ARG A CA 1
ATOM 5690 C C . ARG A 1 700 ? -8.5 4.453 22.828 1 95.94 700 ARG A C 1
ATOM 5692 O O . ARG A 1 700 ? -9.367 5.309 22.984 1 95.94 700 ARG A O 1
ATOM 5699 N N . ILE A 1 701 ? -8.703 3.137 22.672 1 96.88 701 ILE A N 1
ATOM 5700 C CA . ILE A 1 701 ? -10.062 2.615 22.797 1 96.88 701 ILE A CA 1
ATOM 5701 C C . ILE A 1 701 ? -10.266 2.08 24.219 1 96.88 701 ILE A C 1
ATOM 5703 O O . ILE A 1 701 ? -10.977 2.691 25.016 1 96.88 701 ILE A O 1
ATOM 5707 N N . ASN A 1 702 ? -9.508 1.112 24.609 1 96.69 702 ASN A N 1
ATOM 5708 C CA . ASN A 1 702 ? -9.75 0.426 25.875 1 96.69 702 ASN A CA 1
ATOM 5709 C C . ASN A 1 702 ? -9.461 1.334 27.062 1 96.69 702 ASN A C 1
ATOM 5711 O O . ASN A 1 702 ? -10.195 1.31 28.062 1 96.69 702 ASN A O 1
ATOM 5715 N N . GLY A 1 703 ? -8.406 2.047 27.031 1 94.88 703 GLY A N 1
ATOM 5716 C CA . GLY A 1 703 ? -8.07 2.945 28.125 1 94.88 703 GLY A CA 1
ATOM 5717 C C . GLY A 1 703 ? -9.086 4.055 28.312 1 94.88 703 GLY A C 1
ATOM 5718 O O . GLY A 1 703 ? -9.602 4.242 29.422 1 94.88 703 GLY A O 1
ATOM 5719 N N . ALA A 1 704 ? -9.383 4.746 27.266 1 93.88 704 ALA A N 1
ATOM 5720 C CA . ALA A 1 704 ? -10.32 5.863 27.328 1 93.88 704 ALA A CA 1
ATOM 5721 C C . ALA A 1 704 ? -11.719 5.383 27.703 1 93.88 704 ALA A C 1
ATOM 5723 O O . ALA A 1 704 ? -12.391 6.012 28.531 1 93.88 704 ALA A O 1
ATOM 5724 N N . PHE A 1 705 ? -12.125 4.238 27.188 1 96.94 705 PHE A N 1
ATOM 5725 C CA . PHE A 1 705 ? -13.484 3.764 27.391 1 96.94 705 PHE A CA 1
ATOM 5726 C C . PHE A 1 705 ? -13.641 3.16 28.781 1 96.94 705 PHE A C 1
ATOM 5728 O O . PHE A 1 705 ? -14.695 3.293 29.406 1 96.94 705 PHE A O 1
ATOM 5735 N N . SER A 1 706 ? -12.594 2.523 29.266 1 96 706 SER A N 1
ATOM 5736 C CA . SER A 1 706 ? -12.664 1.908 30.594 1 96 706 SER A CA 1
ATOM 5737 C C . SER A 1 706 ? -12.781 2.963 31.688 1 96 706 SER A C 1
ATOM 5739 O O . SER A 1 706 ? -13.289 2.678 32.781 1 96 706 SER A O 1
ATOM 5741 N N . ASN A 1 707 ? -12.344 4.141 31.391 1 94.44 707 ASN A N 1
ATOM 5742 C CA . ASN A 1 707 ? -12.445 5.23 32.375 1 94.44 707 ASN A CA 1
ATOM 5743 C C . ASN A 1 707 ? -13.82 5.891 32.312 1 94.44 707 ASN A C 1
ATOM 5745 O O . ASN A 1 707 ? -14.141 6.727 33.156 1 94.44 707 ASN A O 1
ATOM 5749 N N . SER A 1 708 ? -14.586 5.551 31.375 1 93.81 708 SER A N 1
ATOM 5750 C CA . SER A 1 708 ? -15.906 6.141 31.188 1 93.81 708 SER A CA 1
ATOM 5751 C C . SER A 1 708 ? -16.984 5.34 31.922 1 93.81 708 SER A C 1
ATOM 5753 O O . SER A 1 708 ? -17.219 4.176 31.594 1 93.81 708 SER A O 1
ATOM 5755 N N . ARG A 1 709 ? -17.688 5.953 32.844 1 93.69 709 ARG A N 1
ATOM 5756 C CA . ARG A 1 709 ? -18.812 5.312 33.5 1 93.69 709 ARG A CA 1
ATOM 5757 C C . ARG A 1 709 ? -19.938 4.988 32.531 1 93.69 709 ARG A C 1
ATOM 5759 O O . ARG A 1 709 ? -20.625 3.977 32.688 1 93.69 709 ARG A O 1
ATOM 5766 N N . ALA A 1 710 ? -20.062 5.863 31.609 1 95.19 710 ALA A N 1
ATOM 5767 C CA . ALA A 1 710 ? -21.078 5.676 30.594 1 95.19 710 ALA A CA 1
ATOM 5768 C C . ALA A 1 710 ? -20.875 4.359 29.844 1 95.19 710 ALA A C 1
ATOM 5770 O O . ALA A 1 710 ? -21.844 3.672 29.516 1 95.19 710 ALA A O 1
ATOM 5771 N N . PHE A 1 711 ? -19.641 4.004 29.578 1 97.56 711 PHE A N 1
ATOM 5772 C CA . PHE A 1 711 ? -19.344 2.756 28.891 1 97.56 711 PHE A CA 1
ATOM 5773 C C . PHE A 1 711 ? -19.781 1.559 29.734 1 97.56 711 PHE A C 1
ATOM 5775 O O . PHE A 1 711 ? -20.469 0.669 29.234 1 97.56 711 PHE A O 1
ATOM 5782 N N . ALA A 1 712 ? -19.297 1.564 30.938 1 97.5 712 ALA A N 1
ATOM 5783 C CA . ALA A 1 712 ? -19.609 0.461 31.844 1 97.5 712 ALA A CA 1
ATOM 5784 C C . ALA A 1 712 ? -21.109 0.279 32 1 97.5 712 ALA A C 1
ATOM 5786 O O . ALA A 1 712 ? -21.609 -0.85 32.031 1 97.5 712 ALA A O 1
ATOM 5787 N N . ASP A 1 713 ? -21.812 1.38 32.062 1 96.81 713 ASP A N 1
ATOM 5788 C CA . ASP A 1 713 ? -23.266 1.339 32.219 1 96.81 713 ASP A CA 1
ATOM 5789 C C . ASP A 1 713 ? -23.938 0.801 30.969 1 96.81 713 ASP A C 1
ATOM 5791 O O . ASP A 1 713 ? -24.875 0.001 31.047 1 96.81 713 ASP A O 1
ATOM 5795 N N . THR A 1 714 ? -23.438 1.252 29.828 1 96.88 714 THR A N 1
ATOM 5796 C CA . THR A 1 714 ? -24.016 0.883 28.547 1 96.88 714 THR A CA 1
ATOM 5797 C C . THR A 1 714 ? -23.875 -0.616 28.297 1 96.88 714 THR A C 1
ATOM 5799 O O . THR A 1 714 ? -24.828 -1.269 27.859 1 96.88 714 THR A O 1
ATOM 5802 N N . TYR A 1 715 ? -22.75 -1.198 28.625 1 97.31 715 TYR A N 1
ATOM 5803 C CA . TYR A 1 715 ? -22.469 -2.604 28.344 1 97.31 715 TYR A CA 1
ATOM 5804 C C . TYR A 1 715 ? -22.688 -3.457 29.594 1 97.31 715 TYR A C 1
ATOM 5806 O O . TYR A 1 715 ? -22.469 -4.672 29.562 1 97.31 715 TYR A O 1
ATOM 5814 N N . LYS A 1 716 ? -23.047 -2.793 30.672 1 97.44 716 LYS A N 1
ATOM 5815 C CA . LYS A 1 716 ? -23.312 -3.475 31.938 1 97.44 716 LYS A CA 1
ATOM 5816 C C . LYS A 1 716 ? -22.109 -4.305 32.375 1 97.44 716 LYS A C 1
ATOM 5818 O O . LYS A 1 716 ? -22.25 -5.484 32.719 1 97.44 716 LYS A O 1
ATOM 5823 N N . CYS A 1 717 ? -21 -3.676 32.344 1 98.31 717 CYS A N 1
ATOM 5824 C CA . CYS A 1 717 ? -19.766 -4.355 32.75 1 98.31 717 CYS A CA 1
ATOM 5825 C C . CYS A 1 717 ? -19.672 -4.5 34.25 1 98.31 717 CYS A C 1
ATOM 5827 O O . CYS A 1 717 ? -19.859 -3.529 34.969 1 98.31 717 CYS A O 1
ATOM 5829 N N . PRO A 1 718 ? -19.312 -5.672 34.719 1 97.81 718 PRO A N 1
ATOM 5830 C CA . PRO A 1 718 ? -19.125 -5.832 36.188 1 97.81 718 PRO A CA 1
ATOM 5831 C C . PRO A 1 718 ? -17.938 -5.055 36.719 1 97.81 718 PRO A C 1
ATOM 5833 O O . PRO A 1 718 ? -16.906 -4.965 36.031 1 97.81 718 PRO A O 1
ATOM 5836 N N . VAL A 1 719 ? -18.078 -4.555 37.938 1 96.75 719 VAL A N 1
ATOM 5837 C CA . VAL A 1 719 ? -16.984 -3.854 38.594 1 96.75 719 VAL A CA 1
ATOM 5838 C C . VAL A 1 719 ? -15.789 -4.793 38.75 1 96.75 719 VAL A C 1
ATOM 5840 O O . VAL A 1 719 ? -15.945 -5.945 39.156 1 96.75 719 VAL A O 1
ATOM 5843 N N . GLY A 1 720 ? -14.664 -4.402 38.312 1 95.56 720 GLY A N 1
ATOM 5844 C CA . GLY A 1 720 ? -13.461 -5.215 38.375 1 95.56 720 GLY A CA 1
ATOM 5845 C C . GLY A 1 720 ? -13.039 -5.793 37.031 1 95.56 720 GLY A C 1
ATOM 5846 O O . GLY A 1 720 ? -11.906 -6.242 36.875 1 95.56 720 GLY A O 1
ATOM 5847 N N . SER A 1 721 ? -14.023 -5.777 36.125 1 96.88 721 SER A N 1
ATOM 5848 C CA . SER A 1 721 ? -13.617 -6.188 34.781 1 96.88 721 SER A CA 1
ATOM 5849 C C . SER A 1 721 ? -12.617 -5.207 34.188 1 96.88 721 SER A C 1
ATOM 5851 O O . SER A 1 721 ? -12.445 -4.094 34.688 1 96.88 721 SER A O 1
ATOM 5853 N N . LYS A 1 722 ? -11.984 -5.574 33.156 1 95.56 722 LYS A N 1
ATOM 5854 C CA . LYS A 1 722 ? -10.93 -4.754 32.562 1 95.56 722 LYS A CA 1
ATOM 5855 C C . LYS A 1 722 ? -11.492 -3.436 32.031 1 95.56 722 LYS A C 1
ATOM 5857 O O . LYS A 1 722 ? -10.812 -2.408 32.062 1 95.56 722 LYS A O 1
ATOM 5862 N N . MET A 1 723 ? -12.773 -3.465 31.594 1 97.75 723 MET A N 1
ATOM 5863 C CA . MET A 1 723 ? -13.375 -2.262 31.016 1 97.75 723 MET A CA 1
ATOM 5864 C C . MET A 1 723 ? -14.219 -1.535 32.062 1 97.75 723 MET A C 1
ATOM 5866 O O . MET A 1 723 ? -14.969 -0.613 31.719 1 97.75 723 MET A O 1
ATOM 5870 N N . ASN A 1 724 ? -14.203 -1.998 33.25 1 97.5 724 ASN A N 1
ATOM 5871 C CA . ASN A 1 724 ? -14.828 -1.34 34.406 1 97.5 724 ASN A CA 1
ATOM 5872 C C . ASN A 1 724 ? -13.984 -1.5 35.656 1 97.5 724 ASN A C 1
ATOM 5874 O O . ASN A 1 724 ? -14.438 -2.104 36.656 1 97.5 724 ASN A O 1
ATOM 5878 N N . PRO A 1 725 ? -12.883 -0.884 35.625 1 95.12 725 PRO A N 1
ATOM 5879 C CA . PRO A 1 725 ? -11.992 -1.02 36.781 1 95.12 725 PRO A CA 1
ATOM 5880 C C . PRO A 1 725 ? -12.555 -0.355 38.031 1 95.12 725 PRO A C 1
ATOM 5882 O O . PRO A 1 725 ? -13.359 0.575 37.938 1 95.12 725 PRO A O 1
ATOM 5885 N N . VAL A 1 726 ? -12.016 -0.817 39.125 1 94 726 VAL A N 1
ATOM 5886 C CA . VAL A 1 726 ? -12.43 -0.26 40.406 1 94 726 VAL A CA 1
ATOM 5887 C C . VAL A 1 726 ? -11.938 1.181 40.531 1 94 726 VAL A C 1
ATOM 5889 O O . VAL A 1 726 ? -12.711 2.08 40.875 1 94 726 VAL A O 1
ATOM 5892 N N . GLN A 1 727 ? -10.703 1.353 40.25 1 89.81 727 GLN A N 1
ATOM 5893 C CA . GLN A 1 727 ? -10.141 2.697 40.219 1 89.81 727 GLN A CA 1
ATOM 5894 C C . GLN A 1 727 ? -10.117 3.262 38.812 1 89.81 727 GLN A C 1
ATOM 5896 O O . GLN A 1 727 ? -9.508 2.682 37.906 1 89.81 727 GLN A O 1
ATOM 5901 N N . ARG A 1 728 ? -10.812 4.414 38.656 1 93 728 ARG A N 1
ATOM 5902 C CA . ARG A 1 728 ? -10.867 5.086 37.344 1 93 728 ARG A CA 1
ATOM 5903 C C . ARG A 1 728 ? -10.148 6.434 37.406 1 93 728 ARG A C 1
ATOM 5905 O O . ARG A 1 728 ? -10.023 7.031 38.469 1 93 728 ARG A O 1
ATOM 5912 N N . CYS A 1 729 ? -9.688 6.73 36.219 1 95.75 729 CYS A N 1
ATOM 5913 C CA . CYS A 1 729 ? -9.086 8.055 36.125 1 95.75 729 CYS A CA 1
ATOM 5914 C C . CYS A 1 729 ? -10.07 9.047 35.5 1 95.75 729 CYS A C 1
ATOM 5916 O O . CYS A 1 729 ? -10.766 8.711 34.531 1 95.75 729 CYS A O 1
ATOM 5918 N N . ASP A 1 730 ? -10.156 10.133 36.031 1 92.5 730 ASP A N 1
ATOM 5919 C CA . ASP A 1 730 ? -11.031 11.203 35.562 1 92.5 730 ASP A CA 1
ATOM 5920 C C . ASP A 1 730 ? -10.359 12.57 35.719 1 92.5 730 ASP A C 1
ATOM 5922 O O . ASP A 1 730 ? -9.695 12.82 36.719 1 92.5 730 ASP A O 1
ATOM 5926 N N . MET A 1 731 ? -10.578 13.406 34.812 1 93.75 731 MET A N 1
ATOM 5927 C CA . MET A 1 731 ? -9.906 14.703 34.844 1 93.75 731 MET A CA 1
ATOM 5928 C C . MET A 1 731 ? -10.797 15.742 35.531 1 93.75 731 MET A C 1
ATOM 5930 O O . MET A 1 731 ? -10.32 16.578 36.281 1 93.75 731 MET A O 1
ATOM 5934 N N . PHE A 1 732 ? -12.039 15.781 35.125 1 93.38 732 PHE A N 1
ATOM 5935 C CA . PHE A 1 732 ? -12.922 16.797 35.688 1 93.38 732 PHE A CA 1
ATOM 5936 C C . PHE A 1 732 ? -14.117 16.172 36.375 1 93.38 732 PHE A C 1
ATOM 5938 O O . PHE A 1 732 ? -14.812 15.336 35.812 1 93.38 732 PHE A O 1
ATOM 5945 N N . MET B 1 1 ? -0.898 -19.781 -17.859 1 19.22 1 MET B N 1
ATOM 5946 C CA . MET B 1 1 ? 0.027 -19.781 -16.734 1 19.22 1 MET B CA 1
ATOM 5947 C C . MET B 1 1 ? 0.604 -18.375 -16.516 1 19.22 1 MET B C 1
ATOM 5949 O O . MET B 1 1 ? 1.423 -17.906 -17.297 1 19.22 1 MET B O 1
ATOM 5953 N N . ASN B 1 2 ? -0.229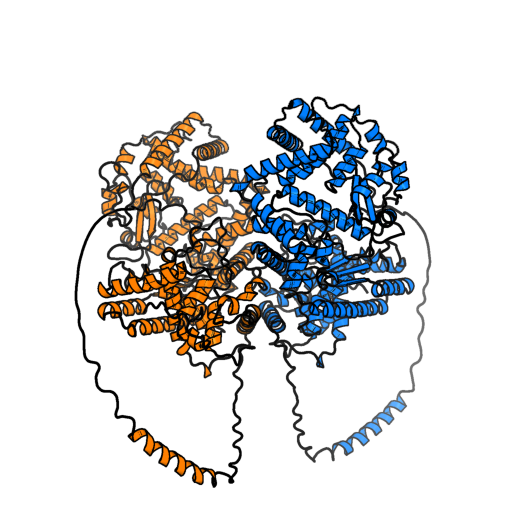 -17.25 -16 1 19.16 2 ASN B N 1
ATOM 5954 C CA . ASN B 1 2 ? -0.685 -15.914 -16.375 1 19.16 2 ASN B CA 1
ATOM 5955 C C . ASN B 1 2 ? 0.319 -14.836 -15.977 1 19.16 2 ASN B C 1
ATOM 5957 O O . ASN B 1 2 ? 1.123 -15.047 -15.062 1 19.16 2 ASN B O 1
ATOM 5961 N N . GLU B 1 3 ? 0.519 -13.711 -16.594 1 23.88 3 GLU B N 1
ATOM 5962 C CA . GLU B 1 3 ? 1.439 -12.586 -16.703 1 23.88 3 GLU B CA 1
ATOM 5963 C C . GLU B 1 3 ? 1.67 -11.922 -15.352 1 23.88 3 GLU B C 1
ATOM 5965 O O . GLU B 1 3 ? 2.346 -10.891 -15.266 1 23.88 3 GLU B O 1
ATOM 5970 N N . ARG B 1 4 ? 0.761 -12.227 -14.359 1 28.8 4 ARG B N 1
ATOM 5971 C CA . ARG B 1 4 ? 1.126 -11.75 -13.031 1 28.8 4 ARG B CA 1
ATOM 5972 C C . ARG B 1 4 ? 2.498 -12.266 -12.617 1 28.8 4 ARG B C 1
ATOM 5974 O O . ARG B 1 4 ? 2.982 -11.961 -11.531 1 28.8 4 ARG B O 1
ATOM 5981 N N . ASP B 1 5 ? 2.938 -13.453 -13.312 1 22.62 5 ASP B N 1
ATOM 5982 C CA . ASP B 1 5 ? 4.008 -14.438 -13.188 1 22.62 5 ASP B CA 1
ATOM 5983 C C . ASP B 1 5 ? 5.285 -13.953 -13.875 1 22.62 5 ASP B C 1
ATOM 5985 O O . ASP B 1 5 ? 6.207 -14.734 -14.102 1 22.62 5 ASP B O 1
ATOM 5989 N N . THR B 1 6 ? 5.293 -12.828 -14.656 1 25.33 6 THR B N 1
ATOM 5990 C CA . THR B 1 6 ? 6.406 -12.555 -15.562 1 25.33 6 THR B CA 1
ATOM 5991 C C . THR B 1 6 ? 7.664 -12.188 -14.781 1 25.33 6 THR B C 1
ATOM 5993 O O . THR B 1 6 ? 8.734 -12.023 -15.367 1 25.33 6 THR B O 1
ATOM 5996 N N . GLU B 1 7 ? 7.516 -11.641 -13.602 1 24.02 7 GLU B N 1
ATOM 5997 C CA . GLU B 1 7 ? 8.781 -11.078 -13.133 1 24.02 7 GLU B CA 1
ATOM 5998 C C . GLU B 1 7 ? 9.836 -12.172 -12.953 1 24.02 7 GLU B C 1
ATOM 6000 O O . GLU B 1 7 ? 11.023 -11.945 -13.188 1 24.02 7 GLU B O 1
ATOM 6005 N N . ASN B 1 8 ? 9.5 -13.266 -12.391 1 20.97 8 ASN B N 1
ATOM 6006 C CA . ASN B 1 8 ? 10.625 -14.125 -12.023 1 20.97 8 ASN B CA 1
ATOM 6007 C C . ASN B 1 8 ? 11.234 -14.812 -13.242 1 20.97 8 ASN B C 1
ATOM 6009 O O . ASN B 1 8 ? 12.219 -15.539 -13.117 1 20.97 8 ASN B O 1
ATOM 6013 N N . SER B 1 9 ? 10.344 -15.109 -14.328 1 20.09 9 SER B N 1
ATOM 6014 C CA . SER B 1 9 ? 10.836 -16.047 -15.328 1 20.09 9 SER B CA 1
ATOM 6015 C C . SER B 1 9 ? 11.836 -15.383 -16.266 1 20.09 9 SER B C 1
ATOM 6017 O O . SER B 1 9 ? 11.508 -15.055 -17.406 1 20.09 9 SER B O 1
ATOM 6019 N N . ARG B 1 10 ? 12.492 -14.289 -15.977 1 23.03 10 ARG B N 1
ATOM 6020 C CA . ARG B 1 10 ? 13.5 -13.805 -16.906 1 23.03 10 ARG B CA 1
ATOM 6021 C C . ARG B 1 10 ? 14.469 -14.922 -17.297 1 23.03 10 ARG B C 1
ATOM 6023 O O . ARG B 1 10 ? 15.461 -14.68 -17.984 1 23.03 10 ARG B O 1
ATOM 6030 N N . LEU B 1 11 ? 14.539 -15.984 -16.531 1 18.2 11 LEU B N 1
ATOM 6031 C CA . LEU B 1 11 ? 15.773 -16.688 -16.859 1 18.2 11 LEU B CA 1
ATOM 6032 C C . LEU B 1 11 ? 15.719 -17.219 -18.297 1 18.2 11 LEU B C 1
ATOM 6034 O O . LEU B 1 11 ? 16.703 -17.109 -19.047 1 18.2 11 LEU B O 1
ATOM 6038 N N . LEU B 1 12 ? 14.891 -18.281 -18.641 1 17.09 12 LEU B N 1
ATOM 6039 C CA . LEU B 1 12 ? 15.477 -19.328 -19.484 1 17.09 12 LEU B CA 1
ATOM 6040 C C . LEU B 1 12 ? 15.297 -19 -20.969 1 17.09 12 LEU B C 1
ATOM 6042 O O . LEU B 1 12 ? 16.203 -19.234 -21.766 1 17.09 12 LEU B O 1
ATOM 6046 N N . SER B 1 13 ? 14.023 -18.703 -21.547 1 17.73 13 SER B N 1
ATOM 6047 C CA . SER B 1 13 ? 13.789 -19.422 -22.797 1 17.73 13 SER B CA 1
ATOM 6048 C C . SER B 1 13 ? 14.336 -18.641 -23.984 1 17.73 13 SER B C 1
ATOM 6050 O O . SER B 1 13 ? 13.711 -17.688 -24.453 1 17.73 13 SER B O 1
ATOM 6052 N N . SER B 1 14 ? 15.531 -18.188 -24.094 1 17.58 14 SER B N 1
ATOM 6053 C CA . SER B 1 14 ? 16.016 -17.375 -25.219 1 17.58 14 SER B CA 1
ATOM 6054 C C . SER B 1 14 ? 15.766 -18.078 -26.547 1 17.58 14 SER B C 1
ATOM 6056 O O . SER B 1 14 ? 16.016 -17.5 -27.609 1 17.58 14 SER B O 1
ATOM 6058 N N . THR B 1 15 ? 15.57 -19.406 -26.688 1 16.7 15 THR B N 1
ATOM 6059 C CA . THR B 1 15 ? 16.219 -19.922 -27.891 1 16.7 15 THR B CA 1
ATOM 6060 C C . THR B 1 15 ? 15.281 -19.828 -29.094 1 16.7 15 THR B C 1
ATOM 6062 O O . THR B 1 15 ? 15.555 -20.406 -30.141 1 16.7 15 THR B O 1
ATOM 6065 N N . GLN B 1 16 ? 14.086 -19.125 -29 1 15.92 16 GLN B N 1
ATOM 6066 C CA . GLN B 1 16 ? 13.242 -19.625 -30.078 1 15.92 16 GLN B CA 1
ATOM 6067 C C . GLN B 1 16 ? 13.852 -19.344 -31.438 1 15.92 16 GLN B C 1
ATOM 6069 O O . GLN B 1 16 ? 14.43 -18.266 -31.656 1 15.92 16 GLN B O 1
ATOM 6074 N N . ASN B 1 17 ? 13.664 -20.391 -32.5 1 16 17 ASN B N 1
ATOM 6075 C CA . ASN B 1 17 ? 14.141 -20.703 -33.844 1 16 17 ASN B CA 1
ATOM 6076 C C . ASN B 1 17 ? 13.352 -19.969 -34.906 1 16 17 ASN B C 1
ATOM 6078 O O . ASN B 1 17 ? 12.156 -20.203 -35.094 1 16 17 ASN B O 1
ATOM 6082 N N . LEU B 1 18 ? 13.398 -18.75 -35.062 1 16.42 18 LEU B N 1
ATOM 6083 C CA . LEU B 1 18 ? 12.648 -18.047 -36.094 1 16.42 18 LEU B CA 1
ATOM 6084 C C . LEU B 1 18 ? 12.961 -18.625 -37.469 1 16.42 18 LEU B C 1
ATOM 6086 O O . LEU B 1 18 ? 14.016 -18.328 -38.062 1 16.42 18 LEU B O 1
ATOM 6090 N N . GLU B 1 19 ? 12.219 -19.812 -37.75 1 14.52 19 GLU B N 1
ATOM 6091 C CA . GLU B 1 19 ? 12.523 -20.375 -39.062 1 14.52 19 GLU B CA 1
ATOM 6092 C C . GLU B 1 19 ? 12 -19.469 -40.188 1 14.52 19 GLU B C 1
ATOM 6094 O O . GLU B 1 19 ? 11.234 -18.547 -39.938 1 14.52 19 GLU B O 1
ATOM 6099 N N . VAL B 1 20 ? 11.016 -20.172 -41.219 1 15.52 20 VAL B N 1
ATOM 6100 C CA . VAL B 1 20 ? 11.273 -20.547 -42.594 1 15.52 20 VAL B CA 1
ATOM 6101 C C . VAL B 1 20 ? 10.5 -19.609 -43.531 1 15.52 20 VAL B C 1
ATOM 6103 O O . VAL B 1 20 ? 9.602 -18.891 -43.094 1 15.52 20 VAL B O 1
ATOM 6106 N N . GLU B 1 21 ? 9.617 -20.281 -44.594 1 14.74 21 GLU B N 1
ATOM 6107 C CA . GLU B 1 21 ? 9.766 -20.297 -46.031 1 14.74 21 GLU B CA 1
ATOM 6108 C C . GLU B 1 21 ? 8.727 -19.391 -46.719 1 14.74 21 GLU B C 1
ATOM 6110 O O . GLU B 1 21 ? 7.789 -18.938 -46.062 1 14.74 21 GLU B O 1
ATOM 6115 N N . GLU B 1 22 ? 7.824 -20.016 -47.719 1 14.68 22 GLU B N 1
ATOM 6116 C CA . GLU B 1 22 ? 7.801 -19.828 -49.156 1 14.68 22 GLU B CA 1
ATOM 6117 C C . GLU B 1 22 ? 6.559 -19.062 -49.594 1 14.68 22 GLU B C 1
ATOM 6119 O O . GLU B 1 22 ? 5.625 -18.875 -48.812 1 14.68 22 GLU B O 1
ATOM 6124 N N . ASP B 1 23 ? 5.574 -19.672 -50.562 1 14.59 23 ASP B N 1
ATOM 6125 C CA . ASP B 1 23 ? 5.395 -19.328 -51.969 1 14.59 23 ASP B CA 1
ATOM 6126 C C . ASP B 1 23 ? 4.031 -18.688 -52.219 1 14.59 23 ASP B C 1
ATOM 6128 O O . ASP B 1 23 ? 3.947 -17.578 -52.75 1 14.59 23 ASP B O 1
ATOM 6132 N N . GLY B 1 24 ? 2.844 -19.469 -52.719 1 14.26 24 GLY B N 1
ATOM 6133 C CA . GLY B 1 24 ? 2.363 -19.375 -54.094 1 14.26 24 GLY B CA 1
ATOM 6134 C C . GLY B 1 24 ? 1.104 -18.547 -54.219 1 14.26 24 GLY B C 1
ATOM 6135 O O . GLY B 1 24 ? 0.5 -18.156 -53.219 1 14.26 24 GLY B O 1
ATOM 6136 N N . GLU B 1 25 ? 0.045 -18.984 -55.188 1 14.95 25 GLU B N 1
ATOM 6137 C CA . GLU B 1 25 ? -0.477 -18.406 -56.438 1 14.95 25 GLU B CA 1
ATOM 6138 C C . GLU B 1 25 ? -1.908 -17.906 -56.25 1 14.95 25 GLU B C 1
ATOM 6140 O O . GLU B 1 25 ? -2.186 -16.719 -56.406 1 14.95 25 GLU B O 1
ATOM 6145 N N . GLU B 1 26 ? -3.025 -18.609 -56.875 1 14.58 26 GLU B N 1
ATOM 6146 C CA . GLU B 1 26 ? -3.666 -18.094 -58.094 1 14.58 26 GLU B CA 1
ATOM 6147 C C . GLU B 1 26 ? -5.059 -17.547 -57.781 1 14.58 26 GLU B C 1
ATOM 6149 O O . GLU B 1 26 ? -5.332 -16.375 -58.031 1 14.58 26 GLU B O 1
ATOM 6154 N N . GLU B 1 27 ? -6.258 -18.266 -58.25 1 14.73 27 GLU B N 1
ATOM 6155 C CA . GLU B 1 27 ? -7.062 -17.859 -59.406 1 14.73 27 GLU B CA 1
ATOM 6156 C C . GLU B 1 27 ? -8.422 -17.312 -58.969 1 14.73 27 GLU B C 1
ATOM 6158 O O . GLU B 1 27 ? -8.789 -17.438 -57.781 1 14.73 27 GLU B O 1
ATOM 6163 N N . GLY B 1 28 ? -9.648 -17.859 -59.469 1 14.64 28 GLY B N 1
ATOM 6164 C CA . GLY B 1 28 ? -10.523 -17.297 -60.5 1 14.64 28 GLY B CA 1
ATOM 6165 C C . GLY B 1 28 ? -11.867 -16.859 -59.969 1 14.64 28 GLY B C 1
ATOM 6166 O O . GLY B 1 28 ? -12.172 -15.672 -59.906 1 14.64 28 GLY B O 1
ATOM 6167 N N . ASP B 1 29 ? -13.055 -17.703 -59.938 1 14.34 29 ASP B N 1
ATOM 6168 C CA . ASP B 1 29 ? -14.078 -17.484 -60.969 1 14.34 29 ASP B CA 1
ATOM 6169 C C . ASP B 1 29 ? -15.32 -16.828 -60.375 1 14.34 29 ASP B C 1
ATOM 6171 O O . ASP B 1 29 ? -15.711 -15.734 -60.781 1 14.34 29 ASP B O 1
ATOM 6175 N N . ASP B 1 30 ? -16.594 -17.531 -60.312 1 14.2 30 ASP B N 1
ATOM 6176 C CA . ASP B 1 30 ? -17.75 -17.375 -61.188 1 14.2 30 ASP B CA 1
ATOM 6177 C C . ASP B 1 30 ? -18.891 -16.672 -60.469 1 14.2 30 ASP B C 1
ATOM 6179 O O . ASP B 1 30 ? -18.922 -16.625 -59.25 1 14.2 30 ASP B O 1
ATOM 6183 N N . ASN B 1 31 ? -20.281 -16.641 -61.031 1 14.77 31 ASN B N 1
ATOM 6184 C CA . ASN B 1 31 ? -21.281 -15.766 -61.656 1 14.77 31 ASN B CA 1
ATOM 6185 C C . ASN B 1 31 ? -22.562 -15.695 -60.812 1 14.77 31 ASN B C 1
ATOM 6187 O O . ASN B 1 31 ? -23.172 -14.633 -60.719 1 14.77 31 ASN B O 1
ATOM 6191 N N . GLU B 1 32 ? -23.219 -16.688 -60.156 1 14.27 32 GLU B N 1
ATOM 6192 C CA . GLU B 1 32 ? -24.578 -16.875 -60.656 1 14.27 32 GLU B CA 1
ATOM 6193 C C . GLU B 1 32 ? -25.562 -15.93 -60 1 14.27 32 GLU B C 1
ATOM 6195 O O . GLU B 1 32 ? -25.406 -15.578 -58.844 1 14.27 32 GLU B O 1
ATOM 6200 N N . LYS B 1 33 ? -26.797 -15.633 -60.719 1 15.83 33 LYS B N 1
ATOM 6201 C CA . LYS B 1 33 ? -27.797 -14.641 -61.125 1 15.83 33 LYS B CA 1
ATOM 6202 C C . LYS B 1 33 ? -28.969 -14.617 -60.156 1 15.83 33 LYS B C 1
ATOM 6204 O O . LYS B 1 33 ? -29.359 -13.547 -59.688 1 15.83 33 LYS B O 1
ATOM 6209 N N . VAL B 1 34 ? -30.047 -15.531 -60 1 15.19 34 VAL B N 1
ATOM 6210 C CA . VAL B 1 34 ? -31.281 -15.133 -60.688 1 15.19 34 VAL B CA 1
ATOM 6211 C C . VAL B 1 34 ? -32.281 -14.594 -59.656 1 15.19 34 VAL B C 1
ATOM 6213 O O . VAL B 1 34 ? -32 -14.625 -58.438 1 15.19 34 VAL B O 1
ATOM 6216 N N . SER B 1 35 ? -33.562 -15.219 -59.438 1 14.41 35 SER B N 1
ATOM 6217 C CA . SER B 1 35 ? -34.875 -14.859 -59.938 1 14.41 35 SER B CA 1
ATOM 6218 C C . SER B 1 35 ? -35.844 -14.516 -58.812 1 14.41 35 SER B C 1
ATOM 6220 O O . SER B 1 35 ? -36.375 -15.406 -58.156 1 14.41 35 SER B O 1
ATOM 6222 N N . LYS B 1 36 ? -35.875 -13.391 -58.094 1 15.77 36 LYS B N 1
ATOM 6223 C CA . LYS B 1 36 ? -36.594 -13.25 -56.812 1 15.77 36 LYS B CA 1
ATOM 6224 C C . LYS B 1 36 ? -38.031 -12.805 -57.031 1 15.77 36 LYS B C 1
ATOM 6226 O O . LYS B 1 36 ? -38.281 -11.617 -57.219 1 15.77 36 LYS B O 1
ATOM 6231 N N . CYS B 1 37 ? -38.75 -13.633 -57.562 1 15.06 37 CYS B N 1
ATOM 6232 C CA . CYS B 1 37 ? -40.062 -13.211 -58.094 1 15.06 37 CYS B CA 1
ATOM 6233 C C . CYS B 1 37 ? -40.938 -12.688 -56.938 1 15.06 37 CYS B C 1
ATOM 6235 O O . CYS B 1 37 ? -40.625 -12.859 -55.781 1 15.06 37 CYS B O 1
ATOM 6237 N N . CYS B 1 38 ? -42.25 -13.289 -56.688 1 16.91 38 CYS B N 1
ATOM 6238 C CA . CYS B 1 38 ? -43.625 -12.852 -56.875 1 16.91 38 CYS B CA 1
ATOM 6239 C C . CYS B 1 38 ? -44.281 -12.461 -55.562 1 16.91 38 CYS B C 1
ATOM 6241 O O . CYS B 1 38 ? -44.344 -13.273 -54.625 1 16.91 38 CYS B O 1
ATOM 6243 N N . ILE B 1 39 ? -44.625 -11.227 -55.094 1 17.27 39 ILE B N 1
ATOM 6244 C CA . ILE B 1 39 ? -44.781 -10.359 -53.938 1 17.27 39 ILE B CA 1
ATOM 6245 C C . ILE B 1 39 ? -46.188 -10.477 -53.375 1 17.27 39 ILE B C 1
ATOM 6247 O O . ILE B 1 39 ? -46.375 -10.617 -52.156 1 17.27 39 ILE B O 1
ATOM 6251 N N . TYR B 1 40 ? -47.438 -10.297 -54.062 1 17.64 40 TYR B N 1
ATOM 6252 C CA . TYR B 1 40 ? -48.219 -9.164 -53.625 1 17.64 40 TYR B CA 1
ATOM 6253 C C . TYR B 1 40 ? -49.375 -9.625 -52.719 1 17.64 40 TYR B C 1
ATOM 6255 O O . TYR B 1 40 ? -49.875 -8.859 -51.906 1 17.64 40 TYR B O 1
ATOM 6263 N N . PRO B 1 41 ? -50.031 -10.828 -53 1 20.38 41 PRO B N 1
ATOM 6264 C CA . PRO B 1 41 ? -51.469 -10.727 -52.906 1 20.38 41 PRO B CA 1
ATOM 6265 C C . PRO B 1 41 ? -52 -10.562 -51.5 1 20.38 41 PRO B C 1
ATOM 6267 O O . PRO B 1 41 ? -53.188 -10.547 -51.25 1 20.38 41 PRO B O 1
ATOM 6270 N N . LEU B 1 42 ? -51.156 -10.734 -50.438 1 22.94 42 LEU B N 1
ATOM 6271 C CA . LEU B 1 42 ? -51.594 -11.109 -49.094 1 22.94 42 LEU B CA 1
ATOM 6272 C C . LEU B 1 42 ? -52.344 -9.969 -48.406 1 22.94 42 LEU B C 1
ATOM 6274 O O . LEU B 1 42 ? -52.594 -10.016 -47.219 1 22.94 42 LEU B O 1
ATOM 6278 N N . ILE B 1 43 ? -52.656 -8.93 -49.25 1 28.8 43 ILE B N 1
ATOM 6279 C CA . ILE B 1 43 ? -53.156 -7.652 -48.75 1 28.8 43 ILE B CA 1
ATOM 6280 C C . ILE B 1 43 ? -54.531 -7.84 -48.125 1 28.8 43 ILE B C 1
ATOM 6282 O O . ILE B 1 43 ? -54.812 -7.324 -47.031 1 28.8 43 ILE B O 1
ATOM 6286 N N . SER B 1 44 ? -55.312 -8.5 -49.094 1 24.39 44 SER B N 1
ATOM 6287 C CA . SER B 1 44 ? -56.719 -8.18 -49 1 24.39 44 SER B CA 1
ATOM 6288 C C . SER B 1 44 ? -57.312 -8.672 -47.688 1 24.39 44 SER B C 1
ATOM 6290 O O . SER B 1 44 ? -58.125 -7.984 -47.062 1 24.39 44 SER B O 1
ATOM 6292 N N . ILE B 1 45 ? -56.969 -9.984 -47.531 1 29.19 45 ILE B N 1
ATOM 6293 C CA . ILE B 1 45 ? -57.812 -10.727 -46.625 1 29.19 45 ILE B CA 1
ATOM 6294 C C . ILE B 1 45 ? -57.594 -10.242 -45.188 1 29.19 45 ILE B C 1
ATOM 6296 O O . ILE B 1 45 ? -58.344 -10.625 -44.281 1 29.19 45 ILE B O 1
ATOM 6300 N N . ILE B 1 46 ? -56.625 -9.242 -45 1 31.53 46 ILE B N 1
ATOM 6301 C CA . ILE B 1 46 ? -56.25 -8.594 -43.75 1 31.53 46 ILE B CA 1
ATOM 6302 C C . ILE B 1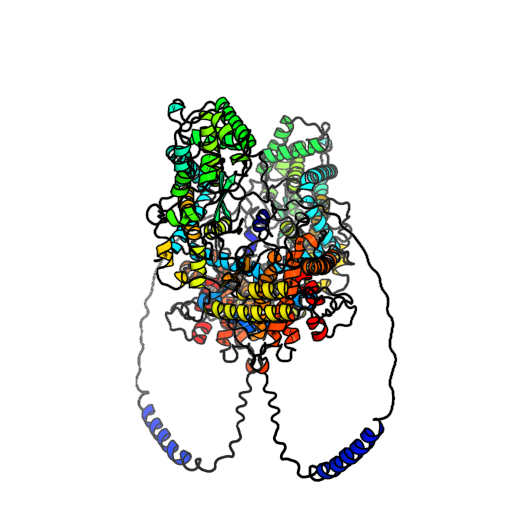 46 ? -57.375 -7.711 -43.25 1 31.53 46 ILE B C 1
ATOM 6304 O O . ILE B 1 46 ? -57.656 -7.676 -42.031 1 31.53 46 ILE B O 1
ATOM 6308 N N . ILE B 1 47 ? -57.938 -7.184 -44.375 1 37.72 47 ILE B N 1
ATOM 6309 C CA . ILE B 1 47 ? -58.719 -6.012 -44.031 1 37.72 47 ILE B CA 1
ATOM 6310 C C . ILE B 1 47 ? -59.938 -6.441 -43.188 1 37.72 47 ILE B C 1
ATOM 6312 O O . ILE B 1 47 ? -60.25 -5.832 -42.156 1 37.72 47 ILE B O 1
ATOM 6316 N N . CYS B 1 48 ? -60.594 -7.523 -43.844 1 32.75 48 CYS B N 1
ATOM 6317 C CA . CYS B 1 48 ? -61.969 -7.723 -43.406 1 32.75 48 CYS B CA 1
ATOM 6318 C C . CYS B 1 48 ? -62 -8.203 -41.938 1 32.75 48 CYS B C 1
ATOM 6320 O O . CYS B 1 48 ? -62.875 -7.777 -41.188 1 32.75 48 CYS B O 1
ATOM 6322 N N . LEU B 1 49 ? -61.125 -9.25 -41.625 1 33.34 49 LEU B N 1
ATOM 6323 C CA . LEU B 1 49 ? -61.281 -9.93 -40.344 1 33.34 49 LEU B CA 1
ATOM 6324 C C . LEU B 1 49 ? -61 -8.977 -39.188 1 33.34 49 LEU B C 1
ATOM 6326 O O . LEU B 1 49 ? -61.156 -9.344 -38.031 1 33.34 49 LEU B O 1
ATOM 6330 N N . VAL B 1 50 ? -60.469 -7.668 -39.562 1 38.5 50 VAL B N 1
ATOM 6331 C CA . VAL B 1 50 ? -60.219 -6.605 -38.594 1 38.5 50 VAL B CA 1
ATOM 6332 C C . VAL B 1 50 ? -61.531 -6.078 -38.031 1 38.5 50 VAL B C 1
ATOM 6334 O O . VAL B 1 50 ? -61.625 -5.809 -36.844 1 38.5 50 VAL B O 1
ATOM 6337 N N . ILE B 1 51 ? -62.469 -6.043 -39.062 1 42.03 51 ILE B N 1
ATOM 6338 C CA . ILE B 1 51 ? -63.656 -5.227 -38.719 1 42.03 51 ILE B CA 1
ATOM 6339 C C . ILE B 1 51 ? -64.5 -5.949 -37.688 1 42.03 51 ILE B C 1
ATOM 6341 O O . ILE B 1 51 ? -64.938 -5.336 -36.719 1 42.03 51 ILE B O 1
ATOM 6345 N N . ILE B 1 52 ? -64.75 -7.27 -37.938 1 41.19 52 ILE B N 1
ATOM 6346 C CA . ILE B 1 52 ? -65.688 -7.984 -37.156 1 41.19 52 ILE B CA 1
ATOM 6347 C C . ILE B 1 52 ? -65.25 -8.109 -35.719 1 41.19 52 ILE B C 1
ATOM 6349 O O . ILE B 1 52 ? -66 -8.07 -34.75 1 41.19 52 ILE B O 1
ATOM 6353 N N . ALA B 1 53 ? -63.75 -8.102 -35.438 1 33.94 53 ALA B N 1
ATOM 6354 C CA . ALA B 1 53 ? -63.125 -8.195 -34.125 1 33.94 53 ALA B CA 1
ATOM 6355 C C . ALA B 1 53 ? -63.344 -6.918 -33.312 1 33.94 53 ALA B C 1
ATOM 6357 O O . ALA B 1 53 ? -63.219 -6.922 -32.062 1 33.94 53 ALA B O 1
ATOM 6358 N N . ILE B 1 54 ? -63.719 -5.785 -34 1 43.81 54 ILE B N 1
ATOM 6359 C CA . ILE B 1 54 ? -63.906 -4.516 -33.312 1 43.81 54 ILE B CA 1
ATOM 6360 C C . ILE B 1 54 ? -65.25 -4.5 -32.594 1 43.81 54 ILE B C 1
ATOM 6362 O O . ILE B 1 54 ? -65.375 -4.062 -31.438 1 43.81 54 ILE B O 1
ATOM 6366 N N . CYS B 1 55 ? -66.375 -5.039 -33.281 1 37.84 55 CYS B N 1
ATOM 6367 C CA . CYS B 1 55 ? -67.75 -4.801 -32.812 1 37.84 55 CYS B CA 1
ATOM 6368 C C . CYS B 1 55 ? -68 -5.598 -31.547 1 37.84 55 CYS B C 1
ATOM 6370 O O . CYS B 1 55 ? -68.688 -5.109 -30.641 1 37.84 55 CYS B O 1
ATOM 6372 N N . MET B 1 56 ? -67.688 -7.008 -31.469 1 35.16 56 MET B N 1
ATOM 6373 C CA . MET B 1 56 ? -68.062 -7.902 -30.375 1 35.16 56 MET B CA 1
ATOM 6374 C C . MET B 1 56 ? -67.312 -7.523 -29.109 1 35.16 56 MET B C 1
ATOM 6376 O O . MET B 1 56 ? -67.375 -8.227 -28.094 1 35.16 56 MET B O 1
ATOM 6380 N N . GLY B 1 57 ? -66.5 -6.328 -29.047 1 35.31 57 GLY B N 1
ATOM 6381 C CA . GLY B 1 57 ? -65.812 -5.492 -28.047 1 35.31 57 GLY B CA 1
ATOM 6382 C C . GLY B 1 57 ? -66.812 -4.688 -27.203 1 35.31 57 GLY B C 1
ATOM 6383 O O . GLY B 1 57 ? -66.5 -4.344 -26.062 1 35.31 57 GLY B O 1
ATOM 6384 N N . ALA B 1 58 ? -67.938 -4.289 -27.766 1 38.19 58 ALA B N 1
ATOM 6385 C CA . ALA B 1 58 ? -68.75 -3.242 -27.156 1 38.19 58 ALA B CA 1
ATOM 6386 C C . ALA B 1 58 ? -69.562 -3.789 -25.984 1 38.19 58 ALA B C 1
ATOM 6388 O O . ALA B 1 58 ? -69.625 -3.143 -24.938 1 38.19 58 ALA B O 1
ATOM 6389 N N . VAL B 1 59 ? -70.5 -4.688 -26.234 1 39.88 59 VAL B N 1
ATOM 6390 C CA . VAL B 1 59 ? -71.625 -5.02 -25.359 1 39.88 59 VAL B CA 1
ATOM 6391 C C . VAL B 1 59 ? -71.125 -5.711 -24.094 1 39.88 59 VAL B C 1
ATOM 6393 O O . VAL B 1 59 ? -71.562 -5.453 -23 1 39.88 59 VAL B O 1
ATOM 6396 N N . ILE B 1 60 ? -70.125 -6.77 -24.203 1 33.38 60 ILE B N 1
ATOM 6397 C CA . ILE B 1 60 ? -69.625 -7.52 -23.062 1 33.38 60 ILE B CA 1
ATOM 6398 C C . ILE B 1 60 ? -68.875 -6.574 -22.141 1 33.38 60 ILE B C 1
ATOM 6400 O O . ILE B 1 60 ? -68.562 -6.918 -21 1 33.38 60 ILE B O 1
ATOM 6404 N N . VAL B 1 61 ? -68.625 -5.238 -22.5 1 33.94 61 VAL B N 1
ATOM 6405 C CA . VAL B 1 61 ? -68 -4.215 -21.641 1 33.94 61 VAL B CA 1
ATOM 6406 C C . VAL B 1 61 ? -69.062 -3.695 -20.656 1 33.94 61 VAL B C 1
ATOM 6408 O O . VAL B 1 61 ? -68.75 -3.396 -19.5 1 33.94 61 VAL B O 1
ATOM 6411 N N . PHE B 1 62 ? -70.375 -3.555 -21.047 1 34.47 62 PHE B N 1
ATOM 6412 C CA . PHE B 1 62 ? -71.312 -2.822 -20.234 1 34.47 62 PHE B CA 1
ATOM 6413 C C . PHE B 1 62 ? -71.688 -3.617 -18.984 1 34.47 62 PHE B C 1
ATOM 6415 O O . PHE B 1 62 ? -71.812 -3.049 -17.891 1 34.47 62 PHE B O 1
ATOM 6422 N N . TRP B 1 63 ? -72.312 -4.777 -19.047 1 34.22 63 TRP B N 1
ATOM 6423 C CA . TRP B 1 63 ? -73 -5.492 -17.984 1 34.22 63 TRP B CA 1
ATOM 6424 C C . TRP B 1 63 ? -72 -6.047 -16.969 1 34.22 63 TRP B C 1
ATOM 6426 O O . TRP B 1 63 ? -72.438 -6.461 -15.875 1 34.22 63 TRP B O 1
ATOM 6436 N N . ARG B 1 64 ? -70.688 -6.305 -17.359 1 28.14 64 ARG B N 1
ATOM 6437 C CA . ARG B 1 64 ? -69.562 -6.535 -16.438 1 28.14 64 ARG B CA 1
ATOM 6438 C C . ARG B 1 64 ? -69.25 -5.289 -15.625 1 28.14 64 ARG B C 1
ATOM 6440 O O . ARG B 1 64 ? -68.25 -5.25 -14.883 1 28.14 64 ARG B O 1
ATOM 6447 N N . MET B 1 65 ? -70.062 -4.23 -15.75 1 27.98 65 MET B N 1
ATOM 6448 C CA . MET B 1 65 ? -69.688 -3.002 -15.031 1 27.98 65 MET B CA 1
ATOM 6449 C C . MET B 1 65 ? -70 -3.15 -13.539 1 27.98 65 MET B C 1
ATOM 6451 O O . MET B 1 65 ? -69.312 -2.525 -12.719 1 27.98 65 MET B O 1
ATOM 6455 N N . ASP B 1 66 ? -71.25 -3.398 -13.102 1 28.3 66 ASP B N 1
ATOM 6456 C CA . ASP B 1 66 ? -71.875 -3.131 -11.82 1 28.3 66 ASP B CA 1
ATOM 6457 C C . ASP B 1 66 ? -71.375 -4.121 -10.758 1 28.3 66 ASP B C 1
ATOM 6459 O O . ASP B 1 66 ? -71.688 -3.965 -9.578 1 28.3 66 ASP B O 1
ATOM 6463 N N . SER B 1 67 ? -71.688 -5.359 -10.984 1 27.56 67 SER B N 1
ATOM 6464 C CA . SER B 1 67 ? -71.438 -6.297 -9.883 1 27.56 67 SER B CA 1
ATOM 6465 C C . SER B 1 67 ? -70 -6.297 -9.43 1 27.56 67 SER B C 1
ATOM 6467 O O . SER B 1 67 ? -69.125 -6.77 -10.148 1 27.56 67 SER B O 1
ATOM 6469 N N . ALA B 1 68 ? -69.75 -5.336 -8.562 1 28.12 68 ALA B N 1
ATOM 6470 C CA . ALA B 1 68 ? -68.438 -4.887 -8.078 1 28.12 68 ALA B CA 1
ATOM 6471 C C . ALA B 1 68 ? -67.625 -6.055 -7.547 1 28.12 68 ALA B C 1
ATOM 6473 O O . ALA B 1 68 ? -67.938 -6.656 -6.527 1 28.12 68 ALA B O 1
ATOM 6474 N N . PRO B 1 69 ? -67.25 -7.055 -8.406 1 28.03 69 PRO B N 1
ATOM 6475 C CA . PRO B 1 69 ? -66.812 -8.18 -7.559 1 28.03 69 PRO B CA 1
ATOM 6476 C C . PRO B 1 69 ? -66.062 -7.727 -6.316 1 28.03 69 PRO B C 1
ATOM 6478 O O . PRO B 1 69 ? -65.438 -6.656 -6.316 1 28.03 69 PRO B O 1
ATOM 6481 N N . GLN B 1 70 ? -66.438 -8.211 -5.09 1 27.25 70 GLN B N 1
ATOM 6482 C CA . GLN B 1 70 ? -65.688 -7.961 -3.865 1 27.25 70 GLN B CA 1
ATOM 6483 C C . GLN B 1 70 ? -64.188 -7.859 -4.152 1 27.25 70 GLN B C 1
ATOM 6485 O O . GLN B 1 70 ? -63.625 -8.727 -4.812 1 27.25 70 GLN B O 1
ATOM 6490 N N . ALA B 1 71 ? -63.688 -6.672 -4.305 1 27.12 71 ALA B N 1
ATOM 6491 C CA . ALA B 1 71 ? -62.281 -6.387 -4.48 1 27.12 71 ALA B CA 1
ATOM 6492 C C . ALA B 1 71 ? -61.406 -7.477 -3.852 1 27.12 71 ALA B C 1
ATOM 6494 O O . ALA B 1 71 ? -61.375 -7.625 -2.627 1 27.12 71 ALA B O 1
ATOM 6495 N N . ILE B 1 72 ? -61.562 -8.75 -4.391 1 28.16 72 ILE B N 1
ATOM 6496 C CA . ILE B 1 72 ? -60.531 -9.516 -3.715 1 28.16 72 ILE B CA 1
ATOM 6497 C C . ILE B 1 72 ? -59.281 -8.641 -3.523 1 28.16 72 ILE B C 1
ATOM 6499 O O . ILE B 1 72 ? -58.75 -8.102 -4.492 1 28.16 72 ILE B O 1
ATOM 6503 N N . CYS B 1 73 ? -59.25 -7.871 -2.531 1 27.2 73 CYS B N 1
ATOM 6504 C CA . CYS B 1 73 ? -57.969 -7.27 -2.162 1 27.2 73 CYS B CA 1
ATOM 6505 C C . CYS B 1 73 ? -56.812 -8.07 -2.732 1 27.2 73 CYS B C 1
ATOM 6507 O O . CYS B 1 73 ? -56.531 -9.188 -2.289 1 27.2 73 CYS B O 1
ATOM 6509 N N . LYS B 1 74 ? -56.844 -8.164 -4.051 1 29.34 74 LYS B N 1
ATOM 6510 C CA . LYS B 1 74 ? -55.531 -8.594 -4.543 1 29.34 74 LYS B CA 1
ATOM 6511 C C . LYS B 1 74 ? -54.406 -8.039 -3.67 1 29.34 74 LYS B C 1
ATOM 6513 O O . LYS B 1 74 ? -54.094 -6.855 -3.744 1 29.34 74 LYS B O 1
ATOM 6518 N N . THR B 1 75 ? -54.5 -8.344 -2.531 1 30.8 75 THR B N 1
ATOM 6519 C CA . THR B 1 75 ? -53.219 -8.133 -1.907 1 30.8 75 THR B CA 1
ATOM 6520 C C . THR B 1 75 ? -52.094 -8.297 -2.93 1 30.8 75 THR B C 1
ATOM 6522 O O . THR B 1 75 ? -51.875 -9.391 -3.453 1 30.8 75 THR B O 1
ATOM 6525 N N . ASP B 1 76 ? -52.25 -7.613 -4.078 1 31.61 76 ASP B N 1
ATOM 6526 C CA . ASP B 1 76 ? -51 -7.414 -4.812 1 31.61 76 ASP B CA 1
ATOM 6527 C C . ASP B 1 76 ? -49.781 -7.742 -3.943 1 31.61 76 ASP B C 1
ATOM 6529 O O . ASP B 1 76 ? -49.5 -7.027 -2.98 1 31.61 76 ASP B O 1
ATOM 6533 N N . HIS B 1 77 ? -49.719 -8.844 -3.615 1 35.69 77 HIS B N 1
ATOM 6534 C CA . HIS B 1 77 ? -48.562 -9.406 -2.957 1 35.69 77 HIS B CA 1
ATOM 6535 C C . HIS B 1 77 ? -47.281 -8.836 -3.555 1 35.69 77 HIS B C 1
ATOM 6537 O O . HIS B 1 77 ? -46.719 -9.422 -4.48 1 35.69 77 HIS B O 1
ATOM 6543 N N . ASN B 1 78 ? -47.312 -7.738 -4.156 1 39.12 78 ASN B N 1
ATOM 6544 C CA . ASN B 1 78 ? -46 -7.117 -4.266 1 39.12 78 ASN B CA 1
ATOM 6545 C C . ASN B 1 78 ? -45.094 -7.52 -3.107 1 39.12 78 ASN B C 1
ATOM 6547 O O . ASN B 1 78 ? -45.031 -6.824 -2.092 1 39.12 78 ASN B O 1
ATOM 6551 N N . LYS B 1 79 ? -45.219 -8.578 -2.732 1 43.88 79 LYS B N 1
ATOM 6552 C CA . LYS B 1 79 ? -44.312 -9.133 -1.757 1 43.88 79 LYS B CA 1
ATOM 6553 C C . LYS B 1 79 ? -42.906 -8.57 -1.953 1 43.88 79 LYS B C 1
ATOM 6555 O O . LYS B 1 79 ? -42.25 -8.805 -2.984 1 43.88 79 LYS B O 1
ATOM 6560 N N . THR B 1 80 ? -42.656 -7.379 -1.616 1 61 80 THR B N 1
ATOM 6561 C CA . THR B 1 80 ? -41.312 -6.781 -1.572 1 61 80 THR B CA 1
ATOM 6562 C C . THR B 1 80 ? -40.25 -7.859 -1.424 1 61 80 THR B C 1
ATOM 6564 O O . THR B 1 80 ? -40.344 -8.719 -0.548 1 61 80 THR B O 1
ATOM 6567 N N . ARG B 1 81 ? -39.625 -8.227 -2.604 1 78.38 81 ARG B N 1
ATOM 6568 C CA . ARG B 1 81 ? -38.531 -9.188 -2.588 1 78.38 81 ARG B CA 1
ATOM 6569 C C . ARG B 1 81 ? -37.688 -9.039 -1.325 1 78.38 81 ARG B C 1
ATOM 6571 O O . ARG B 1 81 ? -37.375 -7.922 -0.902 1 78.38 81 ARG B O 1
ATOM 6578 N N . ASP B 1 82 ? -37.656 -10.172 -0.7 1 89.06 82 ASP B N 1
ATOM 6579 C CA . ASP B 1 82 ? -36.75 -10.172 0.453 1 89.06 82 ASP B CA 1
ATOM 6580 C C . ASP B 1 82 ? -35.344 -9.672 0.07 1 89.06 82 ASP B C 1
ATOM 6582 O O . ASP B 1 82 ? -34.906 -9.883 -1.057 1 89.06 82 ASP B O 1
ATOM 6586 N N . VAL B 1 83 ? -34.781 -8.898 0.924 1 93.38 83 VAL B N 1
ATOM 6587 C CA . VAL B 1 83 ? -33.469 -8.312 0.667 1 93.38 83 VAL B CA 1
ATOM 6588 C C . VAL B 1 83 ? -32.406 -9.039 1.48 1 93.38 83 VAL B C 1
ATOM 6590 O O . VAL B 1 83 ? -32.625 -9.359 2.652 1 93.38 83 VAL B O 1
ATOM 6593 N N . CYS B 1 84 ? -31.297 -9.367 0.809 1 95.12 84 CYS B N 1
ATOM 6594 C CA . CYS B 1 84 ? -30.172 -10.008 1.466 1 95.12 84 CYS B CA 1
ATOM 6595 C C . CYS B 1 84 ? -29.5 -9.047 2.449 1 95.12 84 CYS B C 1
ATOM 6597 O O . CYS B 1 84 ? -29 -7.992 2.057 1 95.12 84 CYS B O 1
ATOM 6599 N N . LYS B 1 85 ? -29.406 -9.406 3.723 1 94.19 85 LYS B N 1
ATOM 6600 C CA . LYS B 1 85 ? -28.906 -8.492 4.746 1 94.19 85 LYS B CA 1
ATOM 6601 C C . LYS B 1 85 ? -27.688 -9.078 5.453 1 94.19 85 LYS B C 1
ATOM 6603 O O . LYS B 1 85 ? -27.344 -8.68 6.57 1 94.19 85 LYS B O 1
ATOM 6608 N N . THR B 1 86 ? -27.047 -10.109 4.816 1 95.44 86 THR B N 1
ATOM 6609 C CA . THR B 1 86 ? -25.781 -10.586 5.363 1 95.44 86 THR B CA 1
ATOM 6610 C C . THR B 1 86 ? -24.703 -9.516 5.227 1 95.44 86 THR B C 1
ATOM 6612 O O . THR B 1 86 ? -24.844 -8.594 4.426 1 95.44 86 THR B O 1
ATOM 6615 N N . ALA B 1 87 ? -23.656 -9.594 6.078 1 95.81 87 ALA B N 1
ATOM 6616 C CA . ALA B 1 87 ? -22.531 -8.648 5.992 1 95.81 87 ALA B CA 1
ATOM 6617 C C . ALA B 1 87 ? -21.953 -8.609 4.582 1 95.81 87 ALA B C 1
ATOM 6619 O O . ALA B 1 87 ? -21.594 -7.543 4.082 1 95.81 87 ALA B O 1
ATOM 6620 N N . GLU B 1 88 ? -21.922 -9.766 3.936 1 95.88 88 GLU B N 1
ATOM 6621 C CA . GLU B 1 88 ? -21.359 -9.891 2.592 1 95.88 88 GLU B CA 1
ATOM 6622 C C . GLU B 1 88 ? -22.219 -9.156 1.567 1 95.88 88 GLU B C 1
ATOM 6624 O O . GLU B 1 88 ? -21.688 -8.422 0.726 1 95.88 88 GLU B O 1
ATOM 6629 N N . CYS B 1 89 ? -23.547 -9.297 1.685 1 96.81 89 CYS B N 1
ATOM 6630 C CA . CYS B 1 89 ? -24.469 -8.648 0.745 1 96.81 89 CYS B CA 1
ATOM 6631 C C . CYS B 1 89 ? -24.469 -7.141 0.94 1 96.81 89 CYS B C 1
ATOM 6633 O O . CYS B 1 89 ? -24.516 -6.387 -0.032 1 96.81 89 CYS B O 1
ATOM 6635 N N . ILE B 1 90 ? -24.438 -6.711 2.195 1 97.25 90 ILE B N 1
ATOM 6636 C CA . ILE B 1 90 ? -24.406 -5.285 2.502 1 97.25 90 ILE B CA 1
ATOM 6637 C C . ILE B 1 90 ? -23.109 -4.668 1.955 1 97.25 90 ILE B C 1
ATOM 6639 O O . ILE B 1 90 ? -23.141 -3.586 1.364 1 97.25 90 ILE B O 1
ATOM 6643 N N . THR B 1 91 ? -21.984 -5.375 2.096 1 97 91 THR B N 1
ATOM 6644 C CA . THR B 1 91 ? -20.703 -4.914 1.568 1 97 91 THR B CA 1
ATOM 6645 C C . THR B 1 91 ? -20.766 -4.793 0.048 1 97 91 THR B C 1
ATOM 6647 O O . THR B 1 91 ? -20.266 -3.82 -0.521 1 97 91 THR B O 1
ATOM 6650 N N . LEU B 1 92 ? -21.375 -5.766 -0.572 1 96.75 92 LEU B N 1
ATOM 6651 C CA . LEU B 1 92 ? -21.5 -5.727 -2.025 1 96.75 92 LEU B CA 1
ATOM 6652 C C . LEU B 1 92 ? -22.344 -4.535 -2.465 1 96.75 92 LEU B C 1
ATOM 6654 O O . LEU B 1 92 ? -21.984 -3.834 -3.414 1 96.75 92 LEU B O 1
ATOM 6658 N N . SER B 1 93 ? -23.469 -4.344 -1.792 1 97.12 93 SER B N 1
ATOM 6659 C CA . SER B 1 93 ? -24.312 -3.193 -2.096 1 97.12 93 SER B CA 1
ATOM 6660 C C . SER B 1 93 ? -23.547 -1.887 -1.953 1 97.12 93 SER B C 1
ATOM 6662 O O . SER B 1 93 ? -23.641 -1.002 -2.805 1 97.12 93 SER B O 1
ATOM 6664 N N . SER B 1 94 ? -22.797 -1.817 -0.86 1 96.69 94 SER B N 1
ATOM 6665 C CA . SER B 1 94 ? -21.953 -0.648 -0.642 1 96.69 94 SER B CA 1
ATOM 6666 C C . SER B 1 94 ? -20.984 -0.443 -1.801 1 96.69 94 SER B C 1
ATOM 6668 O O . SER B 1 94 ? -20.844 0.672 -2.307 1 96.69 94 SER B O 1
ATOM 6670 N N . THR B 1 95 ? -20.328 -1.452 -2.283 1 96.81 95 THR B N 1
ATOM 6671 C CA . THR B 1 95 ? -19.344 -1.404 -3.363 1 96.81 95 THR B CA 1
ATOM 6672 C C . THR B 1 95 ? -20 -0.941 -4.664 1 96.81 95 THR B C 1
ATOM 6674 O O . THR B 1 95 ? -19.5 -0.026 -5.324 1 96.81 95 THR B O 1
ATOM 6677 N N . LEU B 1 96 ? -21.156 -1.53 -4.965 1 97.06 96 LEU B N 1
ATOM 6678 C CA . LEU B 1 96 ? -21.859 -1.198 -6.191 1 97.06 96 LEU B CA 1
ATOM 6679 C C . LEU B 1 96 ? -22.297 0.266 -6.195 1 97.06 96 LEU B C 1
ATOM 6681 O O . LEU B 1 96 ? -22.125 0.963 -7.199 1 97.06 96 LEU B O 1
ATOM 6685 N N . LEU B 1 97 ? -22.734 0.743 -5.039 1 96.56 97 LEU B N 1
ATOM 6686 C CA . LEU B 1 97 ? -23.234 2.107 -4.922 1 96.56 97 LEU B CA 1
ATOM 6687 C C . LEU B 1 97 ? -22.094 3.117 -5 1 96.56 97 LEU B C 1
ATOM 6689 O O . LEU B 1 97 ? -22.234 4.172 -5.625 1 96.56 97 LEU B O 1
ATOM 6693 N N . ASN B 1 98 ? -21 2.779 -4.422 1 96.06 98 ASN B N 1
ATOM 6694 C CA . ASN B 1 98 ? -19.906 3.742 -4.281 1 96.06 98 ASN B CA 1
ATOM 6695 C C . ASN B 1 98 ? -19.047 3.811 -5.543 1 96.06 98 ASN B C 1
ATOM 6697 O O . ASN B 1 98 ? -18.516 4.867 -5.875 1 96.06 98 ASN B O 1
ATOM 6701 N N . TRP B 1 99 ? -18.953 2.752 -6.273 1 96.56 99 TRP B N 1
ATOM 6702 C CA . TRP B 1 99 ? -18.016 2.705 -7.387 1 96.56 99 TRP B CA 1
ATOM 6703 C C . TRP B 1 99 ? -18.656 3.225 -8.672 1 96.56 99 TRP B C 1
ATOM 6705 O O . TRP B 1 99 ? -17.953 3.631 -9.602 1 96.56 99 TRP B O 1
ATOM 6715 N N . GLN B 1 100 ? -19.953 3.213 -8.789 1 96.38 100 GLN B N 1
ATOM 6716 C CA . GLN B 1 100 ? -20.625 3.572 -10.031 1 96.38 100 GLN B CA 1
ATOM 6717 C C . GLN B 1 100 ? -20.625 5.082 -10.242 1 96.38 100 GLN B C 1
ATOM 6719 O O . GLN B 1 100 ? -20.594 5.852 -9.281 1 96.38 100 GLN B O 1
ATOM 6724 N N . ASN B 1 101 ? -20.5 5.508 -11.469 1 95.94 101 ASN B N 1
ATOM 6725 C CA . ASN B 1 101 ? -20.719 6.879 -11.93 1 95.94 101 ASN B CA 1
ATOM 6726 C C . ASN B 1 101 ? -21.953 6.992 -12.812 1 95.94 101 ASN B C 1
ATOM 6728 O O . ASN B 1 101 ? -21.875 6.828 -14.031 1 95.94 101 ASN B O 1
ATOM 6732 N N . THR B 1 102 ? -23.031 7.387 -12.234 1 94.12 102 THR B N 1
ATOM 6733 C CA . THR B 1 102 ? -24.328 7.324 -12.898 1 94.12 102 THR B CA 1
ATOM 6734 C C . THR B 1 102 ? -24.484 8.484 -13.875 1 94.12 102 THR B C 1
ATOM 6736 O O . THR B 1 102 ? -25.484 8.555 -14.602 1 94.12 102 THR B O 1
ATOM 6739 N N . ASN B 1 103 ? -23.516 9.336 -13.922 1 94.88 103 ASN B N 1
ATOM 6740 C CA . ASN B 1 103 ? -23.547 10.43 -14.883 1 94.88 103 ASN B CA 1
ATOM 6741 C C . ASN B 1 103 ? -23.109 9.969 -16.266 1 94.88 103 ASN B C 1
ATOM 6743 O O . ASN B 1 103 ? -23.266 10.695 -17.25 1 94.88 103 ASN B O 1
ATOM 6747 N N . ILE B 1 104 ? -22.609 8.805 -16.328 1 96.81 104 ILE B N 1
ATOM 6748 C CA . ILE B 1 104 ? -22.109 8.266 -17.594 1 96.81 104 ILE B CA 1
ATOM 6749 C C . ILE B 1 104 ? -23.156 7.344 -18.219 1 96.81 104 ILE B C 1
ATOM 6751 O O . ILE B 1 104 ? -23.781 6.543 -17.516 1 96.81 104 ILE B O 1
ATOM 6755 N N . ASP B 1 105 ? -23.328 7.422 -19.484 1 97.62 105 ASP B N 1
ATOM 6756 C CA . ASP B 1 105 ? -24.219 6.523 -20.219 1 97.62 105 ASP B CA 1
ATOM 6757 C C . ASP B 1 105 ? -23.594 5.137 -20.375 1 97.62 105 ASP B C 1
ATOM 6759 O O . ASP B 1 105 ? -22.531 4.988 -20.984 1 97.62 105 ASP B O 1
ATOM 6763 N N . PRO B 1 106 ? -24.25 4.113 -19.828 1 97.94 106 PRO B N 1
ATOM 6764 C CA . PRO B 1 106 ? -23.688 2.766 -19.906 1 97.94 106 PRO B CA 1
ATOM 6765 C C . PRO B 1 106 ? -23.516 2.285 -21.344 1 97.94 106 PRO B C 1
ATOM 6767 O O . PRO B 1 106 ? -22.719 1.385 -21.609 1 97.94 106 PRO B O 1
ATOM 6770 N N . CYS B 1 107 ? -24.234 2.869 -22.297 1 98.38 107 CYS B N 1
ATOM 6771 C CA . CYS B 1 107 ? -24.125 2.467 -23.703 1 98.38 107 CYS B CA 1
ATOM 6772 C C . CYS B 1 107 ? -22.922 3.123 -24.375 1 98.38 107 CYS B C 1
ATOM 6774 O O . CYS B 1 107 ? -22.578 2.781 -25.5 1 98.38 107 CYS B O 1
ATOM 6776 N N . GLU B 1 108 ? -22.25 4.012 -23.641 1 97.25 108 GLU B N 1
ATOM 6777 C CA . GLU B 1 108 ? -21.078 4.68 -24.188 1 97.25 108 GLU B CA 1
ATOM 6778 C C . GLU B 1 108 ? -19.797 4.191 -23.516 1 97.25 108 GLU B C 1
ATOM 6780 O O . GLU B 1 108 ? -18.766 4.051 -24.172 1 97.25 108 GLU B O 1
ATOM 6785 N N . ASP B 1 109 ? -19.828 4.023 -22.266 1 97.44 109 ASP B N 1
ATOM 6786 C CA . ASP B 1 109 ? -18.672 3.568 -21.484 1 97.44 109 ASP B CA 1
ATOM 6787 C C . ASP B 1 109 ? -19.125 2.859 -20.203 1 97.44 109 ASP B C 1
ATOM 6789 O O . ASP B 1 109 ? -19.234 3.488 -19.156 1 97.44 109 ASP B O 1
ATOM 6793 N N . PHE B 1 110 ? -19.234 1.564 -20.266 1 98.12 110 PHE B N 1
ATOM 6794 C CA . PHE B 1 110 ? -19.781 0.822 -19.141 1 98.12 110 PHE B CA 1
ATOM 6795 C C . PHE B 1 110 ? -18.75 0.709 -18.016 1 98.12 110 PHE B C 1
ATOM 6797 O O . PHE B 1 110 ? -19.109 0.659 -16.844 1 98.12 110 PHE B O 1
ATOM 6804 N N . TYR B 1 111 ? -17.469 0.629 -18.375 1 97.38 111 TYR B N 1
ATOM 6805 C CA . TYR B 1 111 ? -16.438 0.669 -17.344 1 97.38 111 TYR B CA 1
ATOM 6806 C C . TYR B 1 111 ? -16.594 1.904 -16.453 1 97.38 111 TYR B C 1
ATOM 6808 O O . TYR B 1 111 ? -16.625 1.799 -15.227 1 97.38 111 TYR B O 1
ATOM 6816 N N . GLU B 1 112 ? -16.734 3.055 -17.094 1 96.25 112 GLU B N 1
ATOM 6817 C CA . GLU B 1 112 ? -16.875 4.301 -16.344 1 96.25 112 GLU B CA 1
ATOM 6818 C C . GLU B 1 112 ? -18.188 4.332 -15.562 1 96.25 112 GLU B C 1
ATOM 6820 O O . GLU B 1 112 ? -18.25 4.871 -14.461 1 96.25 112 GLU B O 1
ATOM 6825 N N . TYR B 1 113 ? -19.203 3.801 -16.156 1 97.75 113 TYR B N 1
ATOM 6826 C CA . TYR B 1 113 ? -20.5 3.74 -15.5 1 97.75 113 TYR B CA 1
ATOM 6827 C C . TYR B 1 113 ? -20.438 2.902 -14.234 1 97.75 113 TYR B C 1
ATOM 6829 O O . TYR B 1 113 ? -20.969 3.293 -13.195 1 97.75 113 TYR B O 1
ATOM 6837 N N . SER B 1 114 ? -19.75 1.764 -14.242 1 97.44 114 SER B N 1
ATOM 6838 C CA . SER B 1 114 ? -19.781 0.796 -13.156 1 97.44 114 SER B CA 1
ATOM 6839 C C . SER B 1 114 ? -18.609 1.008 -12.203 1 97.44 114 SER B C 1
ATOM 6841 O O . SER B 1 114 ? -18.703 0.71 -11.008 1 97.44 114 SER B O 1
ATOM 6843 N N . CYS B 1 115 ? -17.438 1.515 -12.719 1 96.62 115 CYS B N 1
ATOM 6844 C CA . CYS B 1 115 ? -16.203 1.54 -11.953 1 96.62 115 CYS B CA 1
ATOM 6845 C C . CYS B 1 115 ? -15.664 2.961 -11.836 1 96.62 115 CYS B C 1
ATOM 6847 O O . CYS B 1 115 ? -14.586 3.178 -11.281 1 96.62 115 CYS B O 1
ATOM 6849 N N . GLY B 1 116 ? -16.328 3.936 -12.297 1 94.75 116 GLY B N 1
ATOM 6850 C CA . GLY B 1 116 ? -15.789 5.266 -12.5 1 94.75 116 GLY B CA 1
ATOM 6851 C C . GLY B 1 116 ? -15.336 5.93 -11.211 1 94.75 116 GLY B C 1
ATOM 6852 O O . GLY B 1 116 ? -14.484 6.828 -11.234 1 94.75 116 GLY B O 1
ATOM 6853 N N . ARG B 1 117 ? -15.836 5.516 -10.062 1 93.94 117 ARG B N 1
ATOM 6854 C CA . ARG B 1 117 ? -15.492 6.145 -8.789 1 93.94 117 ARG B CA 1
ATOM 6855 C C . ARG B 1 117 ? -14.68 5.199 -7.918 1 93.94 117 ARG B C 1
ATOM 6857 O O . ARG B 1 117 ? -14.547 5.418 -6.711 1 93.94 117 ARG B O 1
ATOM 6864 N N . TYR B 1 118 ? -14.172 4.16 -8.508 1 93.81 118 TYR B N 1
ATOM 6865 C CA . TYR B 1 118 ? -13.383 3.137 -7.824 1 93.81 118 TYR B CA 1
ATOM 6866 C C . TYR B 1 118 ? -12.242 3.762 -7.039 1 93.81 118 TYR B C 1
ATOM 6868 O O . TYR B 1 118 ? -12.07 3.482 -5.852 1 93.81 118 TYR B O 1
ATOM 6876 N N . GLN B 1 119 ? -11.547 4.652 -7.582 1 90.31 119 GLN B N 1
ATOM 6877 C CA . GLN B 1 119 ? -10.32 5.191 -7 1 90.31 119 GLN B CA 1
ATOM 6878 C C . GLN B 1 119 ? -10.633 6.129 -5.84 1 90.31 119 GLN B C 1
ATOM 6880 O O . GLN B 1 119 ? -9.742 6.453 -5.043 1 90.31 119 GLN B O 1
ATOM 6885 N N . GLU B 1 120 ? -11.844 6.57 -5.695 1 93.19 120 GLU B N 1
ATOM 6886 C CA . GLU B 1 120 ? -12.25 7.449 -4.602 1 93.19 120 GLU B CA 1
ATOM 6887 C C . GLU B 1 120 ? -12.5 6.656 -3.324 1 93.19 120 GLU B C 1
ATOM 6889 O O . GLU B 1 120 ? -12.609 7.234 -2.24 1 93.19 120 GLU B O 1
ATOM 6894 N N . HIS B 1 121 ? -12.523 5.348 -3.518 1 92.62 121 HIS B N 1
ATOM 6895 C CA . HIS B 1 121 ? -13.031 4.582 -2.385 1 92.62 121 HIS B CA 1
ATOM 6896 C C . HIS B 1 121 ? -12.062 3.473 -1.989 1 92.62 121 HIS B C 1
ATOM 6898 O O . HIS B 1 121 ? -12.383 2.631 -1.147 1 92.62 121 HIS B O 1
ATOM 6904 N N . THR B 1 122 ? -10.922 3.416 -2.559 1 90.62 122 THR B N 1
ATOM 6905 C CA . THR B 1 122 ? -9.992 2.352 -2.197 1 90.62 122 THR B CA 1
ATOM 6906 C C . THR B 1 122 ? -8.547 2.826 -2.33 1 90.62 122 THR B C 1
ATOM 6908 O O . THR B 1 122 ? -8.234 3.645 -3.197 1 90.62 122 THR B O 1
ATOM 6911 N N . LEU B 1 123 ? -7.742 2.342 -1.501 1 90.75 123 LEU B N 1
ATOM 6912 C CA . LEU B 1 123 ? -6.316 2.613 -1.626 1 90.75 123 LEU B CA 1
ATOM 6913 C C . LEU B 1 123 ? -5.652 1.61 -2.562 1 90.75 123 LEU B C 1
ATOM 6915 O O . LEU B 1 123 ? -4.484 1.775 -2.93 1 90.75 123 LEU B O 1
ATOM 6919 N N . ASN B 1 124 ? -6.391 0.594 -3.01 1 90.81 124 ASN B N 1
ATOM 6920 C CA . ASN B 1 124 ? -5.875 -0.445 -3.895 1 90.81 124 ASN B CA 1
ATOM 6921 C C . ASN B 1 124 ? -5.637 0.087 -5.305 1 90.81 124 ASN B C 1
ATOM 6923 O O . ASN B 1 124 ? -6.539 0.656 -5.918 1 90.81 124 ASN B O 1
ATOM 6927 N N . ASP B 1 125 ? -4.434 -0.12 -5.82 1 84.56 125 ASP B N 1
ATOM 6928 C CA . ASP B 1 125 ? -4.125 0.326 -7.172 1 84.56 125 ASP B CA 1
ATOM 6929 C C . ASP B 1 125 ? -4.477 -0.748 -8.203 1 84.56 125 ASP B C 1
ATOM 6931 O O . ASP B 1 125 ? -4.578 -0.462 -9.398 1 84.56 125 ASP B O 1
ATOM 6935 N N . GLY B 1 126 ? -4.637 -1.928 -7.723 1 90.56 126 GLY B N 1
ATOM 6936 C CA . GLY B 1 126 ? -4.98 -3.039 -8.594 1 90.56 126 GLY B CA 1
ATOM 6937 C C . GLY B 1 126 ? -6.438 -3.449 -8.5 1 90.56 126 GLY B C 1
ATOM 6938 O O . GLY B 1 126 ? -7.273 -2.674 -8.031 1 90.56 126 GLY B O 1
ATOM 6939 N N . ILE B 1 127 ? -6.762 -4.566 -9.047 1 93.62 127 ILE B N 1
ATOM 6940 C CA . ILE B 1 127 ? -8.117 -5.09 -9.008 1 93.62 127 ILE B CA 1
ATOM 6941 C C . ILE B 1 127 ? -8.375 -5.766 -7.656 1 93.62 127 ILE B C 1
ATOM 6943 O O . ILE B 1 127 ? -7.48 -5.824 -6.809 1 93.62 127 ILE B O 1
ATOM 6947 N N . ARG B 1 128 ? -9.57 -6.223 -7.402 1 94.5 128 ARG B N 1
ATOM 6948 C CA . ARG B 1 128 ? -9.969 -6.816 -6.133 1 94.5 128 ARG B CA 1
ATOM 6949 C C . ARG B 1 128 ? -9.102 -8.023 -5.789 1 94.5 128 ARG B C 1
ATOM 6951 O O . ARG B 1 128 ? -8.828 -8.281 -4.617 1 94.5 128 ARG B O 1
ATOM 6958 N N . ALA B 1 129 ? -8.641 -8.773 -6.789 1 95.19 129 ALA B N 1
ATOM 6959 C CA . ALA B 1 129 ? -7.781 -9.922 -6.547 1 95.19 129 ALA B CA 1
ATOM 6960 C C . ALA B 1 129 ? -6.453 -9.492 -5.922 1 95.19 129 ALA B C 1
ATOM 6962 O O . ALA B 1 129 ? -5.938 -10.164 -5.027 1 95.19 129 ALA B O 1
ATOM 6963 N N . ASN B 1 130 ? -5.898 -8.398 -6.41 1 93.94 130 ASN B N 1
ATOM 6964 C CA . ASN B 1 130 ? -4.668 -7.871 -5.836 1 93.94 130 ASN B CA 1
ATOM 6965 C C . ASN B 1 130 ? -4.855 -7.477 -4.375 1 93.94 130 ASN B C 1
ATOM 6967 O O . ASN B 1 130 ? -3.961 -7.672 -3.551 1 93.94 130 ASN B O 1
ATOM 6971 N N . GLU B 1 131 ? -5.977 -6.875 -4.125 1 94.06 131 GLU B N 1
ATOM 6972 C CA . GLU B 1 131 ? -6.297 -6.527 -2.742 1 94.06 131 GLU B CA 1
ATOM 6973 C C . GLU B 1 131 ? -6.332 -7.77 -1.856 1 94.06 131 GLU B C 1
ATOM 6975 O O . GLU B 1 131 ? -5.773 -7.77 -0.758 1 94.06 131 GLU B O 1
ATOM 6980 N N . LYS B 1 132 ? -6.977 -8.773 -2.299 1 96.06 132 LYS B N 1
ATOM 6981 C CA . LYS B 1 132 ? -7.078 -10.016 -1.539 1 96.06 132 LYS B CA 1
ATOM 6982 C C . LYS B 1 132 ? -5.703 -10.633 -1.315 1 96.06 132 LYS B C 1
ATOM 6984 O O . LYS B 1 132 ? -5.406 -11.133 -0.225 1 96.06 132 LYS B O 1
ATOM 6989 N N . ASP B 1 133 ? -4.863 -10.609 -2.309 1 95.62 133 ASP B N 1
ATOM 6990 C CA . ASP B 1 133 ? -3.502 -11.117 -2.166 1 95.62 133 ASP B CA 1
ATOM 6991 C C . ASP B 1 133 ? -2.779 -10.445 -1.003 1 95.62 133 ASP B C 1
ATOM 6993 O O . ASP B 1 133 ? -2.174 -11.117 -0.166 1 95.62 133 ASP B O 1
ATOM 6997 N N . THR B 1 134 ? -2.904 -9.156 -0.992 1 94.75 134 THR B N 1
ATOM 6998 C CA . THR B 1 134 ? -2.229 -8.383 0.043 1 94.75 134 THR B CA 1
ATOM 6999 C C . THR B 1 134 ? -2.793 -8.719 1.422 1 94.75 134 THR B C 1
ATOM 7001 O O . THR B 1 134 ? -2.039 -8.859 2.389 1 94.75 134 THR B O 1
ATOM 7004 N N . ILE B 1 135 ? -4.074 -8.828 1.487 1 95.62 135 ILE B N 1
ATOM 7005 C CA . ILE B 1 135 ? -4.727 -9.133 2.756 1 95.62 135 ILE B CA 1
ATOM 7006 C C . ILE B 1 135 ? -4.258 -10.5 3.262 1 95.62 135 ILE B C 1
ATOM 7008 O O . ILE B 1 135 ? -3.906 -10.648 4.434 1 95.62 135 ILE B O 1
ATOM 7012 N N . VAL B 1 136 ? -4.207 -11.484 2.387 1 96.94 136 VAL B N 1
ATOM 7013 C CA . VAL B 1 136 ? -3.822 -12.836 2.771 1 96.94 136 VAL B CA 1
ATOM 7014 C C . VAL B 1 136 ? -2.379 -12.836 3.275 1 96.94 136 VAL B C 1
ATOM 7016 O O . VAL B 1 136 ? -2.08 -13.438 4.312 1 96.94 136 VAL B O 1
ATOM 7019 N N . MET B 1 137 ? -1.497 -12.188 2.58 1 95.69 137 MET B N 1
ATOM 7020 C CA . MET B 1 137 ? -0.101 -12.094 2.998 1 95.69 137 MET B CA 1
ATOM 7021 C C . MET B 1 137 ? 0.015 -11.453 4.375 1 95.69 137 MET B C 1
ATOM 7023 O O . MET B 1 137 ? 0.8 -11.906 5.211 1 95.69 137 MET B O 1
ATOM 7027 N N . LYS B 1 138 ? -0.759 -10.477 4.594 1 92.38 138 LYS B N 1
ATOM 7028 C CA . LYS B 1 138 ? -0.744 -9.789 5.883 1 92.38 138 LYS B CA 1
ATOM 7029 C C . LYS B 1 138 ? -1.225 -10.711 7.004 1 92.38 138 LYS B C 1
ATOM 7031 O O . LYS B 1 138 ? -0.665 -10.703 8.102 1 92.38 138 LYS B O 1
ATOM 7036 N N . LEU B 1 139 ? -2.277 -11.375 6.762 1 94.12 139 LEU B N 1
ATOM 7037 C CA . LEU B 1 139 ? -2.826 -12.297 7.758 1 94.12 139 LEU B CA 1
ATOM 7038 C C . LEU B 1 139 ? -1.813 -13.375 8.117 1 94.12 139 LEU B C 1
ATOM 7040 O O . LEU B 1 139 ? -1.663 -13.727 9.289 1 94.12 139 LEU B O 1
ATOM 7044 N N . ILE B 1 140 ? -1.119 -13.859 7.125 1 95.12 140 ILE B N 1
ATOM 7045 C CA . ILE B 1 140 ? -0.101 -14.875 7.371 1 95.12 140 ILE B CA 1
ATOM 7046 C C . ILE B 1 140 ? 1.05 -14.266 8.172 1 95.12 140 ILE B C 1
ATOM 7048 O O . ILE B 1 140 ? 1.546 -14.883 9.117 1 95.12 140 ILE B O 1
ATOM 7052 N N . ARG B 1 141 ? 1.46 -13.117 7.824 1 92 141 ARG B N 1
ATOM 7053 C CA . ARG B 1 141 ? 2.52 -12.43 8.555 1 92 141 ARG B CA 1
ATOM 7054 C C . ARG B 1 141 ? 2.139 -12.234 10.023 1 92 141 ARG B C 1
ATOM 7056 O O . ARG B 1 141 ? 2.955 -12.461 10.914 1 92 141 ARG B O 1
ATOM 7063 N N . GLN B 1 142 ? 0.937 -11.781 10.227 1 87.75 142 GLN B N 1
ATOM 7064 C CA . GLN B 1 142 ? 0.467 -11.578 11.594 1 87.75 142 GLN B CA 1
ATOM 7065 C C . GLN B 1 142 ? 0.528 -12.883 12.398 1 87.75 142 GLN B C 1
ATOM 7067 O O . GLN B 1 142 ? 0.879 -12.867 13.578 1 87.75 142 GLN B O 1
ATOM 7072 N N . PHE B 1 143 ? 0.156 -13.906 11.75 1 91.5 143 PHE B N 1
ATOM 7073 C CA . PHE B 1 143 ? 0.203 -15.203 12.406 1 91.5 143 PHE B CA 1
ATOM 7074 C C . PHE B 1 143 ? 1.631 -15.555 12.805 1 91.5 143 PHE B C 1
ATOM 7076 O O . PHE B 1 143 ? 1.881 -15.953 13.945 1 91.5 143 PHE B O 1
ATOM 7083 N N . VAL B 1 144 ? 2.555 -15.391 11.922 1 91.75 144 VAL B N 1
ATOM 7084 C CA . VAL B 1 144 ? 3.918 -15.836 12.18 1 91.75 144 VAL B CA 1
ATOM 7085 C C . VAL B 1 144 ? 4.574 -14.914 13.203 1 91.75 144 VAL B C 1
ATOM 7087 O O . VAL B 1 144 ? 5.43 -15.344 13.984 1 91.75 144 VAL B O 1
ATOM 7090 N N . LEU B 1 145 ? 4.215 -13.68 13.227 1 85.12 145 LEU B N 1
ATOM 7091 C CA . LEU B 1 145 ? 4.805 -12.719 14.148 1 85.12 145 LEU B CA 1
ATOM 7092 C C . LEU B 1 145 ? 4.363 -13 15.586 1 85.12 145 LEU B C 1
ATOM 7094 O O . LEU B 1 145 ? 5.035 -12.594 16.531 1 85.12 145 LEU B O 1
ATOM 7098 N N . LYS B 1 146 ? 3.191 -13.547 15.719 1 79.12 146 LYS B N 1
ATOM 7099 C CA . LYS B 1 146 ? 2.781 -13.945 17.062 1 79.12 146 LYS B CA 1
ATOM 7100 C C . LYS B 1 146 ? 3.775 -14.922 17.672 1 79.12 146 LYS B C 1
ATOM 7102 O O . LYS B 1 146 ? 3.947 -14.961 18.891 1 79.12 146 LYS B O 1
ATOM 7107 N N . ASN B 1 147 ? 4.461 -15.695 16.875 1 72.69 147 ASN B N 1
ATOM 7108 C CA . ASN B 1 147 ? 5.543 -16.609 17.234 1 72.69 147 ASN B CA 1
ATOM 7109 C C . ASN B 1 147 ? 5.172 -17.484 18.422 1 72.69 147 ASN B C 1
ATOM 7111 O O . ASN B 1 147 ? 5.98 -17.688 19.328 1 72.69 147 ASN B O 1
ATOM 7115 N N . GLN B 1 148 ? 3.906 -17.859 18.469 1 75.06 148 GLN B N 1
ATOM 7116 C CA . GLN B 1 148 ? 3.453 -18.812 19.484 1 75.06 148 GLN B CA 1
ATOM 7117 C C . GLN B 1 148 ? 3.426 -20.234 18.938 1 75.06 148 GLN B C 1
ATOM 7119 O O . GLN B 1 148 ? 2.748 -20.516 17.953 1 75.06 148 GLN B O 1
ATOM 7124 N N . SER B 1 149 ? 4.277 -20.969 19.609 1 78.25 149 SER B N 1
ATOM 7125 C CA . SER B 1 149 ? 4.379 -22.359 19.156 1 78.25 149 SER B CA 1
ATOM 7126 C C . SER B 1 149 ? 3.014 -23.031 19.172 1 78.25 149 SER B C 1
ATOM 7128 O O . SER B 1 149 ? 2.182 -22.766 20.031 1 78.25 149 SER B O 1
ATOM 7130 N N . THR B 1 150 ? 2.9 -23.859 18.094 1 83.75 150 THR B N 1
ATOM 7131 C CA . THR B 1 150 ? 1.661 -24.609 17.953 1 83.75 150 THR B CA 1
ATOM 7132 C C . THR B 1 150 ? 1.945 -26.109 17.922 1 83.75 150 THR B C 1
ATOM 7134 O O . THR B 1 150 ? 3.094 -26.531 18.078 1 83.75 150 THR B O 1
ATOM 7137 N N . THR B 1 151 ? 0.912 -26.953 17.781 1 82.38 151 THR B N 1
ATOM 7138 C CA . THR B 1 151 ? 1.065 -28.406 17.672 1 82.38 151 THR B CA 1
ATOM 7139 C C . THR B 1 151 ? 1.27 -28.812 16.219 1 82.38 151 THR B C 1
ATOM 7141 O O . THR B 1 151 ? 1.435 -30 15.914 1 82.38 151 THR B O 1
ATOM 7144 N N . SER B 1 152 ? 1.329 -27.922 15.352 1 89.06 152 SER B N 1
ATOM 7145 C CA . SER B 1 152 ? 1.463 -28.188 13.922 1 89.06 152 SER B CA 1
ATOM 7146 C C . SER B 1 152 ? 2.896 -27.969 13.453 1 89.06 152 SER B C 1
ATOM 7148 O O . SER B 1 152 ? 3.414 -26.859 13.516 1 89.06 152 SER B O 1
ATOM 7150 N N . ASN B 1 153 ? 3.488 -29.094 12.852 1 90.69 153 ASN B N 1
ATOM 7151 C CA . ASN B 1 153 ? 4.844 -29 12.32 1 90.69 153 ASN B CA 1
ATOM 7152 C C . ASN B 1 153 ? 4.918 -28.016 11.156 1 90.69 153 ASN B C 1
ATOM 7154 O O . ASN B 1 153 ? 5.922 -27.312 10.992 1 90.69 153 ASN B O 1
ATOM 7158 N N . SER B 1 154 ? 3.908 -28.031 10.414 1 93.12 154 SER B N 1
ATOM 7159 C CA . SER B 1 154 ? 3.883 -27.125 9.273 1 93.12 154 SER B CA 1
ATOM 7160 C C . SER B 1 154 ? 3.863 -25.672 9.711 1 93.12 154 SER B C 1
ATOM 7162 O O . SER B 1 154 ? 4.594 -24.844 9.172 1 93.12 154 SER B O 1
ATOM 7164 N N . GLU B 1 155 ? 3.076 -25.312 10.734 1 92.94 155 GLU B N 1
ATOM 7165 C CA . GLU B 1 155 ? 2.986 -23.953 11.242 1 92.94 155 GLU B CA 1
ATOM 7166 C C . GLU B 1 155 ? 4.285 -23.531 11.914 1 92.94 155 GLU B C 1
ATOM 7168 O O . GLU B 1 155 ? 4.75 -22.391 11.734 1 92.94 155 GLU B O 1
ATOM 7173 N N . ASN B 1 156 ? 4.852 -24.453 12.617 1 93.38 156 ASN B N 1
ATOM 7174 C CA . ASN B 1 156 ? 6.113 -24.156 13.289 1 93.38 156 ASN B CA 1
ATOM 7175 C C . ASN B 1 156 ? 7.242 -23.922 12.297 1 93.38 156 ASN B C 1
ATOM 7177 O O . ASN B 1 156 ? 8.109 -23.078 12.516 1 93.38 156 ASN B O 1
ATOM 7181 N N . ALA B 1 157 ? 7.23 -24.75 11.258 1 94.88 157 ALA B N 1
ATOM 7182 C CA . ALA B 1 157 ? 8.227 -24.547 10.211 1 94.88 157 ALA B CA 1
ATOM 7183 C C . ALA B 1 157 ? 8.117 -23.141 9.609 1 94.88 157 ALA B C 1
ATOM 7185 O O . ALA B 1 157 ? 9.133 -22.484 9.375 1 94.88 157 ALA B O 1
ATOM 7186 N N . LEU B 1 158 ? 6.879 -22.734 9.422 1 94.88 158 LEU B N 1
ATOM 7187 C CA . LEU B 1 158 ? 6.621 -21.406 8.867 1 94.88 158 LEU B CA 1
ATOM 7188 C C . LEU B 1 158 ? 7.141 -20.328 9.797 1 94.88 158 LEU B C 1
ATOM 7190 O O . LEU B 1 158 ? 7.812 -19.391 9.352 1 94.88 158 LEU B O 1
ATOM 7194 N N . MET B 1 159 ? 6.875 -20.406 11.047 1 94.88 159 MET B N 1
ATOM 7195 C CA . MET B 1 159 ? 7.273 -19.422 12.047 1 94.88 159 MET B CA 1
ATOM 7196 C C . MET B 1 159 ? 8.797 -19.344 12.164 1 94.88 159 MET B C 1
ATOM 7198 O O . MET B 1 159 ? 9.367 -18.266 12.195 1 94.88 159 MET B O 1
ATOM 7202 N N . LEU B 1 160 ? 9.414 -20.469 12.18 1 95.62 160 LEU B N 1
ATOM 7203 C CA . LEU B 1 160 ? 10.859 -20.531 12.328 1 95.62 160 LEU B CA 1
ATOM 7204 C C . LEU B 1 160 ? 11.562 -19.938 11.117 1 95.62 160 LEU B C 1
ATOM 7206 O O . LEU B 1 160 ? 12.531 -19.188 11.266 1 95.62 160 LEU B O 1
ATOM 7210 N N . LEU B 1 161 ? 11.078 -20.312 9.969 1 96.06 161 LEU B N 1
ATOM 7211 C CA . LEU B 1 161 ? 11.68 -19.781 8.75 1 96.06 161 LEU B CA 1
ATOM 7212 C C . LEU B 1 161 ? 11.555 -18.266 8.711 1 96.06 161 LEU B C 1
ATOM 7214 O O . LEU B 1 161 ? 12.516 -17.562 8.352 1 96.06 161 LEU B O 1
ATOM 7218 N N . TYR B 1 162 ? 10.406 -17.719 9.086 1 94.56 162 TYR B N 1
ATOM 7219 C CA . TYR B 1 162 ? 10.219 -16.266 9.102 1 94.56 162 TYR B CA 1
ATOM 7220 C C . TYR B 1 162 ? 11.156 -15.609 10.109 1 94.56 162 TYR B C 1
ATOM 7222 O O . TYR B 1 162 ? 11.773 -14.586 9.812 1 94.56 162 TYR B O 1
ATOM 7230 N N . GLU B 1 163 ? 11.195 -16.188 11.25 1 92.81 163 GLU B N 1
ATOM 7231 C CA . GLU B 1 163 ? 12.047 -15.656 12.312 1 92.81 163 GLU B CA 1
ATOM 7232 C C . GLU B 1 163 ? 13.5 -15.539 11.859 1 92.81 163 GLU B C 1
ATOM 7234 O O . GLU B 1 163 ? 14.133 -14.5 12.039 1 92.81 163 GLU B O 1
ATOM 7239 N N . LYS B 1 164 ? 13.992 -16.562 11.242 1 93.44 164 LYS B N 1
ATOM 7240 C CA . LYS B 1 164 ? 15.391 -16.594 10.836 1 93.44 164 LYS B CA 1
ATOM 7241 C C . LYS B 1 164 ? 15.625 -15.688 9.625 1 93.44 164 LYS B C 1
ATOM 7243 O O . LYS B 1 164 ? 16.688 -15.086 9.492 1 93.44 164 LYS B O 1
ATOM 7248 N N . CYS B 1 165 ? 14.648 -15.641 8.742 1 92.31 165 CYS B N 1
ATOM 7249 C CA . CYS B 1 165 ? 14.719 -14.688 7.641 1 92.31 165 CYS B CA 1
ATOM 7250 C C . CYS B 1 165 ? 14.805 -13.258 8.156 1 92.31 165 CYS B C 1
ATOM 7252 O O . CYS B 1 165 ? 15.648 -12.477 7.711 1 92.31 165 CYS B O 1
ATOM 7254 N N . SER B 1 166 ? 13.953 -12.93 9.117 1 88 166 SER B N 1
ATOM 7255 C CA . SER B 1 166 ? 13.914 -11.586 9.688 1 88 166 SER B CA 1
ATOM 7256 C C . SER B 1 166 ? 15.219 -11.258 10.398 1 88 166 SER B C 1
ATOM 7258 O O . SER B 1 166 ? 15.727 -10.133 10.297 1 88 166 SER B O 1
ATOM 7260 N N . LEU B 1 167 ? 15.766 -12.234 11.055 1 87.19 167 LEU B N 1
ATOM 7261 C CA . LEU B 1 167 ? 17.031 -12.039 11.758 1 87.19 167 LEU B CA 1
ATOM 7262 C C . LEU B 1 167 ? 18.172 -11.789 10.773 1 87.19 167 LEU B C 1
ATOM 7264 O O . LEU B 1 167 ? 19.016 -10.922 11.008 1 87.19 167 LEU B O 1
ATOM 7268 N N . ARG B 1 168 ? 18.188 -12.492 9.75 1 88.62 168 ARG B N 1
ATOM 7269 C CA . ARG B 1 168 ? 19.25 -12.406 8.75 1 88.62 168 ARG B CA 1
ATOM 7270 C C . ARG B 1 168 ? 19.25 -11.031 8.086 1 88.62 168 ARG B C 1
ATOM 7272 O O . ARG B 1 168 ? 20.328 -10.5 7.77 1 88.62 168 ARG B O 1
ATOM 7279 N N . TYR B 1 169 ? 18.141 -10.484 7.902 1 83.75 169 TYR B N 1
ATOM 7280 C CA . TYR B 1 169 ? 18.094 -9.312 7.047 1 83.75 169 TYR B CA 1
ATOM 7281 C C . TYR B 1 169 ? 17.906 -8.039 7.871 1 83.75 169 TYR B C 1
ATOM 7283 O O . TYR B 1 169 ? 17.812 -6.941 7.32 1 83.75 169 TYR B O 1
ATOM 7291 N N . ARG B 1 170 ? 17.953 -8.25 9.133 1 79.81 170 ARG B N 1
ATOM 7292 C CA . ARG B 1 170 ? 18.062 -7.074 9.984 1 79.81 170 ARG B CA 1
ATOM 7293 C C . ARG B 1 170 ? 19.422 -6.406 9.828 1 79.81 170 ARG B C 1
ATOM 7295 O O . ARG B 1 170 ? 20.438 -7.09 9.75 1 79.81 170 ARG B O 1
ATOM 7302 N N . MET B 1 171 ? 19.438 -5.145 9.789 1 74.88 171 MET B N 1
ATOM 7303 C CA . MET B 1 171 ? 20.656 -4.379 9.508 1 74.88 171 MET B CA 1
ATOM 7304 C C . MET B 1 171 ? 21.75 -4.695 10.523 1 74.88 171 MET B C 1
ATOM 7306 O O . MET B 1 171 ? 22.906 -4.879 10.148 1 74.88 171 MET B O 1
ATOM 7310 N N . GLU B 1 172 ? 21.375 -4.777 11.781 1 78 172 GLU B N 1
ATOM 7311 C CA . GLU B 1 172 ? 22.359 -4.965 12.844 1 78 172 GLU B CA 1
ATOM 7312 C C . GLU B 1 172 ? 23 -6.352 12.773 1 78 172 GLU B C 1
ATOM 7314 O O . GLU B 1 172 ? 24.078 -6.57 13.32 1 78 172 GLU B O 1
ATOM 7319 N N . ASN B 1 173 ? 22.344 -7.262 12.047 1 83.12 173 ASN B N 1
ATOM 7320 C CA . ASN B 1 173 ? 22.812 -8.648 12.023 1 83.12 173 ASN B CA 1
ATOM 7321 C C . ASN B 1 173 ? 23.5 -8.992 10.703 1 83.12 173 ASN B C 1
ATOM 7323 O O . ASN B 1 173 ? 24.031 -10.086 10.547 1 83.12 173 ASN B O 1
ATOM 7327 N N . ARG B 1 174 ? 23.5 -8.117 9.82 1 80.31 174 ARG B N 1
ATOM 7328 C CA . ARG B 1 174 ? 23.875 -8.414 8.438 1 80.31 174 ARG B CA 1
ATOM 7329 C C . ARG B 1 174 ? 25.281 -8.977 8.352 1 80.31 174 ARG B C 1
ATOM 7331 O O . ARG B 1 174 ? 25.516 -10 7.707 1 80.31 174 ARG B O 1
ATOM 7338 N N . HIS B 1 175 ? 26.172 -8.328 8.977 1 83.19 175 HIS B N 1
ATOM 7339 C CA . HIS B 1 175 ? 27.578 -8.75 8.898 1 83.19 175 HIS B CA 1
ATOM 7340 C C . HIS B 1 175 ? 27.781 -10.117 9.539 1 83.19 175 HIS B C 1
ATOM 7342 O O . HIS B 1 175 ? 28.375 -11.008 8.945 1 83.19 175 HIS B O 1
ATOM 7348 N N . GLN B 1 176 ? 27.281 -10.289 10.68 1 88.25 176 GLN B N 1
ATOM 7349 C CA . GLN B 1 176 ? 27.438 -11.539 11.422 1 88.25 176 GLN B CA 1
ATOM 7350 C C . GLN B 1 176 ? 26.766 -12.695 10.695 1 88.25 176 GLN B C 1
ATOM 7352 O O . GLN B 1 176 ? 27.344 -13.773 10.562 1 88.25 176 GLN B O 1
ATOM 7357 N N . GLU B 1 177 ? 25.609 -12.492 10.234 1 88.5 177 GLU B N 1
ATOM 7358 C CA . GLU B 1 177 ? 24.859 -13.539 9.555 1 88.5 177 GLU B CA 1
ATOM 7359 C C . GLU B 1 177 ? 25.516 -13.914 8.227 1 88.5 177 GLU B C 1
ATOM 7361 O O . GLU B 1 177 ? 25.469 -15.07 7.809 1 88.5 177 GLU B O 1
ATOM 7366 N N . THR B 1 178 ? 26.094 -12.938 7.582 1 89.31 178 THR B N 1
ATOM 7367 C CA . THR B 1 178 ? 26.797 -13.203 6.332 1 89.31 178 THR B CA 1
ATOM 7368 C C . THR B 1 178 ? 27.969 -14.156 6.559 1 89.31 178 THR B C 1
ATOM 7370 O O . THR B 1 178 ? 28.156 -15.109 5.805 1 89.31 178 THR B O 1
ATOM 7373 N N . GLU B 1 179 ? 28.719 -13.953 7.586 1 91.38 179 GLU B N 1
ATOM 7374 C CA . GLU B 1 179 ? 29.859 -14.805 7.898 1 91.38 179 GLU B CA 1
ATOM 7375 C C . GLU B 1 179 ? 29.406 -16.219 8.258 1 91.38 179 GLU B C 1
ATOM 7377 O O . GLU B 1 179 ? 30.047 -17.203 7.863 1 91.38 179 GLU B O 1
ATOM 7382 N N . VAL B 1 180 ? 28.359 -16.25 8.984 1 93.06 180 VAL B N 1
ATOM 7383 C CA . VAL B 1 180 ? 27.812 -17.547 9.359 1 93.06 180 VAL B CA 1
ATOM 7384 C C . VAL B 1 180 ? 27.438 -18.328 8.102 1 93.06 180 VAL B C 1
ATOM 7386 O O . VAL B 1 180 ? 27.766 -19.516 7.965 1 93.06 180 VAL B O 1
ATOM 7389 N N . ILE B 1 181 ? 26.812 -17.688 7.156 1 92.5 181 ILE B N 1
ATOM 7390 C CA . ILE B 1 181 ? 26.359 -18.328 5.922 1 92.5 181 ILE B CA 1
ATOM 7391 C C . ILE B 1 181 ? 27.562 -18.75 5.086 1 92.5 181 ILE B C 1
ATOM 7393 O O . ILE B 1 181 ? 27.578 -19.859 4.535 1 92.5 181 ILE B O 1
ATOM 7397 N N . GLN B 1 182 ? 28.516 -17.906 5.074 1 93.44 182 GLN B N 1
ATOM 7398 C CA . GLN B 1 182 ? 29.719 -18.234 4.316 1 93.44 182 GLN B CA 1
ATOM 7399 C C . GLN B 1 182 ? 30.391 -19.484 4.867 1 93.44 182 GLN B C 1
ATOM 7401 O O . GLN B 1 182 ? 30.875 -20.328 4.105 1 93.44 182 GLN B O 1
ATOM 7406 N N . ARG B 1 183 ? 30.438 -19.656 6.121 1 94.88 183 ARG B N 1
ATOM 7407 C CA . ARG B 1 183 ? 31.016 -20.844 6.738 1 94.88 183 ARG B CA 1
ATOM 7408 C C . ARG B 1 183 ? 30.172 -22.078 6.41 1 94.88 183 ARG B C 1
ATOM 7410 O O . ARG B 1 183 ? 30.719 -23.141 6.113 1 94.88 183 ARG B O 1
ATOM 7417 N N . GLU B 1 184 ? 28.906 -21.891 6.441 1 94.12 184 GLU B N 1
ATOM 7418 C CA . GLU B 1 184 ? 28.016 -23 6.148 1 94.12 184 GLU B CA 1
ATOM 7419 C C . GLU B 1 184 ? 28.078 -23.391 4.676 1 94.12 184 GLU B C 1
ATOM 7421 O O . GLU B 1 184 ? 27.969 -24.562 4.34 1 94.12 184 GLU B O 1
ATOM 7426 N N . VAL B 1 185 ? 28.219 -22.422 3.822 1 93.56 185 VAL B N 1
ATOM 7427 C CA . VAL B 1 185 ? 28.422 -22.688 2.402 1 93.56 185 VAL B CA 1
ATOM 7428 C C . VAL B 1 185 ? 29.672 -23.547 2.211 1 93.56 185 VAL B C 1
ATOM 7430 O O . VAL B 1 185 ? 29.656 -24.5 1.441 1 93.56 185 VAL B O 1
ATOM 7433 N N . PHE B 1 186 ? 30.688 -23.219 2.906 1 93.81 186 PHE B N 1
ATOM 7434 C CA . PHE B 1 186 ? 31.938 -23.969 2.789 1 93.81 186 PHE B CA 1
ATOM 7435 C C . PHE B 1 186 ? 31.781 -25.375 3.352 1 93.81 186 PHE B C 1
ATOM 7437 O O . PHE B 1 186 ? 32.375 -26.328 2.842 1 93.81 186 PHE B O 1
ATOM 7444 N N . GLU B 1 187 ? 30.969 -25.531 4.379 1 93.81 187 GLU B N 1
ATOM 7445 C CA . GLU B 1 187 ? 30.688 -26.859 4.902 1 93.81 187 GLU B CA 1
ATOM 7446 C C . GLU B 1 187 ? 29.969 -27.719 3.859 1 93.81 187 GLU B C 1
ATOM 7448 O O . GLU B 1 187 ? 30.25 -28.906 3.73 1 93.81 187 GLU B O 1
ATOM 7453 N N . ASN B 1 188 ? 29.078 -27.125 3.15 1 92.81 188 ASN B N 1
ATOM 7454 C CA . ASN B 1 188 ? 28.391 -27.844 2.08 1 92.81 188 ASN B CA 1
ATOM 7455 C C . ASN B 1 188 ? 29.344 -28.203 0.945 1 92.81 188 ASN B C 1
ATOM 7457 O O . ASN B 1 188 ? 29.234 -29.281 0.341 1 92.81 188 ASN B O 1
ATOM 7461 N N . ILE B 1 189 ? 30.25 -27.328 0.671 1 93.31 189 ILE B N 1
ATOM 7462 C CA . ILE B 1 189 ? 31.25 -27.578 -0.348 1 93.31 189 ILE B CA 1
ATOM 7463 C C . ILE B 1 189 ? 32.062 -28.828 0.028 1 93.31 189 ILE B C 1
ATOM 7465 O O . ILE B 1 189 ? 32.312 -29.688 -0.815 1 93.31 189 ILE B O 1
ATOM 7469 N N . ARG B 1 190 ? 32.344 -28.984 1.259 1 92.88 190 ARG B N 1
ATOM 7470 C CA . ARG B 1 190 ? 33.094 -30.141 1.737 1 92.88 190 ARG B CA 1
ATOM 7471 C C . ARG B 1 190 ? 32.281 -31.422 1.59 1 92.88 190 ARG B C 1
ATOM 7473 O O . ARG B 1 190 ? 32.844 -32.5 1.347 1 92.88 190 ARG B O 1
ATOM 7480 N N . LYS B 1 191 ? 31.016 -31.297 1.711 1 92.25 191 LYS B N 1
ATOM 7481 C CA . LYS B 1 191 ? 30.141 -32.438 1.536 1 92.25 191 LYS B CA 1
ATOM 7482 C C . LYS B 1 191 ? 30.047 -32.844 0.067 1 92.25 191 LYS B C 1
ATOM 7484 O O . LYS B 1 191 ? 29.875 -34.031 -0.25 1 92.25 191 LYS B O 1
ATOM 7489 N N . ILE B 1 192 ? 30.172 -31.922 -0.785 1 92 192 ILE B N 1
ATOM 7490 C CA . ILE B 1 192 ? 30.078 -32.188 -2.219 1 92 192 ILE B CA 1
ATOM 7491 C C . ILE B 1 192 ? 31.328 -32.906 -2.701 1 92 192 ILE B C 1
ATOM 7493 O O . ILE B 1 192 ? 31.25 -33.844 -3.469 1 92 192 ILE B O 1
ATOM 7497 N N . GLY B 1 193 ? 32.5 -32.375 -2.291 1 92.5 193 GLY B N 1
ATOM 7498 C CA . GLY B 1 193 ? 33.781 -32.969 -2.672 1 92.5 193 GLY B CA 1
ATOM 7499 C C . GLY B 1 193 ? 34.938 -32.031 -2.385 1 92.5 193 GLY B C 1
ATOM 7500 O O . GLY B 1 193 ? 34.812 -31.078 -1.63 1 92.5 193 GLY B O 1
ATOM 7501 N N . SER B 1 194 ? 36.062 -32.469 -2.965 1 93.56 194 SER B N 1
ATOM 7502 C CA . SER B 1 194 ? 37.25 -31.656 -2.814 1 93.56 194 SER B CA 1
ATOM 7503 C C . SER B 1 194 ? 37.281 -30.547 -3.863 1 93.56 194 SER B C 1
ATOM 7505 O O . SER B 1 194 ? 37.281 -30.828 -5.066 1 93.56 194 SER B O 1
ATOM 7507 N N . TRP B 1 195 ? 37.375 -29.328 -3.359 1 94.81 195 TRP B N 1
ATOM 7508 C CA . TRP B 1 195 ? 37.375 -28.156 -4.23 1 94.81 195 TRP B CA 1
ATOM 7509 C C . TRP B 1 195 ? 38.812 -27.781 -4.648 1 94.81 195 TRP B C 1
ATOM 7511 O O . TRP B 1 195 ? 39.594 -27.344 -3.816 1 94.81 195 TRP B O 1
ATOM 7521 N N . PRO B 1 196 ? 39.062 -27.844 -5.941 1 95.06 196 PRO B N 1
ATOM 7522 C CA . PRO B 1 196 ? 40.438 -27.641 -6.387 1 95.06 196 PRO B CA 1
ATOM 7523 C C . PRO B 1 196 ? 40.969 -26.266 -6.008 1 95.06 196 PRO B C 1
ATOM 7525 O O . PRO B 1 196 ? 42.156 -26.141 -5.672 1 95.06 196 PRO B O 1
ATOM 7528 N N . ILE B 1 197 ? 40.156 -25.266 -6.02 1 94.81 197 ILE B N 1
ATOM 7529 C CA . ILE B 1 197 ? 40.594 -23.906 -5.719 1 94.81 197 ILE B CA 1
ATOM 7530 C C . ILE B 1 197 ? 41 -23.812 -4.246 1 94.81 197 ILE B C 1
ATOM 7532 O O . ILE B 1 197 ? 41.938 -23.094 -3.895 1 94.81 197 ILE B O 1
ATOM 7536 N N . ALA B 1 198 ? 40.344 -24.5 -3.396 1 93.44 198 ALA B N 1
ATOM 7537 C CA . ALA B 1 198 ? 40.531 -24.375 -1.952 1 93.44 198 ALA B CA 1
ATOM 7538 C C . ALA B 1 198 ? 41.531 -25.391 -1.438 1 93.44 198 ALA B C 1
ATOM 7540 O O . ALA B 1 198 ? 42.031 -25.266 -0.319 1 93.44 198 ALA B O 1
ATOM 7541 N N . ASP B 1 199 ? 41.781 -26.469 -2.242 1 90.44 199 ASP B N 1
ATOM 7542 C CA . ASP B 1 199 ? 42.656 -27.547 -1.813 1 90.44 199 ASP B CA 1
ATOM 7543 C C . ASP B 1 199 ? 43.969 -27.562 -2.615 1 90.44 199 ASP B C 1
ATOM 7545 O O . ASP B 1 199 ? 44 -28.031 -3.752 1 90.44 199 ASP B O 1
ATOM 7549 N N . LYS B 1 200 ? 45.031 -27.281 -2.027 1 85.56 200 LYS B N 1
ATOM 7550 C CA . LYS B 1 200 ? 46.344 -27.219 -2.672 1 85.56 200 LYS B CA 1
ATOM 7551 C C . LYS B 1 200 ? 46.812 -28.609 -3.08 1 85.56 200 LYS B C 1
ATOM 7553 O O . LYS B 1 200 ? 47.594 -28.734 -4.02 1 85.56 200 LYS B O 1
ATOM 7558 N N . ASN B 1 201 ? 46.312 -29.578 -2.459 1 88.62 201 ASN B N 1
ATOM 7559 C CA . ASN B 1 201 ? 46.719 -30.953 -2.729 1 88.62 201 ASN B CA 1
ATOM 7560 C C . ASN B 1 201 ? 45.719 -31.688 -3.6 1 88.62 201 ASN B C 1
ATOM 7562 O O . ASN B 1 201 ? 45.719 -32.938 -3.645 1 88.62 201 ASN B O 1
ATOM 7566 N N . TRP B 1 202 ? 44.844 -30.922 -4.199 1 92.44 202 TRP B N 1
ATOM 7567 C CA . TRP B 1 202 ? 43.812 -31.531 -5.035 1 92.44 202 TRP B CA 1
ATOM 7568 C C . TRP B 1 202 ? 44.469 -32.375 -6.145 1 92.44 202 TRP B C 1
ATOM 7570 O O . TRP B 1 202 ? 45.469 -31.969 -6.742 1 92.44 202 TRP B O 1
ATOM 7580 N N . ASN B 1 203 ? 43.875 -33.562 -6.352 1 91.94 203 ASN B N 1
ATOM 7581 C CA . ASN B 1 203 ? 44.344 -34.5 -7.371 1 91.94 203 ASN B CA 1
ATOM 7582 C C . ASN B 1 203 ? 43.188 -35 -8.234 1 91.94 203 ASN B C 1
ATOM 7584 O O . ASN B 1 203 ? 42.125 -35.344 -7.723 1 91.94 203 ASN B O 1
ATOM 7588 N N . SER B 1 204 ? 43.438 -35.094 -9.484 1 91.31 204 SER B N 1
ATOM 7589 C CA . SER B 1 204 ? 42.406 -35.469 -10.445 1 91.31 204 SER B CA 1
ATOM 7590 C C . SER B 1 204 ? 41.969 -36.906 -10.234 1 91.31 204 SER B C 1
ATOM 7592 O O . SER B 1 204 ? 40.875 -37.281 -10.625 1 91.31 204 SER B O 1
ATOM 7594 N N . SER B 1 205 ? 42.812 -37.688 -9.602 1 89.19 205 SER B N 1
ATOM 7595 C CA . SER B 1 205 ? 42.5 -39.094 -9.391 1 89.19 205 SER B CA 1
ATOM 7596 C C . SER B 1 205 ? 41.375 -39.25 -8.406 1 89.19 205 SER B C 1
ATOM 7598 O O . SER B 1 205 ? 40.719 -40.312 -8.383 1 89.19 205 SER B O 1
ATOM 7600 N N . HIS B 1 206 ? 41.156 -38.25 -7.652 1 85.69 206 HIS B N 1
ATOM 7601 C CA . HIS B 1 206 ? 40.125 -38.344 -6.645 1 85.69 206 HIS B CA 1
ATOM 7602 C C . HIS B 1 206 ? 38.812 -37.75 -7.168 1 85.69 206 HIS B C 1
ATOM 7604 O O . HIS B 1 206 ? 37.781 -37.812 -6.496 1 85.69 206 HIS B O 1
ATOM 7610 N N . PHE B 1 207 ? 38.875 -37.25 -8.352 1 93.31 207 PHE B N 1
ATOM 7611 C CA . PHE B 1 207 ? 37.719 -36.625 -8.922 1 93.31 207 PHE B CA 1
ATOM 7612 C C . PHE B 1 207 ? 36.75 -37.656 -9.492 1 93.31 207 PHE B C 1
ATOM 7614 O O . PHE B 1 207 ? 37.156 -38.5 -10.297 1 93.31 207 PHE B O 1
ATOM 7621 N N . ASN B 1 208 ? 35.5 -37.688 -9.016 1 94.38 208 ASN B N 1
ATOM 7622 C CA . ASN B 1 208 ? 34.406 -38.469 -9.562 1 94.38 208 ASN B CA 1
ATOM 7623 C C . ASN B 1 208 ? 33.188 -37.625 -9.844 1 94.38 208 ASN B C 1
ATOM 7625 O O . ASN B 1 208 ? 32.531 -37.156 -8.914 1 94.38 208 ASN B O 1
ATOM 7629 N N . LEU B 1 209 ? 32.969 -37.469 -11.133 1 93.75 209 LEU B N 1
ATOM 7630 C CA . LEU B 1 209 ? 31.891 -36.594 -11.578 1 93.75 209 LEU B CA 1
ATOM 7631 C C . LEU B 1 209 ? 30.547 -37 -10.992 1 93.75 209 LEU B C 1
ATOM 7633 O O . LEU B 1 209 ? 29.812 -36.188 -10.445 1 93.75 209 LEU B O 1
ATOM 7637 N N . ASN B 1 210 ? 30.172 -38.25 -11.023 1 93.69 210 ASN B N 1
ATOM 7638 C CA . ASN B 1 210 ? 28.875 -38.75 -10.578 1 93.69 210 ASN B CA 1
ATOM 7639 C C . ASN B 1 210 ? 28.734 -38.656 -9.055 1 93.69 210 ASN B C 1
ATOM 7641 O O . ASN B 1 210 ? 27.641 -38.406 -8.547 1 93.69 210 ASN B O 1
ATOM 7645 N N . ASN B 1 211 ? 29.828 -38.875 -8.328 1 93.25 211 ASN B N 1
ATOM 7646 C CA . ASN B 1 211 ? 29.781 -38.625 -6.887 1 93.25 211 ASN B CA 1
ATOM 7647 C C . ASN B 1 211 ? 29.469 -37.188 -6.559 1 93.25 211 ASN B C 1
ATOM 7649 O O . ASN B 1 211 ? 28.625 -36.906 -5.695 1 93.25 211 ASN B O 1
ATOM 7653 N N . MET B 1 212 ? 30.125 -36.312 -7.23 1 92.12 212 MET B N 1
ATOM 7654 C CA . MET B 1 212 ? 29.922 -34.906 -6.98 1 92.12 212 MET B CA 1
ATOM 7655 C C . MET B 1 212 ? 28.484 -34.5 -7.309 1 92.12 212 MET B C 1
ATOM 7657 O O . MET B 1 212 ? 27.844 -33.812 -6.516 1 92.12 212 MET B O 1
ATOM 7661 N N . LEU B 1 213 ? 28 -34.938 -8.477 1 91.69 213 LEU B N 1
ATOM 7662 C CA . LEU B 1 213 ? 26.641 -34.594 -8.891 1 91.69 213 LEU B CA 1
ATOM 7663 C C . LEU B 1 213 ? 25.609 -35.188 -7.922 1 91.69 213 LEU B C 1
ATOM 7665 O O . LEU B 1 213 ? 24.625 -34.5 -7.582 1 91.69 213 LEU B O 1
ATOM 7669 N N . SER B 1 214 ? 25.812 -36.375 -7.477 1 90.5 214 SER B N 1
ATOM 7670 C CA . SER B 1 214 ? 24.906 -37 -6.52 1 90.5 214 SER B CA 1
ATOM 7671 C C . SER B 1 214 ? 24.922 -36.281 -5.176 1 90.5 214 SER B C 1
ATOM 7673 O O . SER B 1 214 ? 23.891 -36.125 -4.535 1 90.5 214 SER B O 1
ATOM 7675 N N . ASN B 1 215 ? 26.109 -35.938 -4.758 1 90.81 215 ASN B N 1
ATOM 7676 C CA . ASN B 1 215 ? 26.234 -35.219 -3.504 1 90.81 215 ASN B CA 1
ATOM 7677 C C . ASN B 1 215 ? 25.562 -33.844 -3.588 1 90.81 215 ASN B C 1
ATOM 7679 O O . ASN B 1 215 ? 24.922 -33.406 -2.629 1 90.81 215 ASN B O 1
ATOM 7683 N N . MET B 1 216 ? 25.734 -33.188 -4.691 1 90.31 216 MET B N 1
ATOM 7684 C CA . MET B 1 216 ? 25.078 -31.922 -4.91 1 90.31 216 MET B CA 1
ATOM 7685 C C . MET B 1 216 ? 23.562 -32.094 -4.879 1 90.31 216 MET B C 1
ATOM 7687 O O . MET B 1 216 ? 22.844 -31.266 -4.273 1 90.31 216 MET B O 1
ATOM 7691 N N . ALA B 1 217 ? 23.078 -33.094 -5.527 1 87.12 217 ALA B N 1
ATOM 7692 C CA . ALA B 1 217 ? 21.641 -33.375 -5.559 1 87.12 217 ALA B CA 1
ATOM 7693 C C . ALA B 1 217 ? 21.109 -33.625 -4.152 1 87.12 217 ALA B C 1
ATOM 7695 O O . ALA B 1 217 ? 19.969 -33.25 -3.838 1 87.12 217 ALA B O 1
ATOM 7696 N N . SER B 1 218 ? 21.922 -34.188 -3.371 1 84.44 218 SER B N 1
ATOM 7697 C CA . SER B 1 218 ? 21.516 -34.531 -2.01 1 84.44 218 SER B CA 1
ATOM 7698 C C . SER B 1 218 ? 21.391 -33.281 -1.15 1 84.44 218 SER B C 1
ATOM 7700 O O . SER B 1 218 ? 20.641 -33.25 -0.174 1 84.44 218 SER B O 1
ATOM 7702 N N . ILE B 1 219 ? 22.078 -32.25 -1.493 1 82.06 219 ILE B N 1
ATOM 7703 C CA . ILE B 1 219 ? 22.016 -30.984 -0.749 1 82.06 219 ILE B CA 1
ATOM 7704 C C . ILE B 1 219 ? 21.016 -30.047 -1.415 1 82.06 219 ILE B C 1
ATOM 7706 O O . ILE B 1 219 ? 20.828 -28.906 -0.967 1 82.06 219 ILE B O 1
ATOM 7710 N N . HIS B 1 220 ? 20.234 -30.359 -2.273 1 66.06 220 HIS B N 1
ATOM 7711 C CA . HIS B 1 220 ? 19.062 -29.719 -2.867 1 66.06 220 HIS B CA 1
ATOM 7712 C C . HIS B 1 220 ? 19.453 -28.859 -4.059 1 66.06 220 HIS B C 1
ATOM 7714 O O . HIS B 1 220 ? 18.812 -27.828 -4.324 1 66.06 220 HIS B O 1
ATOM 7720 N N . MET B 1 221 ? 20.422 -29.328 -4.828 1 62.38 221 MET B N 1
ATOM 7721 C CA . MET B 1 221 ? 20.781 -28.422 -5.914 1 62.38 221 MET B CA 1
ATOM 7722 C C . MET B 1 221 ? 20.234 -28.922 -7.246 1 62.38 221 MET B C 1
ATOM 7724 O O . MET B 1 221 ? 20.453 -30.078 -7.609 1 62.38 221 MET B O 1
ATOM 7728 N N . LEU B 1 222 ? 19.281 -28.484 -7.961 1 62.31 222 LEU B N 1
ATOM 7729 C CA . LEU B 1 222 ? 18.922 -28.844 -9.328 1 62.31 222 LEU B CA 1
ATOM 7730 C C . LEU B 1 222 ? 19.578 -27.891 -10.328 1 62.31 222 LEU B C 1
ATOM 7732 O O . LEU B 1 222 ? 20.031 -28.328 -11.391 1 62.31 222 LEU B O 1
ATOM 7736 N N . PRO B 1 223 ? 19.594 -26.641 -10.367 1 62.31 223 PRO B N 1
ATOM 7737 C CA . PRO B 1 223 ? 20.312 -26.922 -11.617 1 62.31 223 PRO B CA 1
ATOM 7738 C C . PRO B 1 223 ? 21.812 -27.062 -11.406 1 62.31 223 PRO B C 1
ATOM 7740 O O . PRO B 1 223 ? 22.438 -26.234 -10.742 1 62.31 223 PRO B O 1
ATOM 7743 N N . PHE B 1 224 ? 22.562 -28.266 -11.906 1 65.88 224 PHE B N 1
ATOM 7744 C CA . PHE B 1 224 ? 23.984 -28.562 -11.688 1 65.88 224 PHE B CA 1
ATOM 7745 C C . PHE B 1 224 ? 24.844 -27.953 -12.789 1 65.88 224 PHE B C 1
ATOM 7747 O O . PHE B 1 224 ? 26.016 -28.266 -12.906 1 65.88 224 PHE B O 1
ATOM 7754 N N . GLY B 1 225 ? 24.266 -27.125 -13.594 1 72.81 225 GLY B N 1
ATOM 7755 C CA . GLY B 1 225 ? 25.016 -26.5 -14.68 1 72.81 225 GLY B CA 1
ATOM 7756 C C . GLY B 1 225 ? 25.078 -27.359 -15.93 1 72.81 225 GLY B C 1
ATOM 7757 O O . GLY B 1 225 ? 25.172 -26.828 -17.047 1 72.81 225 GLY B O 1
ATOM 7758 N N . LEU B 1 226 ? 25.031 -28.734 -15.664 1 80.69 226 LEU B N 1
ATOM 7759 C CA . LEU B 1 226 ? 25.156 -29.625 -16.812 1 80.69 226 LEU B CA 1
ATOM 7760 C C . LEU B 1 226 ? 23.766 -29.969 -17.375 1 80.69 226 LEU B C 1
ATOM 7762 O O . LEU B 1 226 ? 23.594 -30.062 -18.594 1 80.69 226 LEU B O 1
ATOM 7766 N N . PHE B 1 227 ? 22.922 -30.141 -16.547 1 79.94 227 PHE B N 1
ATOM 7767 C CA . PHE B 1 227 ? 21.531 -30.438 -16.906 1 79.94 227 PHE B CA 1
ATOM 7768 C C . PHE B 1 227 ? 20.578 -30.016 -15.805 1 79.94 227 PHE B C 1
ATOM 7770 O O . PHE B 1 227 ? 21.016 -29.656 -14.703 1 79.94 227 PHE B O 1
ATOM 7777 N N . GLU B 1 228 ? 19.312 -29.906 -16.141 1 80.06 228 GLU B N 1
ATOM 7778 C CA . GLU B 1 228 ? 18.281 -29.609 -15.164 1 80.06 228 GLU B CA 1
ATOM 7779 C C . GLU B 1 228 ? 17.109 -30.578 -15.289 1 80.06 228 GLU B C 1
ATOM 7781 O O . GLU B 1 228 ? 16.953 -31.234 -16.312 1 80.06 228 GLU B O 1
ATOM 7786 N N . THR B 1 229 ? 16.547 -30.734 -14.203 1 72.81 229 THR B N 1
ATOM 7787 C CA . THR B 1 229 ? 15.305 -31.5 -14.172 1 72.81 229 THR B CA 1
ATOM 7788 C C . THR B 1 229 ? 14.109 -30.594 -13.883 1 72.81 229 THR B C 1
ATOM 7790 O O . THR B 1 229 ? 14.188 -29.719 -13.016 1 72.81 229 THR B O 1
ATOM 7793 N N . ARG B 1 230 ? 13.125 -30.625 -14.703 1 71.06 230 ARG B N 1
ATOM 7794 C CA . ARG B 1 230 ? 11.922 -29.828 -14.508 1 71.06 230 ARG B CA 1
ATOM 7795 C C . ARG B 1 230 ? 10.672 -30.672 -14.648 1 71.06 230 ARG B C 1
ATOM 7797 O O . ARG B 1 230 ? 10.648 -31.641 -15.414 1 71.06 230 ARG B O 1
ATOM 7804 N N . VAL B 1 231 ? 9.875 -30.25 -13.82 1 68.94 231 VAL B N 1
ATOM 7805 C CA . VAL B 1 231 ? 8.57 -30.906 -13.961 1 68.94 231 VAL B CA 1
ATOM 7806 C C . VAL B 1 231 ? 7.781 -30.219 -15.078 1 68.94 231 VAL B C 1
ATOM 7808 O O . VAL B 1 231 ? 7.633 -29 -15.086 1 68.94 231 VAL B O 1
ATOM 7811 N N . ILE B 1 232 ? 7.77 -30.656 -16.094 1 60.69 232 ILE B N 1
ATOM 7812 C CA . ILE B 1 232 ? 6.926 -30.172 -17.172 1 60.69 232 ILE B CA 1
ATOM 7813 C C . ILE B 1 232 ? 5.578 -30.875 -17.141 1 60.69 232 ILE B C 1
ATOM 7815 O O . ILE B 1 232 ? 5.52 -32.094 -16.969 1 60.69 232 ILE B O 1
ATOM 7819 N N . GLU B 1 233 ? 4.75 -29.922 -16.969 1 56.69 233 GLU B N 1
ATOM 7820 C CA . GLU B 1 233 ? 3.404 -30.484 -17 1 56.69 233 GLU B CA 1
ATOM 7821 C C . GLU B 1 233 ? 2.908 -30.641 -18.438 1 56.69 233 GLU B C 1
ATOM 7823 O O . GLU B 1 233 ? 1.734 -30.953 -18.656 1 56.69 233 GLU B O 1
ATOM 7828 N N . LEU B 1 234 ? 3.818 -30.094 -19.531 1 50.62 234 LEU B N 1
ATOM 7829 C CA . LEU B 1 234 ? 3.451 -30.125 -20.953 1 50.62 234 LEU B CA 1
ATOM 7830 C C . LEU B 1 234 ? 3.545 -31.531 -21.516 1 50.62 234 LEU B C 1
ATOM 7832 O O . LEU B 1 234 ? 4.641 -32.094 -21.609 1 50.62 234 LEU B O 1
ATOM 7836 N N . TYR B 1 235 ? 2.938 -32.375 -21.234 1 44.44 235 TYR B N 1
ATOM 7837 C CA . TYR B 1 235 ? 3.279 -33.688 -21.797 1 44.44 235 TYR B CA 1
ATOM 7838 C C . TYR B 1 235 ? 3.332 -33.625 -23.312 1 44.44 235 TYR B C 1
ATOM 7840 O O . TYR B 1 235 ? 2.311 -33.406 -23.969 1 44.44 235 TYR B O 1
ATOM 7848 N N . PRO B 1 236 ? 4.23 -33.062 -23.781 1 41.38 236 PRO B N 1
ATOM 7849 C CA . PRO B 1 236 ? 4.246 -33.312 -25.234 1 41.38 236 PRO B CA 1
ATOM 7850 C C . PRO B 1 236 ? 3.43 -34.531 -25.625 1 41.38 236 PRO B C 1
ATOM 7852 O O . PRO B 1 236 ? 2.564 -34.469 -26.5 1 41.38 236 PRO B O 1
ATOM 7855 N N . MET B 1 237 ? 4.34 -35.719 -25.844 1 38.69 237 MET B N 1
ATOM 7856 C CA . MET B 1 237 ? 4.129 -36.938 -26.641 1 38.69 237 MET B CA 1
ATOM 7857 C C . MET B 1 237 ? 2.979 -37.75 -26.078 1 38.69 237 MET B C 1
ATOM 7859 O O . MET B 1 237 ? 2.559 -37.562 -24.938 1 38.69 237 MET B O 1
ATOM 7863 N N . ASN B 1 238 ? 2.754 -38.969 -26.531 1 40 238 ASN B N 1
ATOM 7864 C CA . ASN B 1 238 ? 1.614 -39.875 -26.484 1 40 238 ASN B CA 1
ATOM 7865 C C . ASN B 1 238 ? 0.997 -39.938 -25.078 1 40 238 ASN B C 1
ATOM 7867 O O . ASN B 1 238 ? -0.126 -40.406 -24.922 1 40 238 ASN B O 1
ATOM 7871 N N . THR B 1 239 ? 1.789 -40.25 -23.969 1 42.88 239 THR B N 1
ATOM 7872 C CA . THR B 1 239 ? 1.093 -40.812 -22.828 1 42.88 239 THR B CA 1
ATOM 7873 C C . THR B 1 239 ? 0.847 -39.781 -21.75 1 42.88 239 THR B C 1
ATOM 7875 O O . THR B 1 239 ? -0.203 -39.125 -21.734 1 42.88 239 THR B O 1
ATOM 7878 N N . THR B 1 240 ? 1.674 -39.875 -20.5 1 51.03 240 THR B N 1
ATOM 7879 C CA . THR B 1 240 ? 1.322 -39.531 -19.125 1 51.03 240 THR B CA 1
ATOM 7880 C C . THR B 1 240 ? 1.487 -38.031 -18.875 1 51.03 240 THR B C 1
ATOM 7882 O O . THR B 1 240 ? 2.441 -37.438 -19.359 1 51.03 240 THR B O 1
ATOM 7885 N N . ALA B 1 241 ? 0.441 -37.25 -18.297 1 57.34 241 ALA B N 1
ATOM 7886 C CA . ALA B 1 241 ? 0.222 -35.844 -18.016 1 57.34 241 ALA B CA 1
ATOM 7887 C C . ALA B 1 241 ? 1.392 -35.25 -17.219 1 57.34 241 ALA B C 1
ATOM 7889 O O . ALA B 1 241 ? 1.801 -34.125 -17.469 1 57.34 241 ALA B O 1
ATOM 7890 N N . LYS B 1 242 ? 1.905 -35.875 -16.219 1 70.5 242 LYS B N 1
ATOM 7891 C CA . LYS B 1 242 ? 2.936 -35.375 -15.32 1 70.5 242 LYS B CA 1
ATOM 7892 C C . LYS B 1 242 ? 4.258 -36.094 -15.523 1 70.5 242 LYS B C 1
ATOM 7894 O O . LYS B 1 242 ? 4.336 -37.312 -15.336 1 70.5 242 LYS B O 1
ATOM 7899 N N . GLN B 1 243 ? 5.285 -35.281 -16.141 1 75.81 243 GLN B N 1
ATOM 7900 C CA . GLN B 1 243 ? 6.566 -35.938 -16.422 1 75.81 243 GLN B CA 1
ATOM 7901 C C . GLN B 1 243 ? 7.727 -35.125 -15.875 1 75.81 243 GLN B C 1
ATOM 7903 O O . GLN B 1 243 ? 7.625 -33.875 -15.773 1 75.81 243 GLN B O 1
ATOM 7908 N N . LEU B 1 244 ? 8.688 -35.844 -15.383 1 80.12 244 LEU B N 1
ATOM 7909 C CA . LEU B 1 244 ? 9.969 -35.219 -15.055 1 80.12 244 LEU B CA 1
ATOM 7910 C C . LEU B 1 244 ? 10.891 -35.219 -16.266 1 80.12 244 LEU B C 1
ATOM 7912 O O . LEU B 1 244 ? 11.234 -36.281 -16.797 1 80.12 244 LEU B O 1
ATOM 7916 N N . VAL B 1 245 ? 11.234 -34.094 -16.719 1 80.56 245 VAL B N 1
ATOM 7917 C CA . VAL B 1 245 ? 12.023 -33.969 -17.938 1 80.56 245 VAL B CA 1
ATOM 7918 C C . VAL B 1 245 ? 13.453 -33.562 -17.578 1 80.56 245 VAL B C 1
ATOM 7920 O O . VAL B 1 245 ? 13.68 -32.625 -16.812 1 80.56 245 VAL B O 1
ATOM 7923 N N . ILE B 1 246 ? 14.375 -34.312 -18.078 1 84 246 ILE B N 1
ATOM 7924 C CA . ILE B 1 246 ? 15.789 -33.969 -18 1 84 246 ILE B CA 1
ATOM 7925 C C . ILE B 1 246 ? 16.188 -33.156 -19.234 1 84 246 ILE B C 1
ATOM 7927 O O . ILE B 1 246 ? 16.047 -33.625 -20.359 1 84 246 ILE B O 1
ATOM 7931 N N . ARG B 1 247 ? 16.625 -31.969 -18.984 1 83.19 247 ARG B N 1
ATOM 7932 C CA . ARG B 1 247 ? 17.016 -31.125 -20.109 1 83.19 247 ARG B CA 1
ATOM 7933 C C . ARG B 1 247 ? 18.328 -30.391 -19.828 1 83.19 247 ARG B C 1
ATOM 7935 O O . ARG B 1 247 ? 18.766 -30.312 -18.688 1 83.19 247 ARG B O 1
ATOM 7942 N N . PRO B 1 248 ? 18.922 -29.953 -20.969 1 80.38 248 PRO B N 1
ATOM 7943 C CA . PRO B 1 248 ? 20.109 -29.125 -20.734 1 80.38 248 PRO B CA 1
ATOM 7944 C C . PRO B 1 248 ? 19.797 -27.859 -19.953 1 80.38 248 PRO B C 1
ATOM 7946 O O . PRO B 1 248 ? 18.719 -27.281 -20.109 1 80.38 248 PRO B O 1
ATOM 7949 N N . THR B 1 249 ? 20.734 -27.516 -19.109 1 76.25 249 THR B N 1
ATOM 7950 C CA . THR B 1 249 ? 20.547 -26.281 -18.359 1 76.25 249 THR B CA 1
ATOM 7951 C C . THR B 1 249 ? 20.719 -25.062 -19.281 1 76.25 249 THR B C 1
ATOM 7953 O O . THR B 1 249 ? 21.578 -25.062 -20.172 1 76.25 249 THR B O 1
ATOM 7956 N N . LYS B 1 250 ? 19.766 -24.125 -19.172 1 68.25 250 LYS B N 1
ATOM 7957 C CA . LYS B 1 250 ? 19.906 -22.875 -19.906 1 68.25 250 LYS B CA 1
ATOM 7958 C C . LYS B 1 250 ? 20.594 -21.797 -19.078 1 68.25 250 LYS B C 1
ATOM 7960 O O . LYS B 1 250 ? 20.891 -20.719 -19.578 1 68.25 250 LYS B O 1
ATOM 7965 N N . LEU B 1 251 ? 20.969 -22.297 -17.984 1 65.19 251 LEU B N 1
ATOM 7966 C CA . LEU B 1 251 ? 21.391 -21.266 -17.047 1 65.19 251 LEU B CA 1
ATOM 7967 C C . LEU B 1 251 ? 22.891 -21.016 -17.156 1 65.19 251 LEU B C 1
ATOM 7969 O O . LEU B 1 251 ? 23.703 -21.938 -17 1 65.19 251 LEU B O 1
ATOM 7973 N N . LYS B 1 252 ? 23.203 -19.828 -17.672 1 80.25 252 LYS B N 1
ATOM 7974 C CA . LYS B 1 252 ? 24.547 -19.297 -17.562 1 80.25 252 LYS B CA 1
ATOM 7975 C C . LYS B 1 252 ? 24.766 -18.594 -16.219 1 80.25 252 LYS B C 1
ATOM 7977 O O . LYS B 1 252 ? 23.812 -18.406 -15.453 1 80.25 252 LYS B O 1
ATOM 7982 N N . PHE B 1 253 ? 26.016 -18.547 -15.922 1 87.31 253 PHE B N 1
ATOM 7983 C CA . PHE B 1 253 ? 26.266 -17.75 -14.711 1 87.31 253 PHE B CA 1
ATOM 7984 C C . PHE B 1 253 ? 25.5 -16.438 -14.766 1 87.31 253 PHE B C 1
ATOM 7986 O O . PHE B 1 253 ? 25.578 -15.711 -15.766 1 87.31 253 PHE B O 1
ATOM 7993 N N . SER B 1 254 ? 24.75 -16.172 -13.812 1 84.62 254 SER B N 1
ATOM 7994 C CA . SER B 1 254 ? 23.922 -14.969 -13.781 1 84.62 254 SER B CA 1
ATOM 7995 C C . SER B 1 254 ? 24.641 -13.812 -13.102 1 84.62 254 SER B C 1
ATOM 7997 O O . SER B 1 254 ? 24.156 -12.68 -13.102 1 84.62 254 SER B O 1
ATOM 7999 N N . ILE B 1 255 ? 25.766 -14.078 -12.469 1 88.25 255 ILE B N 1
ATOM 8000 C CA . ILE B 1 255 ? 26.531 -13.023 -11.82 1 88.25 255 ILE B CA 1
ATOM 8001 C C . ILE B 1 255 ? 27.828 -12.781 -12.594 1 88.25 255 ILE B C 1
ATOM 8003 O O . ILE B 1 255 ? 28.375 -13.695 -13.211 1 88.25 255 ILE B O 1
ATOM 8007 N N . PRO B 1 256 ? 28.312 -11.562 -12.516 1 90.62 256 PRO B N 1
ATOM 8008 C CA . PRO B 1 256 ? 29.547 -11.25 -13.227 1 90.62 256 PRO B CA 1
ATOM 8009 C C . PRO B 1 256 ? 30.75 -12.008 -12.672 1 90.62 256 PRO B C 1
ATOM 8011 O O . PRO B 1 256 ? 30.781 -12.336 -11.477 1 90.62 256 PRO B O 1
ATOM 8014 N N . GLN B 1 257 ? 31.703 -12.289 -13.609 1 93.12 257 GLN B N 1
ATOM 8015 C CA . GLN B 1 257 ? 32.906 -13.023 -13.273 1 93.12 257 GLN B CA 1
ATOM 8016 C C . GLN B 1 257 ? 33.625 -12.391 -12.078 1 93.12 257 GLN B C 1
ATOM 8018 O O . GLN B 1 257 ? 34.062 -13.094 -11.164 1 93.12 257 GLN B O 1
ATOM 8023 N N . GLU B 1 258 ? 33.656 -11.055 -12.023 1 91.56 258 GLU B N 1
ATOM 8024 C CA . GLU B 1 258 ? 34.375 -10.352 -10.961 1 91.56 258 GLU B CA 1
ATOM 8025 C C . GLU B 1 258 ? 33.688 -10.539 -9.617 1 91.56 258 GLU B C 1
ATOM 8027 O O . GLU B 1 258 ? 34.344 -10.656 -8.578 1 91.56 258 GLU B O 1
ATOM 8032 N N . GLU B 1 259 ? 32.375 -10.547 -9.672 1 90.69 259 GLU B N 1
ATOM 8033 C CA . GLU B 1 259 ? 31.609 -10.727 -8.445 1 90.69 259 GLU B CA 1
ATOM 8034 C C . GLU B 1 259 ? 31.797 -12.133 -7.879 1 90.69 259 GLU B C 1
ATOM 8036 O O . GLU B 1 259 ? 31.875 -12.312 -6.66 1 90.69 259 GLU B O 1
ATOM 8041 N N . LEU B 1 260 ? 31.859 -13.094 -8.773 1 94.06 260 LEU B N 1
ATOM 8042 C CA . LEU B 1 260 ? 32.062 -14.469 -8.336 1 94.06 260 LEU B CA 1
ATOM 8043 C C . LEU B 1 260 ? 33.469 -14.641 -7.73 1 94.06 260 LEU B C 1
ATOM 8045 O O . LEU B 1 260 ? 33.625 -15.352 -6.742 1 94.06 260 LEU B O 1
ATOM 8049 N N . VAL B 1 261 ? 34.438 -13.992 -8.359 1 94 261 VAL B N 1
ATOM 8050 C CA . VAL B 1 261 ? 35.812 -14.031 -7.824 1 94 261 VAL B CA 1
ATOM 8051 C C . VAL B 1 261 ? 35.812 -13.445 -6.418 1 94 261 VAL B C 1
ATOM 8053 O O . VAL B 1 261 ? 36.438 -14 -5.512 1 94 261 VAL B O 1
ATOM 8056 N N . ARG B 1 262 ? 35.125 -12.336 -6.254 1 90.56 262 ARG B N 1
ATOM 8057 C CA . ARG B 1 262 ? 35.031 -11.703 -4.938 1 90.56 262 ARG B CA 1
ATOM 8058 C C . ARG B 1 262 ? 34.375 -12.633 -3.93 1 90.56 262 ARG B C 1
ATOM 8060 O O . ARG B 1 262 ? 34.812 -12.75 -2.793 1 90.56 262 ARG B O 1
ATOM 8067 N N . ALA B 1 263 ? 33.281 -13.234 -4.32 1 92.44 263 ALA B N 1
ATOM 8068 C CA . ALA B 1 263 ? 32.562 -14.148 -3.451 1 92.44 263 ALA B CA 1
ATOM 8069 C C . ALA B 1 263 ? 33.438 -15.312 -3.008 1 92.44 263 ALA B C 1
ATOM 8071 O O . ALA B 1 263 ? 33.406 -15.711 -1.842 1 92.44 263 ALA B O 1
ATOM 8072 N N . ILE B 1 264 ? 34.219 -15.812 -3.98 1 94.81 264 ILE B N 1
ATOM 8073 C CA . ILE B 1 264 ? 35.125 -16.938 -3.707 1 94.81 264 ILE B CA 1
ATOM 8074 C C . ILE B 1 264 ? 36.219 -16.484 -2.744 1 94.81 264 ILE B C 1
ATOM 8076 O O . ILE B 1 264 ? 36.531 -17.203 -1.792 1 94.81 264 ILE B O 1
ATOM 8080 N N . ARG B 1 265 ? 36.719 -15.352 -3.01 1 91.69 265 ARG B N 1
ATOM 8081 C CA . ARG B 1 265 ? 37.75 -14.82 -2.125 1 91.69 265 ARG B CA 1
ATOM 8082 C C . ARG B 1 265 ? 37.25 -14.695 -0.696 1 91.69 265 ARG B C 1
ATOM 8084 O O . ARG B 1 265 ? 37.938 -15.07 0.254 1 91.69 265 ARG B O 1
ATOM 8091 N N . ASP B 1 266 ? 36.094 -14.141 -0.53 1 89.62 266 ASP B N 1
ATOM 8092 C CA . ASP B 1 266 ? 35.469 -13.961 0.786 1 89.62 266 ASP B CA 1
ATOM 8093 C C . ASP B 1 266 ? 35.25 -15.305 1.477 1 89.62 266 ASP B C 1
ATOM 8095 O O . ASP B 1 266 ? 35.531 -15.453 2.67 1 89.62 266 ASP B O 1
ATOM 8099 N N . LEU B 1 267 ? 34.781 -16.266 0.685 1 92.81 267 LEU B N 1
ATOM 8100 C CA . LEU B 1 267 ? 34.5 -17.594 1.212 1 92.81 267 LEU B CA 1
ATOM 8101 C C . LEU B 1 267 ? 35.812 -18.25 1.704 1 92.81 267 LEU B C 1
ATOM 8103 O O . LEU B 1 267 ? 35.812 -18.859 2.77 1 92.81 267 LEU B O 1
ATOM 8107 N N . LEU B 1 268 ? 36.844 -18.078 0.887 1 93.75 268 LEU B N 1
ATOM 8108 C CA . LEU B 1 268 ? 38.156 -18.641 1.261 1 93.75 268 LEU B CA 1
ATOM 8109 C C . LEU B 1 268 ? 38.719 -17.938 2.486 1 93.75 268 LEU B C 1
ATOM 8111 O O . LEU B 1 268 ? 39.188 -18.594 3.414 1 93.75 268 LEU B O 1
ATOM 8115 N N . SER B 1 269 ? 38.562 -16.641 2.502 1 90.62 269 SER B N 1
ATOM 8116 C CA . SER B 1 269 ? 39.125 -15.844 3.588 1 90.62 269 SER B CA 1
ATOM 8117 C C . SER B 1 269 ? 38.469 -16.172 4.918 1 90.62 269 SER B C 1
ATOM 8119 O O . SER B 1 269 ? 39.125 -16.359 5.93 1 90.62 269 SER B O 1
ATOM 8121 N N . VAL B 1 270 ? 37.156 -16.234 4.961 1 91.38 270 VAL B N 1
ATOM 8122 C CA . VAL B 1 270 ? 36.406 -16.484 6.176 1 91.38 270 VAL B CA 1
ATOM 8123 C C . VAL B 1 270 ? 36.719 -17.859 6.73 1 91.38 270 VAL B C 1
ATOM 8125 O O . VAL B 1 270 ? 36.625 -18.109 7.938 1 91.38 270 VAL B O 1
ATOM 8128 N N . ASN B 1 271 ? 37.188 -18.766 5.848 1 90.94 271 ASN B N 1
ATOM 8129 C CA . ASN B 1 271 ? 37.5 -20.109 6.281 1 90.94 271 ASN B CA 1
ATOM 8130 C C . ASN B 1 271 ? 39.031 -20.297 6.445 1 90.94 271 ASN B C 1
ATOM 8132 O O . ASN B 1 271 ? 39.5 -21.438 6.559 1 90.94 271 ASN B O 1
ATOM 8136 N N . GLY B 1 272 ? 39.75 -19.234 6.363 1 90.19 272 GLY B N 1
ATOM 8137 C CA . GLY B 1 272 ? 41.188 -19.219 6.645 1 90.19 272 GLY B CA 1
ATOM 8138 C C . GLY B 1 272 ? 42 -19.859 5.535 1 90.19 272 GLY B C 1
ATOM 8139 O O . GLY B 1 272 ? 43.094 -20.375 5.785 1 90.19 272 GLY B O 1
ATOM 8140 N N . ILE B 1 273 ? 41.469 -19.922 4.379 1 91.19 273 ILE B N 1
ATOM 8141 C CA . ILE B 1 273 ? 42.188 -20.516 3.256 1 91.19 273 ILE B CA 1
ATOM 8142 C C . ILE B 1 273 ? 42.844 -19.422 2.406 1 91.19 273 ILE B C 1
ATOM 8144 O O . ILE B 1 273 ? 42.156 -18.469 2.004 1 91.19 273 ILE B O 1
ATOM 8148 N N . THR B 1 274 ? 44.094 -19.5 2.238 1 84.75 274 THR B N 1
ATOM 8149 C CA . THR B 1 274 ? 44.812 -18.562 1.402 1 84.75 274 THR B CA 1
ATOM 8150 C C . THR B 1 274 ? 44.938 -19.094 -0.023 1 84.75 274 THR B C 1
ATOM 8152 O O . THR B 1 274 ? 45.125 -20.297 -0.231 1 84.75 274 THR B O 1
ATOM 8155 N N . SER B 1 275 ? 44.562 -18.359 -0.921 1 78.31 275 SER B N 1
ATOM 8156 C CA . SER B 1 275 ? 44.719 -18.75 -2.318 1 78.31 275 SER B CA 1
ATOM 8157 C C . SER B 1 275 ? 45.375 -17.641 -3.135 1 78.31 275 SER B C 1
ATOM 8159 O O . SER B 1 275 ? 45.344 -16.469 -2.729 1 78.31 275 SER B O 1
ATOM 8161 N N . ILE B 1 276 ? 46.094 -18.094 -4.199 1 79.38 276 ILE B N 1
ATOM 8162 C CA . ILE B 1 276 ? 46.656 -17.141 -5.137 1 79.38 276 ILE B CA 1
ATOM 8163 C C . ILE B 1 276 ? 45.562 -16.547 -6.023 1 79.38 276 ILE B C 1
ATOM 8165 O O . ILE B 1 276 ? 44.969 -17.266 -6.832 1 79.38 276 ILE B O 1
ATOM 8169 N N . MET B 1 277 ? 45.375 -15.273 -5.906 1 85.56 277 MET B N 1
ATOM 8170 C CA . MET B 1 277 ? 44.25 -14.602 -6.555 1 85.56 277 MET B CA 1
ATOM 8171 C C . MET B 1 277 ? 44.344 -14.766 -8.07 1 85.56 277 MET B C 1
ATOM 8173 O O . MET B 1 277 ? 43.312 -14.883 -8.734 1 85.56 277 MET B O 1
ATOM 8177 N N . LYS B 1 278 ? 45.5 -14.719 -8.586 1 88.5 278 LYS B N 1
ATOM 8178 C CA . LYS B 1 278 ? 45.656 -14.914 -10.023 1 88.5 278 LYS B CA 1
ATOM 8179 C C . LYS B 1 278 ? 45.125 -16.281 -10.461 1 88.5 278 LYS B C 1
ATOM 8181 O O . LYS B 1 278 ? 44.469 -16.391 -11.492 1 88.5 278 LYS B O 1
ATOM 8186 N N . LYS B 1 279 ? 45.406 -17.266 -9.711 1 91.5 279 LYS B N 1
ATOM 8187 C CA . LYS B 1 279 ? 44.969 -18.609 -10.023 1 91.5 279 LYS B CA 1
ATOM 8188 C C . LYS B 1 279 ? 43.438 -18.719 -9.898 1 91.5 279 LYS B C 1
ATOM 8190 O O . LYS B 1 279 ? 42.781 -19.406 -10.695 1 91.5 279 LYS B O 1
ATOM 8195 N N . VAL B 1 280 ? 42.906 -18.109 -8.914 1 94.69 280 VAL B N 1
ATOM 8196 C CA . VAL B 1 280 ? 41.469 -18.094 -8.727 1 94.69 280 VAL B CA 1
ATOM 8197 C C . VAL B 1 280 ? 40.781 -17.469 -9.938 1 94.69 280 VAL B C 1
ATOM 8199 O O . VAL B 1 280 ? 39.781 -17.984 -10.445 1 94.69 280 VAL B O 1
ATOM 8202 N N . LYS B 1 281 ? 41.281 -16.344 -10.391 1 95.62 281 LYS B N 1
ATOM 8203 C CA . LYS B 1 281 ? 40.75 -15.656 -11.562 1 95.62 281 LYS B CA 1
ATOM 8204 C C . LYS B 1 281 ? 40.781 -16.547 -12.797 1 95.62 281 LYS B C 1
ATOM 8206 O O . LYS B 1 281 ? 39.844 -16.562 -13.594 1 95.62 281 LYS B O 1
ATOM 8211 N N . GLU B 1 282 ? 41.875 -17.281 -12.891 1 95.5 282 GLU B N 1
ATOM 8212 C CA . GLU B 1 282 ? 42.031 -18.203 -14.016 1 95.5 282 GLU B CA 1
ATOM 8213 C C . GLU B 1 282 ? 41 -19.344 -13.93 1 95.5 282 GLU B C 1
ATOM 8215 O O . GLU B 1 282 ? 40.375 -19.703 -14.938 1 95.5 282 GLU B O 1
ATOM 8220 N N . ASP B 1 283 ? 40.906 -19.891 -12.789 1 95.81 283 ASP B N 1
ATOM 8221 C CA . ASP B 1 283 ? 39.969 -20.984 -12.578 1 95.81 283 ASP B CA 1
ATOM 8222 C C . ASP B 1 283 ? 38.531 -20.531 -12.875 1 95.81 283 ASP B C 1
ATOM 8224 O O . ASP B 1 283 ? 37.75 -21.266 -13.492 1 95.81 283 ASP B O 1
ATOM 8228 N N . VAL B 1 284 ? 38.156 -19.359 -12.461 1 96.94 284 VAL B N 1
ATOM 8229 C CA . VAL B 1 284 ? 36.812 -18.812 -12.688 1 96.94 284 VAL B CA 1
ATOM 8230 C C . VAL B 1 284 ? 36.625 -18.562 -14.18 1 96.94 284 VAL B C 1
ATOM 8232 O O . VAL B 1 284 ? 35.562 -18.875 -14.727 1 96.94 284 VAL B O 1
ATOM 8235 N N . ALA B 1 285 ? 37.625 -18.047 -14.812 1 96.75 285 ALA B N 1
ATOM 8236 C CA . ALA B 1 285 ? 37.531 -17.781 -16.25 1 96.75 285 ALA B CA 1
ATOM 8237 C C . ALA B 1 285 ? 37.312 -19.078 -17.031 1 96.75 285 ALA B C 1
ATOM 8239 O O . ALA B 1 285 ? 36.562 -19.109 -17.984 1 96.75 285 ALA B O 1
ATOM 8240 N N . GLU B 1 286 ? 38.062 -20.078 -16.656 1 96.69 286 GLU B N 1
ATOM 8241 C CA . GLU B 1 286 ? 37.938 -21.391 -17.312 1 96.69 286 GLU B CA 1
ATOM 8242 C C . GLU B 1 286 ? 36.531 -21.953 -17.125 1 96.69 286 GLU B C 1
ATOM 8244 O O . GLU B 1 286 ? 36 -22.578 -18.031 1 96.69 286 GLU B O 1
ATOM 8249 N N . SER B 1 287 ? 36.062 -21.781 -16.016 1 95.56 287 SER B N 1
ATOM 8250 C CA . SER B 1 287 ? 34.688 -22.25 -15.742 1 95.56 287 SER B CA 1
ATOM 8251 C C . SER B 1 287 ? 33.656 -21.5 -16.562 1 95.56 287 SER B C 1
ATOM 8253 O O . SER B 1 287 ? 32.688 -22.078 -17.047 1 95.56 287 SER B O 1
ATOM 8255 N N . PHE B 1 288 ? 33.812 -20.172 -16.703 1 95.06 288 PHE B N 1
ATOM 8256 C CA . PHE B 1 288 ? 32.906 -19.375 -17.531 1 95.06 288 PHE B CA 1
ATOM 8257 C C . PHE B 1 288 ? 33 -19.812 -18.984 1 95.06 288 PHE B C 1
ATOM 8259 O O . PHE B 1 288 ? 31.984 -19.828 -19.703 1 95.06 288 PHE B O 1
ATOM 8266 N N . ALA B 1 289 ? 34.219 -20.156 -19.391 1 94.31 289 ALA B N 1
ATOM 8267 C CA . ALA B 1 289 ? 34.375 -20.656 -20.75 1 94.31 289 ALA B CA 1
ATOM 8268 C C . ALA B 1 289 ? 33.625 -21.969 -20.953 1 94.31 289 ALA B C 1
ATOM 8270 O O . ALA B 1 289 ? 33 -22.188 -21.984 1 94.31 289 ALA B O 1
ATOM 8271 N N . LEU B 1 290 ? 33.75 -22.828 -19.984 1 93 290 LEU B N 1
ATOM 8272 C CA . LEU B 1 290 ? 33.031 -24.078 -20.047 1 93 290 LEU B CA 1
ATOM 8273 C C . LEU B 1 290 ? 31.531 -23.828 -20.078 1 93 290 LEU B C 1
ATOM 8275 O O . LEU B 1 290 ? 30.797 -24.484 -20.828 1 93 290 LEU B O 1
ATOM 8279 N N . ASP B 1 291 ? 31.078 -22.938 -19.203 1 92.12 291 ASP B N 1
ATOM 8280 C CA . ASP B 1 291 ? 29.672 -22.562 -19.125 1 92.12 291 ASP B CA 1
ATOM 8281 C C . ASP B 1 291 ? 29.141 -22.094 -20.484 1 92.12 291 ASP B C 1
ATOM 8283 O O . ASP B 1 291 ? 28.031 -22.453 -20.891 1 92.12 291 ASP B O 1
ATOM 8287 N N . LYS B 1 292 ? 29.859 -21.297 -21.094 1 89.19 292 LYS B N 1
ATOM 8288 C CA . LYS B 1 292 ? 29.5 -20.781 -22.422 1 89.19 292 LYS B CA 1
ATOM 8289 C C . LYS B 1 292 ? 29.406 -21.906 -23.438 1 89.19 292 LYS B C 1
ATOM 8291 O O . LYS B 1 292 ? 28.516 -21.906 -24.297 1 89.19 292 LYS B O 1
ATOM 8296 N N . GLU B 1 293 ? 30.359 -22.781 -23.328 1 87.69 293 GLU B N 1
ATOM 8297 C CA . GLU B 1 293 ? 30.359 -23.906 -24.25 1 87.69 293 GLU B CA 1
ATOM 8298 C C . GLU B 1 293 ? 29.125 -24.781 -24.078 1 87.69 293 GLU B C 1
ATOM 8300 O O . GLU B 1 293 ? 28.484 -25.156 -25.062 1 87.69 293 GLU B O 1
ATOM 8305 N N . ILE B 1 294 ? 28.766 -25.031 -22.859 1 87.62 294 ILE B N 1
ATOM 8306 C CA . ILE B 1 294 ? 27.609 -25.875 -22.547 1 87.62 294 ILE B CA 1
ATOM 8307 C C . ILE B 1 294 ? 26.312 -25.156 -22.922 1 87.62 294 ILE B C 1
ATOM 8309 O O . ILE B 1 294 ? 25.375 -25.766 -23.406 1 87.62 294 ILE B O 1
ATOM 8313 N N . GLY B 1 295 ? 26.234 -23.812 -22.703 1 80.38 295 GLY B N 1
ATOM 8314 C CA . GLY B 1 295 ? 25.031 -23.031 -22.891 1 80.38 295 GLY B CA 1
ATOM 8315 C C . GLY B 1 295 ? 24.766 -22.688 -24.344 1 80.38 295 GLY B C 1
ATOM 8316 O O . GLY B 1 295 ? 23.641 -22.312 -24.703 1 80.38 295 GLY B O 1
ATOM 8317 N N . ASN B 1 296 ? 25.734 -22.688 -25.172 1 72.62 296 ASN B N 1
ATOM 8318 C CA . ASN B 1 296 ? 25.625 -22.281 -26.562 1 72.62 296 ASN B CA 1
ATOM 8319 C C . ASN B 1 296 ? 25.016 -23.406 -27.422 1 72.62 296 ASN B C 1
ATOM 8321 O O . ASN B 1 296 ? 25.5 -23.672 -28.516 1 72.62 296 ASN B O 1
ATOM 8325 N N . ILE B 1 297 ? 24 -24.016 -26.844 1 67.56 297 ILE B N 1
ATOM 8326 C CA . ILE B 1 297 ? 23.438 -25.094 -27.641 1 67.56 297 ILE B CA 1
ATOM 8327 C C . ILE B 1 297 ? 21.953 -24.828 -27.906 1 67.56 297 ILE B C 1
ATOM 8329 O O . ILE B 1 297 ? 21.219 -24.406 -27 1 67.56 297 ILE B O 1
ATOM 8333 N N . HIS B 1 298 ? 21.609 -24.922 -29.078 1 68 298 HIS B N 1
ATOM 8334 C CA . HIS B 1 298 ? 20.25 -24.688 -29.578 1 68 298 HIS B CA 1
ATOM 8335 C C . HIS B 1 298 ? 19.266 -25.672 -28.984 1 68 298 HIS B C 1
ATOM 8337 O O . HIS B 1 298 ? 19.547 -26.875 -28.891 1 68 298 HIS B O 1
ATOM 8343 N N . ILE B 1 299 ? 18.266 -25.219 -28.375 1 69.06 299 ILE B N 1
ATOM 8344 C CA . ILE B 1 299 ? 17.203 -26.062 -27.875 1 69.06 299 ILE B CA 1
ATOM 8345 C C . ILE B 1 299 ? 16 -26.016 -28.812 1 69.06 299 ILE B C 1
ATOM 8347 O O . ILE B 1 299 ? 15.414 -24.953 -29.031 1 69.06 299 ILE B O 1
ATOM 8351 N N . ASP B 1 300 ? 15.766 -27.172 -29.438 1 66.38 300 ASP B N 1
ATOM 8352 C CA . ASP B 1 300 ? 14.594 -27.312 -30.281 1 66.38 300 ASP B CA 1
ATOM 8353 C C . ASP B 1 300 ? 13.305 -27.062 -29.5 1 66.38 300 ASP B C 1
ATOM 8355 O O . ASP B 1 300 ? 13.125 -27.625 -28.422 1 66.38 300 ASP B O 1
ATOM 8359 N N . PRO B 1 301 ? 12.422 -26.219 -30.031 1 64.69 301 PRO B N 1
ATOM 8360 C CA . PRO B 1 301 ? 11.156 -25.938 -29.344 1 64.69 301 PRO B CA 1
ATOM 8361 C C . PRO B 1 301 ? 10.266 -27.172 -29.234 1 64.69 301 PRO B C 1
ATOM 8363 O O . PRO B 1 301 ? 9.43 -27.266 -28.344 1 64.69 301 PRO B O 1
ATOM 8366 N N . GLN B 1 302 ? 10.406 -28.078 -30.219 1 66.12 302 GLN B N 1
ATOM 8367 C CA . GLN B 1 302 ? 9.641 -29.312 -30.188 1 66.12 302 GLN B CA 1
ATOM 8368 C C . GLN B 1 302 ? 10.562 -30.531 -30.297 1 66.12 302 GLN B C 1
ATOM 8370 O O . GLN B 1 302 ? 10.539 -31.25 -31.297 1 66.12 302 GLN B O 1
ATOM 8375 N N . PRO B 1 303 ? 11.242 -30.766 -29.203 1 70.94 303 PRO B N 1
ATOM 8376 C CA . PRO B 1 303 ? 12.203 -31.875 -29.297 1 70.94 303 PRO B CA 1
ATOM 8377 C C . PRO B 1 303 ? 11.539 -33.25 -29.234 1 70.94 303 PRO B C 1
ATOM 8379 O O . PRO B 1 303 ? 10.492 -33.406 -28.609 1 70.94 303 PRO B O 1
ATOM 8382 N N . LYS B 1 304 ? 12.172 -34.219 -29.984 1 76.19 304 LYS B N 1
ATOM 8383 C CA . LYS B 1 304 ? 11.703 -35.594 -29.969 1 76.19 304 LYS B CA 1
ATOM 8384 C C . LYS B 1 304 ? 11.953 -36.25 -28.609 1 76.19 304 LYS B C 1
ATOM 8386 O O . LYS B 1 304 ? 13.016 -36.062 -28.016 1 76.19 304 LYS B O 1
ATOM 8391 N N . PRO B 1 305 ? 10.953 -36.938 -28.156 1 80.69 305 PRO B N 1
ATOM 8392 C CA . PRO B 1 305 ? 11.109 -37.562 -26.828 1 80.69 305 PRO B CA 1
ATOM 8393 C C . PRO B 1 305 ? 12.234 -38.594 -26.781 1 80.69 305 PRO B C 1
ATOM 8395 O O . PRO B 1 305 ? 12.539 -39.219 -27.797 1 80.69 305 PRO B O 1
ATOM 8398 N N . ALA B 1 306 ? 12.875 -38.75 -25.688 1 86.44 306 ALA B N 1
ATOM 8399 C CA . ALA B 1 306 ? 13.875 -39.781 -25.391 1 86.44 306 ALA B CA 1
ATOM 8400 C C . ALA B 1 306 ? 13.656 -40.375 -24.016 1 86.44 306 ALA B C 1
ATOM 8402 O O . ALA B 1 306 ? 13.312 -39.656 -23.062 1 86.44 306 ALA B O 1
ATOM 8403 N N . THR B 1 307 ? 13.805 -41.688 -23.906 1 86.25 307 THR B N 1
ATOM 8404 C CA . THR B 1 307 ? 13.672 -42.375 -22.625 1 86.25 307 THR B CA 1
ATOM 8405 C C . THR B 1 307 ? 14.922 -42.156 -21.766 1 86.25 307 THR B C 1
ATOM 8407 O O . THR B 1 307 ? 15.961 -41.688 -22.281 1 86.25 307 THR B O 1
ATOM 8410 N N . LEU B 1 308 ? 14.742 -42.469 -20.516 1 89.38 308 LEU B N 1
ATOM 8411 C CA . LEU B 1 308 ? 15.891 -42.375 -19.625 1 89.38 308 LEU B CA 1
ATOM 8412 C C . LEU B 1 308 ? 17.016 -43.281 -20.094 1 89.38 308 LEU B C 1
ATOM 8414 O O . LEU B 1 308 ? 18.203 -42.938 -20 1 89.38 308 LEU B O 1
ATOM 8418 N N . SER B 1 309 ? 16.656 -44.469 -20.609 1 91.06 309 SER B N 1
ATOM 8419 C CA . SER B 1 309 ? 17.641 -45.406 -21.094 1 91.06 309 SER B CA 1
ATOM 8420 C C . SER B 1 309 ? 18.391 -44.875 -22.312 1 91.06 309 SER B C 1
ATOM 8422 O O . SER B 1 309 ? 19.609 -45 -22.422 1 91.06 309 SER B O 1
ATOM 8424 N N . GLU B 1 310 ? 17.656 -44.281 -23.188 1 92.44 310 GLU B N 1
ATOM 8425 C CA . GLU B 1 310 ? 18.266 -43.656 -24.359 1 92.44 310 GLU B CA 1
ATOM 8426 C C . GLU B 1 310 ? 19.203 -42.531 -23.953 1 92.44 310 GLU B C 1
ATOM 8428 O O . GLU B 1 310 ? 20.297 -42.375 -24.531 1 92.44 310 GLU B O 1
ATOM 8433 N N . LEU B 1 311 ? 18.766 -41.781 -23.031 1 92.69 311 LEU B N 1
ATOM 8434 C CA . LEU B 1 311 ? 19.578 -40.688 -22.547 1 92.69 311 LEU B CA 1
ATOM 8435 C C . LEU B 1 311 ? 20.875 -41.219 -21.922 1 92.69 311 LEU B C 1
ATOM 8437 O O . LEU B 1 311 ? 21.953 -40.656 -22.156 1 92.69 311 LEU B O 1
ATOM 8441 N N . GLN B 1 312 ? 20.766 -42.25 -21.156 1 93.5 312 GLN B N 1
ATOM 8442 C CA . GLN B 1 312 ? 21.922 -42.844 -20.5 1 93.5 312 GLN B CA 1
ATOM 8443 C C . GLN B 1 312 ? 22.953 -43.312 -21.531 1 93.5 312 GLN B C 1
ATOM 8445 O O . GLN B 1 312 ? 24.156 -43.188 -21.328 1 93.5 312 GLN B O 1
ATOM 8450 N N . LYS B 1 313 ? 22.469 -43.844 -22.594 1 94.06 313 LYS B N 1
ATOM 8451 C CA . LYS B 1 313 ? 23.359 -44.312 -23.656 1 94.06 313 LYS B CA 1
ATOM 8452 C C . LYS B 1 313 ? 24.031 -43.156 -24.375 1 94.06 313 LYS B C 1
ATOM 8454 O O . LYS B 1 313 ? 25.188 -43.25 -24.766 1 94.06 313 LYS B O 1
ATOM 8459 N N . ALA B 1 314 ? 23.266 -42.156 -24.531 1 93.12 314 ALA B N 1
ATOM 8460 C CA . ALA B 1 314 ? 23.766 -40.969 -25.234 1 93.12 314 ALA B CA 1
ATOM 8461 C C . ALA B 1 314 ? 24.844 -40.25 -24.422 1 93.12 314 ALA B C 1
ATOM 8463 O O . ALA B 1 314 ? 25.781 -39.688 -24.984 1 93.12 314 ALA B O 1
ATOM 8464 N N . VAL B 1 315 ? 24.609 -40.25 -23.156 1 94.06 315 VAL B N 1
ATOM 8465 C CA . VAL B 1 315 ? 25.547 -39.594 -22.25 1 94.06 315 VAL B CA 1
ATOM 8466 C C . VAL B 1 315 ? 25.984 -40.594 -21.156 1 94.06 315 VAL B C 1
ATOM 8468 O O . VAL B 1 315 ? 25.641 -40.438 -19.984 1 94.06 315 VAL B O 1
ATOM 8471 N N . PRO B 1 316 ? 26.891 -41.375 -21.422 1 94.25 316 PRO B N 1
ATOM 8472 C CA . PRO B 1 316 ? 27.25 -42.438 -20.484 1 94.25 316 PRO B CA 1
ATOM 8473 C C . PRO B 1 316 ? 28.062 -41.938 -19.297 1 94.25 316 PRO B C 1
ATOM 8475 O O . PRO B 1 316 ? 28.125 -42.594 -18.266 1 94.25 316 PRO B O 1
ATOM 8478 N N . ASP B 1 317 ? 28.641 -40.75 -19.438 1 93.44 317 ASP B N 1
ATOM 8479 C CA . ASP B 1 317 ? 29.5 -40.219 -18.391 1 93.44 317 ASP B CA 1
ATOM 8480 C C . ASP B 1 317 ? 28.688 -39.75 -17.172 1 93.44 317 ASP B C 1
ATOM 8482 O O . ASP B 1 317 ? 29.234 -39.562 -16.094 1 93.44 317 ASP B O 1
ATOM 8486 N N . ILE B 1 318 ? 27.406 -39.594 -17.344 1 93.5 318 ILE B N 1
ATOM 8487 C CA . ILE B 1 318 ? 26.547 -39.156 -16.25 1 93.5 318 ILE B CA 1
ATOM 8488 C C . ILE B 1 318 ? 25.562 -40.281 -15.875 1 93.5 318 ILE B C 1
ATOM 8490 O O . ILE B 1 318 ? 24.844 -40.781 -16.734 1 93.5 318 ILE B O 1
ATOM 8494 N N . ASP B 1 319 ? 25.547 -40.625 -14.664 1 94.12 319 ASP B N 1
ATOM 8495 C CA . ASP B 1 319 ? 24.609 -41.625 -14.148 1 94.12 319 ASP B CA 1
ATOM 8496 C C . ASP B 1 319 ? 23.297 -40.938 -13.734 1 94.12 319 ASP B C 1
ATOM 8498 O O . ASP B 1 319 ? 23.047 -40.719 -12.547 1 94.12 319 ASP B O 1
ATOM 8502 N N . PHE B 1 320 ? 22.438 -40.719 -14.719 1 92 320 PHE B N 1
ATOM 8503 C CA . PHE B 1 320 ? 21.203 -40 -14.5 1 92 320 PHE B CA 1
ATOM 8504 C C . PHE B 1 320 ? 20.328 -40.688 -13.461 1 92 320 PHE B C 1
ATOM 8506 O O . PHE B 1 320 ? 19.734 -40.031 -12.602 1 92 320 PHE B O 1
ATOM 8513 N N . GLU B 1 321 ? 20.234 -41.938 -13.547 1 90.44 321 GLU B N 1
ATOM 8514 C CA . GLU B 1 321 ? 19.406 -42.688 -12.609 1 90.44 321 GLU B CA 1
ATOM 8515 C C . GLU B 1 321 ? 19.875 -42.469 -11.172 1 90.44 321 GLU B C 1
ATOM 8517 O O . GLU B 1 321 ? 19.047 -42.219 -10.273 1 90.44 321 GLU B O 1
ATOM 8522 N N . ARG B 1 322 ? 21.094 -42.594 -10.945 1 91.06 322 ARG B N 1
ATOM 8523 C CA . ARG B 1 322 ? 21.672 -42.406 -9.609 1 91.06 322 ARG B CA 1
ATOM 8524 C C . ARG B 1 322 ? 21.359 -41 -9.086 1 91.06 322 ARG B C 1
ATOM 8526 O O . ARG B 1 322 ? 20.969 -40.844 -7.926 1 91.06 322 ARG B O 1
ATOM 8533 N N . ILE B 1 323 ? 21.547 -40.094 -9.93 1 90.06 323 ILE B N 1
ATOM 8534 C CA . ILE B 1 323 ? 21.359 -38.688 -9.531 1 90.06 323 ILE B CA 1
ATOM 8535 C C . ILE B 1 323 ? 19.891 -38.438 -9.219 1 90.06 323 ILE B C 1
ATOM 8537 O O . ILE B 1 323 ? 19.562 -37.844 -8.18 1 90.06 323 ILE B O 1
ATOM 8541 N N . ILE B 1 324 ? 18.938 -38.844 -10.008 1 88.44 324 ILE B N 1
ATOM 8542 C CA . ILE B 1 324 ? 17.516 -38.625 -9.812 1 88.44 324 ILE B CA 1
ATOM 8543 C C . ILE B 1 324 ? 17.031 -39.344 -8.578 1 88.44 324 ILE B C 1
ATOM 8545 O O . ILE B 1 324 ? 16.172 -38.844 -7.84 1 88.44 324 ILE B O 1
ATOM 8549 N N . LYS B 1 325 ? 17.531 -40.531 -8.344 1 88.5 325 LYS B N 1
ATOM 8550 C CA . LYS B 1 325 ? 17.188 -41.312 -7.148 1 88.5 325 LYS B CA 1
ATOM 8551 C C . LYS B 1 325 ? 17.562 -40.531 -5.887 1 88.5 325 LYS B C 1
ATOM 8553 O O . LYS B 1 325 ? 16.906 -40.688 -4.852 1 88.5 325 LYS B O 1
ATOM 8558 N N . SER B 1 326 ? 18.578 -39.75 -6.027 1 88.12 326 SER B N 1
ATOM 8559 C CA . SER B 1 326 ? 19.047 -39 -4.875 1 88.12 326 SER B CA 1
ATOM 8560 C C . SER B 1 326 ? 18.062 -37.906 -4.492 1 88.12 326 SER B C 1
ATOM 8562 O O . SER B 1 326 ? 18.109 -37.375 -3.383 1 88.12 326 SER B O 1
ATOM 8564 N N . TYR B 1 327 ? 17.156 -37.531 -5.398 1 86.62 327 TYR B N 1
ATOM 8565 C CA . TYR B 1 327 ? 16.141 -36.531 -5.109 1 86.62 327 TYR B CA 1
ATOM 8566 C C . TYR B 1 327 ? 15.023 -37.125 -4.262 1 86.62 327 TYR B C 1
ATOM 8568 O O . TYR B 1 327 ? 14.242 -36.375 -3.66 1 86.62 327 TYR B O 1
ATOM 8576 N N . LEU B 1 328 ? 14.898 -38.406 -4.246 1 87.62 328 LEU B N 1
ATOM 8577 C CA . LEU B 1 328 ? 13.797 -39.062 -3.553 1 87.62 328 LEU B CA 1
ATOM 8578 C C . LEU B 1 328 ? 14.047 -39.094 -2.049 1 87.62 328 LEU B C 1
ATOM 8580 O O . LEU B 1 328 ? 15.203 -39.125 -1.607 1 87.62 328 LEU B O 1
ATOM 8584 N N . ASN B 1 329 ? 12.922 -39.062 -1.379 1 81.62 329 ASN B N 1
ATOM 8585 C CA . ASN B 1 329 ? 13.023 -39.375 0.042 1 81.62 329 ASN B CA 1
ATOM 8586 C C . ASN B 1 329 ? 13.578 -40.781 0.267 1 81.62 329 ASN B C 1
ATOM 8588 O O . ASN B 1 329 ? 13.078 -41.75 -0.314 1 81.62 329 ASN B O 1
ATOM 8592 N N . PRO B 1 330 ? 14.586 -40.844 1.089 1 77.19 330 PRO B N 1
ATOM 8593 C CA . PRO B 1 330 ? 15.227 -42.156 1.259 1 77.19 330 PRO B CA 1
ATOM 8594 C C . PRO B 1 330 ? 14.289 -43.188 1.866 1 77.19 330 PRO B C 1
ATOM 8596 O O . PRO B 1 330 ? 14.445 -44.406 1.611 1 77.19 330 PRO B O 1
ATOM 8599 N N . LYS B 1 331 ? 13.328 -42.719 2.561 1 78.56 331 LYS B N 1
ATOM 8600 C CA . LYS B 1 331 ? 12.461 -43.688 3.258 1 78.56 331 LYS B CA 1
ATOM 8601 C C . LYS B 1 331 ? 11.18 -43.938 2.467 1 78.56 331 LYS B C 1
ATOM 8603 O O . LYS B 1 331 ? 10.734 -45.062 2.346 1 78.56 331 LYS B O 1
ATOM 8608 N N . THR B 1 332 ? 10.633 -42.938 1.842 1 79.62 332 THR B N 1
ATOM 8609 C CA . THR B 1 332 ? 9.281 -43.062 1.309 1 79.62 332 THR B CA 1
ATOM 8610 C C . THR B 1 332 ? 9.281 -42.875 -0.207 1 79.62 332 THR B C 1
ATOM 8612 O O . THR B 1 332 ? 8.25 -43.062 -0.859 1 79.62 332 THR B O 1
ATOM 8615 N N . GLY B 1 333 ? 10.438 -42.562 -0.707 1 84.31 333 GLY B N 1
ATOM 8616 C CA . GLY B 1 333 ? 10.484 -42.312 -2.139 1 84.31 333 GLY B CA 1
ATOM 8617 C C . GLY B 1 333 ? 10.195 -43.531 -2.973 1 84.31 333 GLY B C 1
ATOM 8618 O O . GLY B 1 333 ? 10.602 -44.656 -2.619 1 84.31 333 GLY B O 1
ATOM 8619 N N . ASN B 1 334 ? 9.391 -43.375 -4.059 1 86.75 334 ASN B N 1
ATOM 8620 C CA . ASN B 1 334 ? 9.016 -44.438 -4.961 1 86.75 334 ASN B CA 1
ATOM 8621 C C . ASN B 1 334 ? 9.742 -44.344 -6.297 1 86.75 334 ASN B C 1
ATOM 8623 O O . ASN B 1 334 ? 9.211 -43.75 -7.25 1 86.75 334 ASN B O 1
ATOM 8627 N N . TRP B 1 335 ? 10.805 -45 -6.387 1 89.06 335 TRP B N 1
ATOM 8628 C CA . TRP B 1 335 ? 11.602 -44.938 -7.605 1 89.06 335 TRP B CA 1
ATOM 8629 C C . TRP B 1 335 ? 10.883 -45.594 -8.773 1 89.06 335 TRP B C 1
ATOM 8631 O O . TRP B 1 335 ? 10.922 -45.094 -9.898 1 89.06 335 TRP B O 1
ATOM 8641 N N . SER B 1 336 ? 10.219 -46.719 -8.469 1 88.69 336 SER B N 1
ATOM 8642 C CA . SER B 1 336 ? 9.555 -47.469 -9.531 1 88.69 336 SER B CA 1
ATOM 8643 C C . SER B 1 336 ? 8.5 -46.625 -10.227 1 88.69 336 SER B C 1
ATOM 8645 O O . SER B 1 336 ? 8.383 -46.625 -11.453 1 88.69 336 SER B O 1
ATOM 8647 N N . SER B 1 337 ? 7.797 -45.938 -9.445 1 86.62 337 SER B N 1
ATOM 8648 C CA . SER B 1 337 ? 6.77 -45.062 -10.008 1 86.62 337 SER B CA 1
ATOM 8649 C C . SER B 1 337 ? 7.391 -43.875 -10.719 1 86.62 337 SER B C 1
ATOM 8651 O O . SER B 1 337 ? 6.957 -43.5 -11.812 1 86.62 337 SER B O 1
ATOM 8653 N N . LEU B 1 338 ? 8.391 -43.281 -10.125 1 87.06 338 LEU B N 1
ATOM 8654 C CA . LEU B 1 338 ? 9.031 -42.094 -10.703 1 87.06 338 LEU B CA 1
ATOM 8655 C C . LEU B 1 338 ? 9.719 -42.438 -12.016 1 87.06 338 LEU B C 1
ATOM 8657 O O . LEU B 1 338 ? 9.664 -41.656 -12.969 1 87.06 338 LEU B O 1
ATOM 8661 N N . ARG B 1 339 ? 10.344 -43.531 -12.062 1 87.44 339 ARG B N 1
ATOM 8662 C CA . ARG B 1 339 ? 11.125 -43.938 -13.234 1 87.44 339 ARG B CA 1
ATOM 8663 C C . ARG B 1 339 ? 10.258 -43.938 -14.484 1 87.44 339 ARG B C 1
ATOM 8665 O O . ARG B 1 339 ? 10.727 -43.625 -15.578 1 87.44 339 ARG B O 1
ATOM 8672 N N . THR B 1 340 ? 9.031 -44.312 -14.32 1 82.62 340 THR B N 1
ATOM 8673 C CA . THR B 1 340 ? 8.133 -44.406 -15.461 1 82.62 340 THR B CA 1
ATOM 8674 C C . THR B 1 340 ? 7.703 -43.031 -15.945 1 82.62 340 THR B C 1
ATOM 8676 O O . THR B 1 340 ? 7.137 -42.906 -17.031 1 82.62 340 THR B O 1
ATOM 8679 N N . LYS B 1 341 ? 7.977 -42.062 -15.141 1 82 341 LYS B N 1
ATOM 8680 C CA . LYS B 1 341 ? 7.527 -40.688 -15.453 1 82 341 LYS B CA 1
ATOM 8681 C C . LYS B 1 341 ? 8.688 -39.844 -15.93 1 82 341 LYS B C 1
ATOM 8683 O O . LYS B 1 341 ? 8.508 -38.656 -16.203 1 82 341 LYS B O 1
ATOM 8688 N N . ILE B 1 342 ? 9.852 -40.375 -15.977 1 78.94 342 ILE B N 1
ATOM 8689 C CA . ILE B 1 342 ? 11.031 -39.625 -16.391 1 78.94 342 ILE B CA 1
ATOM 8690 C C . ILE B 1 342 ? 11.203 -39.719 -17.906 1 78.94 342 ILE B C 1
ATOM 8692 O O . ILE B 1 342 ? 11.141 -40.812 -18.469 1 78.94 342 ILE B O 1
ATOM 8696 N N . PHE B 1 343 ? 11.336 -38.594 -18.453 1 78.31 343 PHE B N 1
ATOM 8697 C CA . PHE B 1 343 ? 11.633 -38.562 -19.891 1 78.31 343 PHE B CA 1
ATOM 8698 C C . PHE B 1 343 ? 12.633 -37.469 -20.219 1 78.31 343 PHE B C 1
ATOM 8700 O O . PHE B 1 343 ? 12.953 -36.625 -19.359 1 78.31 343 PHE B O 1
ATOM 8707 N N . SER B 1 344 ? 13.281 -37.562 -21.203 1 78.25 344 SER B N 1
ATOM 8708 C CA . SER B 1 344 ? 14.102 -36.531 -21.828 1 78.25 344 SER B CA 1
ATOM 8709 C C . SER B 1 344 ? 13.711 -36.281 -23.281 1 78.25 344 SER B C 1
ATOM 8711 O O . SER B 1 344 ? 12.648 -36.75 -23.719 1 78.25 344 SER B O 1
ATOM 8713 N N . ALA B 1 345 ? 14.391 -35.375 -23.906 1 78.25 345 ALA B N 1
ATOM 8714 C CA . ALA B 1 345 ? 14.25 -35.188 -25.344 1 78.25 345 ALA B CA 1
ATOM 8715 C C . ALA B 1 345 ? 15.617 -35.219 -26.031 1 78.25 345 ALA B C 1
ATOM 8717 O O . ALA B 1 345 ? 16.656 -35.25 -25.375 1 78.25 345 ALA B O 1
ATOM 8718 N N . ARG B 1 346 ? 15.492 -35.375 -27.234 1 83.31 346 ARG B N 1
ATOM 8719 C CA . ARG B 1 346 ? 16.734 -35.469 -28 1 83.31 346 ARG B CA 1
ATOM 8720 C C . ARG B 1 346 ? 17.359 -34.094 -28.219 1 83.31 346 ARG B C 1
ATOM 8722 O O . ARG B 1 346 ? 17.547 -33.688 -29.359 1 83.31 346 ARG B O 1
ATOM 8729 N N . PHE B 1 347 ? 17.719 -33.594 -27.141 1 84.81 347 PHE B N 1
ATOM 8730 C CA . PHE B 1 347 ? 18.422 -32.344 -27.172 1 84.81 347 PHE B CA 1
ATOM 8731 C C . PHE B 1 347 ? 19.797 -32.469 -27.812 1 84.81 347 PHE B C 1
ATOM 8733 O O . PHE B 1 347 ? 20.484 -33.469 -27.594 1 84.81 347 PHE B O 1
ATOM 8740 N N . GLU B 1 348 ? 20.172 -31.453 -28.484 1 85 348 GLU B N 1
ATOM 8741 C CA . GLU B 1 348 ? 21.453 -31.484 -29.172 1 85 348 GLU B CA 1
ATOM 8742 C C . GLU B 1 348 ? 22.609 -31.703 -28.203 1 85 348 GLU B C 1
ATOM 8744 O O . GLU B 1 348 ? 23.578 -32.406 -28.516 1 85 348 GLU B O 1
ATOM 8749 N N . LEU B 1 349 ? 22.562 -31.188 -27.094 1 88.12 349 LEU B N 1
ATOM 8750 C CA . LEU B 1 349 ? 23.641 -31.297 -26.109 1 88.12 349 LEU B CA 1
ATOM 8751 C C . LEU B 1 349 ? 23.812 -32.75 -25.656 1 88.12 349 LEU B C 1
ATOM 8753 O O . LEU B 1 349 ? 24.906 -33.156 -25.25 1 88.12 349 LEU B O 1
ATOM 8757 N N . PHE B 1 350 ? 22.797 -33.469 -25.719 1 90.31 350 PHE B N 1
ATOM 8758 C CA . PHE B 1 350 ? 22.844 -34.844 -25.25 1 90.31 350 PHE B CA 1
ATOM 8759 C C . PHE B 1 350 ? 23.094 -35.812 -26.391 1 90.31 350 PHE B C 1
ATOM 8761 O O . PHE B 1 350 ? 23.875 -36.781 -26.266 1 90.31 350 PHE B O 1
ATOM 8768 N N . PHE B 1 351 ? 22.438 -35.531 -27.531 1 89.88 351 PHE B N 1
ATOM 8769 C CA . PHE B 1 351 ? 22.391 -36.531 -28.578 1 89.88 351 PHE B CA 1
ATOM 8770 C C . PHE B 1 351 ? 23.156 -36.031 -29.812 1 89.88 351 PHE B C 1
ATOM 8772 O O . PHE B 1 351 ? 23.266 -36.781 -30.797 1 89.88 351 PHE B O 1
ATOM 8779 N N . GLY B 1 352 ? 23.625 -34.906 -29.719 1 86.94 352 GLY B N 1
ATOM 8780 C CA . GLY B 1 352 ? 24.344 -34.406 -30.859 1 86.94 352 GLY B CA 1
ATOM 8781 C C . GLY B 1 352 ? 25.609 -35.188 -31.188 1 86.94 352 GLY B C 1
ATOM 8782 O O . GLY B 1 352 ? 26.125 -35.875 -30.328 1 86.94 352 GL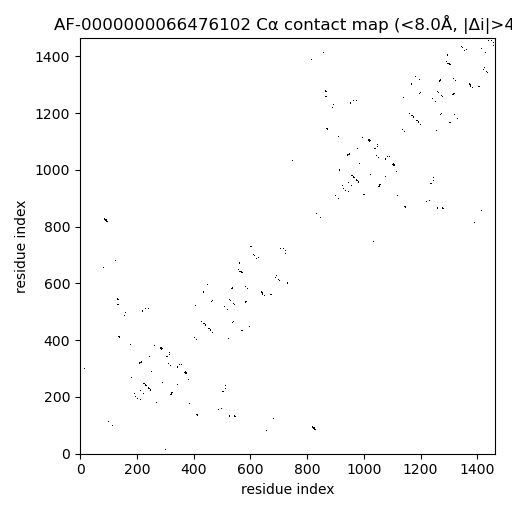Y B O 1
ATOM 8783 N N . LYS B 1 353 ? 26.125 -35.031 -32.406 1 81.62 353 LYS B N 1
ATOM 8784 C CA . LYS B 1 353 ? 27.266 -35.812 -32.875 1 81.62 353 LYS B CA 1
ATOM 8785 C C . LYS B 1 353 ? 28.594 -35.219 -32.406 1 81.62 353 LYS B C 1
ATOM 8787 O O . LYS B 1 353 ? 29.516 -35.938 -32.031 1 81.62 353 LYS B O 1
ATOM 8792 N N . ASN B 1 354 ? 28.797 -33.969 -32.469 1 75.56 354 ASN B N 1
ATOM 8793 C CA . ASN B 1 354 ? 30.141 -33.406 -32.25 1 75.56 354 ASN B CA 1
ATOM 8794 C C . ASN B 1 354 ? 30.25 -32.719 -30.906 1 75.56 354 ASN B C 1
ATOM 8796 O O . ASN B 1 354 ? 31.25 -32.844 -30.219 1 75.56 354 ASN B O 1
ATOM 8800 N N . ASN B 1 355 ? 29.375 -31.859 -30.5 1 81.5 355 ASN B N 1
ATOM 8801 C CA . ASN B 1 355 ? 29.484 -31.016 -29.312 1 81.5 355 ASN B CA 1
ATOM 8802 C C . ASN B 1 355 ? 28.406 -31.328 -28.297 1 81.5 355 ASN B C 1
ATOM 8804 O O . ASN B 1 355 ? 27.719 -30.438 -27.812 1 81.5 355 ASN B O 1
ATOM 8808 N N . ASN B 1 356 ? 28.516 -32.656 -28.078 1 89.19 356 ASN B N 1
ATOM 8809 C CA . ASN B 1 356 ? 27.547 -33.094 -27.047 1 89.19 356 ASN B CA 1
ATOM 8810 C C . ASN B 1 356 ? 28.188 -33.156 -25.672 1 89.19 356 ASN B C 1
ATOM 8812 O O . ASN B 1 356 ? 29.406 -32.938 -25.531 1 89.19 356 ASN B O 1
ATOM 8816 N N . LEU B 1 357 ? 27.406 -33.344 -24.703 1 91.31 357 LEU B N 1
ATOM 8817 C CA . LEU B 1 357 ? 27.859 -33.281 -23.312 1 91.31 357 LEU B CA 1
ATOM 8818 C C . LEU B 1 357 ? 28.938 -34.312 -23.047 1 91.31 357 LEU B C 1
ATOM 8820 O O . LEU B 1 357 ? 29.891 -34.062 -22.312 1 91.31 357 LEU B O 1
ATOM 8824 N N . SER B 1 358 ? 28.828 -35.469 -23.641 1 91.44 358 SER B N 1
ATOM 8825 C CA . SER B 1 358 ? 29.828 -36.531 -23.484 1 91.44 358 SER B CA 1
ATOM 8826 C C . SER B 1 358 ? 31.188 -36.094 -24.016 1 91.44 358 SER B C 1
ATOM 8828 O O . SER B 1 358 ? 32.219 -36.312 -23.375 1 91.44 358 SER B O 1
ATOM 8830 N N . SER B 1 359 ? 31.141 -35.531 -25.141 1 92.31 359 SER B N 1
ATOM 8831 C CA . SER B 1 359 ? 32.375 -35.062 -25.75 1 92.31 359 SER B CA 1
ATOM 8832 C C . SER B 1 359 ? 33 -33.906 -24.922 1 92.31 359 SER B C 1
ATOM 8834 O O . SER B 1 359 ? 34.219 -33.844 -24.766 1 92.31 359 SER B O 1
ATOM 8836 N N . ILE B 1 360 ? 32.156 -33.062 -24.438 1 92.25 360 ILE B N 1
ATOM 8837 C CA . ILE B 1 360 ? 32.625 -31.938 -23.641 1 92.25 360 ILE B CA 1
ATOM 8838 C C . ILE B 1 360 ? 33.25 -32.438 -22.359 1 92.25 360 ILE B C 1
ATOM 8840 O O . ILE B 1 360 ? 34.344 -32.031 -21.984 1 92.25 360 ILE B O 1
ATOM 8844 N N . ILE B 1 361 ? 32.625 -33.375 -21.688 1 93.75 361 ILE B N 1
ATOM 8845 C CA . ILE B 1 361 ? 33.125 -33.938 -20.453 1 93.75 361 ILE B CA 1
ATOM 8846 C C . ILE B 1 361 ? 34.469 -34.625 -20.703 1 93.75 361 ILE B C 1
ATOM 8848 O O . ILE B 1 361 ? 35.438 -34.469 -19.938 1 93.75 361 ILE B O 1
ATOM 8852 N N . ALA B 1 362 ? 34.531 -35.344 -21.828 1 91.62 362 ALA B N 1
ATOM 8853 C CA . ALA B 1 362 ? 35.75 -36.125 -22.141 1 91.62 362 ALA B CA 1
ATOM 8854 C C . ALA B 1 362 ? 36.938 -35.219 -22.406 1 91.62 362 ALA B C 1
ATOM 8856 O O . ALA B 1 362 ? 38.062 -35.562 -22.047 1 91.62 362 ALA B O 1
ATOM 8857 N N . ARG B 1 363 ? 36.688 -34.125 -22.969 1 93.31 363 ARG B N 1
ATOM 8858 C CA . ARG B 1 363 ? 37.812 -33.281 -23.344 1 93.31 363 ARG B CA 1
ATOM 8859 C C . ARG B 1 363 ? 38.125 -32.25 -22.266 1 93.31 363 ARG B C 1
ATOM 8861 O O . ARG B 1 363 ? 39.188 -31.625 -22.266 1 93.31 363 ARG B O 1
ATOM 8868 N N . THR B 1 364 ? 37.25 -32.062 -21.344 1 95.38 364 THR B N 1
ATOM 8869 C CA . THR B 1 364 ? 37.469 -31.094 -20.266 1 95.38 364 THR B CA 1
ATOM 8870 C C . THR B 1 364 ? 38.312 -31.703 -19.156 1 95.38 364 THR B C 1
ATOM 8872 O O . THR B 1 364 ? 38.031 -32.812 -18.688 1 95.38 364 THR B O 1
ATOM 8875 N N . LYS B 1 365 ? 39.312 -30.938 -18.688 1 96.06 365 LYS B N 1
ATOM 8876 C CA . LYS B 1 365 ? 40.125 -31.406 -17.562 1 96.06 365 LYS B CA 1
ATOM 8877 C C . LYS B 1 365 ? 39.281 -31.562 -16.312 1 96.06 365 LYS B C 1
ATOM 8879 O O . LYS B 1 365 ? 38.375 -30.75 -16.047 1 96.06 365 LYS B O 1
ATOM 8884 N N . PRO B 1 366 ? 39.562 -32.625 -15.5 1 95.75 366 PRO B N 1
ATOM 8885 C CA . PRO B 1 366 ? 38.781 -32.844 -14.281 1 95.75 366 PRO B CA 1
ATOM 8886 C C . PRO B 1 366 ? 38.75 -31.641 -13.352 1 95.75 366 PRO B C 1
ATOM 8888 O O . PRO B 1 366 ? 37.75 -31.344 -12.727 1 95.75 366 PRO B O 1
ATOM 8891 N N . ARG B 1 367 ? 39.812 -30.938 -13.297 1 95.81 367 ARG B N 1
ATOM 8892 C CA . ARG B 1 367 ? 39.906 -29.766 -12.43 1 95.81 367 ARG B CA 1
ATOM 8893 C C . ARG B 1 367 ? 38.906 -28.703 -12.852 1 95.81 367 ARG B C 1
ATOM 8895 O O . ARG B 1 367 ? 38.25 -28.094 -12 1 95.81 367 ARG B O 1
ATOM 8902 N N . ILE B 1 368 ? 38.844 -28.516 -14.148 1 96.62 368 ILE B N 1
ATOM 8903 C CA . ILE B 1 368 ? 37.906 -27.516 -14.672 1 96.62 368 ILE B CA 1
ATOM 8904 C C . ILE B 1 368 ? 36.469 -27.938 -14.398 1 96.62 368 ILE B C 1
ATOM 8906 O O . ILE B 1 368 ? 35.656 -27.125 -13.977 1 96.62 368 ILE B O 1
ATOM 8910 N N . LEU B 1 369 ? 36.188 -29.172 -14.586 1 95.12 369 LEU B N 1
ATOM 8911 C CA . LEU B 1 369 ? 34.844 -29.688 -14.352 1 95.12 369 LEU B CA 1
ATOM 8912 C C . LEU B 1 369 ? 34.469 -29.547 -12.875 1 95.12 369 LEU B C 1
ATOM 8914 O O . LEU B 1 369 ? 33.344 -29.141 -12.555 1 95.12 369 LEU B O 1
ATOM 8918 N N . ALA B 1 370 ? 35.406 -29.922 -12.062 1 94.94 370 ALA B N 1
ATOM 8919 C CA . ALA B 1 370 ? 35.156 -29.797 -10.625 1 94.94 370 ALA B CA 1
ATOM 8920 C C . ALA B 1 370 ? 34.906 -28.359 -10.219 1 94.94 370 ALA B C 1
ATOM 8922 O O . ALA B 1 370 ? 33.938 -28.047 -9.531 1 94.94 370 ALA B O 1
ATOM 8923 N N . ASN B 1 371 ? 35.781 -27.516 -10.656 1 95.75 371 ASN B N 1
ATOM 8924 C CA . ASN B 1 371 ? 35.625 -26.094 -10.352 1 95.75 371 ASN B CA 1
ATOM 8925 C C . ASN B 1 371 ? 34.281 -25.562 -10.875 1 95.75 371 ASN B C 1
ATOM 8927 O O . ASN B 1 371 ? 33.594 -24.812 -10.18 1 95.75 371 ASN B O 1
ATOM 8931 N N . TYR B 1 372 ? 33.969 -25.969 -12.047 1 94.75 372 TYR B N 1
ATOM 8932 C CA . TYR B 1 372 ? 32.719 -25.5 -12.664 1 94.75 372 TYR B CA 1
ATOM 8933 C C . TYR B 1 372 ? 31.516 -25.828 -11.797 1 94.75 372 TYR B C 1
ATOM 8935 O O . TYR B 1 372 ? 30.672 -24.969 -11.531 1 94.75 372 TYR B O 1
ATOM 8943 N N . LEU B 1 373 ? 31.406 -26.984 -11.336 1 92.81 373 LEU B N 1
ATOM 8944 C CA . LEU B 1 373 ? 30.281 -27.422 -10.523 1 92.81 373 LEU B CA 1
ATOM 8945 C C . LEU B 1 373 ? 30.266 -26.703 -9.18 1 92.81 373 LEU B C 1
ATOM 8947 O O . LEU B 1 373 ? 29.188 -26.297 -8.719 1 92.81 373 LEU B O 1
ATOM 8951 N N . PHE B 1 374 ? 31.391 -26.516 -8.625 1 93.38 374 PHE B N 1
ATOM 8952 C CA . PHE B 1 374 ? 31.469 -25.781 -7.363 1 93.38 374 PHE B CA 1
ATOM 8953 C C . PHE B 1 374 ? 31.062 -24.328 -7.559 1 93.38 374 PHE B C 1
ATOM 8955 O O . PHE B 1 374 ? 30.375 -23.734 -6.719 1 93.38 374 PHE B O 1
ATOM 8962 N N . LEU B 1 375 ? 31.547 -23.781 -8.617 1 94.06 375 LEU B N 1
ATOM 8963 C CA . LEU B 1 375 ? 31.234 -22.375 -8.883 1 94.06 375 LEU B CA 1
ATOM 8964 C C . LEU B 1 375 ? 29.734 -22.188 -9.109 1 94.06 375 LEU B C 1
ATOM 8966 O O . LEU B 1 375 ? 29.172 -21.172 -8.719 1 94.06 375 LEU B O 1
ATOM 8970 N N . LYS B 1 376 ? 29.094 -23.141 -9.727 1 90.81 376 LYS B N 1
ATOM 8971 C CA . LYS B 1 376 ? 27.641 -23.094 -9.883 1 90.81 376 LYS B CA 1
ATOM 8972 C C . LYS B 1 376 ? 26.938 -23.141 -8.531 1 90.81 376 LYS B C 1
ATOM 8974 O O . LYS B 1 376 ? 25.953 -22.438 -8.312 1 90.81 376 LYS B O 1
ATOM 8979 N N . TYR B 1 377 ? 27.438 -23.938 -7.66 1 91.25 377 TYR B N 1
ATOM 8980 C CA . TYR B 1 377 ? 26.875 -23.984 -6.312 1 91.25 377 TYR B CA 1
ATOM 8981 C C . TYR B 1 377 ? 27.094 -22.672 -5.578 1 91.25 377 TYR B C 1
ATOM 8983 O O . TYR B 1 377 ? 26.203 -22.188 -4.875 1 91.25 377 TYR B O 1
ATOM 8991 N N . ILE B 1 378 ? 28.281 -22.141 -5.699 1 92.25 378 ILE B N 1
ATOM 8992 C CA . ILE B 1 378 ? 28.609 -20.891 -5.023 1 92.25 378 ILE B CA 1
ATOM 8993 C C . ILE B 1 378 ? 27.719 -19.766 -5.555 1 92.25 378 ILE B C 1
ATOM 8995 O O . ILE B 1 378 ? 27.297 -18.906 -4.797 1 92.25 378 ILE B O 1
ATOM 8999 N N . GLU B 1 379 ? 27.5 -19.781 -6.805 1 90.44 379 GLU B N 1
ATOM 9000 C CA . GLU B 1 379 ? 26.594 -18.797 -7.383 1 90.44 379 GLU B CA 1
ATOM 9001 C C . GLU B 1 379 ? 25.219 -18.875 -6.73 1 90.44 379 GLU B C 1
ATOM 9003 O O . GLU B 1 379 ? 24.625 -17.844 -6.391 1 90.44 379 GLU B O 1
ATOM 9008 N N . TYR B 1 380 ? 24.734 -20.016 -6.555 1 85.81 380 TYR B N 1
ATOM 9009 C CA . TYR B 1 380 ? 23.438 -20.234 -5.898 1 85.81 380 TYR B CA 1
ATOM 9010 C C . TYR B 1 380 ? 23.469 -19.719 -4.465 1 85.81 380 TYR B C 1
ATOM 9012 O O . TYR B 1 380 ? 22.562 -19 -4.043 1 85.81 380 TYR B O 1
ATOM 9020 N N . ALA B 1 381 ? 24.5 -20.078 -3.781 1 89.06 381 ALA B N 1
ATOM 9021 C CA . ALA B 1 381 ? 24.625 -19.703 -2.371 1 89.06 381 ALA B CA 1
ATOM 9022 C C . ALA B 1 381 ? 24.828 -18.203 -2.211 1 89.06 381 ALA B C 1
ATOM 9024 O O . ALA B 1 381 ? 24.469 -17.625 -1.185 1 89.06 381 ALA B O 1
ATOM 9025 N N . TYR B 1 382 ? 25.438 -17.641 -3.219 1 89.19 382 TYR B N 1
ATOM 9026 C CA . TYR B 1 382 ? 25.781 -16.219 -3.197 1 89.19 382 TYR B CA 1
ATOM 9027 C C . TYR B 1 382 ? 24.531 -15.375 -2.967 1 89.19 382 TYR B C 1
ATOM 9029 O O . TYR B 1 382 ? 24.594 -14.328 -2.312 1 89.19 382 TYR B O 1
ATOM 9037 N N . PHE B 1 383 ? 23.391 -15.805 -3.322 1 82.25 383 PHE B N 1
ATOM 9038 C CA . PHE B 1 383 ? 22.141 -15.078 -3.18 1 82.25 383 PHE B CA 1
ATOM 9039 C C . PHE B 1 383 ? 21.75 -14.945 -1.712 1 82.25 383 PHE B C 1
ATOM 9041 O O . PHE B 1 383 ? 21.016 -14.031 -1.339 1 82.25 383 PHE B O 1
ATOM 9048 N N . PHE B 1 384 ? 22.328 -15.797 -0.935 1 84.88 384 PHE B N 1
ATOM 9049 C CA . PHE B 1 384 ? 21.969 -15.789 0.481 1 84.88 384 PHE B CA 1
ATOM 9050 C C . PHE B 1 384 ? 22.938 -14.922 1.273 1 84.88 384 PHE B C 1
ATOM 9052 O O . PHE B 1 384 ? 22.641 -14.508 2.395 1 84.88 384 PHE B O 1
ATOM 9059 N N . PHE B 1 385 ? 24.141 -14.609 0.754 1 79.12 385 PHE B N 1
ATOM 9060 C CA . PHE B 1 385 ? 25.062 -13.852 1.586 1 79.12 385 PHE B CA 1
ATOM 9061 C C . PHE B 1 385 ? 25.547 -12.609 0.849 1 79.12 385 PHE B C 1
ATOM 9063 O O . PHE B 1 385 ? 26.469 -11.922 1.315 1 79.12 385 PHE B O 1
ATOM 9070 N N . PHE B 1 386 ? 24.891 -12.398 -0.324 1 79.06 386 PHE B N 1
ATOM 9071 C CA . PHE B 1 386 ? 25.219 -11.141 -0.987 1 79.06 386 PHE B CA 1
ATOM 9072 C C . PHE B 1 386 ? 24.469 -9.984 -0.344 1 79.06 386 PHE B C 1
ATOM 9074 O O . PHE B 1 386 ? 23.297 -10.125 0.043 1 79.06 386 PHE B O 1
ATOM 9081 N N . ASP B 1 387 ? 25.141 -8.969 0.068 1 63.91 387 ASP B N 1
ATOM 9082 C CA . ASP B 1 387 ? 24.531 -7.797 0.693 1 63.91 387 ASP B CA 1
ATOM 9083 C C . ASP B 1 387 ? 23.75 -6.977 -0.325 1 63.91 387 ASP B C 1
ATOM 9085 O O . ASP B 1 387 ? 24.328 -6.262 -1.141 1 63.91 387 ASP B O 1
ATOM 9089 N N . ASN B 1 388 ? 22.609 -7.473 -0.684 1 58.22 388 ASN B N 1
ATOM 9090 C CA . ASN B 1 388 ? 21.812 -6.617 -1.562 1 58.22 388 ASN B CA 1
ATOM 9091 C C . ASN B 1 388 ? 21.203 -5.445 -0.801 1 58.22 388 ASN B C 1
ATOM 9093 O O . ASN B 1 388 ? 20.5 -5.645 0.187 1 58.22 388 ASN B O 1
ATOM 9097 N N . THR B 1 389 ? 21.906 -4.32 -0.821 1 52.53 389 THR B N 1
ATOM 9098 C CA . THR B 1 389 ? 21.5 -3.072 -0.187 1 52.53 389 THR B CA 1
ATOM 9099 C C . THR B 1 389 ? 20.016 -2.799 -0.445 1 52.53 389 THR B C 1
ATOM 9101 O O . THR B 1 389 ? 19.453 -1.857 0.114 1 52.53 389 THR B O 1
ATOM 9104 N N . LYS B 1 390 ? 19.422 -3.482 -1.365 1 54.53 390 LYS B N 1
ATOM 9105 C CA . LYS B 1 390 ? 18.047 -3.029 -1.585 1 54.53 390 LYS B CA 1
ATOM 9106 C C . LYS B 1 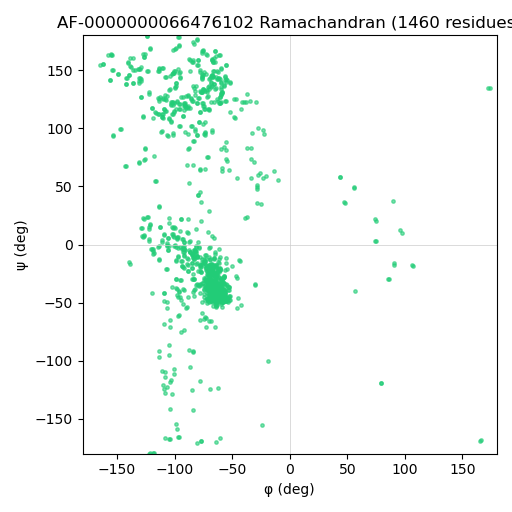390 ? 17.172 -3.334 -0.376 1 54.53 390 LYS B C 1
ATOM 9108 O O . LYS B 1 390 ? 17.031 -4.492 0.028 1 54.53 390 LYS B O 1
ATOM 9113 N N . VAL B 1 391 ? 17.031 -2.316 0.448 1 49.41 391 VAL B N 1
ATOM 9114 C CA . VAL B 1 391 ? 16.328 -2.305 1.721 1 49.41 391 VAL B CA 1
ATOM 9115 C C . VAL B 1 391 ? 14.867 -2.699 1.498 1 49.41 391 VAL B C 1
ATOM 9117 O O . VAL B 1 391 ? 14.094 -1.943 0.903 1 49.41 391 VAL B O 1
ATOM 9120 N N . PHE B 1 392 ? 14.602 -3.838 1.113 1 52.31 392 PHE B N 1
ATOM 9121 C CA . PHE B 1 392 ? 13.203 -4.238 1.21 1 52.31 392 PHE B CA 1
ATOM 9122 C C . PHE B 1 392 ? 12.68 -4.066 2.633 1 52.31 392 PHE B C 1
ATOM 9124 O O . PHE B 1 392 ? 13.461 -4.07 3.588 1 52.31 392 PHE B O 1
ATOM 9131 N N . SER B 1 393 ? 11.438 -3.59 2.689 1 59.75 393 SER B N 1
ATOM 9132 C CA . SER B 1 393 ? 10.867 -3.818 4.016 1 59.75 393 SER B CA 1
ATOM 9133 C C . SER B 1 393 ? 11.094 -5.258 4.469 1 59.75 393 SER B C 1
ATOM 9135 O O . SER B 1 393 ? 10.641 -6.199 3.82 1 59.75 393 SER B O 1
ATOM 9137 N N . ASP B 1 394 ? 11.906 -5.516 5.387 1 65.75 394 ASP B N 1
ATOM 9138 C CA . ASP B 1 394 ? 12.312 -6.824 5.887 1 65.75 394 ASP B CA 1
ATOM 9139 C C . ASP B 1 394 ? 11.102 -7.723 6.113 1 65.75 394 ASP B C 1
ATOM 9141 O O . ASP B 1 394 ? 11.117 -8.898 5.742 1 65.75 394 ASP B O 1
ATOM 9145 N N . ASP B 1 395 ? 10.008 -7.047 6.379 1 77.81 395 ASP B N 1
ATOM 9146 C CA . ASP B 1 395 ? 8.852 -7.867 6.73 1 77.81 395 ASP B CA 1
ATOM 9147 C C . ASP B 1 395 ? 8.133 -8.375 5.484 1 77.81 395 ASP B C 1
ATOM 9149 O O . ASP B 1 395 ? 7.734 -9.539 5.422 1 77.81 395 ASP B O 1
ATOM 9153 N N . ASP B 1 396 ? 8.031 -7.559 4.48 1 82.94 396 ASP B N 1
ATOM 9154 C CA . ASP B 1 396 ? 7.367 -7.965 3.246 1 82.94 396 ASP B CA 1
ATOM 9155 C C . ASP B 1 396 ? 8.18 -9.023 2.508 1 82.94 396 ASP B C 1
ATOM 9157 O O . ASP B 1 396 ? 7.625 -10.008 2.006 1 82.94 396 ASP B O 1
ATOM 9161 N N . PHE B 1 397 ? 9.422 -8.82 2.514 1 88.44 397 PHE B N 1
ATOM 9162 C CA . PHE B 1 397 ? 10.312 -9.758 1.839 1 88.44 397 PHE B CA 1
ATOM 9163 C C . PHE B 1 397 ? 10.25 -11.133 2.5 1 88.44 397 PHE B C 1
ATOM 9165 O O . PHE B 1 397 ? 10.078 -12.148 1.821 1 88.44 397 PHE B O 1
ATOM 9172 N N . CYS B 1 398 ? 10.383 -11.195 3.809 1 92.06 398 CYS B N 1
ATOM 9173 C CA . CYS B 1 398 ? 10.406 -12.477 4.512 1 92.06 398 CYS B CA 1
ATOM 9174 C C . CYS B 1 398 ? 9.055 -13.164 4.43 1 92.06 398 CYS B C 1
ATOM 9176 O O . CYS B 1 398 ? 8.984 -14.398 4.391 1 92.06 398 CYS B O 1
ATOM 9178 N N . THR B 1 399 ? 7.992 -12.391 4.414 1 93.38 399 THR B N 1
ATOM 9179 C CA . THR B 1 399 ? 6.68 -13 4.219 1 93.38 399 THR B CA 1
ATOM 9180 C C . THR B 1 399 ? 6.598 -13.68 2.857 1 93.38 399 THR B C 1
ATOM 9182 O O . THR B 1 399 ? 6.062 -14.789 2.746 1 93.38 399 THR B O 1
ATOM 9185 N N . GLU B 1 400 ? 7.102 -13.062 1.853 1 93.38 400 GLU B N 1
ATOM 9186 C CA . GLU B 1 400 ? 7.129 -13.656 0.52 1 93.38 400 GLU B CA 1
ATOM 9187 C C . GLU B 1 400 ? 7.98 -14.93 0.502 1 93.38 400 GLU B C 1
ATOM 9189 O O . GLU B 1 400 ? 7.594 -15.93 -0.105 1 93.38 400 GLU B O 1
ATOM 9194 N N . VAL B 1 401 ? 9.062 -14.859 1.175 1 92.94 401 VAL B N 1
ATOM 9195 C CA . VAL B 1 401 ? 9.961 -16 1.226 1 92.94 401 VAL B CA 1
ATOM 9196 C C . VAL B 1 401 ? 9.242 -17.203 1.855 1 92.94 401 VAL B C 1
ATOM 9198 O O . VAL B 1 401 ? 9.258 -18.297 1.306 1 92.94 401 VAL B O 1
ATOM 9201 N N . VAL B 1 402 ? 8.641 -16.938 2.912 1 94.75 402 VAL B N 1
ATOM 9202 C CA . VAL B 1 402 ? 8.07 -18.062 3.643 1 94.75 402 VAL B CA 1
ATOM 9203 C C . VAL B 1 402 ? 6.867 -18.609 2.879 1 94.75 402 VAL B C 1
ATOM 9205 O O . VAL B 1 402 ? 6.66 -19.828 2.836 1 94.75 402 VAL B O 1
ATOM 9208 N N . THR B 1 403 ? 6.059 -17.766 2.238 1 96.19 403 THR B N 1
ATOM 9209 C CA . THR B 1 403 ? 4.867 -18.219 1.536 1 96.19 403 THR B CA 1
ATOM 9210 C C . THR B 1 403 ? 5.242 -18.969 0.259 1 96.19 403 THR B C 1
ATOM 9212 O O . THR B 1 403 ? 4.543 -19.891 -0.153 1 96.19 403 THR B O 1
ATOM 9215 N N . THR B 1 404 ? 6.32 -18.625 -0.333 1 94.12 404 THR B N 1
ATOM 9216 C CA . THR B 1 404 ? 6.762 -19.281 -1.558 1 94.12 404 THR B CA 1
ATOM 9217 C C . THR B 1 404 ? 7.543 -20.547 -1.236 1 94.12 404 THR B C 1
ATOM 9219 O O . THR B 1 404 ? 7.504 -21.516 -1.999 1 94.12 404 THR B O 1
ATOM 9222 N N . SER B 1 405 ? 8.211 -20.547 -0.096 1 95.31 405 SER B N 1
ATOM 9223 C CA . SER B 1 405 ? 9.039 -21.688 0.281 1 95.31 405 SER B CA 1
ATOM 9224 C C . SER B 1 405 ? 8.188 -22.812 0.881 1 95.31 405 SER B C 1
ATOM 9226 O O . SER B 1 405 ? 8.5 -23.984 0.707 1 95.31 405 SER B O 1
ATOM 9228 N N . LEU B 1 406 ? 7.176 -22.438 1.568 1 96.19 406 LEU B N 1
ATOM 9229 C CA . LEU B 1 406 ? 6.293 -23.406 2.211 1 96.19 406 LEU B CA 1
ATOM 9230 C C . LEU B 1 406 ? 4.832 -23.094 1.898 1 96.19 406 LEU B C 1
ATOM 9232 O O . LEU B 1 406 ? 4.047 -22.781 2.803 1 96.19 406 LEU B O 1
ATOM 9236 N N . PRO B 1 407 ? 4.457 -23.328 0.659 1 95.75 407 PRO B N 1
ATOM 9237 C CA . PRO B 1 407 ? 3.109 -22.922 0.237 1 95.75 407 PRO B CA 1
ATOM 9238 C C . PRO B 1 407 ? 2.014 -23.703 0.963 1 95.75 407 PRO B C 1
ATOM 9240 O O . PRO B 1 407 ? 0.987 -23.125 1.334 1 95.75 407 PRO B O 1
ATOM 9243 N N . ARG B 1 408 ? 2.211 -24.969 1.25 1 94.5 408 ARG B N 1
ATOM 9244 C CA . ARG B 1 408 ? 1.195 -25.766 1.916 1 94.5 408 ARG B CA 1
ATOM 9245 C C . ARG B 1 408 ? 0.996 -25.328 3.359 1 94.5 408 ARG B C 1
ATOM 9247 O O . ARG B 1 408 ? -0.133 -25.281 3.854 1 94.5 408 ARG B O 1
ATOM 9254 N N . ALA B 1 409 ? 2.082 -25.047 3.982 1 95.44 409 ALA B N 1
ATOM 9255 C CA . ALA B 1 409 ? 1.99 -24.562 5.355 1 95.44 409 ALA B CA 1
ATOM 9256 C C . ALA B 1 409 ? 1.283 -23.203 5.402 1 95.44 409 ALA B C 1
ATOM 9258 O O . ALA B 1 409 ? 0.479 -22.953 6.305 1 95.44 409 ALA B O 1
ATOM 9259 N N . SER B 1 410 ? 1.586 -22.344 4.465 1 96.69 410 SER B N 1
ATOM 9260 C CA . SER B 1 410 ? 0.953 -21.031 4.379 1 96.69 410 SER B CA 1
ATOM 9261 C C . SER B 1 410 ? -0.552 -21.156 4.164 1 96.69 410 SER B C 1
ATOM 9263 O O . SER B 1 410 ? -1.336 -20.453 4.797 1 96.69 410 SER B O 1
ATOM 9265 N N . LEU B 1 411 ? -0.898 -22.031 3.279 1 96.56 411 LEU B N 1
ATOM 9266 C CA . LEU B 1 411 ? -2.316 -22.266 3.02 1 96.56 411 LEU B CA 1
ATOM 9267 C C . LEU B 1 411 ? -3.023 -22.766 4.273 1 96.56 411 LEU B C 1
ATOM 9269 O O . LEU B 1 411 ? -4.168 -22.391 4.539 1 96.56 411 LEU B O 1
ATOM 9273 N N . ARG B 1 412 ? -2.389 -23.594 5.02 1 94.56 412 ARG B N 1
ATOM 9274 C CA . ARG B 1 412 ? -2.957 -24.125 6.258 1 94.56 412 ARG B CA 1
ATOM 9275 C C . ARG B 1 412 ? -3.338 -23 7.207 1 94.56 412 ARG B C 1
ATOM 9277 O O . ARG B 1 412 ? -4.426 -23.016 7.789 1 94.56 412 ARG B O 1
ATOM 9284 N N . VAL B 1 413 ? -2.467 -22.062 7.355 1 94.06 413 VAL B N 1
ATOM 9285 C CA . VAL B 1 413 ? -2.707 -20.922 8.242 1 94.06 413 VAL B CA 1
ATOM 9286 C C . VAL B 1 413 ? -3.955 -20.172 7.793 1 94.06 413 VAL B C 1
ATOM 9288 O O . VAL B 1 413 ? -4.816 -19.844 8.609 1 94.06 413 VAL B O 1
ATOM 9291 N N . PHE B 1 414 ? -4.082 -19.938 6.566 1 96 414 PHE B N 1
ATOM 9292 C CA . PHE B 1 414 ? -5.207 -19.172 6.043 1 96 414 PHE B CA 1
ATOM 9293 C C . PHE B 1 414 ? -6.504 -19.969 6.168 1 96 414 PHE B C 1
ATOM 9295 O O . PHE B 1 414 ? -7.516 -19.438 6.633 1 96 414 PHE B O 1
ATOM 9302 N N . VAL B 1 415 ? -6.473 -21.219 5.77 1 95.31 415 VAL B N 1
ATOM 9303 C CA . VAL B 1 415 ? -7.66 -22.062 5.734 1 95.31 415 VAL B CA 1
ATOM 9304 C C . VAL B 1 415 ? -8.188 -22.266 7.152 1 95.31 415 VAL B C 1
ATOM 9306 O O . VAL B 1 415 ? -9.391 -22.188 7.391 1 95.31 415 VAL B O 1
ATOM 9309 N N . ARG B 1 416 ? -7.355 -22.484 8.055 1 91.62 416 ARG B N 1
ATOM 9310 C CA . ARG B 1 416 ? -7.754 -22.797 9.422 1 91.62 416 ARG B CA 1
ATOM 9311 C C . ARG B 1 416 ? -8.32 -21.578 10.125 1 91.62 416 ARG B C 1
ATOM 9313 O O . ARG B 1 416 ? -9.266 -21.688 10.914 1 91.62 416 ARG B O 1
ATOM 9320 N N . ASN B 1 417 ? -7.828 -20.453 9.797 1 91.25 417 ASN B N 1
ATOM 9321 C CA . ASN B 1 417 ? -8.117 -19.297 10.633 1 91.25 417 ASN B CA 1
ATOM 9322 C C . ASN B 1 417 ? -9.094 -18.344 9.945 1 91.25 417 ASN B C 1
ATOM 9324 O O . ASN B 1 417 ? -9.773 -17.562 10.609 1 91.25 417 ASN B O 1
ATOM 9328 N N . HIS B 1 418 ? -9.234 -18.391 8.594 1 93.81 418 HIS B N 1
ATOM 9329 C CA . HIS B 1 418 ? -9.883 -17.25 7.961 1 93.81 418 HIS B CA 1
ATOM 9330 C C . HIS B 1 418 ? -10.836 -17.688 6.859 1 93.81 418 HIS B C 1
ATOM 9332 O O . HIS B 1 418 ? -11.672 -16.922 6.398 1 93.81 418 HIS B O 1
ATOM 9338 N N . PHE B 1 419 ? -10.766 -18.922 6.387 1 96.06 419 PHE B N 1
ATOM 9339 C CA . PHE B 1 419 ? -11.484 -19.375 5.203 1 96.06 419 PHE B CA 1
ATOM 9340 C C . PHE B 1 419 ? -12.727 -20.172 5.59 1 96.06 419 PHE B C 1
ATOM 9342 O O . PHE B 1 419 ? -12.711 -20.891 6.59 1 96.06 419 PHE B O 1
ATOM 9349 N N . LYS B 1 420 ? -13.766 -20.109 4.832 1 95 420 LYS B N 1
ATOM 9350 C CA . LYS B 1 420 ? -15 -20.875 5.004 1 95 420 LYS B CA 1
ATOM 9351 C C . LYS B 1 420 ? -15.07 -22.031 4.008 1 95 420 LYS B C 1
ATOM 9353 O O . LYS B 1 420 ? -15.18 -21.812 2.801 1 95 420 LYS B O 1
ATOM 9358 N N . LYS B 1 421 ? -15.156 -23.188 4.484 1 95.12 421 LYS B N 1
ATOM 9359 C CA . LYS B 1 421 ? -15.148 -24.375 3.635 1 95.12 421 LYS B CA 1
ATOM 9360 C C . LYS B 1 421 ? -16.375 -24.422 2.74 1 95.12 421 LYS B C 1
ATOM 9362 O O . LYS B 1 421 ? -16.344 -24.984 1.642 1 95.12 421 LYS B O 1
ATOM 9367 N N . GLU B 1 422 ? -17.516 -23.797 3.117 1 96.69 422 GLU B N 1
ATOM 9368 C CA . GLU B 1 422 ? -18.75 -23.766 2.352 1 96.69 422 GLU B CA 1
ATOM 9369 C C . GLU B 1 422 ? -18.547 -23.125 0.988 1 96.69 422 GLU B C 1
ATOM 9371 O O . GLU B 1 422 ? -19.234 -23.453 0.021 1 96.69 422 GLU B O 1
ATOM 9376 N N . ASN B 1 423 ? -17.594 -22.203 0.924 1 97.88 423 ASN B N 1
ATOM 9377 C CA . ASN B 1 423 ? -17.312 -21.516 -0.33 1 97.88 423 ASN B CA 1
ATOM 9378 C C . ASN B 1 423 ? -16.875 -22.484 -1.421 1 97.88 423 ASN B C 1
ATOM 9380 O O . ASN B 1 423 ? -17.203 -22.297 -2.592 1 97.88 423 ASN B O 1
ATOM 9384 N N . MET B 1 424 ? -16.141 -23.516 -1.072 1 97.38 424 MET B N 1
ATOM 9385 C CA . MET B 1 424 ? -15.648 -24.484 -2.047 1 97.38 424 MET B CA 1
ATOM 9386 C C . MET B 1 424 ? -16.797 -25.281 -2.666 1 97.38 424 MET B C 1
ATOM 9388 O O . MET B 1 424 ? -16.812 -25.516 -3.873 1 97.38 424 MET B O 1
ATOM 9392 N N . ALA B 1 425 ? -17.781 -25.641 -1.854 1 96.38 425 ALA B N 1
ATOM 9393 C CA . ALA B 1 425 ? -18.922 -26.422 -2.338 1 96.38 425 ALA B CA 1
ATOM 9394 C C . ALA B 1 425 ? -19.75 -25.609 -3.334 1 96.38 425 ALA B C 1
ATOM 9396 O O . ALA B 1 425 ? -20.109 -26.125 -4.398 1 96.38 425 ALA B O 1
ATOM 9397 N N . VAL B 1 426 ? -20 -24.391 -2.975 1 96.94 426 VAL B N 1
ATOM 9398 C CA . VAL B 1 426 ? -20.812 -23.547 -3.844 1 96.94 426 VAL B CA 1
ATOM 9399 C C . VAL B 1 426 ? -20.047 -23.266 -5.141 1 96.94 426 VAL B C 1
ATOM 9401 O O . VAL B 1 426 ? -20.641 -23.281 -6.227 1 96.94 426 VAL B O 1
ATOM 9404 N N . ALA B 1 427 ? -18.766 -23.047 -5.039 1 97.88 427 ALA B N 1
ATOM 9405 C CA . ALA B 1 427 ? -17.953 -22.812 -6.227 1 97.88 427 ALA B CA 1
ATOM 9406 C C . ALA B 1 427 ? -17.953 -24.031 -7.145 1 97.88 427 ALA B C 1
ATOM 9408 O O . ALA B 1 427 ? -18.016 -23.891 -8.367 1 97.88 427 ALA B O 1
ATOM 9409 N N . SER B 1 428 ? -17.875 -25.203 -6.562 1 97.5 428 SER B N 1
ATOM 9410 C CA . SER B 1 428 ? -17.906 -26.438 -7.34 1 97.5 428 SER B CA 1
ATOM 9411 C C . SER B 1 428 ? -19.219 -26.562 -8.117 1 97.5 428 SER B C 1
ATOM 9413 O O . SER B 1 428 ? -19.219 -27 -9.273 1 97.5 428 SER B O 1
ATOM 9415 N N . GLU B 1 429 ? -20.266 -26.172 -7.52 1 97.12 429 GLU B N 1
ATOM 9416 C CA . GLU B 1 429 ? -21.562 -26.188 -8.195 1 97.12 429 GLU B CA 1
ATOM 9417 C C . GLU B 1 429 ? -21.594 -25.203 -9.352 1 97.12 429 GLU B C 1
ATOM 9419 O O . GLU B 1 429 ? -22.125 -25.5 -10.422 1 97.12 429 GLU B O 1
ATOM 9424 N N . ILE B 1 430 ? -21.062 -24.047 -9.102 1 97.94 430 ILE B N 1
ATOM 9425 C CA . ILE B 1 430 ? -21.016 -23.031 -10.141 1 97.94 430 ILE B CA 1
ATOM 9426 C C . ILE B 1 430 ? -20.234 -23.547 -11.344 1 97.94 430 ILE B C 1
ATOM 9428 O O . ILE B 1 430 ? -20.656 -23.359 -12.492 1 97.94 430 ILE B O 1
ATOM 9432 N N . VAL B 1 431 ? -19.125 -24.266 -11.094 1 98.25 431 VAL B N 1
ATOM 9433 C CA . VAL B 1 431 ? -18.312 -24.812 -12.172 1 98.25 431 VAL B CA 1
ATOM 9434 C C . VAL B 1 431 ? -19.156 -25.781 -13.016 1 98.25 431 VAL B C 1
ATOM 9436 O O . VAL B 1 431 ? -19.109 -25.75 -14.242 1 98.25 431 VAL B O 1
ATOM 9439 N N . GLU B 1 432 ? -19.938 -26.594 -12.406 1 97.94 432 GLU B N 1
ATOM 9440 C CA . GLU B 1 432 ? -20.766 -27.547 -13.133 1 97.94 432 GLU B CA 1
ATOM 9441 C C . GLU B 1 432 ? -21.812 -26.828 -13.984 1 97.94 432 GLU B C 1
ATOM 9443 O O . GLU B 1 432 ? -22.078 -27.234 -15.117 1 97.94 432 GLU B O 1
ATOM 9448 N N . VAL B 1 433 ? -22.406 -25.828 -13.422 1 98 433 VAL B N 1
ATOM 9449 C CA . VAL B 1 433 ? -23.406 -25.047 -14.156 1 98 433 VAL B CA 1
ATOM 9450 C C . VAL B 1 433 ? -22.75 -24.375 -15.359 1 98 433 VAL B C 1
ATOM 9452 O O . VAL B 1 433 ? -23.344 -24.344 -16.453 1 98 433 VAL B O 1
ATOM 9455 N N . VAL B 1 434 ? -21.594 -23.875 -15.188 1 98.5 434 VAL B N 1
ATOM 9456 C CA . VAL B 1 434 ? -20.875 -23.203 -16.266 1 98.5 434 VAL B CA 1
ATOM 9457 C C . VAL B 1 434 ? -20.484 -24.203 -17.344 1 98.5 434 VAL B C 1
ATOM 9459 O O . VAL B 1 434 ? -20.578 -23.906 -18.531 1 98.5 434 VAL B O 1
ATOM 9462 N N . LYS B 1 435 ? -20.031 -25.375 -16.953 1 98.5 435 LYS B N 1
ATOM 9463 C CA . LYS B 1 435 ? -19.719 -26.422 -17.922 1 98.5 435 LYS B CA 1
ATOM 9464 C C . LYS B 1 435 ? -20.938 -26.75 -18.781 1 98.5 435 LYS B C 1
ATOM 9466 O O . LYS B 1 435 ? -20.797 -26.891 -20 1 98.5 435 LYS B O 1
ATOM 9471 N N . THR B 1 436 ? -22.047 -26.812 -18.156 1 98.38 436 THR B N 1
ATOM 9472 C CA . THR B 1 436 ? -23.281 -27.078 -18.891 1 98.38 436 THR B CA 1
ATOM 9473 C C . THR B 1 436 ? -23.562 -25.953 -19.875 1 98.38 436 THR B C 1
ATOM 9475 O O . THR B 1 436 ? -24.047 -26.219 -21 1 98.38 436 THR B O 1
ATOM 9478 N N . ALA B 1 437 ? -23.328 -24.75 -19.469 1 98.56 437 ALA B N 1
ATOM 9479 C CA . ALA B 1 437 ? -23.5 -23.609 -20.359 1 98.56 437 ALA B CA 1
ATOM 9480 C C . ALA B 1 437 ? -22.562 -23.703 -21.578 1 98.56 437 ALA B C 1
ATOM 9482 O O . ALA B 1 437 ? -22.969 -23.406 -22.703 1 98.56 437 ALA B O 1
ATOM 9483 N N . TYR B 1 438 ? -21.344 -24.141 -21.375 1 98.62 438 TYR B N 1
ATOM 9484 C CA . TYR B 1 438 ? -20.406 -24.297 -22.484 1 98.62 438 TYR B CA 1
ATOM 9485 C C . TYR B 1 438 ? -20.891 -25.375 -23.438 1 98.62 438 TYR B C 1
ATOM 9487 O O . TYR B 1 438 ? -20.766 -25.234 -24.656 1 98.62 438 TYR B O 1
ATOM 9495 N N . VAL B 1 439 ? -21.359 -26.453 -22.906 1 98.56 439 VAL B N 1
ATOM 9496 C CA . VAL B 1 439 ? -21.906 -27.5 -23.75 1 98.56 439 VAL B CA 1
ATOM 9497 C C . VAL B 1 439 ? -23.016 -26.938 -24.625 1 98.56 439 VAL B C 1
ATOM 9499 O O . VAL B 1 439 ? -23.094 -27.25 -25.828 1 98.56 439 VAL B O 1
ATOM 9502 N N . GLU B 1 440 ? -23.828 -26.141 -24.062 1 98.19 440 GLU B N 1
ATOM 9503 C CA . GLU B 1 440 ? -24.922 -25.516 -24.812 1 98.19 440 GLU B CA 1
ATOM 9504 C C . GLU B 1 440 ? -24.391 -24.594 -25.906 1 98.19 440 GLU B C 1
ATOM 9506 O O . GLU B 1 440 ? -24.891 -24.609 -27.031 1 98.19 440 GLU B O 1
ATOM 9511 N N . ILE B 1 441 ? -23.406 -23.766 -25.594 1 97.62 441 ILE B N 1
ATOM 9512 C CA . ILE B 1 441 ? -22.797 -22.859 -26.562 1 97.62 441 ILE B CA 1
ATOM 9513 C C . ILE B 1 441 ? -22.25 -23.672 -27.734 1 97.62 441 ILE B C 1
ATOM 9515 O O . ILE B 1 441 ? -22.516 -23.328 -28.891 1 97.62 441 ILE B O 1
ATOM 9519 N N . ILE B 1 442 ? -21.562 -24.766 -27.469 1 98.12 442 ILE B N 1
ATOM 9520 C CA . ILE B 1 442 ? -20.922 -25.594 -28.484 1 98.12 442 ILE B CA 1
ATOM 9521 C C . ILE B 1 442 ? -22 -26.297 -29.312 1 98.12 442 ILE B C 1
ATOM 9523 O O . ILE B 1 442 ? -21.922 -26.328 -30.547 1 98.12 442 ILE B O 1
ATOM 9527 N N . ASN B 1 443 ? -22.953 -26.781 -28.656 1 97.38 443 ASN B N 1
ATOM 9528 C CA . ASN B 1 443 ? -24.031 -27.484 -29.328 1 97.38 443 ASN B CA 1
ATOM 9529 C C . ASN B 1 443 ? -24.797 -26.562 -30.266 1 97.38 443 ASN B C 1
ATOM 9531 O O . ASN B 1 443 ? -25.266 -27 -31.328 1 97.38 443 ASN B O 1
ATOM 9535 N N . ASN B 1 444 ? -24.906 -25.328 -29.922 1 95.81 444 ASN B N 1
ATOM 9536 C CA . ASN B 1 444 ? -25.719 -24.391 -30.688 1 95.81 444 ASN B CA 1
ATOM 9537 C C . ASN B 1 444 ? -24.891 -23.672 -31.75 1 95.81 444 ASN B C 1
ATOM 9539 O O . ASN B 1 444 ? -25.422 -22.859 -32.5 1 95.81 444 ASN B O 1
ATOM 9543 N N . SER B 1 445 ? -23.641 -23.953 -31.734 1 96.75 445 SER B N 1
ATOM 9544 C CA . SER B 1 445 ? -22.797 -23.344 -32.75 1 96.75 445 SER B CA 1
ATOM 9545 C C . SER B 1 445 ? -23.266 -23.734 -34.156 1 96.75 445 SER B C 1
ATOM 9547 O O . SER B 1 445 ? -23.578 -24.891 -34.406 1 96.75 445 SER B O 1
ATOM 9549 N N . THR B 1 446 ? -23.234 -22.734 -35.062 1 95 446 THR B N 1
ATOM 9550 C CA . THR B 1 446 ? -23.766 -22.969 -36.406 1 95 446 THR B CA 1
ATOM 9551 C C . THR B 1 446 ? -22.641 -23.328 -37.375 1 95 446 THR B C 1
ATOM 9553 O O . THR B 1 446 ? -22.891 -23.688 -38.531 1 95 446 THR B O 1
ATOM 9556 N N . TRP B 1 447 ? -21.422 -23.188 -37 1 96.44 447 TRP B N 1
ATOM 9557 C CA . TRP B 1 447 ? -20.344 -23.359 -37.969 1 96.44 447 TRP B CA 1
ATOM 9558 C C . TRP B 1 447 ? -19.484 -24.578 -37.656 1 96.44 447 TRP B C 1
ATOM 9560 O O . TRP B 1 447 ? -18.719 -25.047 -38.5 1 96.44 447 TRP B O 1
ATOM 9570 N N . LEU B 1 448 ? -19.594 -25.203 -36.469 1 97.31 448 LEU B N 1
ATOM 9571 C CA . LEU B 1 448 ? -18.781 -26.359 -36.094 1 97.31 448 LEU B CA 1
ATOM 9572 C C . LEU B 1 448 ? -19.312 -27.625 -36.781 1 97.31 448 LEU B C 1
ATOM 9574 O O . LEU B 1 448 ? -20.516 -27.906 -36.719 1 97.31 448 LEU B O 1
ATOM 9578 N N . HIS B 1 449 ? -18.422 -28.359 -37.375 1 97.62 449 HIS B N 1
ATOM 9579 C CA . HIS B 1 449 ? -18.781 -29.672 -37.875 1 97.62 449 HIS B CA 1
ATOM 9580 C C . HIS B 1 449 ? -18.969 -30.672 -36.75 1 97.62 449 HIS B C 1
ATOM 9582 O O . HIS B 1 449 ? -18.469 -30.453 -35.625 1 97.62 449 HIS B O 1
ATOM 9588 N N . ASN B 1 450 ? -19.609 -31.797 -37.031 1 97.12 450 ASN B N 1
ATOM 9589 C CA . ASN B 1 450 ? -20.047 -32.75 -36 1 97.12 450 ASN B CA 1
ATOM 9590 C C . ASN B 1 450 ? -18.844 -33.344 -35.25 1 97.12 450 ASN B C 1
ATOM 9592 O O . ASN B 1 450 ? -18.875 -33.469 -34.031 1 97.12 450 ASN B O 1
ATOM 9596 N N . SER B 1 451 ? -17.828 -33.719 -35.969 1 96.81 451 SER B N 1
ATOM 9597 C CA . SER B 1 451 ? -16.688 -34.344 -35.312 1 96.81 451 SER B CA 1
ATOM 9598 C C . SER B 1 451 ? -16.016 -33.406 -34.312 1 96.81 451 SER B C 1
ATOM 9600 O O . SER B 1 451 ? -15.703 -33.812 -33.188 1 96.81 451 SER B O 1
ATOM 9602 N N . THR B 1 452 ? -15.797 -32.188 -34.75 1 97.62 452 THR B N 1
ATOM 9603 C CA . THR B 1 452 ? -15.211 -31.172 -33.875 1 97.62 452 THR B CA 1
ATOM 9604 C C . THR B 1 452 ? -16.141 -30.859 -32.719 1 97.62 452 THR B C 1
ATOM 9606 O O . THR B 1 452 ? -15.688 -30.719 -31.562 1 97.62 452 THR B O 1
ATOM 9609 N N . ARG B 1 453 ? -17.406 -30.766 -32.969 1 97.75 453 ARG B N 1
ATOM 9610 C CA . ARG B 1 453 ? -18.422 -30.484 -31.953 1 97.75 453 ARG B CA 1
ATOM 9611 C C . ARG B 1 453 ? -18.391 -31.547 -30.859 1 97.75 453 ARG B C 1
ATOM 9613 O O . ARG B 1 453 ? -18.344 -31.219 -29.672 1 97.75 453 ARG B O 1
ATOM 9620 N N . GLU B 1 454 ? -18.406 -32.75 -31.219 1 97.69 454 GLU B N 1
ATOM 9621 C CA . GLU B 1 454 ? -18.422 -33.875 -30.266 1 97.69 454 GLU B CA 1
ATOM 9622 C C . GLU B 1 454 ? -17.156 -33.875 -29.406 1 97.69 454 GLU B C 1
ATOM 9624 O O . GLU B 1 454 ? -17.219 -34.094 -28.203 1 97.69 454 GLU B O 1
ATOM 9629 N N . SER B 1 455 ? -16.047 -33.625 -30.047 1 97.44 455 SER B N 1
ATOM 9630 C CA . SER B 1 455 ? -14.773 -33.594 -29.328 1 97.44 455 SER B CA 1
ATOM 9631 C C . SER B 1 455 ? -14.734 -32.438 -28.344 1 97.44 455 SER B C 1
ATOM 9633 O O . SER B 1 455 ? -14.195 -32.562 -27.25 1 97.44 455 SER B O 1
ATOM 9635 N N . ALA B 1 456 ? -15.258 -31.312 -28.781 1 98.12 456 ALA B N 1
ATOM 9636 C CA . ALA B 1 456 ? -15.289 -30.141 -27.922 1 98.12 456 ALA B CA 1
ATOM 9637 C C . ALA B 1 456 ? -16.156 -30.391 -26.688 1 98.12 456 ALA B C 1
ATOM 9639 O O . ALA B 1 456 ? -15.789 -30.016 -25.578 1 98.12 456 ALA B O 1
ATOM 9640 N N . ILE B 1 457 ? -17.281 -30.984 -26.906 1 98.38 457 ILE B N 1
ATOM 9641 C CA . ILE B 1 457 ? -18.188 -31.297 -25.797 1 98.38 457 ILE B CA 1
ATOM 9642 C C . ILE B 1 457 ? -17.516 -32.281 -24.859 1 98.38 457 ILE B C 1
ATOM 9644 O O . ILE B 1 457 ? -17.578 -32.125 -23.625 1 98.38 457 ILE B O 1
ATOM 9648 N N . GLU B 1 458 ? -16.859 -33.281 -25.391 1 97.88 458 GLU B N 1
ATOM 9649 C CA . GLU B 1 458 ? -16.156 -34.25 -24.578 1 97.88 458 GLU B CA 1
ATOM 9650 C C . GLU B 1 458 ? -15.086 -33.594 -23.719 1 97.88 458 GLU B C 1
ATOM 9652 O O . GLU B 1 458 ? -14.891 -33.969 -22.562 1 97.88 458 GLU B O 1
ATOM 9657 N N . LYS B 1 459 ? -14.391 -32.656 -24.281 1 97.06 459 LYS B N 1
ATOM 9658 C CA . LYS B 1 459 ? -13.359 -31.922 -23.547 1 97.06 459 LYS B CA 1
ATOM 9659 C C . LYS B 1 459 ? -13.953 -31.203 -22.344 1 97.06 459 LYS B C 1
ATOM 9661 O O . LYS B 1 459 ? -13.375 -31.234 -21.25 1 97.06 459 LYS B O 1
ATOM 9666 N N . VAL B 1 460 ? -15.094 -30.578 -22.484 1 98.5 460 VAL B N 1
ATOM 9667 C CA . VAL B 1 460 ? -15.742 -29.875 -21.391 1 98.5 460 VAL B CA 1
ATOM 9668 C C . VAL B 1 460 ? -16.188 -30.875 -20.328 1 98.5 460 VAL B C 1
ATOM 9670 O O . VAL B 1 460 ? -15.945 -30.688 -19.141 1 98.5 460 VAL B O 1
ATOM 9673 N N . VAL B 1 461 ? -16.781 -31.906 -20.75 1 98 461 VAL B N 1
ATOM 9674 C CA . VAL B 1 461 ? -17.375 -32.875 -19.844 1 98 461 VAL B CA 1
ATOM 9675 C C . VAL B 1 461 ? -16.281 -33.594 -19.047 1 98 461 VAL B C 1
ATOM 9677 O O . VAL B 1 461 ? -16.469 -33.844 -17.859 1 98 461 VAL B O 1
ATOM 9680 N N . LYS B 1 462 ? -15.172 -33.812 -19.625 1 96.31 462 LYS B N 1
ATOM 9681 C CA . LYS B 1 462 ? -14.109 -34.562 -18.984 1 96.31 462 LYS B CA 1
ATOM 9682 C C . LYS B 1 462 ? -13.141 -33.656 -18.25 1 96.31 462 LYS B C 1
ATOM 9684 O O . LYS B 1 462 ? -12.18 -34.125 -17.641 1 96.31 462 LYS B O 1
ATOM 9689 N N . MET B 1 463 ? -13.359 -32.406 -18.375 1 96.38 463 MET B N 1
ATOM 9690 C CA . MET B 1 463 ? -12.484 -31.438 -17.703 1 96.38 463 MET B CA 1
ATOM 9691 C C . MET B 1 463 ? -12.43 -31.703 -16.203 1 96.38 463 MET B C 1
ATOM 9693 O O . MET B 1 463 ? -13.469 -31.766 -15.539 1 96.38 463 MET B O 1
ATOM 9697 N N . LYS B 1 464 ? -11.242 -31.906 -15.703 1 93.19 464 LYS B N 1
ATOM 9698 C CA . LYS B 1 464 ? -11.047 -32.094 -14.266 1 93.19 464 LYS B CA 1
ATOM 9699 C C . LYS B 1 464 ? -11.062 -30.781 -13.523 1 93.19 464 LYS B C 1
ATOM 9701 O O . LYS B 1 464 ? -10.906 -29.719 -14.133 1 93.19 464 LYS B O 1
ATOM 9706 N N . LYS B 1 465 ? -11.328 -30.828 -12.25 1 94.38 465 LYS B N 1
ATOM 9707 C CA . LYS B 1 465 ? -11.336 -29.594 -11.469 1 94.38 465 LYS B CA 1
ATOM 9708 C C . LYS B 1 465 ? -10.742 -29.828 -10.078 1 94.38 465 LYS B C 1
ATOM 9710 O O . LYS B 1 465 ? -10.898 -30.906 -9.5 1 94.38 465 LYS B O 1
ATOM 9715 N N . VAL B 1 466 ? -9.961 -28.922 -9.648 1 93.44 466 VAL B N 1
ATOM 9716 C CA . VAL B 1 466 ? -9.539 -28.781 -8.258 1 93.44 466 VAL B CA 1
ATOM 9717 C C . VAL B 1 466 ? -10.039 -27.438 -7.703 1 93.44 466 VAL B C 1
ATOM 9719 O O . VAL B 1 466 ? -9.625 -26.375 -8.172 1 93.44 466 VAL B O 1
ATOM 9722 N N . ILE B 1 467 ? -10.945 -27.516 -6.727 1 96.31 467 ILE B N 1
ATOM 9723 C CA . ILE B 1 467 ? -11.539 -26.328 -6.145 1 96.31 467 ILE B CA 1
ATOM 9724 C C . ILE B 1 467 ? -11.055 -26.156 -4.707 1 96.31 467 ILE B C 1
ATOM 9726 O O . ILE B 1 467 ? -11.508 -26.875 -3.807 1 96.31 467 ILE B O 1
ATOM 9730 N N . GLY B 1 468 ? -10.219 -25.125 -4.551 1 95.19 468 GLY B N 1
ATOM 9731 C CA . GLY B 1 468 ? -9.719 -24.828 -3.221 1 95.19 468 GLY B CA 1
ATOM 9732 C C . GLY B 1 468 ? -8.586 -25.75 -2.791 1 95.19 468 GLY B C 1
ATOM 9733 O O . GLY B 1 468 ? -7.535 -25.781 -3.43 1 95.19 468 GLY B O 1
ATOM 9734 N N . TYR B 1 469 ? -8.844 -26.484 -1.689 1 92.88 469 TYR B N 1
ATOM 9735 C CA . TYR B 1 469 ? -7.797 -27.328 -1.135 1 92.88 469 TYR B CA 1
ATOM 9736 C C . TYR B 1 469 ? -8.234 -28.781 -1.097 1 92.88 469 TYR B C 1
ATOM 9738 O O . TYR B 1 469 ? -9.398 -29.094 -1.366 1 92.88 469 TYR B O 1
ATOM 9746 N N . THR B 1 470 ? -7.266 -29.656 -0.832 1 89.25 470 THR B N 1
ATOM 9747 C CA . THR B 1 470 ? -7.516 -31.094 -0.823 1 89.25 470 THR B CA 1
ATOM 9748 C C . THR B 1 470 ? -7.758 -31.594 0.599 1 89.25 470 THR B C 1
ATOM 9750 O O . THR B 1 470 ? -7.719 -30.812 1.551 1 89.25 470 THR B O 1
ATOM 9753 N N . GLU B 1 471 ? -8.023 -32.844 0.814 1 87.56 471 GLU B N 1
ATOM 9754 C CA . GLU B 1 471 ? -8.547 -33.469 2.031 1 87.56 471 GLU B CA 1
ATOM 9755 C C . GLU B 1 471 ? -7.547 -33.344 3.18 1 87.56 471 GLU B C 1
ATOM 9757 O O . GLU B 1 471 ? -7.93 -33.375 4.348 1 87.56 471 GLU B O 1
ATOM 9762 N N . GLU B 1 472 ? -6.262 -33.219 2.941 1 88.25 472 GLU B N 1
ATOM 9763 C CA . GLU B 1 472 ? -5.25 -33.188 3.992 1 88.25 472 GLU B CA 1
ATOM 9764 C C . GLU B 1 472 ? -5.434 -31.969 4.891 1 88.25 472 GLU B C 1
ATOM 9766 O O . GLU B 1 472 ? -4.91 -31.922 6.008 1 88.25 472 GLU B O 1
ATOM 9771 N N . TYR B 1 473 ? -6.16 -30.953 4.477 1 91.38 473 TYR B N 1
ATOM 9772 C CA . TYR B 1 473 ? -6.375 -29.75 5.266 1 91.38 473 TYR B CA 1
ATOM 9773 C C . TYR B 1 473 ? -7.539 -29.922 6.23 1 91.38 473 TYR B C 1
ATOM 9775 O O . TYR B 1 473 ? -7.719 -29.125 7.156 1 91.38 473 TYR B O 1
ATOM 9783 N N . GLU B 1 474 ? -8.344 -30.906 6.016 1 88.75 474 GLU B N 1
ATOM 9784 C CA . GLU B 1 474 ? -9.508 -31.156 6.859 1 88.75 474 GLU B CA 1
ATOM 9785 C C . GLU B 1 474 ? -9.227 -32.25 7.891 1 88.75 474 GLU B C 1
ATOM 9787 O O . GLU B 1 474 ? -9.773 -32.219 8.992 1 88.75 474 GLU B O 1
ATOM 9792 N N . ARG B 1 475 ? -8.398 -33.094 7.527 1 87.94 475 ARG B N 1
ATOM 9793 C CA . ARG B 1 475 ? -8.086 -34.219 8.406 1 87.94 475 ARG B CA 1
ATOM 9794 C C . ARG B 1 475 ? -7.004 -33.844 9.414 1 87.94 475 ARG B C 1
ATOM 9796 O O . ARG B 1 475 ? -5.902 -33.438 9.023 1 87.94 475 ARG B O 1
ATOM 9803 N N . THR B 1 476 ? -7.262 -34.031 10.617 1 86.75 476 THR B N 1
ATOM 9804 C CA . THR B 1 476 ? -6.34 -33.656 11.688 1 86.75 476 THR B CA 1
ATOM 9805 C C . THR B 1 476 ? -5.016 -34.406 11.539 1 86.75 476 THR B C 1
ATOM 9807 O O . THR B 1 476 ? -4.992 -35.625 11.398 1 86.75 476 THR B O 1
ATOM 9810 N N . GLY B 1 477 ? -3.965 -33.719 11.422 1 87.75 477 GLY B N 1
ATOM 9811 C CA . GLY B 1 477 ? -2.629 -34.281 11.445 1 87.75 477 GLY B CA 1
ATOM 9812 C C . GLY B 1 477 ? -2.121 -34.656 10.07 1 87.75 477 GLY B C 1
ATOM 9813 O O . GLY B 1 477 ? -0.928 -34.906 9.891 1 87.75 477 GLY B O 1
ATOM 9814 N N . ALA B 1 478 ? -3 -34.75 9.102 1 88.19 478 ALA B N 1
ATOM 9815 C CA . ALA B 1 478 ? -2.631 -35.281 7.781 1 88.19 478 ALA B CA 1
ATOM 9816 C C . ALA B 1 478 ? -1.562 -34.375 7.137 1 88.19 478 ALA B C 1
ATOM 9818 O O . ALA B 1 478 ? -0.587 -34.906 6.578 1 88.19 478 ALA B O 1
ATOM 9819 N N . LEU B 1 479 ? -1.735 -33.125 7.195 1 89.44 479 LEU B N 1
ATOM 9820 C CA . LEU B 1 479 ? -0.736 -32.219 6.621 1 89.44 479 LEU B CA 1
ATOM 9821 C C . LEU B 1 479 ? 0.582 -32.312 7.379 1 89.44 479 LEU B C 1
ATOM 9823 O O . LEU B 1 479 ? 1.656 -32.281 6.777 1 89.44 479 LEU B O 1
ATOM 9827 N N . ASP B 1 480 ? 0.508 -32.438 8.617 1 88.62 480 ASP B N 1
ATOM 9828 C CA . ASP B 1 480 ? 1.71 -32.531 9.438 1 88.62 480 ASP B CA 1
ATOM 9829 C C . ASP B 1 480 ? 2.494 -33.812 9.125 1 88.62 480 ASP B C 1
ATOM 9831 O O . ASP B 1 480 ? 3.725 -33.812 9.203 1 88.62 480 ASP B O 1
ATOM 9835 N N . GLU B 1 481 ? 1.768 -34.812 8.766 1 87.19 481 GLU B N 1
ATOM 9836 C CA . GLU B 1 481 ? 2.428 -36.062 8.344 1 87.19 481 GLU B CA 1
ATOM 9837 C C . GLU B 1 481 ? 3.281 -35.812 7.098 1 87.19 481 GLU B C 1
ATOM 9839 O O . GLU B 1 481 ? 4.359 -36.406 6.961 1 87.19 481 GLU B O 1
ATOM 9844 N N . MET B 1 482 ? 2.844 -35 6.32 1 86.38 482 MET B N 1
ATOM 9845 C CA . MET B 1 482 ? 3.568 -34.688 5.09 1 86.38 482 MET B CA 1
ATOM 9846 C C . MET B 1 482 ? 4.828 -33.875 5.395 1 86.38 482 MET B C 1
ATOM 9848 O O . MET B 1 482 ? 5.734 -33.781 4.562 1 86.38 482 MET B O 1
ATOM 9852 N N . PHE B 1 483 ? 4.883 -33.281 6.566 1 90.81 483 PHE B N 1
ATOM 9853 C CA . PHE B 1 483 ? 6.012 -32.438 6.949 1 90.81 483 PHE B CA 1
ATOM 9854 C C . PHE B 1 483 ? 6.969 -33.219 7.859 1 90.81 483 PHE B C 1
ATOM 9856 O O . PHE B 1 483 ? 7.926 -32.625 8.383 1 90.81 483 PHE B O 1
ATOM 9863 N N . GLU B 1 484 ? 6.77 -34.406 8.039 1 85.81 484 GLU B N 1
ATOM 9864 C CA . GLU B 1 484 ? 7.535 -35.188 8.992 1 85.81 484 GLU B CA 1
ATOM 9865 C C . GLU B 1 484 ? 9.016 -35.219 8.617 1 85.81 484 GLU B C 1
ATOM 9867 O O . GLU B 1 484 ? 9.883 -35.25 9.492 1 85.81 484 GLU B O 1
ATOM 9872 N N . THR B 1 485 ? 9.336 -35.219 7.367 1 86.19 485 THR B N 1
ATOM 9873 C CA . THR B 1 485 ? 10.727 -35.344 6.938 1 86.19 485 THR B CA 1
ATOM 9874 C C . THR B 1 485 ? 11.445 -34 7.031 1 86.19 485 THR B C 1
ATOM 9876 O O . THR B 1 485 ? 12.672 -33.938 6.938 1 86.19 485 THR B O 1
ATOM 9879 N N . LEU B 1 486 ? 10.703 -32.938 7.141 1 92.31 486 LEU B N 1
ATOM 9880 C CA . LEU B 1 486 ? 11.312 -31.609 7.27 1 92.31 486 LEU B CA 1
ATOM 9881 C C . LEU B 1 486 ? 11.75 -31.359 8.711 1 92.31 486 LEU B C 1
ATOM 9883 O O . LEU B 1 486 ? 10.953 -30.906 9.531 1 92.31 486 LEU B O 1
ATOM 9887 N N . GLN B 1 487 ? 13.031 -31.656 8.953 1 90 487 GLN B N 1
ATOM 9888 C CA . GLN B 1 487 ? 13.578 -31.469 10.297 1 90 487 GLN B CA 1
ATOM 9889 C C . GLN B 1 487 ? 14.297 -30.125 10.43 1 90 487 GLN B C 1
ATOM 9891 O O . GLN B 1 487 ? 15.414 -29.969 9.93 1 90 487 GLN B O 1
ATOM 9896 N N . LEU B 1 488 ? 13.609 -29.219 11.047 1 94.06 488 LEU B N 1
ATOM 9897 C CA . LEU B 1 488 ? 14.18 -27.891 11.266 1 94.06 488 LEU B CA 1
ATOM 9898 C C . LEU B 1 488 ? 14.547 -27.688 12.727 1 94.06 488 LEU B C 1
ATOM 9900 O O . LEU B 1 488 ? 13.898 -28.25 13.617 1 94.06 488 LEU B O 1
ATOM 9904 N N . SER B 1 489 ? 15.633 -26.969 12.945 1 93.5 489 SER B N 1
ATOM 9905 C CA . SER B 1 489 ? 16.078 -26.656 14.305 1 93.5 489 SER B CA 1
ATOM 9906 C C . SER B 1 489 ? 16.219 -25.156 14.516 1 93.5 489 SER B C 1
ATOM 9908 O O . SER B 1 489 ? 16.562 -24.422 13.594 1 93.5 489 SER B O 1
ATOM 9910 N N . ARG B 1 490 ? 16 -24.688 15.758 1 92.25 490 ARG B N 1
ATOM 9911 C CA . ARG B 1 490 ? 16.141 -23.266 16.109 1 92.25 490 ARG B CA 1
ATOM 9912 C C . ARG B 1 490 ? 17.594 -22.828 16.016 1 92.25 490 ARG B C 1
ATOM 9914 O O . ARG B 1 490 ? 17.875 -21.625 15.898 1 92.25 490 ARG B O 1
ATOM 9921 N N . SER B 1 491 ? 18.5 -23.766 16.031 1 93.5 491 SER B N 1
ATOM 9922 C CA . SER B 1 491 ? 19.922 -23.438 15.945 1 93.5 491 SER B CA 1
ATOM 9923 C C . SER B 1 491 ? 20.359 -23.25 14.5 1 93.5 491 SER B C 1
ATOM 9925 O O . SER B 1 491 ? 21.469 -22.75 14.242 1 93.5 491 SER B O 1
ATOM 9927 N N . ASP B 1 492 ? 19.5 -23.625 13.57 1 93.88 492 ASP B N 1
ATOM 9928 C CA . ASP B 1 492 ? 19.844 -23.484 12.156 1 93.88 492 ASP B CA 1
ATOM 9929 C C . ASP B 1 492 ? 19.891 -22.016 11.742 1 93.88 492 ASP B C 1
ATOM 9931 O O . ASP B 1 492 ? 19.078 -21.203 12.203 1 93.88 492 ASP B O 1
ATOM 9935 N N . SER B 1 493 ? 20.828 -21.719 10.883 1 92.88 493 SER B N 1
ATOM 9936 C CA . SER B 1 493 ? 20.812 -20.406 10.227 1 92.88 493 SER B CA 1
ATOM 9937 C C . SER B 1 493 ? 19.75 -20.359 9.141 1 92.88 493 SER B C 1
ATOM 9939 O O . SER B 1 493 ? 19.188 -21.391 8.75 1 92.88 493 SER B O 1
ATOM 9941 N N . PHE B 1 494 ? 19.484 -19.125 8.695 1 93.56 494 PHE B N 1
ATOM 9942 C CA . PHE B 1 494 ? 18.516 -18.969 7.605 1 93.56 494 PHE B CA 1
ATOM 9943 C C . PHE B 1 494 ? 18.938 -19.781 6.391 1 93.56 494 PHE B C 1
ATOM 9945 O O . PHE B 1 494 ? 18.109 -20.438 5.746 1 93.56 494 PHE B O 1
ATOM 9952 N N . PHE B 1 495 ? 20.25 -19.797 6.105 1 93.94 495 PHE B N 1
ATOM 9953 C CA . PHE B 1 495 ? 20.766 -20.531 4.953 1 93.94 495 PHE B CA 1
ATOM 9954 C C . PHE B 1 495 ? 20.531 -22.031 5.109 1 93.94 495 PHE B C 1
ATOM 9956 O O . PHE B 1 495 ? 20.094 -22.688 4.164 1 93.94 495 PHE B O 1
ATOM 9963 N N . VAL B 1 496 ? 20.797 -22.531 6.234 1 93.94 496 VAL B N 1
ATOM 9964 C CA . VAL B 1 496 ? 20.625 -23.953 6.488 1 93.94 496 VAL B CA 1
ATOM 9965 C C . VAL B 1 496 ? 19.141 -24.312 6.395 1 93.94 496 VAL B C 1
ATOM 9967 O O . VAL B 1 496 ? 18.781 -25.344 5.812 1 93.94 496 VAL B O 1
ATOM 9970 N N . LEU B 1 497 ? 18.281 -23.469 6.965 1 95.38 497 LEU B N 1
ATOM 9971 C CA . LEU B 1 497 ? 16.844 -23.703 6.863 1 95.38 497 LEU B CA 1
ATOM 9972 C C . LEU B 1 497 ? 16.406 -23.75 5.402 1 95.38 497 LEU B C 1
ATOM 9974 O O . LEU B 1 497 ? 15.672 -24.656 5.004 1 95.38 497 LEU B O 1
ATOM 9978 N N . MET B 1 498 ? 16.875 -22.797 4.648 1 93.75 498 MET B N 1
ATOM 9979 C CA . MET B 1 498 ? 16.484 -22.719 3.24 1 93.75 498 MET B CA 1
ATOM 9980 C C . MET B 1 498 ? 16.984 -23.953 2.484 1 93.75 498 MET B C 1
ATOM 9982 O O . MET B 1 498 ? 16.297 -24.469 1.599 1 93.75 498 MET B O 1
ATOM 9986 N N . THR B 1 499 ? 18.156 -24.438 2.834 1 91.69 499 THR B N 1
ATOM 9987 C CA . THR B 1 499 ? 18.688 -25.656 2.229 1 91.69 499 THR B CA 1
ATOM 9988 C C . THR B 1 499 ? 17.781 -26.844 2.533 1 91.69 499 THR B C 1
ATOM 9990 O O . THR B 1 499 ? 17.438 -27.609 1.633 1 91.69 499 THR B O 1
ATOM 9993 N N . LYS B 1 500 ? 17.406 -26.953 3.742 1 92.44 500 LYS B N 1
ATOM 9994 C CA . LYS B 1 500 ? 16.547 -28.047 4.16 1 92.44 500 LYS B CA 1
ATOM 9995 C C . LYS B 1 500 ? 15.164 -27.953 3.508 1 92.44 500 LYS B C 1
ATOM 9997 O O . LYS B 1 500 ? 14.602 -28.953 3.066 1 92.44 500 LYS B O 1
ATOM 10002 N N . VAL B 1 501 ? 14.641 -26.766 3.461 1 94.25 501 VAL B N 1
ATOM 10003 C CA . VAL B 1 501 ? 13.32 -26.516 2.885 1 94.25 501 VAL B CA 1
ATOM 10004 C C . VAL B 1 501 ? 13.344 -26.828 1.39 1 94.25 501 VAL B C 1
ATOM 10006 O O . VAL B 1 501 ? 12.414 -27.438 0.859 1 94.25 501 VAL B O 1
ATOM 10009 N N . ASN B 1 502 ? 14.375 -26.422 0.729 1 90.62 502 ASN B N 1
ATOM 10010 C CA . ASN B 1 502 ? 14.484 -26.703 -0.698 1 90.62 502 ASN B CA 1
ATOM 10011 C C . ASN B 1 502 ? 14.578 -28.203 -0.969 1 90.62 502 ASN B C 1
ATOM 10013 O O . ASN B 1 502 ? 13.984 -28.703 -1.925 1 90.62 502 ASN B O 1
ATOM 10017 N N . ARG B 1 503 ? 15.359 -28.844 -0.159 1 89.38 503 ARG B N 1
ATOM 10018 C CA . ARG B 1 503 ? 15.422 -30.297 -0.265 1 89.38 503 ARG B CA 1
ATOM 10019 C C . ARG B 1 503 ? 14.047 -30.922 -0.059 1 89.38 503 ARG B C 1
ATOM 10021 O O . ARG B 1 503 ? 13.648 -31.828 -0.799 1 89.38 503 ARG B O 1
ATOM 10028 N N . PHE B 1 504 ? 13.375 -30.484 0.864 1 91.31 504 PHE B N 1
ATOM 10029 C CA . PHE B 1 504 ? 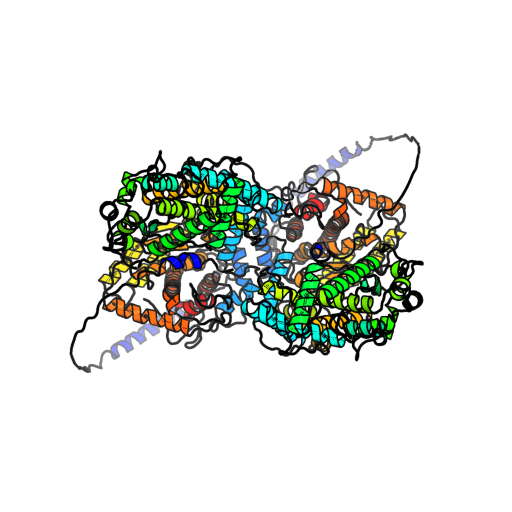12.023 -30.938 1.169 1 91.31 504 PHE B CA 1
ATOM 10030 C C . PHE B 1 504 ? 11.094 -30.719 -0.019 1 91.31 504 PHE B C 1
ATOM 10032 O O . PHE B 1 504 ? 10.32 -31.594 -0.386 1 91.31 504 PHE B O 1
ATOM 10039 N N . LYS B 1 505 ? 11.164 -29.594 -0.613 1 90.75 505 LYS B N 1
ATOM 10040 C CA . LYS B 1 505 ? 10.344 -29.266 -1.774 1 90.75 505 LYS B CA 1
ATOM 10041 C C . LYS B 1 505 ? 10.609 -30.234 -2.93 1 90.75 505 LYS B C 1
ATOM 10043 O O . LYS B 1 505 ? 9.688 -30.625 -3.641 1 90.75 505 LYS B O 1
ATOM 10048 N N . ILE B 1 506 ? 11.82 -30.562 -3.123 1 88.38 506 ILE B N 1
ATOM 10049 C CA . ILE B 1 506 ? 12.18 -31.5 -4.184 1 88.38 506 ILE B CA 1
ATOM 10050 C C . ILE B 1 506 ? 11.57 -32.875 -3.895 1 88.38 506 ILE B C 1
ATOM 10052 O O . ILE B 1 506 ? 11.047 -33.531 -4.797 1 88.38 506 ILE B O 1
ATOM 10056 N N . GLU B 1 507 ? 11.672 -33.25 -2.701 1 87.75 507 GLU B N 1
ATOM 10057 C CA . GLU B 1 507 ? 11.062 -34.5 -2.314 1 87.75 507 GLU B CA 1
ATOM 10058 C C . GLU B 1 507 ? 9.562 -34.5 -2.588 1 87.75 507 GLU B C 1
ATOM 10060 O O . GLU B 1 507 ? 9.023 -35.5 -3.113 1 87.75 507 GLU B O 1
ATOM 10065 N N . GLN B 1 508 ? 8.938 -33.438 -2.227 1 87.25 508 GLN B N 1
ATOM 10066 C CA . GLN B 1 508 ? 7.508 -33.312 -2.463 1 87.25 508 GLN B CA 1
ATOM 10067 C C . GLN B 1 508 ? 7.191 -33.312 -3.957 1 87.25 508 GLN B C 1
ATOM 10069 O O . GLN B 1 508 ? 6.18 -33.875 -4.379 1 87.25 508 GLN B O 1
ATOM 10074 N N . LEU B 1 509 ? 8 -32.719 -4.688 1 86.62 509 LEU B N 1
ATOM 10075 C CA . LEU B 1 509 ? 7.816 -32.688 -6.137 1 86.62 509 LEU B CA 1
ATOM 10076 C C . LEU B 1 509 ? 7.949 -34.062 -6.738 1 86.62 509 LEU B C 1
ATOM 10078 O O . LEU B 1 509 ? 7.191 -34.438 -7.637 1 86.62 509 LEU B O 1
ATOM 10082 N N . MET B 1 510 ? 8.945 -34.812 -6.297 1 87 510 MET B N 1
ATOM 10083 C CA . MET B 1 510 ? 9.117 -36.188 -6.777 1 87 510 MET B CA 1
ATOM 10084 C C . MET B 1 510 ? 7.914 -37.031 -6.406 1 87 510 MET B C 1
ATOM 10086 O O . MET B 1 510 ? 7.477 -37.875 -7.203 1 87 510 MET B O 1
ATOM 10090 N N . ASP B 1 511 ? 7.434 -36.781 -5.258 1 83.88 511 ASP B N 1
ATOM 10091 C CA . ASP B 1 511 ? 6.23 -37.5 -4.84 1 83.88 511 ASP B CA 1
ATOM 10092 C C . ASP B 1 511 ? 5.035 -37.125 -5.715 1 83.88 511 ASP B C 1
ATOM 10094 O O . ASP B 1 511 ? 4.23 -37.969 -6.078 1 83.88 511 ASP B O 1
ATOM 10098 N N . PHE B 1 512 ? 4.895 -35.938 -6.02 1 84.12 512 PHE B N 1
ATOM 10099 C CA . PHE B 1 512 ? 3.834 -35.406 -6.871 1 84.12 512 PHE B CA 1
ATOM 10100 C C . PHE B 1 512 ? 3.895 -36.062 -8.258 1 84.12 512 PHE B C 1
ATOM 10102 O O . PHE B 1 512 ? 2.883 -36.531 -8.773 1 84.12 512 PHE B O 1
ATOM 10109 N N . VAL B 1 513 ? 5.074 -36.094 -8.812 1 83.69 513 VAL B N 1
ATOM 10110 C CA . VAL B 1 513 ? 5.262 -36.656 -10.148 1 83.69 513 VAL B CA 1
ATOM 10111 C C . VAL B 1 513 ? 4.945 -38.156 -10.125 1 83.69 513 VAL B C 1
ATOM 10113 O O . VAL B 1 513 ? 4.398 -38.688 -11.086 1 83.69 513 VAL B O 1
ATOM 10116 N N . SER B 1 514 ? 5.234 -38.719 -8.984 1 83.38 514 SER B N 1
ATOM 10117 C CA . SER B 1 514 ? 5.078 -40.156 -8.852 1 83.38 514 SER B CA 1
ATOM 10118 C C . SER B 1 514 ? 3.633 -40.531 -8.547 1 83.38 514 SER B C 1
ATOM 10120 O O . SER B 1 514 ? 3.295 -41.719 -8.477 1 83.38 514 SER B O 1
ATOM 10122 N N . SER B 1 515 ? 2.82 -39.531 -8.367 1 80.19 515 SER B N 1
ATOM 10123 C CA . SER B 1 515 ? 1.445 -39.812 -7.965 1 80.19 515 SER B CA 1
ATOM 10124 C C . SER B 1 515 ? 0.453 -39.312 -9 1 80.19 515 SER B C 1
ATOM 10126 O O . SER B 1 515 ? 0.851 -38.75 -10.031 1 80.19 515 SER B O 1
ATOM 10128 N N . ASP B 1 516 ? -0.9 -39.531 -8.688 1 76.75 516 ASP B N 1
ATOM 10129 C CA . ASP B 1 516 ? -1.965 -39.062 -9.562 1 76.75 516 ASP B CA 1
ATOM 10130 C C . ASP B 1 516 ? -2.57 -37.75 -9.047 1 76.75 516 ASP B C 1
ATOM 10132 O O . ASP B 1 516 ? -3.641 -37.344 -9.492 1 76.75 516 ASP B O 1
ATOM 10136 N N . SER B 1 517 ? -1.821 -37.219 -8.141 1 78.25 517 SER B N 1
ATOM 10137 C CA . SER B 1 517 ? -2.301 -35.938 -7.594 1 78.25 517 SER B CA 1
ATOM 10138 C C . SER B 1 517 ? -2.33 -34.844 -8.656 1 78.25 517 SER B C 1
ATOM 10140 O O . SER B 1 517 ? -1.466 -34.812 -9.539 1 78.25 517 SER B O 1
ATOM 10142 N N . LEU B 1 518 ? -3.324 -34 -8.555 1 78.25 518 LEU B N 1
ATOM 10143 C CA . LEU B 1 518 ? -3.48 -32.938 -9.547 1 78.25 518 LEU B CA 1
ATOM 10144 C C . LEU B 1 518 ? -2.904 -31.609 -9.031 1 78.25 518 LEU B C 1
ATOM 10146 O O . LEU B 1 518 ? -2.686 -30.672 -9.812 1 78.25 518 LEU B O 1
ATOM 10150 N N . LEU B 1 519 ? -2.645 -31.547 -7.801 1 78.62 519 LEU B N 1
ATOM 10151 C CA . LEU B 1 519 ? -2.176 -30.281 -7.223 1 78.62 519 LEU B CA 1
ATOM 10152 C C . LEU B 1 519 ? -0.667 -30.312 -7.008 1 78.62 519 LEU B C 1
ATOM 10154 O O . LEU B 1 519 ? -0.157 -31.172 -6.281 1 78.62 519 LEU B O 1
ATOM 10158 N N . ASN B 1 520 ? 0.038 -29.406 -7.648 1 80.94 520 ASN B N 1
ATOM 10159 C CA . ASN B 1 520 ? 1.47 -29.234 -7.422 1 80.94 520 ASN B CA 1
ATOM 10160 C C . ASN B 1 520 ? 1.751 -28.625 -6.051 1 80.94 520 ASN B C 1
ATOM 10162 O O . ASN B 1 520 ? 1.345 -27.5 -5.777 1 80.94 520 ASN B O 1
ATOM 10166 N N . PRO B 1 521 ? 2.406 -29.359 -5.227 1 81.62 521 PRO B N 1
ATOM 10167 C CA . PRO B 1 521 ? 2.551 -28.922 -3.834 1 81.62 521 PRO B CA 1
ATOM 10168 C C . PRO B 1 521 ? 3.52 -27.766 -3.676 1 81.62 521 PRO B C 1
ATOM 10170 O O . PRO B 1 521 ? 3.592 -27.156 -2.604 1 81.62 521 PRO B O 1
ATOM 10173 N N . ILE B 1 522 ? 4.305 -27.422 -4.648 1 85.5 522 ILE B N 1
ATOM 10174 C CA . ILE B 1 522 ? 5.34 -26.406 -4.441 1 85.5 522 ILE B CA 1
ATOM 10175 C C . ILE B 1 522 ? 4.941 -25.109 -5.137 1 85.5 522 ILE B C 1
ATOM 10177 O O . ILE B 1 522 ? 5.688 -24.125 -5.105 1 85.5 522 ILE B O 1
ATOM 10181 N N . GLU B 1 523 ? 3.873 -25.078 -5.781 1 87.94 523 GLU B N 1
ATOM 10182 C CA . GLU B 1 523 ? 3.357 -23.859 -6.383 1 87.94 523 GLU B CA 1
ATOM 10183 C C . GLU B 1 523 ? 2.666 -22.984 -5.34 1 87.94 523 GLU B C 1
ATOM 10185 O O . GLU B 1 523 ? 2.188 -23.484 -4.32 1 87.94 523 GLU B O 1
ATOM 10190 N N . PRO B 1 524 ? 2.662 -21.656 -5.668 1 90.62 524 PRO B N 1
ATOM 10191 C CA . PRO B 1 524 ? 1.971 -20.781 -4.719 1 90.62 524 PRO B CA 1
ATOM 10192 C C . PRO B 1 524 ? 0.497 -21.141 -4.547 1 90.62 524 PRO B C 1
ATOM 10194 O O . PRO B 1 524 ? -0.197 -21.406 -5.531 1 90.62 524 PRO B O 1
ATOM 10197 N N . LEU B 1 525 ? 0.099 -21.156 -3.348 1 94.5 525 LEU B N 1
ATOM 10198 C CA . LEU B 1 525 ? -1.26 -21.609 -3.062 1 94.5 525 LEU B CA 1
ATOM 10199 C C . LEU B 1 525 ? -2.076 -20.5 -2.416 1 94.5 525 LEU B C 1
ATOM 10201 O O . LEU B 1 525 ? -3.297 -20.609 -2.287 1 94.5 525 LEU B O 1
ATOM 10205 N N . VAL B 1 526 ? -1.432 -19.391 -2.062 1 96.56 526 VAL B N 1
ATOM 10206 C CA . VAL B 1 526 ? -2.145 -18.375 -1.287 1 96.56 526 VAL B CA 1
ATOM 10207 C C . VAL B 1 526 ? -2.318 -17.109 -2.123 1 96.56 526 VAL B C 1
ATOM 10209 O O . VAL B 1 526 ? -2.301 -16 -1.589 1 96.56 526 VAL B O 1
ATOM 10212 N N . MET B 1 527 ? -2.465 -17.219 -3.35 1 95.88 527 MET B N 1
ATOM 10213 C CA . MET B 1 527 ? -2.807 -16.141 -4.266 1 95.88 527 MET B CA 1
ATOM 10214 C C . MET B 1 527 ? -4.285 -16.203 -4.645 1 95.88 527 MET B C 1
ATOM 10216 O O . MET B 1 527 ? -4.867 -17.281 -4.73 1 95.88 527 MET B O 1
ATOM 10220 N N . ALA B 1 528 ? -4.855 -15.047 -4.855 1 96.31 528 ALA B N 1
ATOM 10221 C CA . ALA B 1 528 ? -6.23 -14.992 -5.34 1 96.31 528 ALA B CA 1
ATOM 10222 C C . ALA B 1 528 ? -6.289 -15.141 -6.855 1 96.31 528 ALA B C 1
ATOM 10224 O O . ALA B 1 528 ? -6.34 -14.141 -7.582 1 96.31 528 ALA B O 1
ATOM 10225 N N . ASN B 1 529 ? -6.383 -16.438 -7.23 1 95.81 529 ASN B N 1
ATOM 10226 C CA . ASN B 1 529 ? -6.328 -16.703 -8.664 1 95.81 529 ASN B CA 1
ATOM 10227 C C . ASN B 1 529 ? -7.016 -18.016 -9.016 1 95.81 529 ASN B C 1
ATOM 10229 O O . ASN B 1 529 ? -7.336 -18.812 -8.125 1 95.81 529 ASN B O 1
ATOM 10233 N N . ALA B 1 530 ? -7.324 -18.188 -10.234 1 96.5 530 ALA B N 1
ATOM 10234 C CA . ALA B 1 530 ? -7.797 -19.406 -10.875 1 96.5 530 ALA B CA 1
ATOM 10235 C C . ALA B 1 530 ? -7.082 -19.656 -12.195 1 96.5 530 ALA B C 1
ATOM 10237 O O . ALA B 1 530 ? -6.656 -18.703 -12.867 1 96.5 530 ALA B O 1
ATOM 10238 N N . PHE B 1 531 ? -6.945 -21.016 -12.539 1 94.12 531 PHE B N 1
ATOM 10239 C CA . PHE B 1 531 ? -6.176 -21.375 -13.727 1 94.12 531 PHE B CA 1
ATOM 10240 C C . PHE B 1 531 ? -6.852 -22.5 -14.5 1 94.12 531 PHE B C 1
ATOM 10242 O O . PHE B 1 531 ? -7.473 -23.375 -13.898 1 94.12 531 PHE B O 1
ATOM 10249 N N . TYR B 1 532 ? -6.695 -22.406 -15.781 1 95.5 532 TYR B N 1
ATOM 10250 C CA . TYR B 1 532 ? -6.914 -23.562 -16.641 1 95.5 532 TYR B CA 1
ATOM 10251 C C . TYR B 1 532 ? -5.594 -24.094 -17.188 1 95.5 532 TYR B C 1
ATOM 10253 O O . TYR B 1 532 ? -4.824 -23.344 -17.797 1 95.5 532 TYR B O 1
ATOM 10261 N N . PHE B 1 533 ? -5.344 -25.375 -16.969 1 89.19 533 PHE B N 1
ATOM 10262 C CA . PHE B 1 533 ? -4.148 -26.031 -17.484 1 89.19 533 PHE B CA 1
ATOM 10263 C C . PHE B 1 533 ? -4.484 -26.891 -18.703 1 89.19 533 PHE B C 1
ATOM 10265 O O . PHE B 1 533 ? -5 -28 -18.547 1 89.19 533 PHE B O 1
ATOM 10272 N N . PRO B 1 534 ? -4.156 -26.484 -19.828 1 89.75 534 PRO B N 1
ATOM 10273 C CA . PRO B 1 534 ? -4.551 -27.188 -21.047 1 89.75 534 PRO B CA 1
ATOM 10274 C C . PRO B 1 534 ? -3.969 -28.594 -21.125 1 89.75 534 PRO B C 1
ATOM 10276 O O . PRO B 1 534 ? -4.648 -29.531 -21.578 1 89.75 534 PRO B O 1
ATOM 10279 N N . THR B 1 535 ? -2.777 -28.797 -20.703 1 81.19 535 THR B N 1
ATOM 10280 C CA . THR B 1 535 ? -2.084 -30.078 -20.875 1 81.19 535 THR B CA 1
ATOM 10281 C C . THR B 1 535 ? -2.67 -31.141 -19.938 1 81.19 535 THR B C 1
ATOM 10283 O O . THR B 1 535 ? -2.4 -32.312 -20.109 1 81.19 535 THR B O 1
ATOM 10286 N N . LYS B 1 536 ? -3.533 -30.75 -19.016 1 82.81 536 LYS B N 1
ATOM 10287 C CA . LYS B 1 536 ? -4.211 -31.672 -18.109 1 82.81 536 LYS B CA 1
ATOM 10288 C C . LYS B 1 536 ? -5.727 -31.578 -18.281 1 82.81 536 LYS B C 1
ATOM 10290 O O . LYS B 1 536 ? -6.465 -32.344 -17.641 1 82.81 536 LYS B O 1
ATOM 10295 N N . ASN B 1 537 ? -6.137 -30.688 -19.109 1 91.81 537 ASN B N 1
ATOM 10296 C CA . ASN B 1 537 ? -7.559 -30.344 -19.141 1 91.81 537 ASN B CA 1
ATOM 10297 C C . ASN B 1 537 ? -8.141 -30.203 -17.734 1 91.81 537 ASN B C 1
ATOM 10299 O O . ASN B 1 537 ? -9.109 -30.875 -17.391 1 91.81 537 ASN B O 1
ATOM 10303 N N . LEU B 1 538 ? -7.473 -29.25 -17 1 92.44 538 LEU B N 1
ATOM 10304 C CA . LEU B 1 538 ? -7.742 -29.125 -15.57 1 92.44 538 LEU B CA 1
ATOM 10305 C C . LEU B 1 538 ? -8.047 -27.688 -15.195 1 92.44 538 LEU B C 1
ATOM 10307 O O . LEU B 1 538 ? -7.293 -26.781 -15.547 1 92.44 538 LEU B O 1
ATOM 10311 N N . LEU B 1 539 ? -9.188 -27.516 -14.531 1 96.38 539 LEU B N 1
ATOM 10312 C CA . LEU B 1 539 ? -9.5 -26.266 -13.875 1 96.38 539 LEU B CA 1
ATOM 10313 C C . LEU B 1 539 ? -9.016 -26.266 -12.43 1 96.38 539 LEU B C 1
ATOM 10315 O O . LEU B 1 539 ? -9.359 -27.172 -11.656 1 96.38 539 LEU B O 1
ATOM 10319 N N . ASN B 1 540 ? -8.148 -25.297 -12.102 1 94.75 540 ASN B N 1
ATOM 10320 C CA . ASN B 1 540 ? -7.621 -25.172 -10.75 1 94.75 540 ASN B CA 1
ATOM 10321 C C . ASN B 1 540 ? -7.98 -23.828 -10.133 1 94.75 540 ASN B C 1
ATOM 10323 O O . ASN B 1 540 ? -7.586 -22.781 -10.648 1 94.75 540 ASN B O 1
ATOM 10327 N N . VAL B 1 541 ? -8.742 -23.828 -9.039 1 97.12 541 VAL B N 1
ATOM 10328 C CA . VAL B 1 541 ? -9.156 -22.609 -8.359 1 97.12 541 VAL B CA 1
ATOM 10329 C C . VAL B 1 541 ? -8.516 -22.547 -6.977 1 97.12 541 VAL B C 1
ATOM 10331 O O . VAL B 1 541 ? -8.719 -23.438 -6.145 1 97.12 541 VAL B O 1
ATOM 10334 N N . LEU B 1 542 ? -7.781 -21.5 -6.641 1 96.81 542 LEU B N 1
ATOM 10335 C CA . LEU B 1 542 ? -7.066 -21.375 -5.375 1 96.81 542 LEU B CA 1
ATOM 10336 C C . LEU B 1 542 ? -7.973 -20.797 -4.289 1 96.81 542 LEU B C 1
ATOM 10338 O O . LEU B 1 542 ? -8.922 -20.078 -4.586 1 96.81 542 LEU B O 1
ATOM 10342 N N . VAL B 1 543 ? -7.645 -21 -3.115 1 97.31 543 VAL B N 1
ATOM 10343 C CA . VAL B 1 543 ? -8.492 -20.75 -1.95 1 97.31 543 VAL B CA 1
ATOM 10344 C C . VAL B 1 543 ? -8.75 -19.266 -1.804 1 97.31 543 VAL B C 1
ATOM 10346 O O . VAL B 1 543 ? -9.898 -18.828 -1.642 1 97.31 543 VAL B O 1
ATOM 10349 N N . PRO B 1 544 ? -7.738 -18.359 -1.903 1 97.88 544 PRO B N 1
ATOM 10350 C CA . PRO B 1 544 ? -8.016 -16.938 -1.675 1 97.88 544 PRO B CA 1
ATOM 10351 C C . PRO B 1 544 ? -8.992 -16.359 -2.695 1 97.88 544 PRO B C 1
ATOM 10353 O O . PRO B 1 544 ? -9.719 -15.414 -2.391 1 97.88 544 PRO B O 1
ATOM 10356 N N . PHE B 1 545 ? -9.055 -16.938 -3.891 1 97.81 545 PHE B N 1
ATOM 10357 C CA . PHE B 1 545 ? -9.992 -16.5 -4.91 1 97.81 545 PHE B CA 1
ATOM 10358 C C . PHE B 1 545 ? -11.43 -16.797 -4.488 1 97.81 545 PHE B C 1
ATOM 10360 O O . PHE B 1 545 ? -12.367 -16.125 -4.934 1 97.81 545 PHE B O 1
ATOM 10367 N N . LEU B 1 546 ? -11.609 -17.766 -3.652 1 98.06 546 LEU B N 1
ATOM 10368 C CA . LEU B 1 546 ? -12.922 -18.219 -3.209 1 98.06 546 LEU B CA 1
ATOM 10369 C C . LEU B 1 546 ? -13.32 -17.547 -1.899 1 98.06 546 LEU B C 1
ATOM 10371 O O . LEU B 1 546 ? -14.148 -18.062 -1.154 1 98.06 546 LEU B O 1
ATOM 10375 N N . ASP B 1 547 ? -12.75 -16.453 -1.621 1 96.75 547 ASP B N 1
ATOM 10376 C CA . ASP B 1 547 ? -13.016 -15.734 -0.383 1 96.75 547 ASP B CA 1
ATOM 10377 C C . ASP B 1 547 ? -13.406 -14.281 -0.668 1 96.75 547 ASP B C 1
ATOM 10379 O O . ASP B 1 547 ? -13.289 -13.812 -1.802 1 96.75 547 ASP B O 1
ATOM 10383 N N . LYS B 1 548 ? -14.047 -13.555 0.267 1 92.25 548 LYS B N 1
ATOM 10384 C CA . LYS B 1 548 ? -14.375 -12.133 0.162 1 92.25 548 LYS B CA 1
ATOM 10385 C C . LYS B 1 548 ? -13.125 -11.297 -0.105 1 92.25 548 LYS B C 1
ATOM 10387 O O . LYS B 1 548 ? -12.031 -11.656 0.326 1 92.25 548 LYS B O 1
ATOM 10392 N N . PRO B 1 549 ? -13.25 -10.367 -0.799 1 90.38 549 PRO B N 1
ATOM 10393 C CA . PRO B 1 549 ? -14.5 -9.781 -1.297 1 90.38 549 PRO B CA 1
ATOM 10394 C C . PRO B 1 549 ? -14.922 -10.352 -2.648 1 90.38 549 PRO B C 1
ATOM 10396 O O . PRO B 1 549 ? -15.961 -9.969 -3.189 1 90.38 549 PRO B O 1
ATOM 10399 N N . LEU B 1 550 ? -14.211 -11.258 -3.152 1 93.88 550 LEU B N 1
ATOM 10400 C CA . LEU B 1 550 ? -14.484 -11.789 -4.484 1 93.88 550 LEU B CA 1
ATOM 10401 C C . LEU B 1 550 ? -15.711 -12.695 -4.473 1 93.88 550 LEU B C 1
ATOM 10403 O O . LEU B 1 550 ? -16.531 -12.648 -5.395 1 93.88 550 LEU B O 1
ATOM 10407 N N . PHE B 1 551 ? -15.766 -13.453 -3.379 1 95.81 551 PHE B N 1
ATOM 10408 C CA . PHE B 1 551 ? -16.797 -14.477 -3.342 1 95.81 551 PHE B CA 1
ATOM 10409 C C . PHE B 1 551 ? -17.188 -14.805 -1.904 1 95.81 551 PHE B C 1
ATOM 10411 O O . PHE B 1 551 ? -16.375 -14.664 -0.989 1 95.81 551 PHE B O 1
ATOM 10418 N N . ASP B 1 552 ? -18.375 -15.188 -1.719 1 96.69 552 ASP B N 1
ATOM 10419 C CA . ASP B 1 552 ? -18.891 -15.773 -0.484 1 96.69 552 ASP B CA 1
ATOM 10420 C C . ASP B 1 552 ? -20.125 -16.625 -0.753 1 96.69 552 ASP B C 1
ATOM 10422 O O . ASP B 1 552 ? -20.984 -16.25 -1.553 1 96.69 552 ASP B O 1
ATOM 10426 N N . PHE B 1 553 ? -20.203 -17.719 -0.048 1 96.94 553 PHE B N 1
ATOM 10427 C CA . PHE B 1 553 ? -21.297 -18.656 -0.285 1 96.94 553 PHE B CA 1
ATOM 10428 C C . PHE B 1 553 ? -22.641 -18.031 0.093 1 96.94 553 PHE B C 1
ATOM 10430 O O . PHE B 1 553 ? -23.703 -18.516 -0.316 1 96.94 553 PHE B O 1
ATOM 10437 N N . LYS B 1 554 ? -22.609 -16.891 0.793 1 95.25 554 LYS B N 1
ATOM 10438 C CA . LYS B 1 554 ? -23.844 -16.25 1.258 1 95.25 554 LYS B CA 1
ATOM 10439 C C . LYS B 1 554 ? -24.406 -15.32 0.187 1 95.25 554 LYS B C 1
ATOM 10441 O O . LYS B 1 554 ? -25.531 -14.828 0.319 1 95.25 554 LYS B O 1
ATOM 10446 N N . TYR B 1 555 ? -23.75 -15.133 -0.869 1 96.56 555 TYR B N 1
ATOM 10447 C CA . TYR B 1 555 ? -24.281 -14.328 -1.963 1 96.56 555 TYR B CA 1
ATOM 10448 C C . TYR B 1 555 ? -25.469 -15.031 -2.619 1 96.56 555 TYR B C 1
ATOM 10450 O O . TYR B 1 555 ? -25.469 -16.25 -2.783 1 96.56 555 TYR B O 1
ATOM 10458 N N . PRO B 1 556 ? -26.469 -14.18 -3.061 1 96 556 PRO B N 1
ATOM 10459 C CA . PRO B 1 556 ? -27.453 -14.789 -3.959 1 96 556 PRO B CA 1
ATOM 10460 C C . PRO B 1 556 ? -26.812 -15.438 -5.18 1 96 556 PRO B C 1
ATOM 10462 O O . PRO B 1 556 ? -25.75 -14.992 -5.637 1 96 556 PRO B O 1
ATOM 10465 N N . ARG B 1 557 ? -27.5 -16.422 -5.734 1 96.31 557 ARG B N 1
ATOM 10466 C CA . ARG B 1 557 ? -26.906 -17.234 -6.797 1 96.31 557 ARG B CA 1
ATOM 10467 C C . ARG B 1 557 ? -26.594 -16.375 -8.016 1 96.31 557 ARG B C 1
ATOM 10469 O O . ARG B 1 557 ? -25.578 -16.578 -8.695 1 96.31 557 ARG B O 1
ATOM 10476 N N . TYR B 1 558 ? -27.453 -15.391 -8.328 1 96.06 558 TYR B N 1
ATOM 10477 C CA . TYR B 1 558 ? -27.219 -14.555 -9.508 1 96.06 558 TYR B CA 1
ATOM 10478 C C . TYR B 1 558 ? -25.984 -13.688 -9.328 1 96.06 558 TYR B C 1
ATOM 10480 O O . TYR B 1 558 ? -25.266 -13.414 -10.289 1 96.06 558 TYR B O 1
ATOM 10488 N N . VAL B 1 559 ? -25.672 -13.281 -8.039 1 96.94 559 VAL B N 1
ATOM 10489 C CA . VAL B 1 559 ? -24.484 -12.492 -7.723 1 96.94 559 VAL B CA 1
ATOM 10490 C C . VAL B 1 559 ? -23.234 -13.367 -7.863 1 96.94 559 VAL B C 1
ATOM 10492 O O . VAL B 1 559 ? -22.25 -12.953 -8.484 1 96.94 559 VAL B O 1
ATOM 10495 N N . ALA B 1 560 ? -23.312 -14.531 -7.316 1 97.44 560 ALA B N 1
ATOM 10496 C CA . ALA B 1 560 ? -22.188 -15.461 -7.398 1 97.44 560 ALA B CA 1
ATOM 10497 C C . ALA B 1 560 ? -21.875 -15.812 -8.852 1 97.44 560 ALA B C 1
ATOM 10499 O O . ALA B 1 560 ? -20.703 -15.891 -9.234 1 97.44 560 ALA B O 1
ATOM 10500 N N . MET B 1 561 ? -22.891 -16 -9.664 1 97.81 561 MET B N 1
ATOM 10501 C CA . MET B 1 561 ? -22.703 -16.359 -11.07 1 97.81 561 MET B CA 1
ATOM 10502 C C . MET B 1 561 ? -22.094 -15.203 -11.844 1 97.81 561 MET B C 1
ATOM 10504 O O . MET B 1 561 ? -21.203 -15.406 -12.672 1 97.81 561 MET B O 1
ATOM 10508 N N . ALA B 1 562 ? -22.516 -13.969 -11.547 1 97.5 562 ALA B N 1
ATOM 10509 C CA . ALA B 1 562 ? -22.016 -12.789 -12.234 1 97.5 562 ALA B CA 1
ATOM 10510 C C . ALA B 1 562 ? -20.562 -12.508 -11.852 1 97.5 562 ALA B C 1
ATOM 10512 O O . ALA B 1 562 ? -19.766 -12.086 -12.688 1 97.5 562 ALA B O 1
ATOM 10513 N N . GLY B 1 563 ? -20.266 -12.734 -10.586 1 96.62 563 GLY B N 1
ATOM 10514 C CA . GLY B 1 563 ? -18.922 -12.477 -10.094 1 96.62 563 GLY B CA 1
ATOM 10515 C C . GLY B 1 563 ? -17.969 -13.625 -10.352 1 96.62 563 GLY B C 1
ATOM 10516 O O . GLY B 1 563 ? -17.406 -13.742 -11.445 1 96.62 563 GLY B O 1
ATOM 10517 N N . VAL B 1 564 ? -17.875 -14.531 -9.391 1 96.5 564 VAL B N 1
ATOM 10518 C CA . VAL B 1 564 ? -16.953 -15.656 -9.453 1 96.5 564 VAL B CA 1
ATOM 10519 C C . VAL B 1 564 ? -17.312 -16.547 -10.648 1 96.5 564 VAL B C 1
ATOM 10521 O O . VAL B 1 564 ? -16.422 -17.094 -11.297 1 96.5 564 VAL B O 1
ATOM 10524 N N . GLY B 1 565 ? -18.562 -16.656 -10.953 1 97.75 565 GLY B N 1
ATOM 10525 C CA . GLY B 1 565 ? -18.984 -17.469 -12.086 1 97.75 565 GLY B CA 1
ATOM 10526 C C . GLY B 1 565 ? -18.406 -16.984 -13.406 1 97.75 565 GLY B C 1
ATOM 10527 O O . GLY B 1 565 ? -17.969 -17.812 -14.227 1 97.75 565 GLY B O 1
ATOM 10528 N N . ARG B 1 566 ? -18.359 -15.703 -13.586 1 97.62 566 ARG B N 1
ATOM 10529 C CA . ARG B 1 566 ? -17.781 -15.156 -14.812 1 97.62 566 ARG B CA 1
ATOM 10530 C C . ARG B 1 566 ? -16.297 -15.5 -14.922 1 97.62 566 ARG B C 1
ATOM 10532 O O . ARG B 1 566 ? -15.812 -15.859 -16 1 97.62 566 ARG B O 1
ATOM 10539 N N . VAL B 1 567 ? -15.578 -15.375 -13.844 1 97.56 567 VAL B N 1
ATOM 10540 C CA . VAL B 1 567 ? -14.141 -15.641 -13.859 1 97.56 567 VAL B CA 1
ATOM 10541 C C . VAL B 1 567 ? -13.898 -17.125 -14.086 1 97.56 567 VAL B C 1
ATOM 10543 O O . VAL B 1 567 ? -12.992 -17.516 -14.836 1 97.56 567 VAL B O 1
ATOM 10546 N N . LEU B 1 568 ? -14.688 -17.953 -13.422 1 98.31 568 LEU B N 1
ATOM 10547 C CA . LEU B 1 568 ? -14.57 -19.391 -13.648 1 98.31 568 LEU B CA 1
ATOM 10548 C C . LEU B 1 568 ? -14.891 -19.75 -15.102 1 98.31 568 LEU B C 1
ATOM 10550 O O . LEU B 1 568 ? -14.219 -20.594 -15.695 1 98.31 568 LEU B O 1
ATOM 10554 N N . ALA B 1 569 ? -15.898 -19.125 -15.617 1 98.69 569 ALA B N 1
ATOM 10555 C CA . ALA B 1 569 ? -16.25 -19.312 -17.016 1 98.69 569 ALA B CA 1
ATOM 10556 C C . ALA B 1 569 ? -15.109 -18.859 -17.938 1 98.69 569 ALA B C 1
ATOM 10558 O O . ALA B 1 569 ? -14.844 -19.484 -18.953 1 98.69 569 ALA B O 1
ATOM 10559 N N . HIS B 1 570 ? -14.469 -17.766 -17.594 1 98.31 570 HIS B N 1
ATOM 10560 C CA . HIS B 1 570 ? -13.281 -17.297 -18.297 1 98.31 570 HIS B CA 1
ATOM 10561 C C . HIS B 1 570 ? -12.195 -18.359 -18.312 1 98.31 570 HIS B C 1
ATOM 10563 O O . HIS B 1 570 ? -11.617 -18.641 -19.375 1 98.31 570 HIS B O 1
ATOM 10569 N N . GLU B 1 571 ? -11.914 -18.938 -17.141 1 98.38 571 GLU B N 1
ATOM 10570 C CA . GLU B 1 571 ? -10.875 -19.953 -17.047 1 98.38 571 GLU B CA 1
ATOM 10571 C C . GLU B 1 571 ? -11.219 -21.188 -17.891 1 98.38 571 GLU B C 1
ATOM 10573 O O . GLU B 1 571 ? -10.352 -21.734 -18.578 1 98.38 571 GLU B O 1
ATOM 10578 N N . ILE B 1 572 ? -12.445 -21.547 -17.859 1 98.56 572 ILE B N 1
ATOM 10579 C CA . ILE B 1 572 ? -12.875 -22.672 -18.688 1 98.56 572 ILE B CA 1
ATOM 10580 C C . ILE B 1 572 ? -12.766 -22.297 -20.172 1 98.56 572 ILE B C 1
ATOM 10582 O O . ILE B 1 572 ? -12.43 -23.141 -21 1 98.56 572 ILE B O 1
ATOM 10586 N N . GLY B 1 573 ? -13.016 -21.062 -20.469 1 98.44 573 GLY B N 1
ATOM 10587 C CA . GLY B 1 573 ? -12.891 -20.562 -21.828 1 98.44 573 GLY B CA 1
ATOM 10588 C C . GLY B 1 573 ? -11.5 -20.75 -22.406 1 98.44 573 GLY B C 1
ATOM 10589 O O . GLY B 1 573 ? -11.344 -20.922 -23.625 1 98.44 573 GLY B O 1
ATOM 10590 N N . HIS B 1 574 ? -10.5 -20.766 -21.594 1 97.88 574 HIS B N 1
ATOM 10591 C CA . HIS B 1 574 ? -9.125 -21 -22.031 1 97.88 574 HIS B CA 1
ATOM 10592 C C . HIS B 1 574 ? -8.984 -22.375 -22.688 1 97.88 574 HIS B C 1
ATOM 10594 O O . HIS B 1 574 ? -8.039 -22.609 -23.438 1 97.88 574 HIS B O 1
ATOM 10600 N N . ALA B 1 575 ? -9.852 -23.25 -22.438 1 97.94 575 ALA B N 1
ATOM 10601 C CA . ALA B 1 575 ? -9.836 -24.547 -23.094 1 97.94 575 ALA B CA 1
ATOM 10602 C C . ALA B 1 575 ? -10.062 -24.406 -24.594 1 97.94 575 ALA B C 1
ATOM 10604 O O . ALA B 1 575 ? -9.734 -25.312 -25.359 1 97.94 575 ALA B O 1
ATOM 10605 N N . PHE B 1 576 ? -10.602 -23.281 -25 1 98.12 576 PHE B N 1
ATOM 10606 C CA . PHE B 1 576 ? -10.984 -23.109 -26.391 1 98.12 576 PHE B CA 1
ATOM 10607 C C . PHE B 1 576 ? -10.398 -21.828 -26.969 1 98.12 576 PHE B C 1
ATOM 10609 O O . PHE B 1 576 ? -10.914 -21.297 -27.953 1 98.12 576 PHE B O 1
ATOM 10616 N N . ASP B 1 577 ? -9.469 -21.219 -26.328 1 97.06 577 ASP B N 1
ATOM 10617 C CA . ASP B 1 577 ? -8.75 -20.094 -26.906 1 97.06 577 ASP B CA 1
ATOM 10618 C C . ASP B 1 577 ? -7.707 -20.562 -27.922 1 97.06 577 ASP B C 1
ATOM 10620 O O . ASP B 1 577 ? -7.715 -21.719 -28.328 1 97.06 577 ASP B O 1
ATOM 10624 N N . ILE B 1 578 ? -6.828 -19.672 -28.375 1 95.31 578 ILE B N 1
ATOM 10625 C CA . ILE B 1 578 ? -5.918 -20 -29.469 1 95.31 578 ILE B CA 1
ATOM 10626 C C . ILE B 1 578 ? -4.914 -21.047 -29.016 1 95.31 578 ILE B C 1
ATOM 10628 O O . ILE B 1 578 ? -4.379 -21.797 -29.844 1 95.31 578 ILE B O 1
ATOM 10632 N N . ASN B 1 579 ? -4.68 -21.172 -27.734 1 92 579 ASN B N 1
ATOM 10633 C CA . ASN B 1 579 ? -3.748 -22.156 -27.203 1 92 579 ASN B CA 1
ATOM 10634 C C . ASN B 1 579 ? -4.473 -23.406 -26.719 1 92 579 ASN B C 1
ATOM 10636 O O . ASN B 1 579 ? -4.078 -24.531 -27.078 1 92 579 ASN B O 1
ATOM 10640 N N . GLY B 1 580 ? -5.57 -23.203 -26.031 1 94.12 580 GLY B N 1
ATOM 10641 C CA . GLY B 1 580 ? -6.289 -24.312 -25.422 1 94.12 580 GLY B CA 1
ATOM 10642 C C . GLY B 1 580 ? -6.949 -25.219 -26.453 1 94.12 580 GLY B C 1
ATOM 10643 O O . GLY B 1 580 ? -7.125 -26.422 -26.219 1 94.12 580 GLY B O 1
ATOM 10644 N N . ARG B 1 581 ? -7.262 -24.703 -27.531 1 95.31 581 ARG B N 1
ATOM 10645 C CA . ARG B 1 581 ? -7.934 -25.5 -28.547 1 95.31 581 ARG B CA 1
ATOM 10646 C C . ARG B 1 581 ? -6.988 -26.547 -29.125 1 95.31 581 ARG B C 1
ATOM 10648 O O . ARG B 1 581 ? -7.43 -27.484 -29.781 1 95.31 581 ARG B O 1
ATOM 10655 N N . GLN B 1 582 ? -5.75 -26.438 -28.875 1 91.69 582 GLN B N 1
ATOM 10656 C CA . GLN B 1 582 ? -4.75 -27.328 -29.422 1 91.69 582 GLN B CA 1
ATOM 10657 C C . GLN B 1 582 ? -4.637 -28.609 -28.609 1 91.69 582 GLN B C 1
ATOM 10659 O O . GLN B 1 582 ? -3.977 -29.578 -29.016 1 91.69 582 GLN B O 1
ATOM 10664 N N . THR B 1 583 ? -5.273 -28.672 -27.453 1 90.69 583 THR B N 1
ATOM 10665 C CA . THR B 1 583 ? -5.23 -29.859 -26.609 1 90.69 583 THR B CA 1
ATOM 10666 C C . THR B 1 583 ? -6.609 -30.516 -26.516 1 90.69 583 THR B C 1
ATOM 10668 O O . THR B 1 583 ? -7.629 -29.828 -26.594 1 90.69 583 THR B O 1
ATOM 10671 N N . ASP B 1 584 ? -6.594 -31.812 -26.359 1 91.75 584 ASP B N 1
ATOM 10672 C CA . ASP B 1 584 ? -7.852 -32.562 -26.344 1 91.75 584 ASP B CA 1
ATOM 10673 C C . ASP B 1 584 ? -8.32 -32.812 -24.922 1 91.75 584 ASP B C 1
ATOM 10675 O O . ASP B 1 584 ? -7.898 -32.125 -23.984 1 91.75 584 ASP B O 1
ATOM 10679 N N . GLU B 1 585 ? -9.312 -33.75 -24.734 1 93 585 GLU B N 1
ATOM 10680 C CA . GLU B 1 585 ? -10.047 -33.969 -23.484 1 93 585 GLU B CA 1
ATOM 10681 C C . GLU B 1 585 ? -9.141 -34.562 -22.422 1 93 585 GLU B C 1
ATOM 10683 O O . GLU B 1 585 ? -9.469 -34.562 -21.234 1 93 585 GLU B O 1
ATOM 10688 N N . ILE B 1 586 ? -8.016 -35.125 -22.812 1 87.12 586 ILE B N 1
ATOM 10689 C CA . ILE B 1 586 ? -7.121 -35.688 -21.812 1 87.12 586 ILE B CA 1
ATOM 10690 C C . ILE B 1 586 ? -5.852 -34.844 -21.719 1 87.12 586 ILE B C 1
ATOM 10692 O O . ILE B 1 586 ? -4.883 -35.25 -21.062 1 87.12 586 ILE B O 1
ATOM 10696 N N . GLY B 1 587 ? -5.766 -33.719 -22.469 1 85.88 587 GLY B N 1
ATOM 10697 C CA . GLY B 1 587 ? -4.664 -32.781 -22.375 1 85.88 587 GLY B CA 1
ATOM 10698 C C . GLY B 1 587 ? -3.584 -33 -23.406 1 85.88 587 GLY B C 1
ATOM 10699 O O . GLY B 1 587 ? -2.537 -32.344 -23.375 1 85.88 587 GLY B O 1
ATOM 10700 N N . ARG B 1 588 ? -3.865 -33.781 -24.344 1 81.88 588 ARG B N 1
ATOM 10701 C CA . ARG B 1 588 ? -2.887 -34.062 -25.391 1 81.88 588 ARG B CA 1
ATOM 10702 C C . ARG B 1 588 ? -2.928 -33 -26.469 1 81.88 588 ARG B C 1
ATOM 10704 O O . ARG B 1 588 ? -4.004 -32.594 -26.922 1 81.88 588 ARG B O 1
ATOM 10711 N N . THR B 1 589 ? -1.69 -32.594 -26.859 1 83.69 589 THR B N 1
ATOM 10712 C CA . THR B 1 589 ? -1.606 -31.641 -27.969 1 83.69 589 THR B CA 1
ATOM 10713 C C . THR B 1 589 ? -1.817 -32.344 -29.312 1 83.69 589 THR B C 1
ATOM 10715 O O . THR B 1 589 ? -1.003 -33.188 -29.703 1 83.69 589 THR B O 1
ATOM 10718 N N . ARG B 1 590 ? -2.834 -32.031 -29.938 1 84.94 590 ARG B N 1
ATOM 10719 C CA . ARG B 1 590 ? -3.143 -32.594 -31.266 1 84.94 590 ARG B CA 1
ATOM 10720 C C . ARG B 1 590 ? -4.188 -31.734 -31.969 1 84.94 590 ARG B C 1
ATOM 10722 O O . ARG B 1 590 ? -4.977 -31.047 -31.328 1 84.94 590 ARG B O 1
ATOM 10729 N N . ASP B 1 591 ? -4.152 -31.828 -33.219 1 89.5 591 ASP B N 1
ATOM 10730 C CA . ASP B 1 591 ? -5.18 -31.125 -34 1 89.5 591 ASP B CA 1
ATOM 10731 C C . ASP B 1 591 ? -6.438 -31.984 -34.125 1 89.5 591 ASP B C 1
ATOM 10733 O O . ASP B 1 591 ? -6.477 -32.906 -34.906 1 89.5 591 ASP B O 1
ATOM 10737 N N . TRP B 1 592 ? -7.418 -31.734 -33.406 1 93.75 592 TRP B N 1
ATOM 10738 C CA . TRP B 1 592 ? -8.648 -32.531 -33.375 1 93.75 592 TRP B CA 1
ATOM 10739 C C . TRP B 1 592 ? -9.797 -31.75 -34.031 1 93.75 592 TRP B C 1
ATOM 10741 O O . TRP B 1 592 ? -10.953 -32.156 -33.938 1 93.75 592 TRP B O 1
ATOM 10751 N N . TRP B 1 593 ? -9.5 -30.625 -34.656 1 95.94 593 TRP B N 1
ATOM 10752 C CA . TRP B 1 593 ? -10.469 -29.844 -35.406 1 95.94 593 TRP B CA 1
ATOM 10753 C C . TRP B 1 593 ? -10.414 -30.172 -36.875 1 95.94 593 TRP B C 1
ATOM 10755 O O . TRP B 1 593 ? -9.344 -30.469 -37.406 1 95.94 593 TRP B O 1
ATOM 10765 N N . THR B 1 594 ? -11.602 -30.094 -37.594 1 96.75 594 THR B N 1
ATOM 10766 C CA . THR B 1 594 ? -11.555 -30.156 -39.062 1 96.75 594 THR B CA 1
ATOM 10767 C C . THR B 1 594 ? -10.836 -28.953 -39.625 1 96.75 594 THR B C 1
ATOM 10769 O O . THR B 1 594 ? -10.75 -27.906 -38.969 1 96.75 594 THR B O 1
ATOM 10772 N N . ARG B 1 595 ? -10.312 -29.078 -40.844 1 96.56 595 ARG B N 1
ATOM 10773 C CA . ARG B 1 595 ? -9.617 -27.984 -41.5 1 96.56 595 ARG B CA 1
ATOM 10774 C C . ARG B 1 595 ? -10.539 -26.766 -41.688 1 96.56 595 ARG B C 1
ATOM 10776 O O . ARG B 1 595 ? -10.117 -25.625 -41.469 1 96.56 595 ARG B O 1
ATOM 10783 N N . GLU B 1 596 ? -11.797 -27.031 -42.062 1 97.12 596 GLU B N 1
ATOM 10784 C CA . GLU B 1 596 ? -12.781 -25.969 -42.25 1 97.12 596 GLU B CA 1
ATOM 10785 C C . GLU B 1 596 ? -13.07 -25.234 -40.938 1 97.12 596 GLU B C 1
ATOM 10787 O O . GLU B 1 596 ? -13.164 -24 -40.938 1 97.12 596 GLU B O 1
ATOM 10792 N N . ASP B 1 597 ? -13.219 -26.031 -39.938 1 97.75 597 ASP B N 1
ATOM 10793 C CA . ASP B 1 597 ? -13.5 -25.422 -38.625 1 97.75 597 ASP B CA 1
ATOM 10794 C C . ASP B 1 597 ? -12.336 -24.547 -38.156 1 97.75 597 ASP B C 1
ATOM 10796 O O . ASP B 1 597 ? -12.539 -23.484 -37.562 1 97.75 597 ASP B O 1
ATOM 10800 N N . THR B 1 598 ? -11.094 -24.953 -38.375 1 97.25 598 THR B N 1
ATOM 10801 C CA . THR B 1 598 ? -9.906 -24.188 -38.031 1 97.25 598 THR B CA 1
ATOM 10802 C C . THR B 1 598 ? -9.867 -22.859 -38.781 1 97.25 598 THR B C 1
ATOM 10804 O O . THR B 1 598 ? -9.547 -21.828 -38.188 1 97.25 598 THR B O 1
ATOM 10807 N N . GLU B 1 599 ? -10.156 -22.922 -40 1 97.12 599 GLU B N 1
ATOM 10808 C CA . GLU B 1 599 ? -10.156 -21.703 -40.812 1 97.12 599 GLU B CA 1
ATOM 10809 C C . GLU B 1 599 ? -11.195 -20.703 -40.312 1 97.12 599 GLU B C 1
ATOM 10811 O O . GLU B 1 599 ? -10.93 -19.5 -40.25 1 97.12 599 GLU B O 1
ATOM 10816 N N . GLU B 1 600 ? -12.367 -21.234 -40.062 1 97.5 600 GLU B N 1
ATOM 10817 C CA . GLU B 1 600 ? -13.422 -20.375 -39.531 1 97.5 600 GLU B CA 1
ATOM 10818 C C . GLU B 1 600 ? -13.047 -19.812 -38.156 1 97.5 600 GLU B C 1
ATOM 10820 O O . GLU B 1 600 ? -13.297 -18.625 -37.906 1 97.5 600 GLU B O 1
ATOM 10825 N N . TYR B 1 601 ? -12.477 -20.672 -37.312 1 97.56 601 TYR B N 1
ATOM 10826 C CA . TYR B 1 601 ? -12 -20.234 -36 1 97.56 601 TYR B CA 1
ATOM 10827 C C . TYR B 1 601 ? -11.008 -19.078 -36.156 1 97.56 601 TYR B C 1
ATOM 10829 O O . TYR B 1 601 ? -11.094 -18.094 -35.438 1 97.56 601 TYR B O 1
ATOM 10837 N N . ASP B 1 602 ? -10.078 -19.188 -37.031 1 97.12 602 ASP B N 1
ATOM 10838 C CA . ASP B 1 602 ? -9.039 -18.188 -37.25 1 97.12 602 ASP B CA 1
ATOM 10839 C C . ASP B 1 602 ? -9.641 -16.859 -37.719 1 97.12 602 ASP B C 1
ATOM 10841 O O . ASP B 1 602 ? -9.219 -15.789 -37.25 1 97.12 602 ASP B O 1
ATOM 10845 N N . ARG B 1 603 ? -10.562 -17.016 -38.531 1 96.94 603 ARG B N 1
ATOM 10846 C CA . ARG B 1 603 ? -11.227 -15.82 -39.031 1 96.94 603 ARG B CA 1
ATOM 10847 C C . ARG B 1 603 ? -11.93 -15.078 -37.906 1 96.94 603 ARG B C 1
ATOM 10849 O O . ARG B 1 603 ? -11.82 -13.852 -37.812 1 96.94 603 ARG B O 1
ATOM 10856 N N . ARG B 1 604 ? -12.648 -15.789 -37.125 1 96.81 604 ARG B N 1
ATOM 10857 C CA . ARG B 1 604 ? -13.383 -15.195 -36.031 1 96.81 604 ARG B CA 1
ATOM 10858 C C . ARG B 1 604 ? -12.422 -14.633 -34.969 1 96.81 604 ARG B C 1
ATOM 10860 O O . ARG B 1 604 ? -12.688 -13.594 -34.375 1 96.81 604 ARG B O 1
ATOM 10867 N N . SER B 1 605 ? -11.32 -15.359 -34.719 1 97.06 605 SER B N 1
ATOM 10868 C CA . SER B 1 605 ? -10.312 -14.898 -33.75 1 97.06 605 SER B CA 1
ATOM 10869 C C . SER B 1 605 ? -9.703 -13.57 -34.219 1 97.06 605 SER B C 1
ATOM 10871 O O . SER B 1 605 ? -9.367 -12.727 -33.375 1 97.06 605 SER B O 1
ATOM 10873 N N . GLU B 1 606 ? -9.516 -13.398 -35.469 1 96.69 606 GLU B N 1
ATOM 10874 C CA . GLU B 1 606 ? -8.945 -12.172 -36.031 1 96.69 606 GLU B CA 1
ATOM 10875 C C . GLU B 1 606 ? -9.836 -10.961 -35.719 1 96.69 606 GLU B C 1
ATOM 10877 O O . GLU B 1 606 ? -9.328 -9.859 -35.531 1 96.69 606 GLU B O 1
ATOM 10882 N N . CYS B 1 607 ? -11.102 -11.188 -35.75 1 96.81 607 CYS B N 1
ATOM 10883 C CA . CYS B 1 607 ? -12.039 -10.125 -35.406 1 96.81 607 CYS B CA 1
ATOM 10884 C C . CYS B 1 607 ? -11.734 -9.555 -34.031 1 96.81 607 CYS B C 1
ATOM 10886 O O . CYS B 1 607 ? -11.703 -8.336 -33.844 1 96.81 607 CYS B O 1
ATOM 10888 N N . PHE B 1 608 ? -11.492 -10.406 -33.062 1 96.94 608 PHE B N 1
ATOM 10889 C CA . PHE B 1 608 ? -11.203 -9.992 -31.688 1 96.94 608 PHE B CA 1
ATOM 10890 C C . PHE B 1 608 ? -9.867 -9.25 -31.609 1 96.94 608 PHE B C 1
ATOM 10892 O O . PHE B 1 608 ? -9.75 -8.242 -30.906 1 96.94 608 PHE B O 1
ATOM 10899 N N . ALA B 1 609 ? -8.859 -9.773 -32.281 1 96.19 609 ALA B N 1
ATOM 10900 C CA . ALA B 1 609 ? -7.543 -9.133 -32.312 1 96.19 609 ALA B CA 1
ATOM 10901 C C . ALA B 1 609 ? -7.637 -7.703 -32.844 1 96.19 609 ALA B C 1
ATOM 10903 O O . ALA B 1 609 ? -7.043 -6.785 -32.281 1 96.19 609 ALA B O 1
ATOM 10904 N N . GLU B 1 610 ? -8.391 -7.547 -33.875 1 95.38 610 GLU B N 1
ATOM 10905 C CA . GLU B 1 610 ? -8.555 -6.234 -34.5 1 95.38 610 GLU B CA 1
ATOM 10906 C C . GLU B 1 610 ? -9.32 -5.285 -33.562 1 95.38 610 GLU B C 1
ATOM 10908 O O . GLU B 1 610 ? -8.984 -4.102 -33.469 1 95.38 610 GLU B O 1
ATOM 10913 N N . GLN B 1 611 ? -10.336 -5.828 -32.969 1 94.88 611 GLN B N 1
ATOM 10914 C CA . GLN B 1 611 ? -11.133 -5.012 -32.062 1 94.88 611 GLN B CA 1
ATOM 10915 C C . GLN B 1 611 ? -10.273 -4.414 -30.938 1 94.88 611 GLN B C 1
ATOM 10917 O O . GLN B 1 611 ? -10.359 -3.217 -30.656 1 94.88 611 GLN B O 1
ATOM 10922 N N . PHE B 1 612 ? -9.445 -5.211 -30.312 1 92.94 612 PHE B N 1
ATOM 10923 C CA . PHE B 1 612 ? -8.602 -4.727 -29.219 1 92.94 612 PHE B CA 1
ATOM 10924 C C . PHE B 1 612 ? -7.535 -3.773 -29.75 1 92.94 612 PHE B C 1
ATOM 10926 O O . PHE B 1 612 ? -7.242 -2.754 -29.125 1 92.94 612 PHE B O 1
ATOM 10933 N N . THR B 1 613 ? -6.98 -4.125 -30.875 1 93.19 613 THR B N 1
ATOM 10934 C CA . THR B 1 613 ? -5.953 -3.275 -31.469 1 93.19 613 THR B CA 1
ATOM 10935 C C . THR B 1 613 ? -6.492 -1.871 -31.719 1 93.19 613 THR B C 1
ATOM 10937 O O . THR B 1 613 ? -5.766 -0.886 -31.578 1 93.19 613 THR B O 1
ATOM 10940 N N . ASN B 1 614 ? -7.766 -1.77 -32.031 1 91.62 614 ASN B N 1
ATOM 10941 C CA . ASN B 1 614 ? -8.367 -0.485 -32.375 1 91.62 614 ASN B CA 1
ATOM 10942 C C . ASN B 1 614 ? -8.984 0.188 -31.141 1 91.62 614 ASN B C 1
ATOM 10944 O O . ASN B 1 614 ? -9.438 1.332 -31.219 1 91.62 614 ASN B O 1
ATOM 10948 N N . PHE B 1 615 ? -8.992 -0.522 -30.062 1 91.56 615 PHE B N 1
ATOM 10949 C CA . PHE B 1 615 ? -9.547 0.02 -28.828 1 91.56 615 PHE B CA 1
ATOM 10950 C C . PHE B 1 615 ? -8.57 1 -28.172 1 91.56 615 PHE B C 1
ATOM 10952 O O . PHE B 1 615 ? -7.367 0.734 -28.109 1 91.56 615 PHE B O 1
ATOM 10959 N N . LYS B 1 616 ? -9.047 2.17 -27.797 1 85.94 616 LYS B N 1
ATOM 10960 C CA . LYS B 1 616 ? -8.211 3.168 -27.125 1 85.94 616 LYS B CA 1
ATOM 10961 C C . LYS B 1 616 ? -8.57 3.293 -25.656 1 85.94 616 LYS B C 1
ATOM 10963 O O . LYS B 1 616 ? -9.695 3.658 -25.312 1 85.94 616 LYS B O 1
ATOM 10968 N N . ASP B 1 617 ? -7.707 2.947 -24.828 1 86.06 617 ASP B N 1
ATOM 10969 C CA . ASP B 1 617 ? -7.84 3.133 -23.391 1 86.06 617 ASP B CA 1
ATOM 10970 C C . ASP B 1 617 ? -7.043 4.348 -22.906 1 86.06 617 ASP B C 1
ATOM 10972 O O . ASP B 1 617 ? -5.812 4.344 -22.953 1 86.06 617 ASP B O 1
ATOM 10976 N N . PRO B 1 618 ? -7.719 5.348 -22.438 1 76.69 618 PRO B N 1
ATOM 10977 C CA . PRO B 1 618 ? -7.027 6.574 -22.031 1 76.69 618 PRO B CA 1
ATOM 10978 C C . PRO B 1 618 ? -6.035 6.348 -20.891 1 76.69 618 PRO B C 1
ATOM 10980 O O . PRO B 1 618 ? -5.098 7.133 -20.719 1 76.69 618 PRO B O 1
ATOM 10983 N N . SER B 1 619 ? -6.227 5.34 -20.125 1 74.69 619 SER B N 1
ATOM 10984 C CA . SER B 1 619 ? -5.355 5.09 -18.984 1 74.69 619 SER B CA 1
ATOM 10985 C C . SER B 1 619 ? -4.09 4.348 -19.406 1 74.69 619 SER B C 1
ATOM 10987 O O . SER B 1 619 ? -3.146 4.223 -18.625 1 74.69 619 SER B O 1
ATOM 10989 N N . PHE B 1 620 ? -4.148 3.873 -20.609 1 74.56 620 PHE B N 1
ATOM 10990 C CA . PHE B 1 620 ? -3.018 3.115 -21.125 1 74.56 620 PHE B CA 1
ATOM 10991 C C . PHE B 1 620 ? -2.285 3.91 -22.203 1 74.56 620 PHE B C 1
ATOM 10993 O O . PHE B 1 620 ? -2.875 4.273 -23.234 1 74.56 620 PHE B O 1
ATOM 11000 N N . LYS B 1 621 ? -1.043 4.293 -22.031 1 68.56 621 LYS B N 1
ATOM 11001 C CA . LYS B 1 621 ? -0.304 5.141 -22.969 1 68.56 621 LYS B CA 1
ATOM 11002 C C . LYS B 1 621 ? 0.458 4.301 -23.984 1 68.56 621 LYS B C 1
ATOM 11004 O O . LYS B 1 621 ? 0.957 4.824 -24.984 1 68.56 621 LYS B O 1
ATOM 11009 N N . GLY B 1 622 ? 0.424 3.008 -23.938 1 71 622 GLY B N 1
ATOM 11010 C CA . GLY B 1 622 ? 1.206 2.182 -24.844 1 71 622 GLY B CA 1
ATOM 11011 C C . GLY B 1 622 ? 0.399 1.646 -26.016 1 71 622 GLY B C 1
ATOM 11012 O O . GLY B 1 622 ? -0.786 1.958 -26.156 1 71 622 GLY B O 1
ATOM 11013 N N . LYS B 1 623 ? 1.117 1.118 -26.953 1 75.12 623 LYS B N 1
ATOM 11014 C CA . LYS B 1 623 ? 0.458 0.468 -28.078 1 75.12 623 LYS B CA 1
ATOM 11015 C C . LYS B 1 623 ? -0.216 -0.832 -27.641 1 75.12 623 LYS B C 1
ATOM 11017 O O . LYS B 1 623 ? 0.325 -1.575 -26.828 1 75.12 623 LYS B O 1
ATOM 11022 N N . GLN B 1 624 ? -1.43 -0.981 -28.156 1 82.62 624 GLN B N 1
ATOM 11023 C CA . GLN B 1 624 ? -2.168 -2.215 -27.906 1 82.62 624 GLN B CA 1
ATOM 11024 C C . GLN B 1 624 ? -2.102 -3.15 -29.109 1 82.62 624 GLN B C 1
ATOM 11026 O O . GLN B 1 624 ? -2.244 -2.711 -30.25 1 82.62 624 GLN B O 1
ATOM 11031 N N . ASN B 1 625 ? -1.604 -4.352 -28.844 1 86.56 625 ASN B N 1
ATOM 11032 C CA . ASN B 1 625 ? -1.575 -5.395 -29.859 1 86.56 625 ASN B CA 1
ATOM 11033 C C . ASN B 1 625 ? -2.479 -6.566 -29.484 1 86.56 625 ASN B C 1
ATOM 11035 O O . ASN B 1 625 ? -2.135 -7.371 -28.625 1 86.56 625 ASN B O 1
ATOM 11039 N N . GLY B 1 626 ? -3.533 -6.68 -30.281 1 90.5 626 GLY B N 1
ATOM 11040 C CA . GLY B 1 626 ? -4.543 -7.672 -29.953 1 90.5 626 GLY B CA 1
ATOM 11041 C C . GLY B 1 626 ? -4.035 -9.094 -30.062 1 90.5 626 GLY B C 1
ATOM 11042 O O . GLY B 1 626 ? -4.52 -9.992 -29.375 1 90.5 626 GLY B O 1
ATOM 11043 N N . THR B 1 627 ? -3.045 -9.367 -30.875 1 91.12 627 THR B N 1
ATOM 11044 C CA . THR B 1 627 ? -2.559 -10.727 -31.125 1 91.12 627 THR B CA 1
ATOM 11045 C C . THR B 1 627 ? -1.801 -11.242 -29.906 1 91.12 627 THR B C 1
ATOM 11047 O O . THR B 1 627 ? -1.833 -12.445 -29.609 1 91.12 627 THR B O 1
ATOM 11050 N N . GLU B 1 628 ? -1.253 -10.383 -29.188 1 89.38 628 GLU B N 1
ATOM 11051 C CA . GLU B 1 628 ? -0.414 -10.773 -28.062 1 89.38 628 GLU B CA 1
ATOM 11052 C C . GLU B 1 628 ? -1.262 -11.211 -26.859 1 89.38 628 GLU B C 1
ATOM 11054 O O . GLU B 1 628 ? -0.801 -11.977 -26.016 1 89.38 628 GLU B O 1
ATOM 11059 N N . VAL B 1 629 ? -2.5 -10.703 -26.875 1 93.38 629 VAL B N 1
ATOM 11060 C CA . VAL B 1 629 ? -3.342 -11.008 -25.719 1 93.38 629 VAL B CA 1
ATOM 11061 C C . VAL B 1 629 ? -4.625 -11.688 -26.188 1 93.38 629 VAL B C 1
ATOM 11063 O O . VAL B 1 629 ? -5.645 -11.656 -25.5 1 93.38 629 VAL B O 1
ATOM 11066 N N . LEU B 1 630 ? -4.566 -12.305 -27.344 1 96.12 630 LEU B N 1
ATOM 11067 C CA . LEU B 1 630 ? -5.754 -12.82 -28.016 1 96.12 630 LEU B CA 1
ATOM 11068 C C . LEU B 1 630 ? -6.383 -13.953 -27.219 1 96.12 630 LEU B C 1
ATOM 11070 O O . LEU B 1 630 ? -7.609 -14.07 -27.141 1 96.12 630 LEU B O 1
ATOM 11074 N N . ALA B 1 631 ? -5.559 -14.82 -26.594 1 96.44 631 ALA B N 1
ATOM 11075 C CA . ALA B 1 631 ? -6.074 -15.914 -25.766 1 96.44 631 ALA B CA 1
ATOM 11076 C C . ALA B 1 631 ? -6.969 -15.383 -24.656 1 96.44 631 ALA B C 1
ATOM 11078 O O . ALA B 1 631 ? -8.062 -15.906 -24.422 1 96.44 631 ALA B O 1
ATOM 11079 N N . GLU B 1 632 ? -6.59 -14.297 -24.047 1 96.44 632 GLU B N 1
ATOM 11080 C CA . GLU B 1 632 ? -7.328 -13.688 -22.938 1 96.44 632 GLU B CA 1
ATOM 11081 C C . GLU B 1 632 ? -8.625 -13.055 -23.422 1 96.44 632 GLU B C 1
ATOM 11083 O O . GLU B 1 632 ? -9.656 -13.141 -22.75 1 96.44 632 GLU B O 1
ATOM 11088 N N . ILE B 1 633 ? -8.531 -12.453 -24.594 1 96.81 633 ILE B N 1
ATOM 11089 C CA . ILE B 1 633 ? -9.688 -11.766 -25.156 1 96.81 633 ILE B CA 1
ATOM 11090 C C . ILE B 1 633 ? -10.781 -12.789 -25.484 1 96.81 633 ILE B C 1
ATOM 11092 O O . ILE B 1 633 ? -11.953 -12.57 -25.172 1 96.81 633 ILE B O 1
ATOM 11096 N N . ILE B 1 634 ? -10.359 -13.859 -26.047 1 97.25 634 ILE B N 1
ATOM 11097 C CA . ILE B 1 634 ? -11.297 -14.914 -26.422 1 97.25 634 ILE B CA 1
ATOM 11098 C C . ILE B 1 634 ? -11.898 -15.539 -25.156 1 97.25 634 ILE B C 1
ATOM 11100 O O . ILE B 1 634 ? -13.109 -15.773 -25.094 1 97.25 634 ILE B O 1
ATOM 11104 N N . ALA B 1 635 ? -11.07 -15.789 -24.172 1 97.69 635 ALA B N 1
ATOM 11105 C CA . ALA B 1 635 ? -11.547 -16.344 -22.922 1 97.69 635 ALA B CA 1
ATOM 11106 C C . ALA B 1 635 ? -12.555 -15.422 -22.25 1 97.69 635 ALA B C 1
ATOM 11108 O O . ALA B 1 635 ? -13.539 -15.875 -21.656 1 97.69 635 ALA B O 1
ATOM 11109 N N . ASP B 1 636 ? -12.359 -14.141 -22.328 1 96.88 636 ASP B N 1
ATOM 11110 C CA . ASP B 1 636 ? -13.297 -13.164 -21.781 1 96.88 636 ASP B CA 1
ATOM 11111 C C . ASP B 1 636 ? -14.648 -13.25 -22.469 1 96.88 636 ASP B C 1
ATOM 11113 O O . ASP B 1 636 ? -15.695 -13.25 -21.828 1 96.88 636 ASP B O 1
ATOM 11117 N N . ALA B 1 637 ? -14.578 -13.273 -23.766 1 96.25 637 ALA B N 1
ATOM 11118 C CA . ALA B 1 637 ? -15.797 -13.328 -24.562 1 96.25 637 ALA B CA 1
ATOM 11119 C C . ALA B 1 637 ? -16.594 -14.602 -24.266 1 96.25 637 ALA B C 1
ATOM 11121 O O . ALA B 1 637 ? -17.797 -14.547 -24.047 1 96.25 637 ALA B O 1
ATOM 11122 N N . LEU B 1 638 ? -15.898 -15.695 -24.266 1 97 638 LEU B N 1
ATOM 11123 C CA . LEU B 1 638 ? -16.531 -16.984 -24 1 97 638 LEU B CA 1
ATOM 11124 C C . LEU B 1 638 ? -17.078 -17.031 -22.578 1 97 638 LEU B C 1
ATOM 11126 O O . LEU B 1 638 ? -18.188 -17.516 -22.344 1 97 638 LEU B O 1
ATOM 11130 N N . GLY B 1 639 ? -16.25 -16.562 -21.625 1 97.19 639 GLY B N 1
ATOM 11131 C CA . GLY B 1 639 ? -16.672 -16.531 -20.234 1 97.19 639 GLY B CA 1
ATOM 11132 C C . GLY B 1 639 ? -17.938 -15.719 -20 1 97.19 639 GLY B C 1
ATOM 11133 O O . GLY B 1 639 ? -18.812 -16.109 -19.219 1 97.19 639 GLY B O 1
ATOM 11134 N N . MET B 1 640 ? -18.016 -14.594 -20.688 1 96.19 640 MET B N 1
ATOM 11135 C CA . MET B 1 640 ? -19.188 -13.742 -20.578 1 96.19 640 MET B CA 1
ATOM 11136 C C . MET B 1 640 ? -20.438 -14.445 -21.125 1 96.19 640 MET B C 1
ATOM 11138 O O . MET B 1 640 ? -21.484 -14.422 -20.484 1 96.19 640 MET B O 1
ATOM 11142 N N . GLU B 1 641 ? -20.297 -15.047 -22.234 1 96.25 641 GLU B N 1
ATOM 11143 C CA . GLU B 1 641 ? -21.422 -15.75 -22.859 1 96.25 641 GLU B CA 1
ATOM 11144 C C . GLU B 1 641 ? -21.891 -16.922 -21.984 1 96.25 641 GLU B C 1
ATOM 11146 O O . GLU B 1 641 ? -23.078 -17.062 -21.719 1 96.25 641 GLU B O 1
ATOM 11151 N N . ALA B 1 642 ? -20.938 -17.688 -21.547 1 98.06 642 ALA B N 1
ATOM 11152 C CA . ALA B 1 642 ? -21.266 -18.875 -20.75 1 98.06 642 ALA B CA 1
ATOM 11153 C C . ALA B 1 642 ? -21.906 -18.484 -19.422 1 98.06 642 ALA B C 1
ATOM 11155 O O . ALA B 1 642 ? -22.891 -19.094 -19 1 98.06 642 ALA B O 1
ATOM 11156 N N . SER B 1 643 ? -21.328 -17.516 -18.734 1 98.06 643 SER B N 1
ATOM 11157 C CA . SER B 1 643 ? -21.859 -17.109 -17.438 1 98.06 643 SER B CA 1
ATOM 11158 C C . SER B 1 643 ? -23.234 -16.484 -17.594 1 98.06 643 SER B C 1
ATOM 11160 O O . SER B 1 643 ? -24.094 -16.625 -16.703 1 98.06 643 SER B O 1
ATOM 11162 N N . TRP B 1 644 ? -23.516 -15.758 -18.703 1 97.88 644 TRP B N 1
ATOM 11163 C CA . TRP B 1 644 ? -24.844 -15.203 -18.953 1 97.88 644 TRP B CA 1
ATOM 11164 C C . TRP B 1 644 ? -25.859 -16.312 -19.156 1 97.88 644 TRP B C 1
ATOM 11166 O O . TRP B 1 644 ? -26.969 -16.266 -18.594 1 97.88 644 TRP B O 1
ATOM 11176 N N . ILE B 1 645 ? -25.516 -17.297 -20 1 97.75 645 ILE B N 1
ATOM 11177 C CA . ILE B 1 645 ? -26.406 -18.422 -20.234 1 97.75 645 ILE B CA 1
ATOM 11178 C C . ILE B 1 645 ? -26.719 -19.125 -18.906 1 97.75 645 ILE B C 1
ATOM 11180 O O . ILE B 1 645 ? -27.875 -19.438 -18.625 1 97.75 645 ILE B O 1
ATOM 11184 N N . ALA B 1 646 ? -25.672 -19.297 -18.078 1 98.06 646 ALA B N 1
ATOM 11185 C CA . ALA B 1 646 ? -25.844 -19.906 -16.766 1 98.06 646 ALA B CA 1
ATOM 11186 C C . ALA B 1 646 ? -26.734 -19.047 -15.875 1 98.06 646 ALA B C 1
ATOM 11188 O O . ALA B 1 646 ? -27.578 -19.562 -15.141 1 98.06 646 ALA B O 1
ATOM 11189 N N . PHE B 1 647 ? -26.594 -17.766 -15.93 1 97.31 647 PHE B N 1
ATOM 11190 C CA . PHE B 1 647 ? -27.375 -16.797 -15.164 1 97.31 647 PHE B CA 1
ATOM 11191 C C . PHE B 1 647 ? -28.844 -16.891 -15.531 1 97.31 647 PHE B C 1
ATOM 11193 O O . PHE B 1 647 ? -29.719 -16.906 -14.648 1 97.31 647 PHE B O 1
ATOM 11200 N N . LYS B 1 648 ? -29.141 -17.016 -16.75 1 96 648 LYS B N 1
ATOM 11201 C CA . LYS B 1 648 ? -30.516 -17.047 -17.25 1 96 648 LYS B CA 1
ATOM 11202 C C . LYS B 1 648 ? -31.25 -18.281 -16.766 1 96 648 LYS B C 1
ATOM 11204 O O . LYS B 1 648 ? -32.469 -18.312 -16.719 1 96 648 LYS B O 1
ATOM 11209 N N . LYS B 1 649 ? -30.531 -19.219 -16.344 1 94.69 649 LYS B N 1
ATOM 11210 C CA . LYS B 1 649 ? -31.141 -20.469 -15.906 1 94.69 649 LYS B CA 1
ATOM 11211 C C . LYS B 1 649 ? -31.516 -20.422 -14.43 1 94.69 649 LYS B C 1
ATOM 11213 O O . LYS B 1 649 ? -32.219 -21.281 -13.93 1 94.69 649 LYS B O 1
ATOM 11218 N N . ILE B 1 650 ? -31.031 -19.438 -13.742 1 93.81 650 ILE B N 1
ATOM 11219 C CA . ILE B 1 650 ? -31.328 -19.281 -12.32 1 93.81 650 ILE B CA 1
ATOM 11220 C C . ILE B 1 650 ? -32.781 -18.828 -12.141 1 93.81 650 ILE B C 1
ATOM 11222 O O . ILE B 1 650 ? -33.25 -17.922 -12.836 1 93.81 650 ILE B O 1
ATOM 11226 N N . ASN B 1 651 ? -33.531 -19.5 -11.242 1 93.25 651 ASN B N 1
ATOM 11227 C CA . ASN B 1 651 ? -34.875 -19.047 -10.875 1 93.25 651 ASN B CA 1
ATOM 11228 C C . ASN B 1 651 ? -34.812 -17.797 -9.984 1 93.25 651 ASN B C 1
ATOM 11230 O O . ASN B 1 651 ? -34.781 -17.922 -8.758 1 93.25 651 ASN B O 1
ATOM 11234 N N . LEU B 1 652 ? -34.938 -16.719 -10.547 1 91.31 652 LEU B N 1
ATOM 11235 C CA . LEU B 1 652 ? -34.719 -15.438 -9.891 1 91.31 652 LEU B CA 1
ATOM 11236 C C . LEU B 1 652 ? -35.844 -15.117 -8.914 1 91.31 652 LEU B C 1
ATOM 11238 O O . LEU B 1 652 ? -35.688 -14.289 -8.023 1 91.31 652 LEU B O 1
ATOM 11242 N N . THR B 1 653 ? -36.969 -15.727 -9.047 1 89.25 653 THR B N 1
ATOM 11243 C CA . THR B 1 653 ? -38.094 -15.461 -8.172 1 89.25 653 THR B CA 1
ATOM 11244 C C . THR B 1 653 ? -37.812 -15.938 -6.746 1 89.25 653 THR B C 1
ATOM 11246 O O . THR B 1 653 ? -38.406 -15.453 -5.789 1 89.25 653 THR B O 1
ATOM 11249 N N . GLU B 1 654 ? -36.906 -16.812 -6.684 1 90.38 654 GLU B N 1
ATOM 11250 C CA . GLU B 1 654 ? -36.562 -17.391 -5.387 1 90.38 654 GLU B CA 1
ATOM 11251 C C . GLU B 1 654 ? -35.344 -16.703 -4.781 1 90.38 654 GLU B C 1
ATOM 11253 O O . GLU B 1 654 ? -34.938 -16.984 -3.646 1 90.38 654 GLU B O 1
ATOM 11258 N N . GLU B 1 655 ? -34.75 -15.766 -5.492 1 93.06 655 GLU B N 1
ATOM 11259 C CA . GLU B 1 655 ? -33.531 -15.141 -5.043 1 93.06 655 GLU B CA 1
ATOM 11260 C C . GLU B 1 655 ? -33.781 -13.836 -4.301 1 93.06 655 GLU B C 1
ATOM 11262 O O . GLU B 1 655 ? -34.719 -13.102 -4.652 1 93.06 655 GLU B O 1
ATOM 11267 N N . GLN B 1 656 ? -33 -13.539 -3.254 1 94 656 GLN B N 1
ATOM 11268 C CA . GLN B 1 656 ? -33.062 -12.266 -2.545 1 94 656 GLN B CA 1
ATOM 11269 C C . GLN B 1 656 ? -32.469 -11.141 -3.377 1 94 656 GLN B C 1
ATOM 11271 O O . GLN B 1 656 ? -31.547 -11.352 -4.145 1 94 656 GLN B O 1
ATOM 11276 N N . GLY B 1 657 ? -33.062 -9.969 -3.178 1 94.44 657 GLY B N 1
ATOM 11277 C CA . GLY B 1 657 ? -32.469 -8.789 -3.787 1 94.44 657 GLY B CA 1
ATOM 11278 C C . GLY B 1 657 ? -31.344 -8.203 -2.961 1 94.44 657 GLY B C 1
ATOM 11279 O O . GLY B 1 657 ? -31.062 -8.68 -1.861 1 94.44 657 GLY B O 1
ATOM 11280 N N . LEU B 1 658 ? -30.641 -7.207 -3.527 1 95.25 658 LEU B N 1
ATOM 11281 C CA . LEU B 1 658 ? -29.625 -6.441 -2.809 1 95.25 658 LEU B CA 1
ATOM 11282 C C . LEU B 1 658 ? -30.188 -5.109 -2.326 1 95.25 658 LEU B C 1
ATOM 11284 O O . LEU B 1 658 ? -31.047 -4.516 -2.988 1 95.25 658 LEU B O 1
ATOM 11288 N N . ILE B 1 659 ? -29.688 -4.633 -1.227 1 94.31 659 ILE B N 1
ATOM 11289 C CA . ILE B 1 659 ? -30.125 -3.357 -0.671 1 94.31 659 ILE B CA 1
ATOM 11290 C C . ILE B 1 659 ? -29.891 -2.246 -1.692 1 94.31 659 ILE B C 1
ATOM 11292 O O . ILE B 1 659 ? -28.812 -2.127 -2.258 1 94.31 659 ILE B O 1
ATOM 11296 N N . GLN B 1 660 ? -30.891 -1.381 -1.972 1 93.56 660 GLN B N 1
ATOM 11297 C CA . GLN B 1 660 ? -30.891 -0.231 -2.869 1 93.56 660 GLN B CA 1
ATOM 11298 C C . GLN B 1 660 ? -30.938 -0.672 -4.328 1 93.56 660 GLN B C 1
ATOM 11300 O O . GLN B 1 660 ? -30.938 0.163 -5.234 1 93.56 660 GLN B O 1
ATOM 11305 N N . PHE B 1 661 ? -31.031 -1.973 -4.551 1 92.25 661 PHE B N 1
ATOM 11306 C CA . PHE B 1 661 ? -31.125 -2.506 -5.906 1 92.25 661 PHE B CA 1
ATOM 11307 C C . PHE B 1 661 ? -32.344 -3.434 -6.039 1 92.25 661 PHE B C 1
ATOM 11309 O O . PHE B 1 661 ? -32.344 -4.301 -6.91 1 92.25 661 PHE B O 1
ATOM 11316 N N . GLU B 1 662 ? -33.281 -3.293 -5.219 1 79.94 662 GLU B N 1
ATOM 11317 C CA . GLU B 1 662 ? -34.438 -4.188 -5.133 1 79.94 662 GLU B CA 1
ATOM 11318 C C . GLU B 1 662 ? -35.281 -4.129 -6.406 1 79.94 662 GLU B C 1
ATOM 11320 O O . GLU B 1 662 ? -35.812 -5.145 -6.836 1 79.94 662 GLU B O 1
ATOM 11325 N N . ASP B 1 663 ? -35.281 -2.914 -6.941 1 74.75 663 ASP B N 1
ATOM 11326 C CA . ASP B 1 663 ? -36.125 -2.717 -8.133 1 74.75 663 ASP B CA 1
ATOM 11327 C C . ASP B 1 663 ? -35.281 -2.822 -9.398 1 74.75 663 ASP B C 1
ATOM 11329 O O . ASP B 1 663 ? -35.781 -2.615 -10.508 1 74.75 663 ASP B O 1
ATOM 11333 N N . HIS B 1 664 ? -34.125 -3.164 -9.133 1 73.06 664 HIS B N 1
ATOM 11334 C CA . HIS B 1 664 ? -33.219 -3.242 -10.289 1 73.06 664 HIS B CA 1
ATOM 11335 C C . HIS B 1 664 ? -33.5 -4.504 -11.102 1 73.06 664 HIS B C 1
ATOM 11337 O O . HIS B 1 664 ? -33.781 -5.559 -10.539 1 73.06 664 HIS B O 1
ATOM 11343 N N . ASP B 1 665 ? -33.375 -4.293 -12.352 1 85.5 665 ASP B N 1
ATOM 11344 C CA . ASP B 1 665 ? -33.312 -5.402 -13.297 1 85.5 665 ASP B CA 1
ATOM 11345 C C . ASP B 1 665 ? -32.125 -6.312 -13.016 1 85.5 665 ASP B C 1
ATOM 11347 O O . ASP B 1 665 ? -30.969 -5.859 -13.008 1 85.5 665 ASP B O 1
ATOM 11351 N N . PHE B 1 666 ? -32.438 -7.613 -12.773 1 93.75 666 PHE B N 1
ATOM 11352 C CA . PHE B 1 666 ? -31.375 -8.562 -12.438 1 93.75 666 PHE B CA 1
ATOM 11353 C C . PHE B 1 666 ? -30.359 -8.664 -13.562 1 93.75 666 PHE B C 1
ATOM 11355 O O . PHE B 1 666 ? -29.188 -8.938 -13.32 1 93.75 666 PHE B O 1
ATOM 11362 N N . GLY B 1 667 ? -30.797 -8.453 -14.758 1 95.44 667 GLY B N 1
ATOM 11363 C CA . GLY B 1 667 ? -29.859 -8.422 -15.867 1 95.44 667 GLY B CA 1
ATOM 11364 C C . GLY B 1 667 ? -28.844 -7.297 -15.758 1 95.44 667 GLY B C 1
ATOM 11365 O O . GLY B 1 667 ? -27.656 -7.5 -16 1 95.44 667 GLY B O 1
ATOM 11366 N N . LYS B 1 668 ? -29.359 -6.121 -15.438 1 95.94 668 LYS B N 1
ATOM 11367 C CA . LYS B 1 668 ? -28.469 -4.988 -15.234 1 95.94 668 LYS B CA 1
ATOM 11368 C C . LYS B 1 668 ? -27.516 -5.246 -14.078 1 95.94 668 LYS B C 1
ATOM 11370 O O . LYS B 1 668 ? -26.312 -4.961 -14.172 1 95.94 668 LYS B O 1
ATOM 11375 N N . LEU B 1 669 ? -28.062 -5.816 -13.031 1 96.19 669 LEU B N 1
ATOM 11376 C CA . LEU B 1 669 ? -27.234 -6.129 -11.867 1 96.19 669 LEU B CA 1
ATOM 11377 C C . LEU B 1 669 ? -26.172 -7.16 -12.219 1 96.19 669 LEU B C 1
ATOM 11379 O O . LEU B 1 669 ? -25.047 -7.094 -11.711 1 96.19 669 LEU B O 1
ATOM 11383 N N . TYR B 1 670 ? -26.578 -8.141 -13.039 1 97.06 670 TYR B N 1
ATOM 11384 C CA . TYR B 1 670 ? -25.609 -9.125 -13.5 1 97.06 670 TYR B CA 1
ATOM 11385 C C . TYR B 1 670 ? -24.375 -8.445 -14.094 1 97.06 670 TYR B C 1
ATOM 11387 O O . TYR B 1 670 ? -23.25 -8.75 -13.711 1 97.06 670 TYR B O 1
ATOM 11395 N N . PHE B 1 671 ? -24.578 -7.492 -14.953 1 97.94 671 PHE B N 1
ATOM 11396 C CA . PHE B 1 671 ? -23.453 -6.871 -15.664 1 97.94 671 PHE B CA 1
ATOM 11397 C C . PHE B 1 671 ? -22.656 -5.977 -14.727 1 97.94 671 PHE B C 1
ATOM 11399 O O . PHE B 1 671 ? -21.422 -5.891 -14.844 1 97.94 671 PHE B O 1
ATOM 11406 N N . GLN B 1 672 ? -23.297 -5.301 -13.828 1 97.56 672 GLN B N 1
ATOM 11407 C CA . GLN B 1 672 ? -22.578 -4.469 -12.867 1 97.56 672 GLN B CA 1
ATOM 11408 C C . GLN B 1 672 ? -21.688 -5.309 -11.961 1 97.56 672 GLN B C 1
ATOM 11410 O O . GLN B 1 672 ? -20.531 -4.949 -11.719 1 97.56 672 GLN B O 1
ATOM 11415 N N . VAL B 1 673 ? -22.203 -6.414 -11.477 1 97.75 673 VAL B N 1
ATOM 11416 C CA . VAL B 1 673 ? -21.438 -7.301 -10.617 1 97.75 673 VAL B CA 1
ATOM 11417 C C . VAL B 1 673 ? -20.297 -7.934 -11.414 1 97.75 673 VAL B C 1
ATOM 11419 O O . VAL B 1 673 ? -19.172 -8.062 -10.914 1 97.75 673 VAL B O 1
ATOM 11422 N N . ALA B 1 674 ? -20.578 -8.258 -12.664 1 98 674 ALA B N 1
ATOM 11423 C CA . ALA B 1 674 ? -19.594 -8.906 -13.523 1 98 674 ALA B CA 1
ATOM 11424 C C . ALA B 1 674 ? -18.422 -7.973 -13.82 1 98 674 ALA B C 1
ATOM 11426 O O . ALA B 1 674 ? -17.328 -8.422 -14.203 1 98 674 ALA B O 1
ATOM 11427 N N . ALA B 1 675 ? -18.594 -6.688 -13.688 1 97.81 675 ALA B N 1
ATOM 11428 C CA . ALA B 1 675 ? -17.562 -5.699 -13.977 1 97.81 675 ALA B CA 1
ATOM 11429 C C . ALA B 1 675 ? -16.641 -5.492 -12.781 1 97.81 675 ALA B C 1
ATOM 11431 O O . ALA B 1 675 ? -15.5 -5.062 -12.938 1 97.81 675 ALA B O 1
ATOM 11432 N N . LEU B 1 676 ? -17.062 -5.848 -11.578 1 96.44 676 LEU B N 1
ATOM 11433 C CA . LEU B 1 676 ? -16.453 -5.434 -10.328 1 96.44 676 LEU B CA 1
ATOM 11434 C C . LEU B 1 676 ? -15.016 -5.949 -10.234 1 96.44 676 LEU B C 1
ATOM 11436 O O . LEU B 1 676 ? -14.133 -5.25 -9.734 1 96.44 676 LEU B O 1
ATOM 11440 N N . ASP B 1 677 ? -14.734 -7.082 -10.711 1 94.12 677 ASP B N 1
ATOM 11441 C CA . ASP B 1 677 ? -13.438 -7.715 -10.484 1 94.12 677 ASP B CA 1
ATOM 11442 C C . ASP B 1 677 ? -12.383 -7.168 -11.445 1 94.12 677 ASP B C 1
ATOM 11444 O O . ASP B 1 677 ? -11.203 -7.508 -11.336 1 94.12 677 ASP B O 1
ATOM 11448 N N . PHE B 1 678 ? -12.781 -6.273 -12.328 1 95.19 678 PHE B N 1
ATOM 11449 C CA . PHE B 1 678 ? -11.836 -5.672 -13.258 1 95.19 678 PHE B CA 1
ATOM 11450 C C . PHE B 1 678 ? -11.836 -4.152 -13.117 1 95.19 678 PHE B C 1
ATOM 11452 O O . PHE B 1 678 ? -11.391 -3.441 -14.023 1 95.19 678 PHE B O 1
ATOM 11459 N N . CYS B 1 679 ? -12.445 -3.771 -11.961 1 95.31 679 CYS B N 1
ATOM 11460 C CA . CYS B 1 679 ? -12.438 -2.336 -11.703 1 95.31 679 CYS B CA 1
ATOM 11461 C C . CYS B 1 679 ? -11.062 -1.87 -11.25 1 95.31 679 CYS B C 1
ATOM 11463 O O . CYS B 1 679 ? -10.594 -2.256 -10.172 1 95.31 679 CYS B O 1
ATOM 11465 N N . ALA B 1 680 ? -10.25 -1.254 -11.961 1 90.69 680 ALA B N 1
ATOM 11466 C CA . ALA B 1 680 ? -8.969 -0.61 -11.711 1 90.69 680 ALA B CA 1
ATOM 11467 C C . ALA B 1 680 ? -8.336 -0.117 -13.008 1 90.69 680 ALA B C 1
ATOM 11469 O O . ALA B 1 680 ? -8.359 -0.817 -14.016 1 90.69 680 ALA B O 1
ATOM 11470 N N . PRO B 1 681 ? -7.859 1.101 -12.922 1 78.94 681 PRO B N 1
ATOM 11471 C CA . PRO B 1 681 ? -7.152 1.547 -14.133 1 78.94 681 PRO B CA 1
ATOM 11472 C C . PRO B 1 681 ? -5.898 0.728 -14.414 1 78.94 681 PRO B C 1
ATOM 11474 O O . PRO B 1 681 ? -5.211 0.297 -13.484 1 78.94 681 PRO B O 1
ATOM 11477 N N . SER B 1 682 ? -5.789 0.372 -15.695 1 72.06 682 SER B N 1
ATOM 11478 C CA . SER B 1 682 ? -4.57 -0.325 -16.094 1 72.06 682 SER B CA 1
ATOM 11479 C C . SER B 1 682 ? -3.41 0.647 -16.266 1 72.06 682 SER B C 1
ATOM 11481 O O . SER B 1 682 ? -3.541 1.665 -16.953 1 72.06 682 SER B O 1
ATOM 11483 N N . ARG B 1 683 ? -2.473 0.648 -15.281 1 62.38 683 ARG B N 1
ATOM 11484 C CA . ARG B 1 683 ? -1.36 1.583 -15.414 1 62.38 683 ARG B CA 1
ATOM 11485 C C . ARG B 1 683 ? -0.105 0.872 -15.906 1 62.38 683 ARG B C 1
ATOM 11487 O O . ARG B 1 683 ? 0.302 -0.145 -15.344 1 62.38 683 ARG B O 1
ATOM 11494 N N . ILE B 1 684 ? 0.165 0.883 -17.125 1 55.59 684 ILE B N 1
ATOM 11495 C CA . ILE B 1 684 ? 1.462 0.36 -17.547 1 55.59 684 ILE B CA 1
ATOM 11496 C C . ILE B 1 684 ? 2.488 1.49 -17.578 1 55.59 684 ILE B C 1
ATOM 11498 O O . ILE B 1 684 ? 2.238 2.551 -18.156 1 55.59 684 ILE B O 1
ATOM 11502 N N . GLU B 1 685 ? 3.207 1.556 -16.516 1 52.84 685 GLU B N 1
ATOM 11503 C CA . GLU B 1 685 ? 4.285 2.539 -16.578 1 52.84 685 GLU B CA 1
ATOM 11504 C C . GLU B 1 685 ? 4.973 2.523 -17.938 1 52.84 685 GLU B C 1
ATOM 11506 O O . GLU B 1 685 ? 5.098 1.469 -18.562 1 52.84 685 GLU B O 1
ATOM 11511 N N . GLU B 1 686 ? 4.945 3.688 -18.516 1 49.41 686 GLU B N 1
ATOM 11512 C CA . GLU B 1 686 ? 5.578 3.865 -19.812 1 49.41 686 GLU B CA 1
ATOM 11513 C C . GLU B 1 686 ? 6.773 2.934 -19.984 1 49.41 686 GLU B C 1
ATOM 11515 O O . GLU B 1 686 ? 7.035 2.438 -21.078 1 49.41 686 GLU B O 1
ATOM 11520 N N . ARG B 1 687 ? 7.371 2.766 -18.844 1 47.62 687 ARG B N 1
ATOM 11521 C CA . ARG B 1 687 ? 8.609 1.998 -18.922 1 47.62 687 ARG B CA 1
ATOM 11522 C C . ARG B 1 687 ? 8.32 0.522 -19.172 1 47.62 687 ARG B C 1
ATOM 11524 O O . ARG B 1 687 ? 9.203 -0.226 -19.594 1 47.62 687 ARG B O 1
ATOM 11531 N N . TYR B 1 688 ? 7.164 0.122 -18.844 1 51.34 688 TYR B N 1
ATOM 11532 C CA . TYR B 1 688 ? 6.855 -1.297 -18.984 1 51.34 688 TYR B CA 1
ATOM 11533 C C . TYR B 1 688 ? 5.957 -1.546 -20.188 1 51.34 688 TYR B C 1
ATOM 11535 O O . TYR B 1 688 ? 5.113 -2.443 -20.156 1 51.34 688 TYR B O 1
ATOM 11543 N N . SER B 1 689 ? 6.043 -0.573 -21.078 1 49.53 689 SER B N 1
ATOM 11544 C CA . SER B 1 689 ? 5.09 -0.478 -22.172 1 49.53 689 SER B CA 1
ATOM 11545 C C . SER B 1 689 ? 4.816 -1.848 -22.781 1 49.53 689 SER B C 1
ATOM 11547 O O . SER B 1 689 ? 3.729 -2.09 -23.312 1 49.53 689 SER B O 1
ATOM 11549 N N . ASP B 1 690 ? 5.859 -2.617 -23.172 1 52.19 690 ASP B N 1
ATOM 11550 C CA . ASP B 1 690 ? 5.711 -3.451 -24.359 1 52.19 690 ASP B CA 1
ATOM 11551 C C . ASP B 1 690 ? 4.992 -4.758 -24.031 1 52.19 690 ASP B C 1
ATOM 11553 O O . ASP B 1 690 ? 4.652 -5.531 -24.938 1 52.19 690 ASP B O 1
ATOM 11557 N N . GLN B 1 691 ? 4.703 -5.117 -22.984 1 59.34 691 GLN B N 1
ATOM 11558 C CA . GLN B 1 691 ? 4.105 -6.438 -23.141 1 59.34 691 GLN B CA 1
ATOM 11559 C C . GLN B 1 691 ? 3.014 -6.676 -22.094 1 59.34 691 GLN B C 1
ATOM 11561 O O . GLN B 1 691 ? 3.27 -6.613 -20.891 1 59.34 691 GLN B O 1
ATOM 11566 N N . LEU B 1 692 ? 1.683 -6.445 -22.688 1 64.75 692 LEU B N 1
ATOM 11567 C CA . LEU B 1 692 ? 0.532 -6.844 -21.891 1 64.75 692 LEU B CA 1
ATOM 11568 C C . LEU B 1 692 ? 0.349 -8.359 -21.906 1 64.75 692 LEU B C 1
ATOM 11570 O O . LEU B 1 692 ? 0.389 -8.977 -22.969 1 64.75 692 LEU B O 1
ATOM 11574 N N . SER B 1 693 ? 0.374 -8.922 -20.797 1 77.62 693 SER B N 1
ATOM 11575 C CA . SER B 1 693 ? -0.039 -10.32 -20.734 1 77.62 693 SER B CA 1
ATOM 11576 C C . SER B 1 693 ? -1.558 -10.453 -20.781 1 77.62 693 SER B C 1
ATOM 11578 O O . SER B 1 693 ? -2.082 -11.508 -21.125 1 77.62 693 SER B O 1
ATOM 11580 N N . HIS B 1 694 ? -2.334 -9.406 -20.516 1 88.75 694 HIS B N 1
ATOM 11581 C CA . HIS B 1 694 ? -3.787 -9.297 -20.562 1 88.75 694 HIS B CA 1
ATOM 11582 C C . HIS B 1 694 ? -4.223 -7.984 -21.203 1 88.75 694 HIS B C 1
ATOM 11584 O O . HIS B 1 694 ? -3.463 -7.012 -21.219 1 88.75 694 HIS B O 1
ATOM 11590 N N . PRO B 1 695 ? -5.398 -8.062 -21.781 1 92.06 695 PRO B N 1
ATOM 11591 C CA . PRO B 1 695 ? -5.941 -6.77 -22.188 1 92.06 695 PRO B CA 1
ATOM 11592 C C . PRO B 1 695 ? -6.148 -5.812 -21.016 1 92.06 695 PRO B C 1
ATOM 11594 O O . PRO B 1 695 ? -6.09 -6.23 -19.859 1 92.06 695 PRO B O 1
ATOM 11597 N N . THR B 1 696 ? -6.312 -4.48 -21.344 1 91.56 696 THR B N 1
ATOM 11598 C CA . THR B 1 696 ? -6.586 -3.523 -20.281 1 91.56 696 THR B CA 1
ATOM 11599 C C . THR B 1 696 ? -7.875 -3.879 -19.547 1 91.56 696 THR B C 1
ATOM 11601 O O . THR B 1 696 ? -8.789 -4.457 -20.141 1 91.56 696 THR B O 1
ATOM 11604 N N . ASN B 1 697 ? -7.977 -3.525 -18.297 1 93.25 697 ASN B N 1
ATOM 11605 C CA . ASN B 1 697 ? -9.172 -3.805 -17.516 1 93.25 697 ASN B CA 1
ATOM 11606 C C . ASN B 1 697 ? -10.414 -3.178 -18.141 1 93.25 697 ASN B C 1
ATOM 11608 O O . ASN B 1 697 ? -11.492 -3.777 -18.141 1 93.25 697 ASN B O 1
ATOM 11612 N N . LYS B 1 698 ? -10.25 -1.984 -18.688 1 93.94 698 LYS B N 1
ATOM 11613 C CA . LYS B 1 698 ? -11.367 -1.333 -19.359 1 93.94 698 LYS B CA 1
ATOM 11614 C C . LYS B 1 698 ? -11.867 -2.176 -20.531 1 93.94 698 LYS B C 1
ATOM 11616 O O . LYS B 1 698 ? -13.078 -2.303 -20.75 1 93.94 698 LYS B O 1
ATOM 11621 N N . PHE B 1 699 ? -10.961 -2.746 -21.234 1 94.94 699 PHE B N 1
ATOM 11622 C CA . PHE B 1 699 ? -11.359 -3.57 -22.375 1 94.94 699 PHE B CA 1
ATOM 11623 C C . PHE B 1 699 ? -11.984 -4.875 -21.891 1 94.94 699 PHE B C 1
ATOM 11625 O O . PHE B 1 699 ? -12.898 -5.395 -22.547 1 94.94 699 PHE B O 1
ATOM 11632 N N . ARG B 1 700 ? -11.516 -5.426 -20.844 1 96.06 700 ARG B N 1
ATOM 11633 C CA . ARG B 1 700 ? -12.07 -6.672 -20.328 1 96.06 700 ARG B CA 1
ATOM 11634 C C . ARG B 1 700 ? -13.539 -6.504 -19.953 1 96.06 700 ARG B C 1
ATOM 11636 O O . ARG B 1 700 ? -14.289 -7.48 -19.891 1 96.06 700 ARG B O 1
ATOM 11643 N N . ILE B 1 701 ? -13.891 -5.227 -19.719 1 96.94 701 ILE B N 1
ATOM 11644 C CA . ILE B 1 701 ? -15.297 -4.914 -19.484 1 96.94 701 ILE B CA 1
ATOM 11645 C C . ILE B 1 701 ? -15.953 -4.441 -20.781 1 96.94 701 ILE B C 1
ATOM 11647 O O . ILE B 1 701 ? -16.75 -5.168 -21.375 1 96.94 701 ILE B O 1
ATOM 11651 N N . ASN B 1 702 ? -15.484 -3.381 -21.344 1 96.75 702 ASN B N 1
ATOM 11652 C CA . ASN B 1 702 ? -16.156 -2.764 -22.484 1 96.75 702 ASN B CA 1
ATOM 11653 C C . ASN B 1 702 ? -16.062 -3.643 -23.734 1 96.75 702 ASN B C 1
ATOM 11655 O O . ASN B 1 702 ? -17.031 -3.744 -24.484 1 96.75 702 ASN B O 1
ATOM 11659 N N . GLY B 1 703 ? -14.938 -4.195 -23.984 1 94.88 703 GLY B N 1
ATOM 11660 C CA . GLY B 1 703 ? -14.773 -5.059 -25.141 1 94.88 703 GLY B CA 1
ATOM 11661 C C . GLY B 1 703 ? -15.625 -6.312 -25.078 1 94.88 703 GLY B C 1
ATOM 11662 O O . GLY B 1 703 ? -16.391 -6.602 -26 1 94.88 703 GLY B O 1
ATOM 11663 N N . ALA B 1 704 ? -15.531 -7.016 -24 1 93.94 704 ALA B N 1
ATOM 11664 C CA . ALA B 1 704 ? -16.266 -8.266 -23.828 1 93.94 704 ALA B CA 1
ATOM 11665 C C . ALA B 1 704 ? -17.781 -8.008 -23.812 1 93.94 704 ALA B C 1
ATOM 11667 O O . ALA B 1 704 ? -18.547 -8.75 -24.438 1 93.94 704 ALA B O 1
ATOM 11668 N N . PHE B 1 705 ? -18.203 -6.922 -23.172 1 96.94 705 PHE B N 1
ATOM 11669 C CA . PHE B 1 705 ? -19.625 -6.66 -23 1 96.94 705 PHE B CA 1
ATOM 11670 C C . PHE B 1 705 ? -20.234 -6.113 -24.281 1 96.94 705 PHE B C 1
ATOM 11672 O O . PHE B 1 705 ? -21.375 -6.414 -24.609 1 96.94 705 PHE B O 1
ATOM 11679 N N . SER B 1 706 ? -19.453 -5.332 -25.031 1 96 706 SER B N 1
ATOM 11680 C CA . SER B 1 706 ? -19.953 -4.762 -26.266 1 96 706 SER B CA 1
ATOM 11681 C C . SER B 1 706 ? -20.203 -5.844 -27.312 1 96 706 SER B C 1
ATOM 11683 O O . SER B 1 706 ? -21.016 -5.656 -28.219 1 96 706 SER B O 1
ATOM 11685 N N . ASN B 1 707 ? -19.547 -6.941 -27.172 1 94.44 707 ASN B N 1
ATOM 11686 C CA . ASN B 1 707 ? -19.734 -8.055 -28.094 1 94.44 707 ASN B CA 1
ATOM 11687 C C . ASN B 1 707 ? -20.922 -8.914 -27.703 1 94.44 707 ASN B C 1
ATOM 11689 O O . ASN B 1 707 ? -21.328 -9.805 -28.453 1 94.44 707 ASN B O 1
ATOM 11693 N N . SER B 1 708 ? -21.469 -8.664 -26.578 1 93.69 708 SER B N 1
ATOM 11694 C CA . SER B 1 708 ? -22.578 -9.445 -26.062 1 93.69 708 SER B CA 1
ATOM 11695 C C . SER B 1 708 ? -23.922 -8.828 -26.469 1 93.69 708 SER B C 1
ATOM 11697 O O . SER B 1 708 ? -24.234 -7.703 -26.078 1 93.69 708 SER B O 1
ATOM 11699 N N . ARG B 1 709 ? -24.75 -9.555 -27.172 1 93.62 709 ARG B N 1
ATOM 11700 C CA . ARG B 1 709 ? -26.094 -9.102 -27.516 1 93.62 709 ARG B CA 1
ATOM 11701 C C . ARG B 1 709 ? -26.953 -8.922 -26.266 1 93.62 709 ARG B C 1
ATOM 11703 O O . ARG B 1 709 ? -27.781 -8.023 -26.203 1 93.62 709 ARG B O 1
ATOM 11710 N N . ALA B 1 710 ? -26.688 -9.789 -25.359 1 95.12 710 ALA B N 1
ATOM 11711 C CA . ALA B 1 710 ? -27.422 -9.734 -24.094 1 95.12 710 ALA B CA 1
ATOM 11712 C C . ALA B 1 710 ? -27.219 -8.391 -23.406 1 95.12 710 ALA B C 1
ATOM 11714 O O . ALA B 1 710 ? -28.156 -7.844 -22.812 1 95.12 710 ALA B O 1
ATOM 11715 N N . PHE B 1 711 ? -26.031 -7.859 -23.469 1 97.5 711 PHE B N 1
ATOM 11716 C CA . PHE B 1 711 ? -25.75 -6.566 -22.859 1 97.5 711 PHE B CA 1
ATOM 11717 C C . PHE B 1 711 ? -26.562 -5.461 -23.531 1 97.5 711 PHE B C 1
ATOM 11719 O O . PHE B 1 711 ? -27.219 -4.676 -22.844 1 97.5 711 PHE B O 1
ATOM 11726 N N . ALA B 1 712 ? -26.438 -5.41 -24.812 1 97.5 712 ALA B N 1
ATOM 11727 C CA . ALA B 1 712 ? -27.125 -4.383 -25.594 1 97.5 712 ALA B CA 1
ATOM 11728 C C . ALA B 1 712 ? -28.625 -4.426 -25.328 1 97.5 712 ALA B C 1
ATOM 11730 O O . ALA B 1 712 ? -29.281 -3.385 -25.203 1 97.5 712 ALA B O 1
ATOM 11731 N N . ASP B 1 713 ? -29.156 -5.629 -25.234 1 96.81 713 ASP B N 1
ATOM 11732 C CA . ASP B 1 713 ? -30.578 -5.809 -25 1 96.81 713 ASP B CA 1
ATOM 11733 C C . ASP B 1 713 ? -30.953 -5.348 -23.594 1 96.81 713 ASP B C 1
ATOM 11735 O O . ASP B 1 713 ? -31.984 -4.695 -23.391 1 96.81 713 ASP B O 1
ATOM 11739 N N . THR B 1 714 ? -30.109 -5.691 -22.641 1 96.88 714 THR B N 1
ATOM 11740 C CA . THR B 1 714 ? -30.375 -5.387 -21.234 1 96.88 714 THR B CA 1
ATOM 11741 C C . THR B 1 714 ? -30.406 -3.877 -21.016 1 96.88 714 THR B C 1
ATOM 11743 O O . THR B 1 714 ? -31.281 -3.363 -20.312 1 96.88 714 THR B O 1
ATOM 11746 N N . TYR B 1 715 ? -29.5 -3.143 -21.609 1 97.31 715 TYR B N 1
ATOM 11747 C CA . TYR B 1 715 ? -29.375 -1.706 -21.391 1 97.31 715 TYR B CA 1
ATOM 11748 C C . TYR B 1 715 ? -30.031 -0.922 -22.516 1 97.31 715 TYR B C 1
ATOM 11750 O O . TYR B 1 715 ? -30 0.311 -22.531 1 97.31 715 TYR B O 1
ATOM 11758 N N . LYS B 1 716 ? -30.578 -1.656 -23.484 1 97.44 716 LYS B N 1
ATOM 11759 C CA . LYS B 1 716 ? -31.266 -1.052 -24.609 1 97.44 716 LYS B CA 1
ATOM 11760 C C . LYS B 1 716 ? -30.359 -0.061 -25.344 1 97.44 716 LYS B C 1
ATOM 11762 O O . LYS B 1 716 ? -30.766 1.074 -25.609 1 97.44 716 LYS B O 1
ATOM 11767 N N . CYS B 1 717 ? -29.203 -0.521 -25.609 1 98.31 717 CYS B N 1
ATOM 11768 C CA . CYS B 1 717 ? -28.234 0.325 -26.297 1 98.31 717 CYS B CA 1
ATOM 11769 C C . CYS B 1 717 ? -28.562 0.45 -27.781 1 98.31 717 CYS B C 1
ATOM 11771 O O . CYS B 1 717 ? -28.797 -0.555 -28.453 1 98.31 717 CYS B O 1
ATOM 11773 N N . PRO B 1 718 ? -28.531 1.66 -28.328 1 97.81 718 PRO B N 1
ATOM 11774 C CA . PRO B 1 718 ? -28.766 1.812 -29.766 1 97.81 718 PRO B CA 1
ATOM 11775 C C . PRO B 1 718 ? -27.656 1.215 -30.625 1 97.81 718 PRO B C 1
ATOM 11777 O O . PRO B 1 718 ? -26.484 1.292 -30.25 1 97.81 718 PRO B O 1
ATOM 11780 N N . VAL B 1 719 ? -28.047 0.652 -31.766 1 96.69 719 VAL B N 1
ATOM 11781 C CA . VAL B 1 719 ? -27.062 0.112 -32.688 1 96.69 719 VAL B CA 1
ATOM 11782 C C . VAL B 1 719 ? -26.109 1.218 -33.156 1 96.69 719 VAL B C 1
ATOM 11784 O O . VAL B 1 719 ? -26.547 2.322 -33.469 1 96.69 719 VAL B O 1
ATOM 11787 N N . GLY B 1 720 ? -24.859 1.021 -33.031 1 95.56 720 GLY B N 1
ATOM 11788 C CA . GLY B 1 720 ? -23.859 2.006 -33.406 1 95.56 720 GLY B CA 1
ATOM 11789 C C . GLY B 1 720 ? -23.188 2.666 -32.219 1 95.56 720 GLY B C 1
ATOM 11790 O O . GLY B 1 720 ? -22.141 3.291 -32.375 1 95.56 720 GLY B O 1
ATOM 11791 N N . SER B 1 721 ? -23.875 2.525 -31.078 1 96.94 721 SER B N 1
ATOM 11792 C CA . SER B 1 721 ? -23.188 3.018 -29.891 1 96.94 721 SER B CA 1
ATOM 11793 C C . SER B 1 721 ? -21.922 2.209 -29.594 1 96.94 721 SER B C 1
ATOM 11795 O O . SER B 1 721 ? -21.734 1.127 -30.156 1 96.94 721 SER B O 1
ATOM 11797 N N . LYS B 1 722 ? -21.109 2.68 -28.766 1 95.62 722 LYS B N 1
ATOM 11798 C CA . LYS B 1 722 ? -19.828 2.037 -28.484 1 95.62 722 LYS B CA 1
ATOM 11799 C C . LYS B 1 722 ? -20.031 0.66 -27.859 1 95.62 722 LYS B C 1
ATOM 11801 O O . LYS B 1 722 ? -19.234 -0.256 -28.094 1 95.62 722 LYS B O 1
ATOM 11806 N N . MET B 1 723 ? -21.125 0.506 -27.094 1 97.75 723 MET B N 1
ATOM 11807 C CA . MET B 1 723 ? -21.375 -0.761 -26.406 1 97.75 723 MET B CA 1
ATOM 11808 C C . MET B 1 723 ? -22.359 -1.626 -27.188 1 97.75 723 MET B C 1
ATOM 11810 O O . MET B 1 723 ? -22.844 -2.639 -26.688 1 97.75 723 MET B O 1
ATOM 11814 N N . ASN B 1 724 ? -22.719 -1.186 -28.344 1 97.5 724 ASN B N 1
ATOM 11815 C CA . ASN B 1 724 ? -23.531 -1.952 -29.297 1 97.5 724 ASN B CA 1
ATOM 11816 C C . ASN B 1 724 ? -23.094 -1.693 -30.734 1 97.5 724 ASN B C 1
ATOM 11818 O O . ASN B 1 724 ? -23.859 -1.188 -31.547 1 97.5 724 ASN B O 1
ATOM 11822 N N . PRO B 1 725 ? -21.938 -2.141 -31 1 95.12 725 PRO B N 1
ATOM 11823 C CA . PRO B 1 725 ? -21.406 -1.896 -32.344 1 95.12 725 PRO B CA 1
ATOM 11824 C C . PRO B 1 725 ? -22.172 -2.662 -33.438 1 95.12 725 PRO B C 1
ATOM 11826 O O . PRO B 1 725 ? -22.781 -3.701 -33.156 1 95.12 725 PRO B O 1
ATOM 11829 N N . VAL B 1 726 ? -22.031 -2.146 -34.625 1 93.94 726 VAL B N 1
ATOM 11830 C CA . VAL B 1 726 ? -22.688 -2.785 -35.75 1 93.94 726 VAL B CA 1
ATOM 11831 C C . VAL B 1 726 ? -22.031 -4.137 -36.031 1 93.94 726 VAL B C 1
ATOM 11833 O O . VAL B 1 726 ? -22.719 -5.148 -36.188 1 93.94 726 VAL B O 1
ATOM 11836 N N . GLN B 1 727 ? -20.75 -4.109 -36.094 1 89.75 727 GLN B N 1
ATOM 11837 C CA . GLN B 1 727 ? -20 -5.355 -36.25 1 89.75 727 GLN B CA 1
ATOM 11838 C C . GLN B 1 727 ? -19.531 -5.883 -34.906 1 89.75 727 GLN B C 1
ATOM 11840 O O . GLN B 1 727 ? -18.797 -5.199 -34.188 1 89.75 727 GLN B O 1
ATOM 11845 N N . ARG B 1 728 ? -19.984 -7.125 -34.594 1 93.06 728 ARG B N 1
ATOM 11846 C CA . ARG B 1 728 ? -19.594 -7.773 -33.344 1 93.06 728 ARG B CA 1
ATOM 11847 C C . ARG B 1 728 ? -18.719 -9 -33.594 1 93.06 728 ARG B C 1
ATOM 11849 O O . ARG B 1 728 ? -18.797 -9.594 -34.688 1 93.06 728 ARG B O 1
ATOM 11856 N N . CYS B 1 729 ? -17.906 -9.203 -32.594 1 95.69 729 CYS B N 1
ATOM 11857 C CA . CYS B 1 729 ? -17.109 -10.422 -32.688 1 95.69 729 CYS B CA 1
ATOM 11858 C C . CYS B 1 729 ? -17.734 -11.531 -31.828 1 95.69 729 CYS B C 1
ATOM 11860 O O . CYS B 1 729 ? -18.188 -11.281 -30.719 1 95.69 729 CYS B O 1
ATOM 11862 N N . ASP B 1 730 ? -17.812 -12.641 -32.344 1 92.5 730 ASP B N 1
ATOM 11863 C CA . ASP B 1 730 ? -18.344 -13.812 -31.672 1 92.5 730 ASP B CA 1
ATOM 11864 C C . ASP B 1 730 ? -17.547 -15.07 -32.031 1 92.5 730 ASP B C 1
ATOM 11866 O O . ASP B 1 730 ? -17.141 -15.242 -33.188 1 92.5 730 ASP B O 1
ATOM 11870 N N . MET B 1 731 ? -17.391 -15.914 -31.094 1 93.81 731 MET B N 1
ATOM 11871 C CA . MET B 1 731 ? -16.578 -17.094 -31.359 1 93.81 731 MET B CA 1
ATOM 11872 C C . MET B 1 731 ? -17.453 -18.281 -31.766 1 93.81 731 MET B C 1
ATOM 11874 O O . MET B 1 731 ? -17.094 -19.031 -32.688 1 93.81 731 MET B O 1
ATOM 11878 N N . PHE B 1 732 ? -18.516 -18.5 -31.078 1 93.38 732 PHE B N 1
ATOM 11879 C CA . PHE B 1 732 ? -19.359 -19.641 -31.375 1 93.38 732 PHE B CA 1
ATOM 11880 C C . PHE B 1 732 ? -20.766 -19.203 -31.75 1 93.38 732 PHE B C 1
ATOM 11882 O O . PHE B 1 732 ? -21.406 -18.469 -30.984 1 93.38 732 PHE B O 1
#

Secondary structure (DSSP, 8-state):
---STTTGGGSGGGG-------------------------STTTHHHHHHHHHHHTTTHHHHTTSSS---------------B--SHHHHHHHHHHHHH--TTS-TTT-HHHHHHTTGGGS-S-SS-HHHHHHHHHHHHHHHHHHH----S-HHHHHHHHHHHHHHHHHSGGGHHHHHHHHHHHHHHHHHHH---TTT-TT--GGG--HHHHHHHHHHH-----SSEEEEEE-S--SSS-SSEEEEEE------S-HHHHHHHHHHHHHHTT----HHHHHHHHHHHHHHHHHHH-----SSPPEEEHHHHHHH-TTS-HHHHHHTTS-TTT--HHHHHTTEEEE--HHHH-SSS-HHHHHHHS-HHHHHHHHHHHHHHHHHHHHS-------HHHHHHHHHHHH-HHHHHHHHHHHH--THHHHHHHHHHHHHHHHHHHHHHT-SS--HHHHHHHHHHHHH-EEEES--GGGTSTTHHHHHTTT----TTS-HHHHHHHHHHHHHHHHHHHHTS---S-TTS--SSS-EEEEGGGTEEEE-GGGGSTTT--TTS-HHHHIIIIIHHHHHHHHGGGSTTGGGB-TTS-B---S-HHHHHHHHHHHHHHHHHHHH---TT--SPP-GGGGHHHHHHHHHHHHHHHHHHHTS-GGGSPBPTT-TTS-HHHHHHHHHHGGG-S-----GGGTT--SS--HHHHHHHHHHT-HHHHHHHTPPTTSTTS-SS-----/--GGGTTT--SS----------------------------GGGTHHHHHHHHHHHTTSHHHHTTSSS---------------B--SHHHHHHHHHHHHH--TTS-TTT-HHHHHHTTGGGS-S-SS-HHHHHHHHHHHHHHHHHHH----S-HHHHHHHHHHHHHHHHHSGGGHHHHHHHHHHHHHHHHHHH---TTT-TT--GGG--HHHHHHHHHHTT----SSEEEEEE----SSS-SSEEEEEE------S-HHHHHHHHHHHHHHTT----HHHHHHHHHHHHHHHHHHH-----SSPPEEEHHHHHHH-TTS-HHHHHHTTS-TTT--HHHHHTTEEEE--HHHH-SSS-HHHHHHHS-HHHHHHHHHHHHHHHHHHHHS-------HHHHHHHHHHHH-HHHHHHHHHHHH--THHHHHHHHHHHHHHHHHHHHHHT-SS--HHHHHHHHHHHHH-EEEES--GGGTSTTHHHHHTTT----TTS-HHHHHHHHHHHHHHHHHHHHTS---S-TTS--SSS-EEEEGGGTEEEE-GGGGSTTT--TTS-HHHHIIIIIHHHHHHHHGGGSTTGGGB-TTS-B---S-HHHHHHHHHHHHHHHHHHHH---TT--SPP-GGGGHHHHHHHHHHHHHHHHHHHTS-GGGSPBPTT-TTS-HHHHHHHHHHGGG-S-----GGGTT--SS--HHHHHHHHHHT-HHHHHHHTPPTTSTTS-SS-----

Organism: Caenorhabditis elegans (NCBI:txid6239)

Solvent-accessible surface area (backbone atoms only — not comparable to full-atom values): 80740 Å² total; per-residue (Å²): 131,86,64,75,66,60,66,70,59,71,65,67,70,56,42,83,77,81,85,87,80,87,80,85,85,85,81,89,84,90,84,89,84,84,95,82,86,94,86,82,74,90,56,60,73,60,55,58,68,51,54,64,67,52,55,78,57,51,66,78,50,53,82,71,55,72,73,62,67,73,72,64,70,64,62,68,65,69,61,69,67,54,60,43,77,48,56,67,40,33,38,48,34,23,51,57,58,55,14,32,26,86,88,43,55,54,41,66,39,41,42,44,18,48,33,56,31,40,60,81,73,40,74,62,70,48,28,57,44,53,44,42,29,51,25,47,52,48,53,52,44,54,56,39,68,64,64,67,86,65,95,41,57,38,56,42,50,48,28,51,51,34,52,34,41,44,49,44,65,31,78,93,33,33,67,62,45,31,53,52,42,40,53,51,53,51,54,51,44,57,65,32,43,87,51,53,84,82,32,91,80,61,54,66,86,75,63,48,72,52,57,34,52,30,36,40,33,58,52,28,84,58,67,61,60,68,36,29,75,41,76,37,55,56,23,58,82,90,59,68,47,49,27,42,33,49,39,72,30,80,64,56,85,87,63,55,72,67,57,51,49,51,52,48,50,51,43,31,51,79,69,71,44,86,67,61,63,71,57,52,53,49,52,51,50,51,24,53,52,50,43,50,62,66,49,72,54,75,74,66,47,74,55,52,76,31,45,58,68,55,47,37,68,49,25,67,80,47,55,59,66,64,34,57,56,40,44,37,43,91,84,76,44,56,62,77,52,32,58,76,26,40,32,29,45,60,38,42,45,50,61,36,89,74,77,10,52,46,52,50,58,71,72,45,54,60,62,50,54,52,43,33,44,50,50,50,50,47,57,61,52,40,72,77,51,53,82,67,77,73,78,56,62,54,65,62,52,29,46,51,48,41,38,54,67,36,13,59,37,47,35,48,56,45,49,75,73,74,53,63,75,62,23,42,58,51,50,52,51,47,51,54,46,32,46,52,24,45,42,50,49,55,70,66,28,86,72,64,48,69,69,35,40,53,50,52,43,46,25,55,71,53,40,42,74,45,60,44,77,65,69,48,80,74,41,87,61,45,52,35,60,74,38,65,82,61,81,81,58,92,82,51,50,48,62,53,47,50,39,50,45,46,34,45,48,45,26,53,47,48,50,41,49,42,44,88,64,86,71,70,69,69,45,79,43,61,42,37,43,69,43,54,41,43,26,55,22,29,38,39,34,28,45,49,41,50,28,68,89,61,28,55,66,83,46,43,67,61,54,42,29,23,32,49,30,25,54,52,24,21,33,57,23,37,50,65,18,83,65,17,50,38,28,45,42,74,5,43,73,44,86,70,60,49,72,67,42,48,53,52,48,51,54,36,51,47,45,50,20,50,51,45,40,69,53,82,50,89,63,44,87,54,83,58,58,20,74,70,20,35,44,51,53,46,6,42,39,45,3,50,52,20,23,48,55,38,45,70,68,53,69,62,89,79,46,54,29,41,64,96,41,66,86,50,54,66,65,55,49,31,54,49,47,46,40,52,66,42,39,38,72,43,73,54,54,76,88,54,37,85,65,57,79,51,68,50,30,55,42,66,37,38,52,37,41,25,41,31,65,66,48,22,62,63,69,63,35,54,82,63,32,69,28,18,43,79,80,65,49,64,86,103,136,62,59,92,58,53,77,79,66,67,71,60,88,74,56,82,77,84,78,87,88,89,86,92,86,87,90,83,89,91,82,92,82,89,82,85,78,90,84,73,80,79,59,60,77,56,57,60,69,51,55,65,67,57,59,82,57,56,67,77,54,58,78,71,58,68,73,63,66,74,69,67,73,64,65,68,67,70,61,71,68,54,59,43,76,48,57,68,39,33,40,49,35,24,50,56,58,55,14,33,28,84,87,43,55,55,40,65,39,40,43,44,19,49,34,55,30,41,62,80,72,40,74,64,71,48,30,54,43,54,44,41,28,51,23,48,52,48,51,52,44,53,56,39,70,64,65,66,87,66,97,42,59,37,55,42,50,48,28,52,50,32,53,34,40,42,49,44,63,32,78,93,31,34,68,62,44,30,53,52,41,40,52,50,51,51,53,52,45,57,66,31,44,87,50,53,84,79,31,92,80,58,52,67,87,75,62,47,69,54,57,33,51,30,36,36,28,59,60,44,49,50,81,62,61,70,36,27,71,40,76,37,55,63,30,66,70,93,77,68,45,51,28,42,33,50,39,73,31,66,66,57,83,86,62,56,70,68,57,51,50,51,53,50,50,50,43,31,50,78,69,72,44,84,67,61,64,70,58,51,51,49,53,52,50,52,26,52,51,49,44,49,62,67,47,72,52,72,55,65,93,79,55,52,78,29,45,57,68,55,46,37,67,49,26,65,81,46,55,58,67,63,34,57,56,41,42,36,43,91,86,76,46,54,61,76,52,32,58,75,27,40,32,29,44,59,38,44,44,48,61,36,89,75,77,10,51,45,53,50,57,71,71,45,54,61,62,50,54,51,42,34,45,50,49,53,50,47,57,62,52,40,72,76,51,52,84,66,76,73,77,56,60,54,65,62,53,29,44,51,48,40,37,53,68,36,13,59,36,47,36,48,55,46,49,76,73,73,53,63,74,63,24,42,58,52,50,52,51,47,51,53,46,33,46,52,25,44,43,50,50,56,69,65,28,87,73,62,49,68,70,34,40,52,51,52,43,47,26,56,72,52,41,41,74,45,61,44,74,66,70,47,79,74,41,87,60,45,50,35,60,74,39,62,82,60,83,80,59,92,84,52,49,49,60,56,47,50,38,52,46,46,33,45,48,46,27,51,49,50,50,42,49,42,45,88,63,86,70,68,71,68,46,77,41,62,44,38,43,70,44,48,41,44,34,56,22,30,39,40,33,28,44,51,40,49,28,68,89,61,27,56,66,84,46,43,66,61,55,42,29,24,31,50,30,25,55,52,25,21,35,57,22,38,49,65,17,82,65,18,51,36,27,46,43,72,8,45,64,44,86,70,60,50,71,68,43,49,54,53,49,51,55,38,50,47,46,49,23,51,51,46,39,70,52,82,52,90,62,42,85,53,82,58,60,19,74,70,19,34,44,52,53,45,6,42,39,45,3,50,51,21,22,48,55,38,45,70,69,54,69,63,89,78,46,53,30,42,64,96,40,66,85,50,54,65,64,56,49,32,54,49,46,47,39,52,65,43,38,37,72,43,72,54,54,78,88,57,38,84,67,58,63,50,68,49,29,54,43,66,36,40,52,37,42,24,41,30,66,65,48,21,63,64,69,62,36,54,83,61,32,69,28,18,43,80,81,64,50,64,87,104

Foldseek 3Di:
DPPPPPPPVVPQPFAPDDDDDDDDDDDDDDDDDDDDDDDDDPPPVVVPVVVVVVPVVPPVVPVVPPPPPPCPCCVCCVVLFFAQDPPLLQVVVVLQVQQADCVDACLFFVLCRQGVRVVVPDPDQAFVLVVLLVVLLVLLLVLLVVVDDDPFPLLNLLNLLLVQLLQCQDPVCQVVLLLVLLQVLVVLVVQLHDACQQDVPDDLVRFQPQSNLQSVLLLFQDPLLAWHWDWDLFLADDDDSTAIEIGGDLDALPDDLVVLLVLVVVSCVSVPGDGDSVVSSVLSVLLNVLSCLSNPFDFHSRFAKAAPVRLCVLAVSYDVLSNLVSLADPVPGDSPLRNVRYIYGCGCQRNNDASHVNNSVVVDRSNSSSNNSSSSSSSVSCVSNPPPVPPDVSSSVSSVVSCLLQVPSSLLSCCVPPFDPLLQVLLVVLLVLLLVLVLVVLVPDDQADPQLSVQSNLLSVLQAEDGADDPLSVDPCSVSVLCVQQDDDSPDRSSSSSSSSNSSLSNQQSVVSSDPDPDRRNGHQSRQDWAQDLQASYTYGGRSVSDPPQHDPSAWPLLCLLGVVLRSQLRNQLCVFPPNVQATNRRDGHNSGDPSLVVVLVVLLVVQQVVLQPDDDPQAPAGDGSVQQSSSSRSLLRSVSSSVSSSVPDPCVPTGHRPPCSVPDSLVVSLSSNLNRLNHFDHCPPVNRPHDNHRTSSCSNQVSQLLDPSNCVRSVRDECHSSPDPDHRDRD/DFPVPPPPPVPFDPFDDPDDYYDDDDYDYDDDDDDDDDDDDPPPVVPPVVVVVVPVVPPVVPVVPPPPPPCPCVVVCVVQFFFQDPPLLQVVLVLQVQQADCVDACLFFVLCRQGVRVVVPDPDQAFVLVVLLVVLLVLLLVLLVVVDDDPFPLLNLLNLLLVQLLQCQPPVCQVVLLLVLLQVLVVLVVQLHDAVQQDVPDDLVRFAPQSNLQSCVLLQDAPLLAWGWDWDLQPADDDDRTAIEIGGDLDALPDDLVVLLVLVVSSCVSVPGDGDSVVSSVLSVLLNVLSCLSNPFRFDPDFAKAAPVRLCVLAVSYDVLSNLVSLADPVPGDSPLRNVRYIYGCGCQRNNDASHVNNSVVVDRSNSSSNNSSSVSSSVSCVSNPPPVPPDVSSSVSSVVSCLLQVPSSLLSCCVPPFDPLLQVLLVVLLVLLLVLLLVVLVPDDQADPQLSVQSNLLSVLQAEDGADDCCSVDPCSVSVLCVQQDDDSPDRSSSSSSSSSSSLSNQQSVVSSDPDPDRRNGHQSRQDWAQDLQASYTYGGRSVSDPPQHDPSAWPLLCLLGVVLRSQLRNQLCPFPPNVQATNRRHGHNSGDPSLVVVLVVLLVVQQVVLQPDDDPQAPAGDGSVQQSSSSRSLLRSVSSSVSSSVVDPCVPTGHRPPCSVPDSLVVSLSSNLNRLNHFDHQPPVNRPHDSHRTSSCSRQVSQLLDPSNCVRSVRDECHSSPDPDHRDRD

pLDDT: mean 82.38, std 22.53, range [13.95, 98.69]